Protein AF-A0A5B9WFX3-F1 (afdb_monomer)

Organism: NCBI:txid406548

Structure (mmCIF, N/CA/C/O backbone):
data_AF-A0A5B9WFX3-F1
#
_entry.id   AF-A0A5B9WFX3-F1
#
loop_
_atom_site.group_PDB
_atom_site.id
_atom_site.type_symbol
_atom_site.label_atom_id
_atom_site.label_alt_id
_atom_site.label_comp_id
_atom_site.label_asym_id
_atom_site.label_entity_id
_atom_site.label_seq_id
_atom_site.pdbx_PDB_ins_code
_atom_site.Cartn_x
_atom_site.Cartn_y
_atom_site.Cartn_z
_atom_site.occupancy
_atom_site.B_iso_or_equiv
_atom_site.auth_seq_id
_atom_site.auth_comp_id
_atom_site.auth_asym_id
_atom_site.auth_atom_id
_atom_site.pdbx_PDB_model_num
ATOM 1 N N . MET A 1 1 ? -5.054 2.796 9.884 1.00 47.97 1 MET A N 1
ATOM 2 C CA . MET A 1 1 ? -6.281 2.701 9.081 1.00 47.97 1 MET A CA 1
ATOM 3 C C . MET A 1 1 ? -6.271 3.553 7.816 1.00 47.97 1 MET A C 1
ATOM 5 O O . MET A 1 1 ? -7.264 3.501 7.097 1.00 47.97 1 MET A O 1
ATOM 9 N N . LYS A 1 2 ? -5.165 4.262 7.507 1.00 46.44 2 LYS A N 1
ATOM 10 C CA . LYS A 1 2 ? -5.062 5.158 6.349 1.00 46.44 2 LYS A CA 1
ATOM 11 C C . LYS A 1 2 ? -5.639 4.494 5.096 1.00 46.44 2 LYS A C 1
ATOM 13 O O . LYS A 1 2 ? -5.273 3.363 4.781 1.00 46.44 2 LYS A O 1
ATOM 18 N N . ASN A 1 3 ? -6.442 5.248 4.348 1.00 57.53 3 ASN A N 1
ATOM 19 C CA . ASN A 1 3 ? -6.814 4.948 2.961 1.00 57.53 3 ASN A CA 1
ATOM 20 C C . ASN A 1 3 ? -8.005 3.995 2.730 1.00 57.53 3 ASN A C 1
ATOM 22 O O . ASN A 1 3 ? -7.995 3.281 1.730 1.00 57.53 3 ASN A O 1
ATOM 26 N N . ASP A 1 4 ? -9.068 4.026 3.544 1.00 78.94 4 ASP A N 1
ATOM 27 C CA . ASP A 1 4 ? -10.397 3.615 3.043 1.00 78.94 4 ASP A CA 1
ATOM 28 C C . ASP A 1 4 ? -11.282 4.844 2.760 1.00 78.94 4 ASP A C 1
ATOM 30 O O . ASP A 1 4 ? -12.047 5.278 3.627 1.00 78.94 4 ASP A O 1
ATOM 34 N N . PRO A 1 5 ? -11.202 5.437 1.551 1.00 79.50 5 PRO A N 1
ATOM 35 C CA . PRO A 1 5 ? -11.992 6.611 1.198 1.00 79.50 5 PRO A CA 1
ATOM 36 C C . PRO A 1 5 ? -13.497 6.382 1.313 1.00 79.50 5 PRO A C 1
ATOM 38 O O . PRO A 1 5 ? -14.221 7.341 1.559 1.00 79.50 5 PRO A O 1
ATOM 41 N N . ALA A 1 6 ? -13.974 5.145 1.135 1.00 86.19 6 ALA A N 1
ATOM 42 C CA . ALA A 1 6 ? -15.397 4.842 1.229 1.00 86.19 6 ALA A CA 1
ATOM 43 C C . ALA A 1 6 ? -15.879 4.931 2.681 1.00 86.19 6 ALA A C 1
ATOM 45 O O . ALA A 1 6 ? -16.939 5.504 2.930 1.00 86.19 6 ALA A O 1
ATOM 46 N N . LEU A 1 7 ? -15.072 4.463 3.640 1.00 90.44 7 LEU A N 1
ATOM 47 C CA . LEU A 1 7 ? -15.352 4.647 5.064 1.00 90.44 7 LEU A CA 1
ATOM 48 C C . LEU A 1 7 ? -15.365 6.132 5.444 1.00 90.44 7 LEU A C 1
ATOM 50 O O . LEU A 1 7 ? -16.291 6.576 6.117 1.00 90.44 7 LEU A O 1
ATOM 54 N N . PHE A 1 8 ? -14.372 6.910 5.004 1.00 90.50 8 PHE A N 1
ATOM 55 C CA . PHE A 1 8 ? -14.304 8.343 5.317 1.00 90.50 8 PHE A CA 1
ATOM 56 C C . PHE A 1 8 ? -15.436 9.143 4.681 1.00 90.50 8 PHE A C 1
ATOM 58 O O . PHE A 1 8 ? -16.057 9.952 5.366 1.00 90.50 8 PHE A O 1
ATOM 65 N N . ALA A 1 9 ? -15.732 8.899 3.404 1.00 89.06 9 ALA A N 1
ATOM 66 C CA . ALA A 1 9 ? -16.853 9.530 2.720 1.00 89.06 9 ALA A CA 1
ATOM 67 C C . ALA A 1 9 ? -18.178 9.161 3.401 1.00 89.06 9 ALA A C 1
ATOM 69 O O . ALA A 1 9 ? -18.947 10.052 3.747 1.00 89.06 9 ALA A O 1
ATOM 70 N N . GLY A 1 10 ? -18.392 7.874 3.693 1.00 93.38 10 GLY A N 1
ATOM 71 C CA . GLY A 1 10 ? -19.584 7.403 4.395 1.00 93.38 10 GLY A CA 1
ATOM 72 C C . GLY A 1 10 ? -19.723 7.997 5.798 1.00 93.38 10 GLY A C 1
ATOM 73 O O . GLY A 1 10 ? -20.812 8.413 6.179 1.00 93.38 10 GLY A O 1
ATOM 74 N N . LEU A 1 11 ? -18.630 8.100 6.563 1.00 95.25 11 LEU A N 1
ATOM 75 C CA . LEU A 1 11 ? -18.633 8.752 7.876 1.00 95.25 11 LEU A CA 1
ATOM 76 C C . LEU A 1 11 ? -18.931 10.243 7.773 1.00 95.25 11 LEU A C 1
ATOM 78 O O . LEU A 1 11 ? -19.717 10.749 8.567 1.00 95.25 11 LEU A O 1
ATOM 82 N N . ASN A 1 12 ? -18.327 10.941 6.814 1.00 94.06 12 ASN A N 1
ATOM 83 C CA . ASN A 1 12 ? -18.574 12.360 6.592 1.00 94.06 12 ASN A CA 1
ATOM 84 C C . ASN A 1 12 ? -20.054 12.603 6.241 1.00 94.06 12 ASN A C 1
ATOM 86 O O . ASN A 1 12 ? -20.714 13.410 6.891 1.00 94.06 12 ASN A O 1
ATOM 90 N N . GLU A 1 13 ? -20.609 11.832 5.301 1.00 94.50 13 GLU A N 1
ATOM 91 C CA . GLU A 1 13 ? -22.030 11.881 4.932 1.00 94.50 13 GLU A CA 1
ATOM 92 C C . GLU A 1 13 ? -22.951 11.560 6.120 1.00 94.50 13 GLU A C 1
ATOM 94 O O . GLU A 1 13 ? -23.899 12.303 6.382 1.00 94.50 13 GLU A O 1
ATOM 99 N N . ALA A 1 14 ? -22.656 10.504 6.887 1.00 96.56 14 ALA A N 1
ATOM 100 C CA . ALA A 1 14 ? -23.438 10.126 8.064 1.00 96.56 14 ALA A CA 1
ATOM 101 C C . ALA A 1 14 ? -23.408 11.212 9.151 1.00 96.56 14 ALA A C 1
ATOM 103 O O . ALA A 1 14 ? -24.441 11.529 9.741 1.00 96.56 14 ALA A O 1
ATOM 104 N N . ILE A 1 15 ? -22.245 11.825 9.397 1.00 96.44 15 ILE A N 1
ATOM 105 C CA . ILE A 1 15 ? -22.101 12.914 10.369 1.00 96.44 15 ILE A CA 1
ATOM 106 C C . ILE A 1 15 ? -22.874 14.145 9.911 1.00 96.44 15 ILE A C 1
ATOM 108 O O . ILE A 1 15 ? -23.622 14.697 10.709 1.00 96.44 15 ILE A O 1
ATOM 112 N N . LEU A 1 16 ? -22.749 14.557 8.650 1.00 94.25 16 LEU A N 1
ATOM 113 C CA . LEU A 1 16 ? -23.462 15.727 8.131 1.00 94.25 16 LEU A CA 1
ATOM 114 C C . LEU A 1 16 ? -24.985 15.513 8.085 1.00 94.25 16 LEU A C 1
ATOM 116 O O . LEU A 1 16 ? -25.735 16.466 8.290 1.00 94.25 16 LEU A O 1
ATOM 120 N N . SER A 1 17 ? -25.441 14.277 7.861 1.00 95.94 17 SER A N 1
ATOM 121 C CA . SER A 1 17 ? -26.864 13.909 7.884 1.00 95.94 17 SER A CA 1
ATOM 122 C C . SER A 1 17 ? -27.457 13.960 9.299 1.00 95.94 17 SER A C 1
ATOM 124 O O . SER A 1 17 ? -28.535 14.515 9.512 1.00 95.94 17 SER A O 1
ATOM 126 N N . VAL A 1 18 ? -26.748 13.399 10.285 1.00 96.12 18 VAL A N 1
ATOM 127 C CA . VAL A 1 18 ? -27.268 13.200 11.649 1.00 96.12 18 VAL A CA 1
ATOM 128 C C . VAL A 1 18 ? -26.953 14.375 12.582 1.00 96.12 18 VAL A C 1
ATOM 130 O O . VAL A 1 18 ? -27.762 14.716 13.442 1.00 96.12 18 VAL A O 1
ATOM 133 N N . PHE A 1 19 ? -25.789 15.001 12.419 1.00 95.31 19 PHE A N 1
ATOM 134 C CA . PHE A 1 19 ? -25.265 16.083 13.255 1.00 95.31 19 PHE A CA 1
ATOM 135 C C . PHE A 1 19 ? -25.153 17.371 12.424 1.00 95.31 19 PHE A C 1
ATOM 137 O O . PHE A 1 19 ? -24.067 17.893 12.176 1.00 95.31 19 PHE A O 1
ATOM 144 N N . ALA A 1 20 ? -26.305 17.865 11.964 1.00 88.56 20 ALA A N 1
ATOM 145 C CA . ALA A 1 20 ? -26.412 18.926 10.957 1.00 88.56 20 ALA A CA 1
ATOM 146 C C . ALA A 1 20 ? -25.855 20.298 11.390 1.00 88.56 20 ALA A C 1
ATOM 148 O O . ALA A 1 20 ? -25.634 21.167 10.543 1.00 88.56 20 ALA A O 1
ATOM 149 N N . VAL A 1 21 ? -25.649 20.527 12.691 1.00 91.56 21 VAL A N 1
ATOM 150 C CA . VAL A 1 21 ? -25.075 21.772 13.220 1.00 91.56 21 VAL A CA 1
ATOM 151 C C . VAL A 1 21 ? -23.745 21.516 13.921 1.00 91.56 21 VAL A C 1
ATOM 153 O O . VAL A 1 21 ? -23.552 20.498 14.578 1.00 91.56 21 VAL A O 1
ATOM 156 N N . GLU A 1 22 ? -22.827 22.483 13.838 1.00 90.12 22 GLU A N 1
ATOM 157 C CA . GLU A 1 22 ? -21.472 22.374 14.407 1.00 90.12 22 GLU A CA 1
ATOM 158 C C . GLU A 1 22 ? -21.471 21.978 15.898 1.00 90.12 22 GLU A C 1
ATOM 160 O O . GLU A 1 22 ? -20.645 21.173 16.329 1.00 90.12 22 GLU A O 1
ATOM 165 N N . GLY A 1 23 ? -22.433 22.485 16.679 1.00 93.75 23 GLY A N 1
ATOM 166 C CA . GLY A 1 23 ? -22.562 22.163 18.103 1.00 93.75 23 GLY A CA 1
ATOM 167 C C . GLY A 1 23 ? -22.856 20.683 18.388 1.00 93.75 23 GLY A C 1
ATOM 168 O O . GLY A 1 23 ? -22.498 20.174 19.451 1.00 93.75 23 GLY A O 1
ATOM 169 N N . ASP A 1 24 ? -23.452 19.958 17.443 1.00 94.62 24 ASP A N 1
ATOM 170 C CA . ASP A 1 24 ? -23.660 18.516 17.578 1.00 94.62 24 ASP A CA 1
ATOM 171 C C . ASP A 1 24 ? -22.354 17.747 17.355 1.00 94.62 24 ASP A C 1
ATOM 173 O O . ASP A 1 24 ? -22.054 16.802 18.091 1.00 94.62 24 ASP A O 1
ATOM 177 N N . VAL A 1 25 ? -21.526 18.208 16.412 1.00 94.94 25 VAL A N 1
ATOM 178 C CA . VAL A 1 25 ? -20.180 17.664 16.185 1.00 94.94 25 VAL A CA 1
ATOM 179 C C . VAL A 1 25 ? -19.268 17.950 17.384 1.00 94.94 25 VAL A C 1
ATOM 181 O O . VAL A 1 25 ? -18.516 17.066 17.793 1.00 94.94 25 VAL A O 1
ATOM 184 N N . ASP A 1 26 ? -19.398 19.115 18.036 1.00 95.56 26 ASP A N 1
ATOM 185 C CA . ASP A 1 26 ? -18.718 19.408 19.311 1.00 95.56 26 ASP A CA 1
ATOM 186 C C . ASP A 1 26 ? -19.066 18.363 20.387 1.00 95.56 26 ASP A C 1
ATOM 188 O O . ASP A 1 26 ? -18.185 17.825 21.066 1.00 95.56 26 ASP A O 1
ATOM 192 N N . ASN A 1 27 ? -20.356 18.043 20.527 1.00 95.81 27 ASN A N 1
ATOM 193 C CA . ASN A 1 27 ? -20.849 17.058 21.492 1.00 95.81 27 ASN A CA 1
ATOM 194 C C . ASN A 1 27 ? -20.390 15.632 21.164 1.00 95.81 27 ASN A C 1
ATOM 196 O O . ASN A 1 27 ? -20.120 14.846 22.082 1.00 95.81 27 ASN A O 1
ATOM 200 N N . LEU A 1 28 ? -20.308 15.288 19.877 1.00 96.81 28 LEU A N 1
ATOM 201 C CA . LEU A 1 28 ? -19.775 14.014 19.410 1.00 96.81 28 LEU A CA 1
ATOM 202 C C . LEU A 1 28 ? -18.280 13.898 19.722 1.00 96.81 28 LEU A C 1
ATOM 204 O O . LEU A 1 28 ? -17.859 12.925 20.349 1.00 96.81 28 LEU A O 1
ATOM 208 N N . ALA A 1 29 ? -17.489 14.907 19.353 1.00 96.44 29 ALA A N 1
ATOM 209 C CA . ALA A 1 29 ? -16.058 14.947 19.630 1.00 96.44 29 ALA A CA 1
ATOM 210 C C . ALA A 1 29 ? -15.782 14.870 21.138 1.00 96.44 29 ALA A C 1
ATOM 212 O O . ALA A 1 29 ? -14.901 14.126 21.564 1.00 96.44 29 ALA A O 1
ATOM 213 N N . TYR A 1 30 ? -16.572 15.559 21.968 1.00 96.44 30 TYR A N 1
ATOM 214 C CA . TYR A 1 30 ? -16.497 15.436 23.425 1.00 96.44 30 TYR A CA 1
ATOM 215 C C . TYR A 1 30 ? -16.782 14.010 23.911 1.00 96.44 30 TYR A C 1
ATOM 217 O O . TYR A 1 30 ? -16.012 13.466 24.701 1.00 96.44 30 TYR A O 1
ATOM 225 N N . ALA A 1 31 ? -17.849 13.377 23.417 1.00 95.31 31 ALA A N 1
ATOM 226 C CA . ALA A 1 31 ? -18.208 12.012 23.801 1.00 95.31 31 ALA A CA 1
ATOM 227 C C . ALA A 1 31 ? -17.153 10.973 23.393 1.00 95.31 31 ALA A C 1
ATOM 229 O O . ALA A 1 31 ? -16.975 9.984 24.102 1.00 95.31 31 ALA A O 1
ATOM 230 N N . ALA A 1 32 ? -16.442 11.218 22.292 1.00 94.88 32 ALA A N 1
ATOM 231 C CA . ALA A 1 32 ? -15.322 10.402 21.836 1.00 94.88 32 ALA A CA 1
ATOM 232 C C . ALA A 1 32 ? -13.986 10.735 22.538 1.00 94.88 32 ALA A C 1
ATOM 234 O O . ALA A 1 32 ? -12.984 10.074 22.282 1.00 94.88 32 ALA A O 1
ATOM 235 N N . GLY A 1 33 ? -13.938 11.755 23.406 1.00 96.00 33 GLY A N 1
ATOM 236 C CA . GLY A 1 33 ? -12.699 12.209 24.052 1.00 96.00 33 GLY A CA 1
ATOM 237 C C . GLY A 1 33 ? -11.727 12.935 23.109 1.00 96.00 33 GLY A C 1
ATOM 238 O O . GLY A 1 33 ? -10.527 12.959 23.372 1.00 96.00 33 GLY A O 1
ATOM 239 N N . LEU A 1 34 ? -12.237 13.518 22.019 1.00 96.38 34 LEU A N 1
ATOM 240 C CA . LEU A 1 34 ? -11.493 14.151 20.918 1.00 96.38 34 LEU A CA 1
ATOM 241 C C . LEU A 1 34 ? -11.832 15.647 20.746 1.00 96.38 34 LEU A C 1
ATOM 243 O O . LEU A 1 34 ? -11.668 16.230 19.673 1.00 96.38 34 LEU A O 1
ATOM 247 N N . GLN A 1 35 ? -12.352 16.285 21.802 1.00 96.75 35 GLN A N 1
ATOM 248 C CA . GLN A 1 35 ? -12.804 17.681 21.757 1.00 96.75 35 GLN A CA 1
ATOM 249 C C . GLN A 1 35 ? -11.679 18.646 21.362 1.00 96.75 35 GLN A C 1
ATOM 251 O O . GLN A 1 35 ? -11.906 19.587 20.605 1.00 96.75 35 GLN A O 1
ATOM 256 N N . ARG A 1 36 ? -10.464 18.427 21.877 1.00 94.69 36 ARG A N 1
ATOM 257 C CA . ARG A 1 36 ? -9.325 19.318 21.625 1.00 94.69 36 ARG A CA 1
ATOM 258 C C . ARG A 1 36 ? -8.961 19.341 20.141 1.00 94.69 36 ARG A C 1
ATOM 260 O O . ARG A 1 36 ? -8.722 20.410 19.594 1.00 94.69 36 ARG A O 1
ATOM 267 N N . GLU A 1 37 ? -8.942 18.172 19.514 1.00 94.50 37 GLU A N 1
ATOM 268 C CA . GLU A 1 37 ? -8.597 17.987 18.105 1.00 94.50 37 GLU A CA 1
ATOM 269 C C . GLU A 1 37 ? -9.643 18.651 17.215 1.00 94.50 37 GLU A C 1
ATOM 271 O O . GLU A 1 37 ? -9.299 19.360 16.277 1.00 94.50 37 GLU A O 1
ATOM 276 N N . TRP A 1 38 ? -10.922 18.476 17.545 1.00 95.44 38 TRP A N 1
ATOM 277 C CA . TRP A 1 38 ? -12.004 19.119 16.811 1.00 95.44 38 TRP A CA 1
ATOM 278 C C . TRP A 1 38 ? -11.926 20.653 16.871 1.00 95.44 38 TRP A C 1
ATOM 280 O O . TRP A 1 38 ? -12.028 21.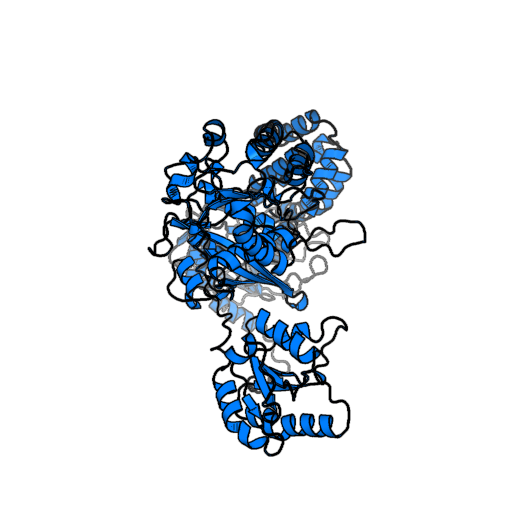321 15.841 1.00 95.44 38 TRP A O 1
ATOM 290 N N . VAL A 1 39 ? -11.663 21.222 18.056 1.00 92.31 39 VAL A N 1
ATOM 291 C CA . VAL A 1 39 ? -11.512 22.679 18.240 1.00 92.31 39 VAL A CA 1
ATOM 292 C C . VAL A 1 39 ? -10.356 23.248 17.403 1.00 92.31 39 VAL A C 1
ATOM 294 O O . VAL A 1 39 ? -10.471 24.343 16.851 1.00 92.31 39 VAL A O 1
ATOM 297 N N . GLU A 1 40 ? -9.257 22.511 17.262 1.00 89.25 40 GLU A N 1
ATOM 298 C CA . GLU A 1 40 ? -8.100 22.930 16.461 1.00 89.25 40 GLU A CA 1
ATOM 299 C C . GLU A 1 40 ? -8.439 23.041 14.962 1.00 89.25 40 GLU A C 1
ATOM 301 O O . GLU A 1 40 ? -8.081 24.023 14.308 1.00 89.25 40 GLU A O 1
ATOM 306 N N . PHE A 1 41 ? -9.202 22.092 14.410 1.00 87.81 41 PHE A N 1
ATOM 307 C CA . PHE A 1 41 ? -9.575 22.127 12.990 1.00 87.81 41 PHE A CA 1
ATOM 308 C C . PHE A 1 41 ? -10.701 23.107 12.681 1.00 87.81 41 PHE A C 1
ATOM 310 O O . PHE A 1 41 ? -10.650 23.801 11.665 1.00 87.81 41 PHE A O 1
ATOM 317 N N . LYS A 1 42 ? -11.706 23.207 13.555 1.00 88.88 42 LYS A N 1
ATOM 318 C CA . LYS A 1 42 ? -12.839 24.108 13.312 1.00 88.88 42 LYS A CA 1
ATOM 319 C C . LYS A 1 42 ? -12.440 25.583 13.381 1.00 88.88 42 LYS A C 1
ATOM 321 O O . LYS A 1 42 ? -12.982 26.403 12.654 1.00 88.88 42 LYS A O 1
ATOM 326 N N . THR A 1 43 ? -11.445 25.929 14.203 1.00 84.19 43 THR A N 1
ATOM 327 C CA . THR A 1 43 ? -10.935 27.310 14.293 1.00 84.19 43 THR A CA 1
ATOM 328 C C . THR A 1 43 ? -10.073 27.717 13.096 1.00 84.19 43 THR A C 1
ATOM 330 O O . THR A 1 43 ? -9.899 28.909 12.849 1.00 84.19 43 THR A O 1
ATOM 333 N N . THR A 1 44 ? -9.555 26.751 12.332 1.00 75.62 44 THR A N 1
ATOM 334 C CA . THR A 1 44 ? -8.634 26.978 11.205 1.00 75.62 44 THR A CA 1
ATOM 335 C C . THR A 1 44 ? -9.279 26.801 9.825 1.00 75.62 44 THR A C 1
ATOM 337 O O . THR A 1 44 ? -8.630 27.062 8.812 1.00 75.62 44 THR A O 1
ATOM 340 N N . SER A 1 45 ? -10.550 26.392 9.749 1.00 79.69 45 SER A N 1
ATOM 341 C CA . SER A 1 45 ? -11.273 26.150 8.496 1.00 79.69 45 SER A CA 1
ATOM 342 C C . SER A 1 45 ? -12.645 26.821 8.520 1.00 79.69 45 SER A C 1
ATOM 344 O O . SER A 1 45 ? -13.469 26.517 9.372 1.00 79.69 45 SER A O 1
ATOM 346 N N . ALA A 1 46 ? -12.929 27.687 7.542 1.00 80.25 46 ALA A N 1
ATOM 347 C CA . ALA A 1 46 ? -14.246 28.321 7.409 1.00 80.25 46 ALA A CA 1
ATOM 348 C C . ALA A 1 46 ? -15.342 27.359 6.902 1.00 80.25 46 ALA A C 1
ATOM 350 O O . ALA A 1 46 ? -16.524 27.693 6.943 1.00 80.25 46 ALA A O 1
ATOM 351 N N . GLN A 1 47 ? -14.960 26.181 6.396 1.00 87.19 47 GLN A N 1
ATOM 352 C CA . GLN A 1 47 ? -15.876 25.175 5.863 1.00 87.19 47 GLN A CA 1
ATOM 353 C C . GLN A 1 47 ? -15.927 23.961 6.795 1.00 87.19 47 GLN A C 1
ATOM 355 O O . GLN A 1 47 ? -14.896 23.329 7.051 1.00 87.19 47 GLN A O 1
ATOM 360 N N . LEU A 1 48 ? -17.135 23.630 7.269 1.00 84.88 48 LEU A N 1
ATOM 361 C CA . LEU A 1 48 ? -17.389 22.514 8.187 1.00 84.88 48 LEU A CA 1
ATOM 362 C C . LEU A 1 48 ? -16.935 21.172 7.602 1.00 84.88 48 LEU A C 1
ATOM 364 O O . LEU A 1 48 ? -16.289 20.397 8.293 1.00 84.88 48 LEU A O 1
ATOM 368 N N . GLU A 1 49 ? -17.213 20.924 6.323 1.00 86.06 49 GLU A N 1
ATOM 369 C CA . GLU A 1 49 ? -16.848 19.675 5.645 1.00 86.06 49 GLU A CA 1
ATOM 370 C C . GLU A 1 49 ? -15.327 19.471 5.577 1.00 86.06 49 GLU A C 1
ATOM 372 O O . GLU A 1 49 ? -14.816 18.392 5.873 1.00 86.06 49 GLU A O 1
ATOM 377 N N . LEU A 1 50 ? -14.570 20.527 5.261 1.00 80.62 50 LEU A N 1
ATOM 378 C CA . LEU A 1 50 ? -13.108 20.464 5.260 1.00 80.62 50 LEU A CA 1
ATOM 379 C C . LEU A 1 50 ? -12.549 20.266 6.678 1.00 80.62 50 LEU A C 1
ATOM 381 O O . LEU A 1 50 ? -11.599 19.500 6.859 1.00 80.62 50 LEU A O 1
ATOM 385 N N . ALA A 1 51 ? -13.143 20.920 7.683 1.00 87.38 51 ALA A N 1
ATOM 386 C CA . ALA A 1 51 ? -12.777 20.717 9.084 1.00 87.38 51 ALA A CA 1
ATOM 387 C C . ALA A 1 51 ? -13.049 19.271 9.522 1.00 87.38 51 ALA A C 1
ATOM 389 O O . ALA A 1 51 ? -12.208 18.661 10.177 1.00 87.38 51 ALA A O 1
ATOM 390 N N . LEU A 1 52 ? -14.192 18.713 9.118 1.00 91.62 52 LEU A N 1
ATOM 391 C CA . LEU A 1 52 ? -14.619 17.358 9.444 1.00 91.62 52 LEU A CA 1
ATOM 392 C C . LEU A 1 52 ? -13.723 16.306 8.789 1.00 91.62 52 LEU A C 1
ATOM 394 O O . LEU A 1 52 ? -13.266 15.395 9.473 1.00 91.62 52 LEU A O 1
ATOM 398 N N . ASN A 1 53 ? -13.369 16.475 7.515 1.00 87.25 53 ASN A N 1
ATOM 399 C CA . ASN A 1 53 ? -12.428 15.585 6.835 1.00 87.25 53 ASN A CA 1
ATOM 400 C C . ASN A 1 53 ? -11.058 15.555 7.532 1.00 87.25 53 ASN A C 1
ATOM 402 O O . ASN A 1 53 ? -10.533 14.480 7.827 1.00 87.25 53 ASN A O 1
ATOM 406 N N . ARG A 1 54 ? -10.501 16.725 7.874 1.00 87.31 54 ARG A N 1
ATOM 407 C CA . ARG A 1 54 ? -9.234 16.816 8.627 1.00 87.31 54 ARG A CA 1
ATOM 408 C C . ARG A 1 54 ? -9.350 16.223 10.029 1.00 87.31 54 ARG A C 1
ATOM 410 O O . ARG A 1 54 ? -8.435 15.553 10.506 1.00 87.31 54 ARG A O 1
ATOM 417 N N . PHE A 1 55 ? -10.486 16.439 10.684 1.00 93.56 55 PHE A N 1
ATOM 418 C CA . PHE A 1 55 ? -10.757 15.874 11.995 1.00 93.56 55 PHE A CA 1
ATOM 419 C C . PHE A 1 55 ? -10.817 14.347 11.953 1.00 93.56 55 PHE A C 1
ATOM 421 O O . PHE A 1 55 ? -10.142 13.710 12.756 1.00 93.56 55 PHE A O 1
ATOM 428 N N . LEU A 1 56 ? -11.536 13.752 10.998 1.00 93.25 56 LEU A N 1
ATOM 429 C CA . LEU A 1 56 ? -11.601 12.299 10.832 1.00 93.25 56 LEU A CA 1
ATOM 430 C C . LEU A 1 56 ? -10.213 11.708 10.547 1.00 93.25 56 LEU A C 1
ATOM 432 O O . LEU A 1 56 ? -9.846 10.704 11.158 1.00 93.25 56 LEU A O 1
ATOM 436 N N . GLN A 1 57 ? -9.402 12.355 9.706 1.00 87.81 57 GLN A N 1
ATOM 437 C CA . GLN A 1 57 ? -8.003 11.957 9.492 1.00 87.81 57 GLN A CA 1
ATOM 438 C C . GLN A 1 57 ? -7.199 11.980 10.801 1.00 87.81 57 GLN A C 1
ATOM 440 O O . GLN A 1 57 ? -6.381 11.096 11.061 1.00 87.81 57 GLN A O 1
ATOM 445 N N . ARG A 1 58 ? -7.452 12.957 11.682 1.00 89.94 58 ARG A N 1
ATOM 446 C CA . ARG A 1 58 ? -6.815 13.020 13.004 1.00 89.94 58 ARG A CA 1
ATOM 447 C C . ARG A 1 58 ? -7.328 11.948 13.965 1.00 89.94 58 ARG A C 1
ATOM 449 O O . ARG A 1 58 ? -6.521 11.404 14.719 1.00 89.94 58 ARG A O 1
ATOM 456 N N . VAL A 1 59 ? -8.628 11.646 13.949 1.00 91.00 59 VAL A N 1
ATOM 457 C CA . VAL A 1 59 ? -9.239 10.548 14.720 1.00 91.00 59 VAL A CA 1
ATOM 458 C C . VAL A 1 59 ? -8.565 9.226 14.357 1.00 91.00 59 VAL A C 1
ATOM 460 O O . VAL A 1 59 ? -8.157 8.466 15.237 1.00 91.00 59 VAL A O 1
ATOM 463 N N . GLU A 1 60 ? -8.374 8.991 13.063 1.00 87.44 60 GLU A N 1
ATOM 464 C CA . GLU A 1 60 ? -7.650 7.837 12.547 1.00 87.44 60 GLU A CA 1
ATOM 465 C C . GLU A 1 60 ? -6.179 7.827 12.965 1.00 87.44 60 GLU A C 1
ATOM 467 O O . GLU A 1 60 ? -5.703 6.819 13.485 1.00 87.44 60 GLU A O 1
ATOM 472 N N . ALA A 1 61 ? -5.460 8.941 12.798 1.00 84.31 61 ALA A N 1
ATOM 473 C CA . ALA A 1 61 ? -4.052 9.033 13.188 1.00 84.31 61 ALA A CA 1
ATOM 474 C C . ALA A 1 61 ? -3.840 8.751 14.687 1.00 84.31 61 ALA A C 1
ATOM 476 O O . ALA A 1 61 ? -2.770 8.307 15.103 1.00 84.31 61 ALA A O 1
ATOM 477 N N . LYS A 1 62 ? -4.868 8.992 15.510 1.00 86.75 62 LYS A N 1
ATOM 478 C CA . LYS A 1 62 ? -4.888 8.674 16.942 1.00 86.75 62 LYS A CA 1
ATOM 479 C C . LYS A 1 62 ? -5.376 7.266 17.281 1.00 86.75 62 LYS A C 1
ATOM 481 O O . LYS A 1 62 ? -5.392 6.935 18.467 1.00 86.75 62 LYS A O 1
ATOM 486 N N . ARG A 1 63 ? -5.750 6.452 16.289 1.00 86.19 63 ARG A N 1
ATOM 487 C CA . ARG A 1 63 ? -6.312 5.102 16.479 1.00 86.19 63 ARG A CA 1
ATOM 488 C C . ARG A 1 63 ? -7.534 5.131 17.394 1.00 86.19 63 ARG A C 1
ATOM 490 O O . ARG A 1 63 ? -7.599 4.451 18.416 1.00 86.19 63 ARG A O 1
ATOM 497 N N . ALA A 1 64 ? -8.432 6.061 17.085 1.00 90.44 64 ALA A N 1
ATOM 498 C CA . ALA A 1 64 ? -9.650 6.307 17.841 1.00 90.44 64 ALA A CA 1
ATOM 499 C C . ALA A 1 64 ? -10.904 6.150 16.971 1.00 90.44 64 ALA A C 1
ATOM 501 O O . ALA A 1 64 ? -11.981 6.565 17.398 1.00 90.44 64 ALA A O 1
ATOM 502 N N . LEU A 1 65 ? -10.795 5.581 15.761 1.00 91.25 65 LEU A N 1
ATOM 503 C CA . LEU A 1 65 ? -11.924 5.560 14.829 1.00 91.25 65 LEU A CA 1
ATOM 504 C C . LEU A 1 65 ? -13.038 4.628 15.306 1.00 91.25 65 LEU A C 1
ATOM 506 O O . LEU A 1 65 ? -14.202 5.010 15.246 1.00 91.25 65 LEU A O 1
ATOM 510 N N . VAL A 1 66 ? -12.701 3.460 15.857 1.00 91.81 66 VAL A N 1
ATOM 511 C CA . VAL A 1 66 ? -13.693 2.530 16.423 1.00 91.81 66 VAL A CA 1
ATOM 512 C C . VAL A 1 66 ? -14.460 3.190 17.574 1.00 91.81 66 VAL A C 1
ATOM 514 O O . VAL A 1 66 ? -15.689 3.253 17.547 1.00 91.81 66 VAL A O 1
ATOM 517 N N . GLY A 1 67 ? -13.739 3.781 18.533 1.00 92.06 67 GLY A N 1
ATOM 518 C CA . GLY A 1 67 ? -14.352 4.499 19.655 1.00 92.06 67 GLY A CA 1
ATOM 519 C C . GLY A 1 67 ? -15.172 5.719 19.215 1.00 92.06 67 GLY A C 1
ATOM 520 O O . GLY A 1 67 ? -16.195 6.034 19.824 1.00 92.06 67 GLY A O 1
ATOM 521 N N . PHE A 1 68 ? -14.765 6.382 18.132 1.00 94.88 68 PHE A N 1
ATOM 522 C CA . PHE A 1 68 ? -15.518 7.477 17.530 1.00 94.88 68 PHE A CA 1
ATOM 523 C C . PHE A 1 68 ? -16.823 6.996 16.876 1.00 94.88 68 PHE A C 1
ATOM 525 O O . PHE A 1 68 ? -17.868 7.602 17.108 1.00 94.88 68 PHE A O 1
ATOM 532 N N . ILE A 1 69 ? -16.797 5.886 16.127 1.00 95.25 69 ILE A N 1
ATOM 533 C CA . ILE A 1 69 ? -17.996 5.270 15.531 1.00 95.25 69 ILE A CA 1
ATOM 534 C C . ILE A 1 69 ? -18.978 4.832 16.624 1.00 95.25 69 ILE A C 1
ATOM 536 O O . ILE A 1 69 ? -20.172 5.114 16.520 1.00 95.25 69 ILE A O 1
ATOM 540 N N . ASP A 1 70 ? -18.497 4.219 17.707 1.00 94.94 70 ASP A N 1
ATOM 541 C CA . ASP A 1 70 ? -19.349 3.847 18.843 1.00 94.94 70 ASP A CA 1
ATOM 542 C C . ASP A 1 70 ? -19.973 5.072 19.523 1.00 94.94 70 ASP A C 1
ATOM 544 O O . ASP A 1 70 ? -21.157 5.067 19.876 1.00 94.94 70 ASP A O 1
ATOM 548 N N . ALA A 1 71 ? -19.192 6.142 19.707 1.00 96.62 71 ALA A N 1
ATOM 549 C CA . ALA A 1 71 ? -19.697 7.396 20.252 1.00 96.62 71 ALA A CA 1
ATOM 550 C C . ALA A 1 71 ? -20.775 8.001 19.338 1.00 96.62 71 ALA A C 1
ATOM 552 O O . ALA A 1 71 ? -21.806 8.453 19.844 1.00 96.62 71 ALA A O 1
ATOM 553 N N . ALA A 1 72 ? -20.582 7.948 18.016 1.00 96.88 72 ALA A N 1
ATOM 554 C CA . ALA A 1 72 ? -21.544 8.411 17.019 1.00 96.88 72 ALA A CA 1
ATOM 555 C C . ALA A 1 72 ? -22.835 7.585 17.033 1.00 96.88 72 ALA A C 1
ATOM 557 O O . ALA A 1 72 ? -23.925 8.155 17.120 1.00 96.88 72 ALA A O 1
ATOM 558 N N . LEU A 1 73 ? -22.739 6.253 17.057 1.00 97.00 73 LEU A N 1
ATOM 559 C CA . LEU A 1 73 ? -23.883 5.350 17.217 1.00 97.00 73 LEU A CA 1
ATOM 560 C C . LEU A 1 73 ? -24.672 5.652 18.491 1.00 97.00 73 LEU A C 1
ATOM 562 O O . LEU A 1 73 ? -25.891 5.820 18.460 1.00 97.00 73 LEU A O 1
ATOM 566 N N . LYS A 1 74 ? -23.976 5.773 19.624 1.00 96.81 74 LYS A N 1
ATOM 567 C CA . LYS A 1 74 ? -24.609 6.044 20.915 1.00 96.81 74 LYS A CA 1
ATOM 568 C C . LYS A 1 74 ? -25.286 7.414 20.945 1.00 96.81 74 LYS A C 1
ATOM 570 O O . LYS A 1 74 ? -26.386 7.532 21.478 1.00 96.81 74 LYS A O 1
ATOM 575 N N . LYS A 1 75 ? -24.638 8.452 20.407 1.00 97.00 75 LYS A N 1
ATOM 576 C CA . LYS A 1 75 ? -25.169 9.824 20.393 1.00 97.00 75 LYS A CA 1
ATOM 577 C C . LYS A 1 75 ? -26.321 10.011 19.416 1.00 97.00 75 LYS A C 1
ATOM 579 O O . LYS A 1 75 ? -27.239 10.757 19.733 1.00 97.00 75 LYS A O 1
ATOM 584 N N . SER A 1 76 ? -26.293 9.312 18.288 1.00 96.62 76 SER A N 1
ATOM 585 C CA . SER A 1 76 ? -27.359 9.341 17.284 1.00 96.62 76 SER A CA 1
ATOM 586 C C . SER A 1 76 ? -28.588 8.505 17.656 1.00 96.62 76 SER A C 1
ATOM 588 O O . SER A 1 76 ? -29.593 8.557 16.956 1.00 96.62 76 SER A O 1
ATOM 590 N N . GLY A 1 77 ? -28.527 7.721 18.741 1.00 96.50 77 GLY A N 1
ATOM 591 C CA . GLY A 1 77 ? -29.594 6.786 19.099 1.00 96.50 77 GLY A CA 1
ATOM 592 C C . GLY A 1 77 ? -29.683 5.582 18.155 1.00 96.50 77 GLY A C 1
ATOM 593 O O . GLY A 1 77 ? -30.764 5.020 18.002 1.00 96.50 77 GLY A O 1
ATOM 594 N N . GLY A 1 78 ? -28.566 5.192 17.528 1.00 96.19 78 GLY A N 1
ATOM 595 C CA . GLY A 1 78 ? -28.508 4.096 16.559 1.00 96.19 78 GLY A CA 1
ATOM 596 C C . GLY A 1 78 ? -29.030 4.486 15.176 1.00 96.19 78 GLY A C 1
ATOM 597 O O . GLY A 1 78 ? -29.755 3.705 14.562 1.00 96.19 78 GLY A O 1
ATOM 598 N N . ALA A 1 79 ? -28.699 5.692 14.696 1.00 97.00 79 ALA A N 1
ATOM 599 C CA . ALA A 1 79 ? -29.097 6.127 13.358 1.00 97.00 79 ALA A CA 1
ATOM 600 C C . ALA A 1 79 ? -28.642 5.115 12.281 1.00 97.00 79 ALA A C 1
ATOM 602 O O . ALA A 1 79 ? -27.533 4.572 12.380 1.00 97.00 79 ALA A O 1
ATOM 603 N N . PRO A 1 80 ? -29.483 4.842 11.265 1.00 97.31 80 PRO A N 1
ATOM 604 C CA . PRO A 1 80 ? -29.262 3.752 10.317 1.00 97.31 80 PRO A CA 1
ATOM 605 C C . PRO A 1 80 ? -27.972 3.906 9.504 1.00 97.31 80 PRO A C 1
ATOM 607 O O . PRO A 1 80 ? -27.350 2.901 9.172 1.00 97.31 80 PRO A O 1
ATOM 610 N N . GLU A 1 81 ? -27.527 5.132 9.229 1.00 95.50 81 GLU A N 1
ATOM 611 C CA . GLU A 1 81 ? -26.285 5.424 8.510 1.00 95.50 81 GLU A CA 1
ATOM 612 C C . GLU A 1 81 ? -25.059 4.965 9.309 1.00 95.50 81 GLU A C 1
ATOM 614 O O . GLU A 1 81 ? -24.215 4.228 8.798 1.00 95.50 81 GLU A O 1
ATOM 619 N N . PHE A 1 82 ? -24.987 5.320 10.596 1.00 96.62 82 PHE A N 1
ATOM 620 C CA . PHE A 1 82 ? -23.915 4.844 11.473 1.00 96.62 82 PHE A CA 1
ATOM 621 C C . PHE A 1 82 ? -24.021 3.347 11.746 1.00 96.62 82 PHE A C 1
ATOM 623 O O . PHE A 1 82 ? -22.991 2.682 11.861 1.00 96.62 82 PHE A O 1
ATOM 630 N N . GLN A 1 83 ? -25.239 2.800 11.821 1.00 97.06 83 GLN A N 1
ATOM 631 C CA . GLN A 1 83 ? -25.438 1.361 11.977 1.00 97.06 83 GLN A CA 1
ATOM 632 C C . GLN A 1 83 ? -24.903 0.604 10.764 1.00 97.06 83 GLN A C 1
ATOM 634 O O . GLN A 1 83 ? -24.178 -0.365 10.940 1.00 97.06 83 GLN A O 1
ATOM 639 N N . ALA A 1 84 ? -25.174 1.078 9.546 1.00 95.38 84 ALA A N 1
ATOM 640 C CA . ALA A 1 84 ? -24.641 0.483 8.326 1.00 95.38 84 ALA A CA 1
ATOM 641 C C . ALA A 1 84 ? -23.103 0.515 8.294 1.00 95.38 84 ALA A C 1
ATOM 643 O O . ALA A 1 84 ? -22.477 -0.492 7.968 1.00 95.38 84 ALA A O 1
ATOM 644 N N . ILE A 1 85 ? -22.488 1.636 8.691 1.00 94.50 85 ILE A N 1
ATOM 645 C CA . ILE A 1 85 ? -21.024 1.757 8.781 1.00 94.50 85 ILE A CA 1
ATOM 646 C C . ILE A 1 85 ? -20.461 0.787 9.824 1.00 94.50 85 ILE A C 1
ATOM 648 O O . ILE A 1 85 ? -19.510 0.059 9.544 1.00 94.50 85 ILE A O 1
ATOM 652 N N . ALA A 1 86 ? -21.046 0.737 11.020 1.00 95.25 86 ALA A N 1
ATOM 653 C CA . ALA A 1 86 ? -20.590 -0.164 12.069 1.00 95.25 86 ALA A CA 1
ATOM 654 C C . ALA A 1 86 ? -20.758 -1.636 11.674 1.00 95.25 86 ALA A C 1
ATOM 656 O O . ALA A 1 86 ? -19.847 -2.427 11.900 1.00 95.25 86 ALA A O 1
ATOM 657 N N . ASP A 1 87 ? -21.869 -1.994 11.035 1.00 94.31 87 ASP A N 1
ATOM 658 C CA . ASP A 1 87 ? -22.155 -3.349 10.560 1.00 94.31 87 ASP A CA 1
ATOM 659 C C . ASP A 1 87 ? -21.188 -3.786 9.461 1.00 94.31 87 ASP A C 1
ATOM 661 O O . ASP A 1 87 ? -20.807 -4.953 9.409 1.00 94.31 87 ASP A O 1
ATOM 665 N N . HIS A 1 88 ? -20.779 -2.855 8.598 1.00 91.38 88 HIS A N 1
ATOM 666 C CA . HIS A 1 88 ? -19.874 -3.139 7.492 1.00 91.38 88 HIS A CA 1
ATOM 667 C C . HIS A 1 88 ? -18.399 -3.165 7.912 1.00 91.38 88 HIS A C 1
ATOM 669 O O . HIS A 1 88 ? -17.644 -4.003 7.428 1.00 91.38 88 HIS A O 1
ATOM 675 N N . TYR A 1 89 ? -17.979 -2.267 8.807 1.00 88.88 89 TYR A N 1
ATOM 676 C CA . TYR A 1 89 ? -16.559 -2.046 9.100 1.00 88.88 89 TYR A CA 1
ATOM 677 C C . TYR A 1 89 ? -16.128 -2.480 10.502 1.00 88.88 89 TYR A C 1
ATOM 679 O O . TYR A 1 89 ? -15.047 -3.040 10.662 1.00 88.88 89 TYR A O 1
ATOM 687 N N . VAL A 1 90 ? -16.942 -2.219 11.528 1.00 92.44 90 VAL A N 1
ATOM 688 C CA . VAL A 1 90 ? -16.547 -2.441 12.930 1.00 92.44 90 VAL A CA 1
ATOM 689 C C . VAL A 1 90 ? -16.921 -3.844 13.388 1.00 92.44 90 VAL A C 1
ATOM 691 O O . VAL A 1 90 ? -16.075 -4.566 13.906 1.00 92.44 90 VAL A O 1
ATOM 694 N N . ARG A 1 91 ? -18.173 -4.259 13.174 1.00 93.56 91 ARG A N 1
ATOM 695 C CA . ARG A 1 91 ? -18.706 -5.554 13.611 1.00 93.56 91 ARG A CA 1
ATOM 696 C C . ARG A 1 91 ? -17.893 -6.741 13.068 1.00 93.56 91 ARG A C 1
ATOM 698 O O . ARG A 1 91 ? -17.526 -7.579 13.890 1.00 93.56 91 ARG A O 1
ATOM 705 N N . PRO A 1 92 ? -17.505 -6.794 11.775 1.00 92.62 92 PRO A N 1
ATOM 706 C CA . PRO A 1 92 ? -16.719 -7.913 11.248 1.00 92.62 92 PRO A CA 1
ATOM 707 C C . PRO A 1 92 ? -15.313 -8.014 11.852 1.00 92.62 92 PRO A C 1
ATOM 709 O O . PRO A 1 92 ? -14.748 -9.097 11.919 1.00 92.62 92 PRO A O 1
ATOM 712 N N . ALA A 1 93 ? -14.743 -6.898 12.317 1.00 89.69 93 ALA A N 1
ATOM 713 C CA . ALA A 1 93 ? -13.477 -6.898 13.045 1.00 89.69 93 ALA A CA 1
ATOM 714 C C . ALA A 1 93 ? -13.662 -7.223 14.535 1.00 89.69 93 ALA A C 1
ATOM 716 O O . ALA A 1 93 ? -12.842 -7.925 15.121 1.00 89.69 93 ALA A O 1
ATOM 717 N N . ARG A 1 94 ? -14.734 -6.719 15.156 1.00 93.19 94 ARG A N 1
ATOM 718 C CA . ARG A 1 94 ? -14.995 -6.814 16.597 1.00 93.19 94 ARG A CA 1
ATOM 719 C C . ARG A 1 94 ? -15.466 -8.203 17.022 1.00 93.19 94 ARG A C 1
ATOM 721 O O . ARG A 1 94 ? -14.889 -8.764 17.949 1.00 93.19 94 ARG A O 1
ATOM 728 N N . GLU A 1 95 ? -16.470 -8.770 16.357 1.00 93.19 95 GLU A N 1
ATOM 729 C CA . GLU A 1 95 ? -17.102 -10.026 16.791 1.00 93.19 95 GLU A CA 1
ATOM 730 C C . GLU A 1 95 ? -16.120 -11.208 16.885 1.00 93.19 95 GLU A C 1
ATOM 732 O O . GLU A 1 95 ? -16.139 -11.903 17.907 1.00 93.19 95 GLU A O 1
ATOM 737 N N . PRO A 1 96 ? -15.212 -11.440 15.910 1.00 90.81 96 PRO A N 1
ATOM 738 C CA . PRO A 1 96 ? -14.251 -12.534 16.027 1.00 90.81 96 PRO A CA 1
ATOM 739 C C . PRO A 1 96 ? -13.283 -12.351 17.203 1.00 90.81 96 PRO A C 1
ATOM 741 O O . PRO A 1 96 ? -12.873 -13.332 17.819 1.00 90.81 96 PRO A O 1
ATOM 744 N N . LEU A 1 97 ? -12.927 -11.110 17.546 1.00 91.31 97 LEU A N 1
ATOM 745 C CA . LEU A 1 97 ? -12.029 -10.809 18.665 1.00 91.31 97 LEU A CA 1
ATOM 746 C C . LEU A 1 97 ? -12.732 -10.956 20.009 1.00 91.31 97 LEU A C 1
ATOM 748 O O . LEU A 1 97 ? -12.163 -11.539 20.933 1.00 91.31 97 LEU A O 1
ATOM 752 N N . GLU A 1 98 ? -13.984 -10.514 20.103 1.00 91.69 98 GLU A N 1
ATOM 753 C CA . GLU A 1 98 ? -14.809 -10.697 21.297 1.00 91.69 98 GLU A CA 1
ATOM 754 C C . GLU A 1 98 ? -15.081 -12.180 21.569 1.00 91.69 98 GLU A C 1
ATOM 756 O O . GLU A 1 98 ? -15.025 -12.611 22.723 1.00 91.69 98 GLU A O 1
ATOM 761 N N . ALA A 1 99 ? -15.265 -12.991 20.520 1.00 88.56 99 ALA A N 1
ATOM 762 C CA . ALA A 1 99 ? -15.343 -14.449 20.635 1.00 88.56 99 ALA A CA 1
ATOM 763 C C . ALA A 1 99 ? -14.051 -15.073 21.201 1.00 88.56 99 ALA A C 1
ATOM 765 O O . ALA A 1 99 ? -14.093 -16.134 21.825 1.00 88.56 99 ALA A O 1
ATOM 766 N N . LEU A 1 100 ? -12.913 -14.394 21.034 1.00 89.12 100 LEU A N 1
ATOM 767 C CA . LEU A 1 100 ? -11.620 -14.735 21.632 1.00 89.12 100 LEU A CA 1
ATOM 768 C C . LEU A 1 100 ? -11.354 -13.980 22.945 1.00 89.12 100 LEU A C 1
ATOM 770 O O . LEU A 1 100 ? -10.227 -13.981 23.441 1.00 89.12 100 LEU A O 1
ATOM 774 N N . GLY A 1 101 ? -12.357 -13.317 23.523 1.00 89.62 101 GLY A N 1
ATOM 775 C CA . GLY A 1 101 ? -12.236 -12.573 24.776 1.00 89.62 101 GLY A CA 1
ATOM 776 C C . GLY A 1 101 ? -11.320 -11.346 24.707 1.00 89.62 101 GLY A C 1
ATOM 777 O O . GLY A 1 101 ? -10.846 -10.904 25.753 1.00 89.62 101 GLY A O 1
ATOM 778 N N . ALA A 1 102 ? -11.056 -10.814 23.512 1.00 90.25 102 ALA A N 1
ATOM 779 C CA . ALA A 1 102 ? -10.281 -9.599 23.296 1.00 90.25 102 ALA A CA 1
ATOM 780 C C . ALA A 1 102 ? -11.171 -8.454 22.804 1.00 90.25 102 ALA A C 1
ATOM 782 O O . ALA A 1 102 ? -12.138 -8.661 22.074 1.00 90.25 102 ALA A O 1
ATOM 783 N N . LYS A 1 103 ? -10.819 -7.230 23.192 1.00 90.88 103 LYS A N 1
ATOM 784 C CA . LYS A 1 103 ? -11.473 -6.015 22.708 1.00 90.88 103 LYS A CA 1
ATOM 785 C C . LYS A 1 103 ? -10.691 -5.450 21.532 1.00 90.88 103 LYS A C 1
ATOM 787 O O . LYS A 1 103 ? -9.464 -5.362 21.594 1.00 90.88 103 LYS A O 1
ATOM 792 N N . LEU A 1 104 ? -11.394 -5.055 20.474 1.00 89.44 104 LEU A N 1
ATOM 793 C CA . LEU A 1 104 ? -10.775 -4.483 19.276 1.00 89.44 104 LEU A CA 1
ATOM 794 C C . LEU A 1 104 ? -9.953 -3.229 19.618 1.00 89.44 104 LEU A C 1
ATOM 796 O O . LEU A 1 104 ? -8.856 -3.052 19.098 1.00 89.44 104 LEU A O 1
ATOM 800 N N . GLU A 1 105 ? -10.434 -2.414 20.555 1.00 85.50 105 GLU A N 1
ATOM 801 C CA . GLU A 1 105 ? -9.822 -1.148 20.966 1.00 85.50 105 GLU A CA 1
ATOM 802 C C . GLU A 1 105 ? -8.468 -1.350 21.671 1.00 85.50 105 GLU A C 1
ATOM 804 O O . GLU A 1 105 ? -7.557 -0.529 21.529 1.00 85.50 105 GLU A O 1
ATOM 809 N N . ASP A 1 106 ? -8.316 -2.456 22.409 1.00 84.12 106 ASP A N 1
ATOM 810 C CA . ASP A 1 106 ? -7.063 -2.809 23.087 1.00 84.12 106 ASP A CA 1
ATOM 811 C C . ASP A 1 106 ? -5.995 -3.250 22.070 1.00 84.12 106 ASP A C 1
ATOM 813 O O . ASP A 1 106 ? -4.801 -2.998 22.252 1.00 84.12 106 ASP A O 1
ATOM 817 N N . LEU A 1 107 ? -6.427 -3.873 20.969 1.00 84.69 107 LEU A N 1
ATOM 818 C CA . LEU A 1 107 ? -5.553 -4.379 19.912 1.00 84.69 107 LEU A CA 1
ATOM 819 C C . LEU A 1 107 ? -5.219 -3.324 18.854 1.00 84.69 107 LEU A C 1
ATOM 821 O O . LEU A 1 107 ? -4.096 -3.321 18.351 1.00 84.69 107 LEU A O 1
ATOM 825 N N . GLU A 1 108 ? -6.135 -2.400 18.550 1.00 81.69 108 GLU A N 1
ATOM 826 C CA . GLU A 1 108 ? -5.943 -1.324 17.563 1.00 81.69 108 GLU A CA 1
ATOM 827 C C . GLU A 1 108 ? -4.667 -0.531 17.840 1.00 81.69 108 GLU A C 1
ATOM 829 O O . GLU A 1 108 ? -3.851 -0.295 16.946 1.00 81.69 108 GLU A O 1
ATOM 834 N N . LYS A 1 109 ? -4.429 -0.206 19.112 1.00 78.75 109 LYS A N 1
ATOM 835 C CA . LYS A 1 109 ? -3.254 0.561 19.529 1.00 78.75 109 LYS A CA 1
ATOM 836 C C . LYS A 1 109 ? -1.941 -0.187 19.359 1.00 78.75 109 LYS A C 1
ATOM 838 O O . LYS A 1 109 ? -0.922 0.479 19.205 1.00 78.75 109 LYS A O 1
ATOM 843 N N . VAL A 1 110 ? -1.940 -1.516 19.390 1.00 78.75 110 VAL A N 1
ATOM 844 C CA . VAL A 1 110 ? -0.700 -2.303 19.459 1.00 78.75 110 VAL A CA 1
ATOM 845 C C . VAL A 1 110 ? -0.393 -3.042 18.158 1.00 78.75 110 VAL A C 1
ATOM 847 O O . VAL A 1 110 ? 0.771 -3.132 17.778 1.00 78.75 110 VAL A O 1
ATOM 850 N N . LEU A 1 111 ? -1.412 -3.554 17.468 1.00 78.56 111 LEU A N 1
ATOM 851 C CA . LEU A 1 111 ? -1.239 -4.449 16.321 1.00 78.56 111 LEU A CA 1
ATOM 852 C C . LEU A 1 111 ? -1.437 -3.770 14.974 1.00 78.56 111 LEU A C 1
ATOM 854 O O . LEU A 1 111 ? -0.757 -4.113 14.015 1.00 78.56 111 LEU A O 1
ATOM 858 N N . PHE A 1 112 ? -2.390 -2.846 14.872 1.00 76.25 112 PHE A N 1
ATOM 859 C CA . PHE A 1 112 ? -2.921 -2.484 13.557 1.00 76.25 112 PHE A CA 1
ATOM 860 C C . PHE A 1 112 ? -2.343 -1.214 12.967 1.00 76.25 112 PHE A C 1
ATOM 862 O O . PHE A 1 112 ? -2.783 -0.838 11.892 1.00 76.25 112 PHE A O 1
ATOM 869 N N . GLY A 1 113 ? -1.324 -0.608 13.588 1.00 74.38 113 GLY A N 1
ATOM 870 C CA . GLY A 1 113 ? -0.474 0.387 12.928 1.00 74.38 113 GLY A CA 1
ATOM 871 C C . GLY A 1 113 ? -1.257 1.371 12.047 1.00 74.38 113 GLY A C 1
ATOM 872 O O . GLY A 1 113 ? -2.142 2.085 12.527 1.00 74.38 113 GLY A O 1
ATOM 873 N N . ASP A 1 114 ? -0.957 1.310 10.746 1.00 68.81 114 ASP A N 1
ATOM 874 C CA . ASP A 1 114 ? -1.656 2.019 9.670 1.00 68.81 114 ASP A CA 1
ATOM 875 C C . ASP A 1 114 ? -2.649 1.131 8.875 1.00 68.81 114 ASP A C 1
ATOM 877 O O . ASP A 1 114 ? -3.320 1.635 7.979 1.00 68.81 114 ASP A O 1
ATOM 881 N N . VAL A 1 115 ? -2.869 -0.127 9.261 1.00 74.25 115 VAL A N 1
ATOM 882 C CA . VAL A 1 115 ? -3.779 -1.103 8.621 1.00 74.25 115 VAL A CA 1
ATOM 883 C C . VAL A 1 115 ? -5.253 -0.670 8.718 1.00 74.25 115 VAL A C 1
ATOM 885 O O . VAL A 1 115 ? -5.687 -0.163 9.752 1.00 74.25 115 VAL A O 1
ATOM 888 N N . GLY A 1 116 ? -6.030 -0.830 7.639 1.00 75.25 116 GLY A N 1
ATOM 889 C CA . GLY A 1 116 ? -7.471 -0.515 7.570 1.00 75.25 116 GLY A CA 1
ATOM 890 C C . GLY A 1 116 ? -8.384 -1.563 8.229 1.00 75.25 116 GLY A C 1
ATOM 891 O O . GLY A 1 116 ? -8.027 -2.737 8.300 1.00 75.25 116 GLY A O 1
ATOM 892 N N . LEU A 1 117 ? -9.593 -1.169 8.661 1.00 80.38 117 LEU A N 1
ATOM 893 C CA . LEU A 1 117 ? -10.565 -2.069 9.318 1.00 80.38 117 LEU A CA 1
ATOM 894 C C . LEU A 1 117 ? -10.931 -3.328 8.511 1.00 80.38 117 LEU A C 1
ATOM 896 O O . LEU A 1 117 ? -10.988 -4.393 9.121 1.00 80.38 117 LEU A O 1
ATOM 900 N N . PRO A 1 118 ? -11.114 -3.287 7.174 1.00 78.62 118 PRO A N 1
ATOM 901 C CA . PRO A 1 118 ? -11.361 -4.508 6.400 1.00 78.62 118 PRO A CA 1
ATOM 902 C C . PRO A 1 118 ? -10.214 -5.522 6.501 1.00 78.62 118 PRO A C 1
ATOM 904 O O . PRO A 1 118 ? -10.441 -6.727 6.618 1.00 78.62 118 PRO A O 1
ATOM 907 N N . ALA A 1 119 ? -8.970 -5.038 6.516 1.00 81.81 119 ALA A N 1
ATOM 908 C CA . ALA A 1 119 ? -7.804 -5.886 6.722 1.00 81.81 119 ALA A CA 1
ATOM 909 C C . ALA A 1 119 ? -7.737 -6.411 8.167 1.00 81.81 119 ALA A C 1
ATOM 911 O O . ALA A 1 119 ? -7.354 -7.564 8.365 1.00 81.81 119 ALA A O 1
ATOM 912 N N . VAL A 1 120 ? -8.179 -5.626 9.160 1.00 86.50 120 VAL A N 1
ATOM 913 C CA . VAL A 1 120 ? -8.351 -6.091 10.548 1.00 86.50 120 VAL A CA 1
ATOM 914 C C . VAL A 1 120 ? -9.434 -7.167 10.652 1.00 86.50 120 VAL A C 1
ATOM 916 O O . VAL A 1 120 ? -9.221 -8.156 11.343 1.00 86.50 120 VAL A O 1
ATOM 919 N N . ALA A 1 121 ? -10.554 -7.043 9.937 1.00 86.44 121 ALA A N 1
ATOM 920 C CA . ALA A 1 121 ? -11.600 -8.066 9.896 1.00 86.44 121 ALA A CA 1
ATOM 921 C C . ALA A 1 121 ? -11.081 -9.375 9.287 1.00 86.44 121 ALA A C 1
ATOM 923 O O . ALA A 1 121 ? -11.151 -10.426 9.920 1.00 86.44 121 ALA A O 1
ATOM 924 N N . ALA A 1 122 ? -10.436 -9.309 8.119 1.00 89.19 122 ALA A N 1
ATOM 925 C CA . ALA A 1 122 ? -9.806 -10.477 7.501 1.00 89.19 122 ALA A CA 1
ATOM 926 C C . ALA A 1 122 ? -8.701 -11.089 8.385 1.00 89.19 122 ALA A C 1
ATOM 928 O O . ALA A 1 122 ? -8.461 -12.299 8.375 1.00 89.19 122 ALA A O 1
ATOM 929 N N . TRP A 1 123 ? -7.995 -10.261 9.152 1.00 93.31 123 TRP A N 1
ATOM 930 C CA . TRP A 1 123 ? -7.034 -10.708 10.151 1.00 93.31 123 TRP A CA 1
ATOM 931 C C . TRP A 1 123 ? -7.717 -11.422 11.327 1.00 93.31 123 TRP A C 1
ATOM 933 O O . TRP A 1 123 ? -7.312 -12.531 11.675 1.00 93.31 123 TRP A O 1
ATOM 943 N N . ALA A 1 124 ? -8.781 -10.848 11.883 1.00 92.31 124 ALA A N 1
ATOM 944 C CA . ALA A 1 124 ? -9.523 -11.394 13.013 1.00 92.31 124 ALA A CA 1
ATOM 945 C C . ALA A 1 124 ? -10.208 -12.723 12.653 1.00 92.31 124 ALA A C 1
ATOM 947 O O . ALA A 1 124 ? -10.126 -13.683 13.418 1.00 92.31 124 ALA A O 1
ATOM 948 N N . ASP A 1 125 ? -10.777 -12.825 11.450 1.00 91.75 125 ASP A N 1
ATOM 949 C CA . ASP A 1 125 ? -11.348 -14.063 10.912 1.00 91.75 125 ASP A CA 1
ATOM 950 C C . ASP A 1 125 ? -10.303 -15.173 10.768 1.00 91.75 125 ASP A C 1
ATOM 952 O O . ASP A 1 125 ? -10.556 -16.329 11.123 1.00 91.75 125 ASP A O 1
ATOM 956 N N . ARG A 1 126 ? -9.104 -14.837 10.270 1.00 94.31 126 ARG A N 1
ATOM 957 C CA . ARG A 1 126 ? -7.993 -15.796 10.190 1.00 94.31 126 ARG A CA 1
ATOM 958 C C . ARG A 1 126 ? -7.570 -16.257 11.576 1.00 94.31 126 ARG A C 1
ATOM 960 O O . ARG A 1 126 ? -7.425 -17.458 11.782 1.00 94.31 126 ARG A O 1
ATOM 967 N N . LEU A 1 127 ? -7.426 -15.341 12.531 1.00 94.44 127 LEU A N 1
ATOM 968 C CA . LEU A 1 127 ? -7.083 -15.690 13.907 1.00 94.44 127 LEU A CA 1
ATOM 969 C C . LEU A 1 127 ? -8.154 -16.591 14.546 1.00 94.44 127 LEU A C 1
ATOM 971 O O . LEU A 1 127 ? -7.818 -17.594 15.178 1.00 94.44 127 LEU A O 1
ATOM 975 N N . LEU A 1 128 ? -9.438 -16.288 14.341 1.00 92.06 128 LEU A N 1
ATOM 976 C CA . LEU A 1 128 ? -10.544 -17.121 14.810 1.00 92.06 128 LEU A CA 1
ATOM 977 C C . LEU A 1 128 ? -10.507 -18.513 14.165 1.00 92.06 128 LEU A C 1
ATOM 979 O O . LEU A 1 128 ? -10.704 -19.511 14.858 1.00 92.06 128 LEU A O 1
ATOM 983 N N . ALA A 1 129 ? -10.207 -18.614 12.869 1.00 92.69 129 ALA A N 1
ATOM 984 C CA . ALA A 1 129 ? -10.018 -19.902 12.205 1.00 92.69 129 ALA A CA 1
ATOM 985 C C . ALA A 1 129 ? -8.843 -20.688 12.813 1.00 92.69 129 ALA A C 1
ATOM 987 O O . ALA A 1 129 ? -8.996 -21.866 13.126 1.00 92.69 129 ALA A O 1
ATOM 988 N N . MET A 1 130 ? -7.709 -20.028 13.066 1.00 95.25 130 MET A N 1
ATOM 989 C CA . MET A 1 130 ? -6.528 -20.632 13.697 1.00 95.25 130 MET A CA 1
ATOM 990 C C . MET A 1 130 ? -6.792 -21.080 15.140 1.00 95.25 130 MET A C 1
ATOM 992 O O . MET A 1 130 ? -6.213 -22.070 15.585 1.00 95.25 130 MET A O 1
ATOM 996 N N . SER A 1 131 ? -7.706 -20.417 15.857 1.00 94.06 131 SER A N 1
ATOM 997 C CA . SER A 1 131 ? -8.100 -20.801 17.221 1.00 94.06 131 SER A CA 1
ATOM 998 C C . SER A 1 131 ? -8.701 -22.199 17.322 1.00 94.06 131 SER A C 1
ATOM 1000 O O . SER A 1 131 ? -8.590 -22.833 18.367 1.00 94.06 131 SER A O 1
ATOM 1002 N N . ARG A 1 132 ? -9.262 -22.716 16.224 1.00 93.69 132 ARG A N 1
ATOM 1003 C CA . ARG A 1 132 ? -9.847 -24.063 16.158 1.00 93.69 132 ARG A CA 1
ATOM 1004 C C . ARG A 1 132 ? -8.790 -25.156 16.249 1.00 93.69 132 ARG A C 1
ATOM 1006 O O . ARG A 1 132 ? -9.083 -26.254 16.702 1.00 93.69 132 ARG A O 1
ATOM 1013 N N . ALA A 1 133 ? -7.556 -24.861 15.842 1.00 96.25 133 ALA A N 1
ATOM 1014 C CA . ALA A 1 133 ? -6.429 -25.780 15.948 1.00 96.25 133 ALA A CA 1
ATOM 1015 C C . ALA A 1 133 ? -5.792 -25.785 17.349 1.00 96.25 133 ALA A C 1
ATOM 1017 O O . ALA A 1 133 ? -4.898 -26.594 17.594 1.00 96.25 133 ALA A O 1
ATOM 1018 N N . VAL A 1 134 ? -6.226 -24.907 18.259 1.00 95.88 134 VAL A N 1
ATOM 1019 C CA . VAL A 1 134 ? -5.734 -24.818 19.640 1.00 95.88 134 VAL A CA 1
ATOM 1020 C C . VAL A 1 134 ? -6.600 -25.681 20.555 1.00 95.88 134 VAL A C 1
ATOM 1022 O O . VAL A 1 134 ? -7.826 -25.668 20.465 1.00 95.88 134 VAL A O 1
ATOM 1025 N N . CYS A 1 135 ? -5.964 -26.430 21.453 1.00 95.69 135 CYS A N 1
ATOM 1026 C CA . CYS A 1 135 ? -6.626 -27.358 22.359 1.00 95.69 135 CYS A CA 1
ATOM 1027 C C . CYS A 1 135 ? -6.206 -27.189 23.817 1.00 95.69 135 CYS A C 1
ATOM 1029 O O . CYS A 1 135 ? -5.075 -26.813 24.125 1.00 95.69 135 CYS A O 1
ATOM 1031 N N . LEU A 1 136 ? -7.102 -27.574 24.720 1.00 94.62 136 LEU A N 1
ATOM 1032 C CA . LEU A 1 136 ? -6.813 -27.781 26.131 1.00 94.62 136 LEU A CA 1
ATOM 1033 C C . LEU A 1 136 ? -6.374 -29.225 26.372 1.00 94.62 136 LEU A C 1
ATOM 1035 O O . LEU A 1 136 ? -7.048 -30.161 25.941 1.00 94.62 136 LEU A O 1
ATOM 1039 N N . ILE A 1 137 ? -5.286 -29.411 27.114 1.00 94.81 137 ILE A N 1
ATOM 1040 C CA . ILE A 1 137 ? -4.802 -30.732 27.518 1.00 94.81 137 ILE A CA 1
ATOM 1041 C C . ILE A 1 137 ? -5.183 -30.959 28.979 1.00 94.81 137 ILE A C 1
ATOM 1043 O O . ILE A 1 137 ? -4.781 -30.198 29.865 1.00 94.81 137 ILE A O 1
ATOM 1047 N N . ARG A 1 138 ? -5.939 -32.024 29.253 1.00 93.25 138 ARG A N 1
ATOM 1048 C CA . ARG A 1 138 ? -6.280 -32.461 30.612 1.00 93.25 138 ARG A CA 1
ATOM 1049 C C . ARG A 1 138 ? -5.655 -33.825 30.906 1.00 93.25 138 ARG A C 1
ATOM 1051 O O . ARG A 1 138 ? -5.763 -34.719 30.069 1.00 93.25 138 ARG A O 1
ATOM 1058 N N . PRO A 1 139 ? -5.059 -34.029 32.096 1.00 90.44 139 PRO A N 1
ATOM 1059 C CA . PRO A 1 139 ? -4.545 -35.342 32.493 1.00 90.44 139 PRO A CA 1
ATOM 1060 C C . PRO A 1 139 ? -5.643 -36.406 32.610 1.00 90.44 139 PRO A C 1
ATOM 1062 O O . PRO A 1 139 ? -5.380 -37.591 32.445 1.00 90.44 139 PRO A O 1
ATOM 1065 N N . ASP A 1 140 ? -6.867 -35.976 32.922 1.00 87.62 140 ASP A N 1
ATOM 1066 C CA . ASP A 1 140 ? -8.040 -36.829 33.084 1.00 87.62 140 ASP A CA 1
ATOM 1067 C C . ASP A 1 140 ? -9.292 -36.033 32.669 1.00 87.62 140 ASP A C 1
ATOM 1069 O O . ASP A 1 140 ? -9.361 -34.840 32.984 1.00 87.62 140 ASP A O 1
ATOM 1073 N N . PRO A 1 141 ? -10.311 -36.630 32.021 1.00 75.56 141 PRO A N 1
ATOM 1074 C CA . PRO A 1 141 ? -11.448 -35.889 31.462 1.00 75.56 141 PRO A CA 1
ATOM 1075 C C . PRO A 1 141 ? -12.328 -35.234 32.528 1.00 75.56 141 PRO A C 1
ATOM 1077 O O . PRO A 1 141 ? -13.051 -34.288 32.235 1.00 75.56 141 PRO A O 1
ATOM 1080 N N . GLY A 1 142 ? -12.283 -35.753 33.760 1.00 76.50 142 GLY A N 1
ATOM 1081 C CA . GLY A 1 142 ? -12.988 -35.198 34.916 1.00 76.50 142 GLY A CA 1
ATOM 1082 C C . GLY A 1 142 ? -12.179 -34.172 35.713 1.00 76.50 142 GLY A C 1
ATOM 1083 O O . GLY A 1 142 ? -12.716 -33.581 36.647 1.00 76.50 142 GLY A O 1
ATOM 1084 N N . SER A 1 143 ? -10.902 -33.958 35.380 1.00 80.44 143 SER A N 1
ATOM 1085 C CA . SER A 1 143 ? -10.068 -32.981 36.078 1.00 80.44 143 SER A CA 1
ATOM 1086 C C . SER A 1 143 ? -10.490 -31.562 35.705 1.00 80.44 143 SER A C 1
ATOM 1088 O O . SER A 1 143 ? -10.502 -31.189 34.532 1.00 80.44 143 SER A O 1
ATOM 1090 N N . THR A 1 144 ? -10.775 -30.736 36.710 1.00 80.19 144 THR A N 1
ATOM 1091 C CA . THR A 1 144 ? -10.929 -29.285 36.525 1.00 80.19 144 THR A CA 1
ATOM 1092 C C . THR A 1 144 ? -9.588 -28.606 36.244 1.00 80.19 144 THR A C 1
ATOM 1094 O O . THR A 1 144 ? -9.550 -27.540 35.633 1.00 80.19 144 THR A O 1
ATOM 1097 N N . GLN A 1 145 ? -8.480 -29.239 36.637 1.00 84.12 145 GLN A N 1
ATOM 1098 C CA . GLN A 1 145 ? -7.135 -28.738 36.409 1.00 84.12 145 GLN A CA 1
ATOM 1099 C C . GLN A 1 145 ? -6.650 -29.138 35.012 1.00 84.12 145 GLN A C 1
ATOM 1101 O O . GLN A 1 145 ? -6.489 -30.324 34.706 1.00 84.12 145 GLN A O 1
ATOM 1106 N N . ALA A 1 146 ? -6.413 -28.132 34.172 1.00 84.44 146 ALA A N 1
ATOM 1107 C CA . ALA A 1 146 ? -5.729 -28.301 32.897 1.00 84.44 146 ALA A CA 1
ATOM 1108 C C . ALA A 1 146 ? -4.229 -28.534 33.120 1.00 84.44 146 ALA A C 1
ATOM 1110 O O . ALA A 1 146 ? -3.626 -27.892 33.980 1.00 84.44 146 ALA A O 1
ATOM 1111 N N . ALA A 1 147 ? -3.631 -29.424 32.327 1.00 89.75 147 ALA A N 1
ATOM 1112 C CA . ALA A 1 147 ? -2.179 -29.589 32.279 1.00 89.75 147 ALA A CA 1
ATOM 1113 C C . ALA A 1 147 ? -1.516 -28.443 31.503 1.00 89.75 147 ALA A C 1
ATOM 1115 O O . ALA A 1 147 ? -0.421 -28.014 31.848 1.00 89.75 147 ALA A O 1
ATOM 1116 N N . GLY A 1 148 ? -2.194 -27.940 30.468 1.00 93.56 148 GLY A N 1
ATOM 1117 C CA . GLY A 1 148 ? -1.725 -26.840 29.633 1.00 93.56 148 GLY A CA 1
ATOM 1118 C C . GLY A 1 148 ? -2.558 -26.682 28.364 1.00 93.56 148 GLY A C 1
ATOM 1119 O O . GLY A 1 148 ? -3.626 -27.283 28.220 1.00 93.56 148 GLY A O 1
ATOM 1120 N N . THR A 1 149 ? -2.042 -25.879 27.443 1.00 95.31 149 THR A N 1
ATOM 1121 C CA . THR A 1 149 ? -2.571 -25.658 26.095 1.00 95.31 149 THR A CA 1
ATOM 1122 C C . THR A 1 149 ? -1.664 -26.362 25.083 1.00 95.31 149 THR A C 1
ATOM 1124 O O . THR A 1 149 ? -0.455 -26.420 25.267 1.00 95.31 149 THR A O 1
ATOM 1127 N N . GLY A 1 150 ? -2.227 -26.871 23.994 1.00 96.62 150 GLY A N 1
ATOM 1128 C CA . GLY A 1 150 ? -1.471 -27.337 22.831 1.00 96.62 150 GLY A CA 1
ATOM 1129 C C . GLY A 1 150 ? -2.117 -26.864 21.534 1.00 96.62 150 GLY A C 1
ATOM 1130 O O . GLY A 1 150 ? -3.162 -26.213 21.557 1.00 96.62 150 GLY A O 1
ATOM 1131 N N . PHE A 1 151 ? -1.517 -27.187 20.393 1.00 98.12 151 PHE A N 1
ATOM 1132 C CA . PHE A 1 151 ? -2.111 -26.898 19.088 1.00 98.12 151 PHE A CA 1
ATOM 1133 C C . PHE A 1 151 ? -1.695 -27.897 18.010 1.00 98.12 151 PHE A C 1
ATOM 1135 O O . PHE A 1 151 ? -0.611 -28.481 18.068 1.00 98.12 151 PHE A O 1
ATOM 1142 N N . LEU A 1 152 ? -2.555 -28.097 17.012 1.00 98.19 152 LEU A N 1
ATOM 1143 C CA . LEU A 1 152 ? -2.285 -28.993 15.892 1.00 98.19 152 LEU A CA 1
ATOM 1144 C C . LEU A 1 152 ? -1.176 -28.430 14.996 1.00 98.19 152 LEU A C 1
ATOM 1146 O O . LEU A 1 152 ? -1.251 -27.287 14.552 1.00 98.19 152 LEU A O 1
ATOM 1150 N N . VAL A 1 153 ? -0.188 -29.266 14.678 1.00 98.06 153 VAL A N 1
ATOM 1151 C CA . VAL A 1 153 ? 0.886 -28.995 13.696 1.00 98.06 153 VAL A CA 1
ATOM 1152 C C . VAL A 1 153 ? 0.893 -29.994 12.533 1.00 98.06 153 VAL A C 1
ATOM 1154 O O . VAL A 1 153 ? 1.691 -29.886 11.605 1.00 98.06 153 VAL A O 1
ATOM 1157 N N . GLY A 1 154 ? -0.009 -30.973 12.577 1.00 97.06 154 GLY A N 1
ATOM 1158 C CA . GLY A 1 154 ? -0.278 -31.938 11.519 1.00 97.06 154 GLY A CA 1
ATOM 1159 C C . GLY A 1 154 ? -1.655 -32.579 11.721 1.00 97.06 154 GLY A C 1
ATOM 1160 O O . GLY A 1 154 ? -2.358 -32.212 12.664 1.00 97.06 154 GLY A O 1
ATOM 1161 N N . PRO A 1 155 ? -2.041 -33.562 10.885 1.00 96.62 155 PRO A N 1
ATOM 1162 C CA . PRO A 1 155 ? -3.395 -34.117 10.901 1.00 96.62 155 PRO A CA 1
ATOM 1163 C C . PRO A 1 155 ? -3.860 -34.656 12.263 1.00 96.62 155 PRO A C 1
ATOM 1165 O O . PRO A 1 155 ? -5.024 -34.515 12.623 1.00 96.62 155 PRO A O 1
ATOM 1168 N N . ASP A 1 156 ? -2.944 -35.265 13.015 1.00 97.06 156 ASP A N 1
ATOM 1169 C CA . ASP A 1 156 ? -3.150 -35.896 14.323 1.00 97.06 156 ASP A CA 1
ATOM 1170 C C . ASP A 1 156 ? -1.986 -35.614 15.292 1.00 97.06 156 ASP A C 1
ATOM 1172 O O . ASP A 1 156 ? -1.703 -36.409 16.190 1.00 97.06 156 ASP A O 1
ATOM 1176 N N . LEU A 1 157 ? -1.264 -34.510 15.082 1.00 97.88 157 LEU A N 1
ATOM 1177 C CA . LEU A 1 157 ? -0.075 -34.152 15.857 1.00 97.88 157 LEU A CA 1
ATOM 1178 C C . LEU A 1 157 ? -0.301 -32.839 16.597 1.00 97.88 157 LEU A C 1
ATOM 1180 O O . LEU A 1 157 ? -0.573 -31.824 15.958 1.00 97.88 157 LEU A O 1
ATOM 1184 N N . VAL A 1 158 ? -0.134 -32.856 17.919 1.00 98.00 158 VAL A N 1
ATOM 1185 C CA . VAL A 1 158 ? -0.280 -31.692 18.802 1.00 98.00 158 VAL A CA 1
ATOM 1186 C C . VAL A 1 158 ? 1.075 -31.298 19.375 1.00 98.00 158 VAL A C 1
ATOM 1188 O O . VAL A 1 158 ? 1.752 -32.123 19.985 1.00 98.00 158 VAL A O 1
ATOM 1191 N N . LEU A 1 159 ? 1.463 -30.037 19.203 1.00 98.00 159 LEU A N 1
ATOM 1192 C CA . LEU A 1 159 ? 2.622 -29.443 19.860 1.00 98.00 159 LEU A CA 1
ATOM 1193 C C . LEU A 1 159 ? 2.194 -28.776 21.172 1.00 98.00 159 LEU A C 1
ATOM 1195 O O . LEU A 1 159 ? 1.175 -28.091 21.214 1.00 98.00 159 LEU A O 1
ATOM 1199 N N . THR A 1 160 ? 2.973 -28.980 22.232 1.00 97.31 160 THR A N 1
ATOM 1200 C CA . THR A 1 160 ? 2.736 -28.402 23.563 1.00 97.31 160 THR A CA 1
ATOM 1201 C C . THR A 1 160 ? 4.057 -28.189 24.313 1.00 97.31 160 THR A C 1
ATOM 1203 O O . THR A 1 160 ? 5.115 -28.645 23.865 1.00 97.31 160 THR A O 1
ATOM 1206 N N . SER A 1 161 ? 4.016 -27.522 25.470 1.00 95.81 161 SER A N 1
ATOM 1207 C CA . SER A 1 161 ? 5.155 -27.471 26.389 1.00 95.81 161 SER A CA 1
ATOM 1208 C C . SER A 1 161 ? 5.402 -28.831 27.047 1.00 95.81 161 SER A C 1
ATOM 1210 O O . SER A 1 161 ? 4.501 -29.668 27.174 1.00 95.81 161 SER A O 1
ATOM 1212 N N . TRP A 1 162 ? 6.639 -29.051 27.493 1.00 94.94 162 TRP A N 1
ATOM 1213 C CA . TRP A 1 162 ? 7.001 -30.254 28.233 1.00 94.94 162 TRP A CA 1
ATOM 1214 C C . TRP A 1 162 ? 6.237 -30.355 29.554 1.00 94.94 162 TRP A C 1
ATOM 1216 O O . TRP A 1 162 ? 5.743 -31.435 29.864 1.00 94.94 162 TRP A O 1
ATOM 1226 N N . GLY A 1 163 ? 6.078 -29.265 30.312 1.00 92.19 163 GLY A N 1
ATOM 1227 C CA . GLY A 1 163 ? 5.345 -29.277 31.580 1.00 92.19 163 GLY A CA 1
ATOM 1228 C C . GLY A 1 163 ? 3.897 -29.749 31.447 1.00 92.19 163 GLY A C 1
ATOM 1229 O O . GLY A 1 163 ? 3.419 -30.480 32.313 1.00 92.19 163 GLY A O 1
ATOM 1230 N N . ALA A 1 164 ? 3.231 -29.436 30.333 1.00 93.69 164 ALA A N 1
ATOM 1231 C CA . ALA A 1 164 ? 1.887 -29.933 30.048 1.00 93.69 164 ALA A CA 1
ATOM 1232 C C . ALA A 1 164 ? 1.857 -31.441 29.726 1.00 93.69 164 ALA A C 1
ATOM 1234 O O . ALA A 1 164 ? 0.875 -32.118 30.027 1.00 93.69 164 ALA A O 1
ATOM 1235 N N . ALA A 1 165 ? 2.925 -31.981 29.130 1.00 94.69 165 ALA A N 1
ATOM 1236 C CA . ALA A 1 165 ? 3.019 -33.390 28.740 1.00 94.69 165 ALA A CA 1
ATOM 1237 C C . ALA A 1 165 ? 3.615 -34.304 29.829 1.00 94.69 165 ALA A C 1
ATOM 1239 O O . ALA A 1 165 ? 3.270 -35.484 29.926 1.00 94.69 165 ALA A O 1
ATOM 1240 N N . ALA A 1 166 ? 4.492 -33.765 30.675 1.00 93.56 166 ALA A N 1
ATOM 1241 C CA . ALA A 1 166 ? 5.258 -34.492 31.683 1.00 93.56 166 ALA A CA 1
ATOM 1242 C C . ALA A 1 166 ? 4.422 -35.378 32.632 1.00 93.56 166 ALA A C 1
ATOM 1244 O O . ALA A 1 166 ? 4.900 -36.462 32.981 1.00 93.56 166 ALA A O 1
ATOM 1245 N N . PRO A 1 167 ? 3.190 -35.006 33.051 1.00 91.81 167 PRO A N 1
ATOM 1246 C CA . PRO A 1 167 ? 2.390 -35.852 33.935 1.00 91.81 167 PRO A CA 1
ATOM 1247 C C . PRO A 1 167 ? 2.130 -37.261 33.380 1.00 91.81 167 PRO A C 1
ATOM 1249 O O . PRO A 1 167 ? 2.139 -38.224 34.155 1.00 91.81 167 PRO A O 1
ATOM 1252 N N . PHE A 1 168 ? 1.962 -37.388 32.060 1.00 92.81 168 PHE A N 1
ATOM 1253 C CA . PHE A 1 168 ? 1.584 -38.629 31.375 1.00 92.81 168 PHE A CA 1
ATOM 1254 C C . PHE A 1 168 ? 2.624 -39.141 30.361 1.00 92.81 168 PHE A C 1
ATOM 1256 O O . PHE A 1 168 ? 2.455 -40.236 29.829 1.00 92.81 168 PHE A O 1
ATOM 1263 N N . TRP A 1 169 ? 3.708 -38.403 30.099 1.00 92.62 169 TRP A N 1
ATOM 1264 C CA . TRP A 1 169 ? 4.752 -38.839 29.165 1.00 92.62 169 TRP A CA 1
ATOM 1265 C C . TRP A 1 169 ? 5.416 -40.150 29.614 1.00 92.62 169 TRP A C 1
ATOM 1267 O O . TRP A 1 169 ? 5.894 -40.261 30.745 1.00 92.62 169 TRP A O 1
ATOM 1277 N N . GLY A 1 170 ? 5.447 -41.150 28.727 1.00 90.62 170 GLY A N 1
ATOM 1278 C CA . GLY A 1 170 ? 6.002 -42.481 29.008 1.00 90.62 170 GLY A CA 1
ATOM 1279 C C . GLY A 1 170 ? 5.156 -43.351 29.949 1.00 90.62 170 GLY A C 1
ATOM 1280 O O . GLY A 1 170 ? 5.644 -44.372 30.429 1.00 90.62 170 GLY A O 1
ATOM 1281 N N . LYS A 1 171 ? 3.911 -42.949 30.239 1.00 92.62 171 LYS A N 1
ATOM 1282 C CA . LYS A 1 171 ? 2.972 -43.664 31.116 1.00 92.62 171 LYS A CA 1
ATOM 1283 C C . LYS A 1 171 ? 1.684 -43.949 30.350 1.00 92.62 171 LYS A C 1
ATOM 1285 O O . LYS A 1 171 ? 0.760 -43.137 30.355 1.00 92.62 171 LYS A O 1
ATOM 1290 N N . ASP A 1 172 ? 1.648 -45.079 29.651 1.00 92.62 172 ASP A N 1
ATOM 1291 C CA . ASP A 1 172 ? 0.567 -45.423 28.717 1.00 92.62 172 ASP A CA 1
ATOM 1292 C C . ASP A 1 172 ? -0.825 -45.410 29.372 1.00 92.62 172 ASP A C 1
ATOM 1294 O O . ASP A 1 172 ? -1.796 -44.981 28.752 1.00 92.62 172 ASP A O 1
ATOM 1298 N N . ASP A 1 173 ? -0.920 -45.813 30.642 1.00 91.50 173 ASP A N 1
ATOM 1299 C CA . ASP A 1 173 ? -2.151 -45.807 31.436 1.00 91.50 173 ASP A CA 1
ATOM 1300 C C . ASP A 1 173 ? -2.681 -44.388 31.699 1.00 91.50 173 ASP A C 1
ATOM 1302 O O . ASP A 1 173 ? -3.881 -44.133 31.573 1.00 91.50 173 ASP A O 1
ATOM 1306 N N . LEU A 1 174 ? -1.794 -43.444 32.023 1.00 91.81 174 LEU A N 1
ATOM 1307 C CA . LEU A 1 174 ? -2.159 -42.041 32.222 1.00 91.81 174 LEU A CA 1
ATOM 1308 C C . LEU A 1 174 ? -2.411 -41.328 30.892 1.00 91.81 174 LEU A C 1
ATOM 1310 O O . LEU A 1 174 ? -3.343 -40.534 30.789 1.00 91.81 174 LEU A O 1
ATOM 1314 N N . ALA A 1 175 ? -1.634 -41.632 29.855 1.00 93.44 175 ALA A N 1
ATOM 1315 C CA . ALA A 1 175 ? -1.821 -41.053 28.530 1.00 93.44 175 ALA A CA 1
ATOM 1316 C C . ALA A 1 175 ? -3.157 -41.469 27.901 1.00 93.44 175 ALA A C 1
ATOM 1318 O O . ALA A 1 175 ? -3.839 -40.634 27.311 1.00 93.44 175 ALA A O 1
ATOM 1319 N N . ALA A 1 176 ? -3.582 -42.721 28.099 1.00 90.75 176 ALA A N 1
ATOM 1320 C CA . ALA A 1 176 ? -4.894 -43.197 27.664 1.00 90.75 176 ALA A CA 1
ATOM 1321 C C . ALA A 1 176 ? -6.060 -42.459 28.353 1.00 90.75 176 ALA A C 1
ATOM 1323 O O . ALA A 1 176 ? -7.155 -42.361 27.794 1.00 90.75 176 ALA A O 1
ATOM 1324 N N . ARG A 1 177 ? -5.836 -41.926 29.563 1.00 92.31 177 ARG A N 1
ATOM 1325 C CA . ARG A 1 177 ? -6.820 -41.121 30.302 1.00 92.31 177 ARG A CA 1
ATOM 1326 C C . ARG A 1 177 ? -6.796 -39.650 29.926 1.00 92.31 177 ARG A C 1
ATOM 1328 O O . ARG A 1 177 ? -7.839 -39.007 30.041 1.00 92.31 177 ARG A O 1
ATOM 1335 N N . ALA A 1 178 ? -5.673 -39.134 29.441 1.00 94.56 178 ALA A N 1
ATOM 1336 C CA . ALA A 1 178 ? -5.584 -37.749 29.016 1.00 94.56 178 ALA A CA 1
ATOM 1337 C C . ALA A 1 178 ? -6.645 -37.429 27.947 1.00 94.56 178 ALA A C 1
ATOM 1339 O O . ALA A 1 178 ? -6.993 -38.264 27.100 1.00 94.56 178 ALA A O 1
ATOM 1340 N N . SER A 1 179 ? -7.198 -36.221 28.014 1.00 94.44 179 SER A N 1
ATOM 1341 C CA . SER A 1 179 ? -8.105 -35.687 27.000 1.00 94.44 179 SER A CA 1
ATOM 1342 C C . SER A 1 179 ? -7.525 -34.430 26.371 1.00 94.44 179 SER A C 1
ATOM 1344 O O . SER A 1 179 ? -6.934 -33.585 27.046 1.00 94.44 179 SER A O 1
ATOM 1346 N N . VAL A 1 180 ? -7.708 -34.322 25.058 1.00 95.50 180 VAL A N 1
ATOM 1347 C CA . VAL A 1 180 ? -7.351 -33.153 24.259 1.00 95.50 180 VAL A CA 1
ATOM 1348 C C . VAL A 1 180 ? -8.635 -32.566 23.689 1.00 95.50 180 VAL A C 1
ATOM 1350 O O . VAL A 1 180 ? -9.325 -33.202 22.887 1.00 95.50 180 VAL A O 1
ATOM 1353 N N . GLU A 1 181 ? -8.985 -31.373 24.150 1.00 94.25 181 GLU A N 1
ATOM 1354 C CA . GLU A 1 181 ? -10.267 -30.722 23.878 1.00 94.25 181 GLU A CA 1
ATOM 1355 C C . GLU A 1 181 ? -10.085 -29.509 22.972 1.00 94.25 181 GLU A C 1
ATOM 1357 O O . GLU A 1 181 ? -9.273 -28.640 23.270 1.00 94.25 181 GLU A O 1
ATOM 1362 N N . PHE A 1 182 ? -10.856 -29.453 21.888 1.00 93.06 182 PHE A N 1
ATOM 1363 C CA . PHE A 1 182 ? -10.861 -28.364 20.907 1.00 93.06 182 PHE A CA 1
ATOM 1364 C C . PHE A 1 182 ? -12.172 -27.566 20.984 1.00 93.06 182 PHE A C 1
ATOM 1366 O O . PHE A 1 182 ? -13.145 -28.027 21.579 1.00 93.06 182 PHE A O 1
ATOM 1373 N N . ASP A 1 183 ? -12.198 -26.401 20.329 1.00 85.25 183 ASP A N 1
ATOM 1374 C CA . ASP A 1 183 ? -13.384 -25.585 19.994 1.00 85.25 183 ASP A CA 1
ATOM 1375 C C . ASP A 1 183 ? -14.217 -25.013 21.161 1.00 85.25 183 ASP A C 1
ATOM 1377 O O . ASP A 1 183 ? -15.112 -24.195 20.930 1.00 85.25 183 ASP A O 1
ATOM 1381 N N . GLY A 1 184 ? -13.913 -25.368 22.411 1.00 74.81 184 GLY A N 1
ATOM 1382 C CA . GLY A 1 184 ? -14.632 -24.859 23.576 1.00 74.81 184 GLY A CA 1
ATOM 1383 C C . GLY A 1 184 ? -16.146 -25.138 23.552 1.00 74.81 184 GLY A C 1
ATOM 1384 O O . GLY A 1 184 ? -16.641 -25.967 22.793 1.00 74.81 184 GLY A O 1
ATOM 1385 N N . GLU A 1 185 ? -16.916 -24.438 24.391 1.00 60.62 185 GLU A N 1
ATOM 1386 C CA . GLU A 1 185 ? -18.396 -24.514 24.372 1.00 60.62 185 GLU A CA 1
ATOM 1387 C C . GLU A 1 185 ? -19.037 -23.646 23.276 1.00 60.62 185 GLU A C 1
ATOM 1389 O O . GLU A 1 185 ? -20.225 -23.781 22.994 1.00 60.62 185 GLU A O 1
ATOM 1394 N N . ALA A 1 186 ? -18.262 -22.766 22.635 1.00 55.31 186 ALA A N 1
ATOM 1395 C CA . ALA A 1 186 ? -18.772 -21.739 21.725 1.00 55.31 186 ALA A CA 1
ATOM 1396 C C . ALA A 1 186 ? -19.149 -22.261 20.325 1.00 55.31 186 ALA A C 1
ATOM 1398 O O . ALA A 1 186 ? -19.747 -21.530 19.532 1.00 55.31 186 ALA A O 1
ATOM 1399 N N . ALA A 1 187 ? -18.834 -23.515 19.995 1.00 58.38 187 ALA A N 1
ATOM 1400 C CA . ALA A 1 187 ? -19.278 -24.108 18.743 1.00 58.38 187 ALA A CA 1
ATOM 1401 C C . ALA A 1 187 ? -20.797 -24.346 18.792 1.00 58.38 187 ALA A C 1
ATOM 1403 O O . ALA A 1 187 ? -21.268 -25.349 19.327 1.00 58.38 187 ALA A O 1
ATOM 1404 N N . ALA A 1 188 ? -21.572 -23.456 18.164 1.00 56.81 188 ALA A N 1
ATOM 1405 C CA . ALA A 1 188 ? -23.030 -23.563 18.015 1.00 56.81 188 ALA A CA 1
ATOM 1406 C C . ALA A 1 188 ? -23.516 -24.894 17.379 1.00 56.81 188 ALA A C 1
ATOM 1408 O O . ALA A 1 188 ? -24.711 -25.171 17.368 1.00 56.81 188 ALA A O 1
ATOM 1409 N N . GLY A 1 189 ? -22.599 -25.726 16.865 1.00 64.19 189 GLY A N 1
ATOM 1410 C CA . GLY A 1 189 ? -22.846 -27.076 16.343 1.00 64.19 189 GLY A CA 1
ATOM 1411 C C . GLY A 1 189 ? -22.593 -28.231 17.325 1.00 64.19 189 GLY A C 1
ATOM 1412 O O . GLY A 1 189 ? -22.654 -29.383 16.903 1.00 64.19 189 GLY A O 1
ATOM 1413 N N . GLY A 1 190 ? -22.318 -27.950 18.604 1.00 67.12 190 GLY A N 1
ATOM 1414 C CA . GLY A 1 190 ? -21.935 -28.946 19.608 1.00 67.12 190 GLY A CA 1
ATOM 1415 C C . GLY A 1 190 ? -20.427 -29.215 19.602 1.00 67.12 190 GLY A C 1
ATOM 1416 O O . GLY A 1 190 ? -19.811 -29.350 18.547 1.00 67.12 190 GLY A O 1
ATOM 1417 N N . ALA A 1 191 ? -19.820 -29.271 20.790 1.00 69.19 191 ALA A N 1
ATOM 1418 C CA . ALA A 1 191 ? -18.391 -29.535 20.931 1.00 69.19 191 ALA A CA 1
ATOM 1419 C C . ALA A 1 191 ? -18.037 -30.922 20.368 1.00 69.19 191 ALA A C 1
ATOM 1421 O O . ALA A 1 191 ? -18.700 -31.918 20.678 1.00 69.19 191 ALA A O 1
ATOM 1422 N N . ALA A 1 192 ? -16.979 -30.992 19.556 1.00 78.75 192 ALA A N 1
ATOM 1423 C CA . ALA A 1 192 ? -16.442 -32.270 19.108 1.00 78.75 192 ALA A CA 1
ATOM 1424 C C . ALA A 1 192 ? -16.022 -33.109 20.331 1.00 78.75 192 ALA A C 1
ATOM 1426 O O . ALA A 1 192 ? -15.523 -32.553 21.316 1.00 78.75 192 ALA A O 1
ATOM 1427 N N . PRO A 1 193 ? -16.195 -34.442 20.300 1.00 85.56 193 PRO A N 1
ATOM 1428 C CA . PRO A 1 193 ? -15.766 -35.277 21.409 1.00 85.56 193 PRO A CA 1
ATOM 1429 C C . PRO A 1 193 ? -14.255 -35.105 21.652 1.00 85.56 193 PRO A C 1
ATOM 1431 O O . PRO A 1 193 ? -13.487 -35.005 20.683 1.00 85.56 193 PRO A O 1
ATOM 1434 N N . PRO A 1 194 ? -13.810 -35.082 22.924 1.00 91.69 194 PRO A N 1
ATOM 1435 C CA . PRO A 1 194 ? -12.396 -34.964 23.257 1.00 91.69 194 PRO A CA 1
ATOM 1436 C C . PRO A 1 194 ? -11.585 -36.058 22.563 1.00 91.69 194 PRO A C 1
ATOM 1438 O O . PRO A 1 194 ? -11.986 -37.224 22.548 1.00 91.69 194 PRO A O 1
ATOM 1441 N N . CYS A 1 195 ? -10.433 -35.689 22.009 1.00 94.56 195 CYS A N 1
ATOM 1442 C CA . CYS A 1 195 ? -9.481 -36.654 21.468 1.00 94.56 195 CYS A CA 1
ATOM 1443 C C . CYS A 1 195 ? -8.704 -37.314 22.610 1.00 94.56 195 CYS A C 1
ATOM 1445 O O . CYS A 1 195 ? -8.515 -36.714 23.676 1.00 94.56 195 CYS A O 1
ATOM 1447 N N . ARG A 1 196 ? -8.229 -38.539 22.386 1.00 95.44 196 ARG A N 1
ATOM 1448 C CA . ARG A 1 196 ? -7.306 -39.223 23.299 1.00 95.44 196 ARG A CA 1
ATOM 1449 C C . ARG A 1 196 ? -5.892 -39.162 22.758 1.00 95.44 196 ARG A C 1
ATOM 1451 O O . ARG A 1 196 ? -5.672 -38.946 21.566 1.00 95.44 196 ARG A O 1
ATOM 1458 N N . LEU A 1 197 ? -4.924 -39.363 23.643 1.00 95.44 197 LEU A N 1
ATOM 1459 C CA . LEU A 1 197 ? -3.546 -39.546 23.218 1.00 95.44 197 LEU A CA 1
ATOM 1460 C C . LEU A 1 197 ? -3.349 -40.981 22.738 1.00 95.44 197 LEU A C 1
ATOM 1462 O O . LEU A 1 197 ? -3.780 -41.934 23.388 1.00 95.44 197 LEU A O 1
ATOM 1466 N N . LYS A 1 198 ? -2.657 -41.131 21.612 1.00 93.25 198 LYS A N 1
ATOM 1467 C CA . LYS A 1 198 ? -2.098 -42.405 21.173 1.00 93.25 198 LYS A CA 1
ATOM 1468 C C . LYS A 1 198 ? -0.667 -42.480 21.721 1.00 93.25 198 LYS A C 1
ATOM 1470 O O . LYS A 1 198 ? 0.152 -41.660 21.306 1.00 93.25 198 LYS A O 1
ATOM 1475 N N . PRO A 1 199 ? -0.346 -43.403 22.645 1.00 84.69 199 PRO A N 1
ATOM 1476 C CA . PRO A 1 199 ? 0.978 -43.472 23.257 1.00 84.69 199 PRO A CA 1
ATOM 1477 C C . PRO A 1 199 ? 2.029 -43.920 22.232 1.00 84.69 199 PRO A C 1
ATOM 1479 O O . PRO A 1 199 ? 2.296 -45.101 22.035 1.00 84.69 199 PRO A O 1
ATOM 1482 N N . GLU A 1 200 ? 2.603 -42.944 21.534 1.00 85.12 200 GLU A N 1
ATOM 1483 C CA . GLU A 1 200 ? 3.686 -43.100 20.567 1.00 85.12 200 GLU A CA 1
ATOM 1484 C C . GLU A 1 200 ? 4.823 -42.153 20.967 1.00 85.12 200 GLU A C 1
ATOM 1486 O O . GLU A 1 200 ? 5.009 -41.071 20.418 1.00 85.12 200 GLU A O 1
ATOM 1491 N N . TRP A 1 201 ? 5.577 -42.552 21.991 1.00 81.12 201 TRP A N 1
ATOM 1492 C CA . TRP A 1 201 ? 6.585 -41.702 22.640 1.00 81.12 201 TRP A CA 1
ATOM 1493 C C . TRP A 1 201 ? 7.874 -41.507 21.833 1.00 81.12 201 TRP A C 1
ATOM 1495 O O . TRP A 1 201 ? 8.747 -40.753 22.248 1.00 81.12 201 TRP A O 1
ATOM 1505 N N . ALA A 1 202 ? 8.001 -42.162 20.674 1.00 83.50 202 ALA A N 1
ATOM 1506 C CA . ALA A 1 202 ? 9.117 -41.970 19.743 1.00 83.50 202 ALA A CA 1
ATOM 1507 C C . ALA A 1 202 ? 9.039 -40.636 18.967 1.00 83.50 202 ALA A C 1
ATOM 1509 O O . ALA A 1 202 ? 9.864 -40.372 18.087 1.00 83.50 202 ALA A O 1
ATOM 1510 N N . LEU A 1 203 ? 8.039 -39.804 19.264 1.00 90.06 203 LEU A N 1
ATOM 1511 C CA . LEU A 1 203 ? 7.919 -38.459 18.724 1.00 90.06 203 LEU A CA 1
ATOM 1512 C C . LEU A 1 203 ? 8.939 -37.491 19.354 1.00 90.06 203 LEU A C 1
ATOM 1514 O O . LEU A 1 203 ? 9.387 -37.699 20.483 1.00 90.06 203 LEU A O 1
ATOM 1518 N N . PRO A 1 204 ? 9.307 -36.408 18.643 1.00 92.56 204 PRO A N 1
ATOM 1519 C CA . PRO A 1 204 ? 10.188 -35.379 19.180 1.00 92.56 204 PRO A CA 1
ATOM 1520 C C . PRO A 1 204 ? 9.684 -34.807 20.511 1.00 92.56 204 PRO A C 1
ATOM 1522 O O . PRO A 1 204 ? 8.544 -34.358 20.626 1.00 92.56 204 PRO A O 1
ATOM 1525 N N . SER A 1 205 ? 10.570 -34.770 21.498 1.00 90.75 205 SER A N 1
ATOM 1526 C CA . SER A 1 205 ? 10.350 -34.112 22.785 1.00 90.75 205 SER A CA 1
ATOM 1527 C C . SER A 1 205 ? 11.681 -33.610 23.331 1.00 90.75 205 SER A C 1
ATOM 1529 O O . SER A 1 205 ? 12.735 -34.126 22.957 1.00 90.75 205 SER A O 1
ATOM 1531 N N . SER A 1 206 ? 11.635 -32.611 24.202 1.00 89.44 206 SER A N 1
ATOM 1532 C CA . SER A 1 206 ? 12.810 -32.052 24.862 1.00 89.44 206 SER A CA 1
ATOM 1533 C C . SER A 1 206 ? 12.429 -31.699 26.305 1.00 89.44 206 SER A C 1
ATOM 1535 O O . SER A 1 206 ? 11.632 -30.776 26.494 1.00 89.44 206 SER A O 1
ATOM 1537 N N . PRO A 1 207 ? 12.929 -32.442 27.316 1.00 84.06 207 PRO A N 1
ATOM 1538 C CA . PRO A 1 207 ? 12.586 -32.233 28.721 1.00 84.06 207 PRO A CA 1
ATOM 1539 C C . PRO A 1 207 ? 12.937 -30.844 29.275 1.00 84.06 207 PRO A C 1
ATOM 1541 O O . PRO A 1 207 ? 13.644 -30.041 28.657 1.00 84.06 207 PRO A O 1
ATOM 1544 N N . ALA A 1 208 ? 12.466 -30.580 30.497 1.00 70.06 208 ALA A N 1
ATOM 1545 C CA . ALA A 1 208 ? 12.797 -29.376 31.254 1.00 70.06 208 ALA A CA 1
ATOM 1546 C C . ALA A 1 208 ? 14.326 -29.246 31.432 1.00 70.06 208 ALA A C 1
ATOM 1548 O O . ALA A 1 208 ? 14.955 -30.085 32.072 1.00 70.06 208 ALA A O 1
ATOM 1549 N N . GLY A 1 209 ? 14.916 -28.202 30.841 1.00 66.19 209 GLY A N 1
ATOM 1550 C CA . GLY A 1 209 ? 16.365 -27.938 30.842 1.00 66.19 209 GLY A CA 1
ATOM 1551 C C . GLY A 1 209 ? 16.954 -27.708 29.449 1.00 66.19 209 GLY A C 1
ATOM 1552 O O . GLY A 1 209 ? 17.986 -27.057 29.317 1.00 66.19 209 GLY A O 1
ATOM 1553 N N . GLU A 1 210 ? 16.264 -28.171 28.409 1.00 80.50 210 GLU A N 1
ATOM 1554 C CA . GLU A 1 210 ? 16.629 -27.928 27.016 1.00 80.50 210 GLU A CA 1
ATOM 1555 C C . GLU A 1 210 ? 15.613 -26.979 26.361 1.00 80.50 210 GLU A C 1
ATOM 1557 O O . GLU A 1 210 ? 15.580 -25.795 26.691 1.00 80.50 210 GLU A O 1
ATOM 1562 N N . SER A 1 211 ? 14.776 -27.486 25.450 1.00 79.50 211 SER A N 1
ATOM 1563 C CA . SER A 1 211 ? 13.792 -26.711 24.690 1.00 79.50 211 SER A CA 1
ATOM 1564 C C . SER A 1 211 ? 12.376 -26.819 25.260 1.00 79.50 211 SER A C 1
ATOM 1566 O O . SER A 1 211 ? 11.510 -26.105 24.779 1.00 79.50 211 SER A O 1
ATOM 1568 N N . ALA A 1 212 ? 12.146 -27.664 26.276 1.00 90.75 212 ALA A N 1
ATOM 1569 C CA . ALA A 1 212 ? 10.905 -27.757 27.057 1.00 90.75 212 ALA A CA 1
ATOM 1570 C C . ALA A 1 212 ? 9.613 -27.891 26.219 1.00 90.75 212 ALA A C 1
ATOM 1572 O O . ALA A 1 212 ? 8.608 -27.240 26.503 1.00 90.75 212 ALA A O 1
ATOM 1573 N N . PHE A 1 213 ? 9.616 -28.762 25.206 1.00 95.75 213 PHE A N 1
ATOM 1574 C CA . PHE A 1 213 ? 8.444 -29.045 24.366 1.00 95.75 213 PHE A CA 1
ATOM 1575 C C . PHE A 1 213 ? 8.174 -30.547 24.248 1.00 95.75 213 PHE A C 1
ATOM 1577 O O . PHE A 1 213 ? 9.057 -31.379 24.474 1.00 95.75 213 PHE A O 1
ATOM 1584 N N . ALA A 1 214 ? 6.960 -30.894 23.833 1.00 96.00 214 ALA A N 1
ATOM 1585 C CA . ALA A 1 214 ? 6.566 -32.256 23.507 1.00 96.00 214 ALA A CA 1
ATOM 1586 C C . ALA A 1 214 ? 5.643 -32.277 22.283 1.00 96.00 214 ALA A C 1
ATOM 1588 O O . ALA A 1 214 ? 4.738 -31.448 22.166 1.00 96.00 214 ALA A O 1
ATOM 1589 N N . LEU A 1 215 ? 5.862 -33.238 21.382 1.00 97.12 215 LEU A N 1
ATOM 1590 C CA . LEU A 1 215 ? 4.941 -33.548 20.294 1.00 97.12 215 LEU A CA 1
ATOM 1591 C C . LEU A 1 215 ? 4.112 -34.782 20.664 1.00 97.12 215 LEU A C 1
ATOM 1593 O O . LEU A 1 215 ? 4.656 -35.849 20.940 1.00 97.12 215 LEU A O 1
ATOM 1597 N N . LEU A 1 216 ? 2.793 -34.629 20.660 1.00 96.69 216 LEU A N 1
ATOM 1598 C CA . LEU A 1 216 ? 1.826 -35.651 21.037 1.00 96.69 216 LEU A CA 1
ATOM 1599 C C . LEU A 1 216 ? 1.093 -36.177 19.802 1.00 96.69 216 LEU A C 1
ATOM 1601 O O . LEU A 1 216 ? 0.753 -35.414 18.897 1.00 96.69 216 LEU A O 1
ATOM 1605 N N . ARG A 1 217 ? 0.813 -37.482 19.787 1.00 96.62 217 ARG A N 1
ATOM 1606 C CA . ARG A 1 217 ? -0.029 -38.132 18.778 1.00 96.62 217 ARG A CA 1
ATOM 1607 C C . ARG A 1 217 ? -1.450 -38.258 19.311 1.00 96.62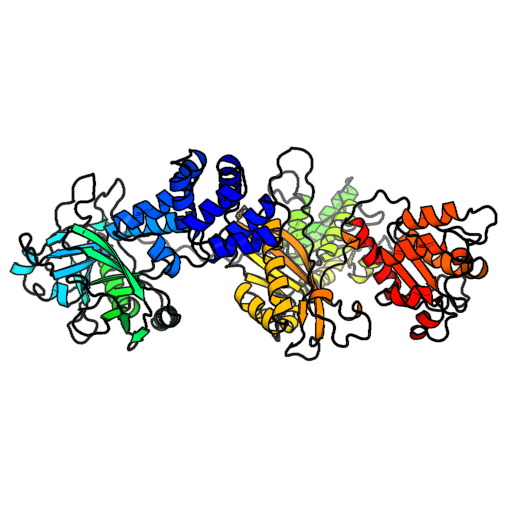 217 ARG A C 1
ATOM 1609 O O . ARG A 1 217 ? -1.648 -38.742 20.425 1.00 96.62 217 ARG A O 1
ATOM 1616 N N . LEU A 1 218 ? -2.431 -37.875 18.509 1.00 96.69 218 LEU A N 1
ATOM 1617 C CA . LEU A 1 218 ? -3.839 -38.123 18.795 1.00 96.69 218 LEU A CA 1
ATOM 1618 C C . LEU A 1 218 ? -4.266 -39.501 18.277 1.00 96.69 218 LEU A C 1
ATOM 1620 O O . LEU A 1 218 ? -3.675 -40.058 17.351 1.00 96.69 218 LEU A O 1
ATOM 1624 N N . ASP A 1 219 ? -5.315 -40.053 18.875 1.00 95.19 219 ASP A N 1
ATOM 1625 C CA . ASP A 1 219 ? -5.964 -41.294 18.440 1.00 95.19 219 ASP A CA 1
ATOM 1626 C C . ASP A 1 219 ? -6.715 -41.161 17.104 1.00 95.19 219 ASP A C 1
ATOM 1628 O O . ASP A 1 219 ? -7.022 -42.169 16.463 1.00 95.19 219 ASP A O 1
ATOM 1632 N N . ARG A 1 220 ? -6.967 -39.926 16.654 1.00 95.25 220 ARG A N 1
ATOM 1633 C CA . ARG A 1 220 ? -7.635 -39.597 15.390 1.00 95.25 220 ARG A CA 1
ATOM 1634 C C . ARG A 1 220 ? -7.073 -38.336 14.732 1.00 95.25 220 ARG A C 1
ATOM 1636 O O . ARG A 1 220 ? -6.417 -37.516 15.371 1.00 95.25 220 ARG A O 1
ATOM 1643 N N . ARG A 1 221 ? -7.388 -38.157 13.445 1.00 95.94 221 ARG A N 1
ATOM 1644 C CA . ARG A 1 221 ? -6.972 -37.004 12.626 1.00 95.94 221 ARG A CA 1
ATOM 1645 C C . ARG A 1 221 ? -7.837 -35.775 12.899 1.00 95.94 221 ARG A C 1
ATOM 1647 O O . ARG A 1 221 ? -8.662 -35.384 12.084 1.00 95.94 221 ARG A O 1
ATOM 1654 N N . ALA A 1 222 ? -7.646 -35.178 14.071 1.00 96.38 222 ALA A N 1
ATOM 1655 C CA . ALA A 1 222 ? -8.424 -34.040 14.551 1.00 96.38 222 ALA A CA 1
ATOM 1656 C C . ALA A 1 222 ? -8.393 -32.812 13.619 1.00 96.38 222 ALA A C 1
ATOM 1658 O O . ALA A 1 222 ? -9.330 -32.020 13.653 1.00 96.38 222 ALA A O 1
ATOM 1659 N N . ALA A 1 223 ? -7.374 -32.638 12.771 1.00 96.31 223 ALA A N 1
ATOM 1660 C CA . ALA A 1 223 ? -7.355 -31.545 11.791 1.00 96.31 223 ALA A CA 1
ATOM 1661 C C . ALA A 1 223 ? -8.448 -31.677 10.709 1.00 96.31 223 ALA A C 1
ATOM 1663 O O . ALA A 1 223 ? -8.811 -30.696 10.063 1.00 96.31 223 ALA A O 1
ATOM 1664 N N . GLU A 1 224 ? -8.979 -32.884 10.501 1.00 95.81 224 GLU A N 1
ATOM 1665 C CA . GLU A 1 224 ? -10.005 -33.179 9.493 1.00 95.81 224 GLU A CA 1
ATOM 1666 C C . GLU A 1 224 ? -11.428 -33.074 10.058 1.00 95.81 224 GLU A C 1
ATOM 1668 O O . GLU A 1 224 ? -12.397 -33.190 9.307 1.00 95.81 224 GLU A O 1
ATOM 1673 N N . ASP A 1 225 ? -11.570 -32.825 11.366 1.00 94.12 225 ASP A N 1
ATOM 1674 C CA . ASP A 1 225 ? -12.875 -32.649 11.997 1.00 94.12 225 ASP A CA 1
ATOM 1675 C C . ASP A 1 225 ? -13.612 -31.446 11.369 1.00 94.12 225 ASP A C 1
ATOM 1677 O O . ASP A 1 225 ? -13.021 -30.368 11.214 1.00 94.12 225 ASP A O 1
ATOM 1681 N N . PRO A 1 226 ? -14.904 -31.587 11.023 1.00 92.25 226 PRO A N 1
ATOM 1682 C CA . PRO A 1 226 ? -15.703 -30.478 10.528 1.00 92.25 226 PRO A CA 1
ATOM 1683 C C . PRO A 1 226 ? -16.088 -29.534 11.677 1.00 92.25 226 PRO A C 1
ATOM 1685 O O . PRO A 1 226 ? -16.782 -29.924 12.613 1.00 92.25 226 PRO A O 1
ATOM 1688 N N . VAL A 1 227 ? -15.696 -28.266 11.575 1.00 88.62 227 VAL A N 1
ATOM 1689 C CA . VAL A 1 227 ? -16.012 -27.184 12.515 1.00 88.62 227 VAL A CA 1
ATOM 1690 C C . VAL A 1 227 ? -16.623 -26.015 11.741 1.00 88.62 227 VAL A C 1
ATOM 1692 O O . VAL A 1 227 ? -15.961 -25.348 10.940 1.00 88.62 227 VAL A O 1
ATOM 1695 N N . GLY A 1 228 ? -17.919 -25.766 11.948 1.00 84.31 228 GLY A N 1
ATOM 1696 C CA . GLY A 1 228 ? -18.641 -24.691 11.253 1.00 84.31 228 GLY A CA 1
ATOM 1697 C C . GLY A 1 228 ? -18.612 -24.828 9.724 1.00 84.31 228 GLY A C 1
ATOM 1698 O O . GLY A 1 228 ? -18.394 -23.843 9.024 1.00 84.31 228 GLY A O 1
ATOM 1699 N N . GLY A 1 229 ? -18.748 -26.055 9.207 1.00 87.12 229 GLY A N 1
ATOM 1700 C CA . GLY A 1 229 ? -18.774 -26.342 7.765 1.00 87.12 229 GLY A CA 1
ATOM 1701 C C . GLY A 1 229 ? -17.411 -26.337 7.058 1.00 87.12 229 GLY A C 1
ATOM 1702 O O . GLY A 1 229 ? -17.365 -26.519 5.845 1.00 87.12 229 GLY A O 1
ATOM 1703 N N . LYS A 1 230 ? -16.305 -26.151 7.787 1.00 89.88 230 LYS A N 1
ATOM 1704 C CA . LYS A 1 230 ? -14.926 -26.244 7.273 1.00 89.88 230 LYS A CA 1
ATOM 1705 C C . LYS A 1 230 ? -14.131 -27.258 8.092 1.00 89.88 230 LYS A C 1
ATOM 1707 O O . LYS A 1 230 ? -14.495 -27.529 9.228 1.00 89.88 230 LYS A O 1
ATOM 1712 N N . THR A 1 231 ? -13.050 -27.807 7.551 1.00 92.88 231 THR A N 1
ATOM 1713 C CA . THR A 1 231 ? -12.111 -28.622 8.341 1.00 92.88 231 THR A CA 1
ATOM 1714 C C . THR A 1 231 ? -11.384 -27.754 9.368 1.00 92.88 231 THR A C 1
ATOM 1716 O O . THR A 1 231 ? -11.113 -26.583 9.094 1.00 92.88 231 THR A O 1
ATOM 1719 N N . ARG A 1 232 ? -11.058 -28.320 10.534 1.00 93.94 232 ARG A N 1
ATOM 1720 C CA . ARG A 1 232 ? -10.293 -27.641 11.596 1.00 93.94 232 ARG A CA 1
ATOM 1721 C C . ARG A 1 232 ? -8.923 -27.140 11.119 1.00 93.94 232 ARG A C 1
ATOM 1723 O O . ARG A 1 232 ? -8.516 -26.056 11.521 1.00 93.94 232 ARG A O 1
ATOM 1730 N N . ASP A 1 233 ? -8.273 -27.904 10.241 1.00 95.81 233 ASP A N 1
ATOM 1731 C CA . ASP A 1 233 ? -6.903 -27.686 9.759 1.00 95.81 233 ASP A CA 1
ATOM 1732 C C . ASP A 1 233 ? -5.859 -27.712 10.900 1.00 95.81 233 ASP A C 1
ATOM 1734 O O . ASP A 1 233 ? -6.162 -28.061 12.046 1.00 95.81 233 ASP A O 1
ATOM 1738 N N . TYR A 1 234 ? -4.597 -27.431 10.585 1.00 97.31 234 TYR A N 1
ATOM 1739 C CA . TYR A 1 234 ? -3.497 -27.359 11.543 1.00 97.31 234 TYR A CA 1
ATOM 1740 C C . TYR A 1 234 ? -2.574 -26.171 11.253 1.00 97.31 234 TYR A C 1
ATOM 1742 O O . TYR A 1 234 ? -2.522 -25.632 10.148 1.00 97.31 234 TYR A O 1
ATOM 1750 N N . LEU A 1 235 ? -1.821 -25.747 12.266 1.00 97.62 235 LEU A N 1
ATOM 1751 C CA . LEU A 1 235 ? -0.967 -24.571 12.182 1.00 97.62 235 LEU A CA 1
ATOM 1752 C C . LEU A 1 235 ? 0.417 -24.922 11.633 1.00 97.62 235 LEU A C 1
ATOM 1754 O O . LEU A 1 235 ? 1.027 -25.926 12.005 1.00 97.62 235 LEU A O 1
ATOM 1758 N N . LYS A 1 236 ? 0.945 -24.052 10.771 1.00 97.31 236 LYS A N 1
ATOM 1759 C CA . LYS A 1 236 ? 2.311 -24.163 10.253 1.00 97.31 236 LYS A CA 1
ATOM 1760 C C . LYS A 1 236 ? 3.260 -23.338 11.111 1.00 97.31 236 LYS A C 1
ATOM 1762 O O . LYS A 1 236 ? 3.029 -22.153 11.332 1.00 97.31 236 LYS A O 1
ATOM 1767 N N . LEU A 1 237 ? 4.334 -23.978 11.564 1.00 97.25 237 LEU A N 1
ATOM 1768 C CA . LEU A 1 237 ? 5.436 -23.300 12.240 1.00 97.25 237 LEU A CA 1
ATOM 1769 C C . LEU A 1 237 ? 6.206 -22.421 11.252 1.00 97.25 237 LEU A C 1
ATOM 1771 O O . LEU A 1 237 ? 6.402 -22.825 10.104 1.00 97.25 237 LEU A O 1
ATOM 1775 N N . SER A 1 238 ? 6.682 -21.267 11.721 1.00 95.88 238 SER A N 1
ATOM 1776 C CA . SER A 1 238 ? 7.573 -20.393 10.958 1.00 95.88 238 SER A CA 1
ATOM 1777 C C . SER A 1 238 ? 8.778 -21.160 10.402 1.00 95.88 238 SER A C 1
ATOM 1779 O O . SER A 1 238 ? 9.397 -21.984 11.088 1.00 95.88 238 SER A O 1
ATOM 1781 N N . GLU A 1 239 ? 9.123 -20.878 9.147 1.00 95.00 239 GLU A N 1
ATOM 1782 C CA . GLU A 1 239 ? 10.328 -21.399 8.489 1.00 95.00 239 GLU A CA 1
ATOM 1783 C C . GLU A 1 239 ? 11.499 -20.411 8.530 1.00 95.00 239 GLU A C 1
ATOM 1785 O O . GLU A 1 239 ? 12.592 -20.731 8.062 1.00 95.00 239 GLU A O 1
ATOM 1790 N N . ARG A 1 240 ? 11.285 -19.231 9.123 1.00 93.88 240 ARG A N 1
ATOM 1791 C CA . ARG A 1 240 ? 12.311 -18.208 9.302 1.00 93.88 240 ARG A CA 1
ATOM 1792 C C . ARG A 1 240 ? 13.478 -18.727 10.136 1.00 93.88 240 ARG A C 1
ATOM 1794 O O . ARG A 1 240 ? 13.324 -19.601 10.998 1.00 93.88 240 ARG A O 1
ATOM 1801 N N . SER A 1 241 ? 14.659 -18.162 9.896 1.00 92.62 241 SER A N 1
ATOM 1802 C CA . SER A 1 241 ? 15.831 -18.496 10.694 1.00 92.62 241 SER A CA 1
ATOM 1803 C C . SER A 1 241 ? 15.685 -17.981 12.132 1.00 92.62 241 SER A C 1
ATOM 1805 O O . SER A 1 241 ? 14.842 -17.141 12.448 1.00 92.62 241 SER A O 1
ATOM 1807 N N . VAL A 1 242 ? 16.534 -18.485 13.031 1.00 90.25 242 VAL A N 1
ATOM 1808 C CA . VAL A 1 242 ? 16.649 -17.948 14.397 1.00 90.25 242 VAL A CA 1
ATOM 1809 C C . VAL A 1 242 ? 16.936 -16.444 14.379 1.00 90.25 242 VAL A C 1
ATOM 1811 O O . VAL A 1 242 ? 16.347 -15.725 15.178 1.00 90.25 242 VAL A O 1
ATOM 1814 N N . GLY A 1 243 ? 17.814 -15.987 13.477 1.00 88.69 243 GLY A N 1
ATOM 1815 C CA . GLY A 1 243 ? 18.174 -14.574 13.344 1.00 88.69 243 GLY A CA 1
ATOM 1816 C C . GLY A 1 243 ? 16.973 -13.727 12.942 1.00 88.69 243 GLY A C 1
ATOM 1817 O O . GLY A 1 243 ? 16.633 -12.790 13.650 1.00 88.69 243 GLY A O 1
ATOM 1818 N N . ASP A 1 244 ? 16.249 -14.139 11.899 1.00 90.94 244 ASP A N 1
ATOM 1819 C CA . ASP A 1 244 ? 15.080 -13.399 11.405 1.00 90.94 244 ASP A CA 1
ATOM 1820 C C . ASP A 1 244 ? 13.972 -13.279 12.464 1.00 90.94 244 ASP A C 1
ATOM 1822 O O . ASP A 1 244 ? 13.332 -12.235 12.590 1.00 90.94 244 ASP A O 1
ATOM 1826 N N . LEU A 1 245 ? 13.727 -14.350 13.233 1.00 90.19 245 LEU A N 1
ATOM 1827 C CA . LEU A 1 245 ? 12.759 -14.319 14.332 1.00 90.19 245 LEU A CA 1
ATOM 1828 C C . LEU A 1 245 ? 13.258 -13.470 15.504 1.00 90.19 245 LEU A C 1
ATOM 1830 O O . LEU A 1 245 ? 12.471 -12.745 16.104 1.00 90.19 245 LEU A O 1
ATOM 1834 N N . ALA A 1 246 ? 14.548 -13.537 15.834 1.00 86.56 246 ALA A N 1
ATOM 1835 C CA . ALA A 1 246 ? 15.130 -12.698 16.875 1.00 86.56 246 ALA A CA 1
ATOM 1836 C C . ALA A 1 246 ? 15.056 -11.210 16.507 1.00 86.56 246 ALA A C 1
ATOM 1838 O O . ALA A 1 246 ? 14.707 -10.403 17.366 1.00 86.56 246 ALA A O 1
ATOM 1839 N N . ASP A 1 247 ? 15.309 -10.863 15.246 1.00 86.50 247 ASP A N 1
ATOM 1840 C CA . ASP A 1 247 ? 15.226 -9.498 14.726 1.00 86.50 247 ASP A CA 1
ATOM 1841 C C . ASP A 1 247 ? 13.787 -8.976 14.730 1.00 86.50 247 ASP A C 1
ATOM 1843 O O . ASP A 1 247 ? 13.548 -7.827 15.105 1.00 86.50 247 ASP A O 1
ATOM 1847 N N . LEU A 1 248 ? 12.815 -9.825 14.376 1.00 87.25 248 LEU A N 1
ATOM 1848 C CA . LEU A 1 248 ? 11.387 -9.509 14.484 1.00 87.25 248 LEU A CA 1
ATOM 1849 C C . LEU A 1 248 ? 11.017 -9.131 15.926 1.00 87.25 248 LEU A C 1
ATOM 1851 O O . LEU A 1 248 ? 10.401 -8.096 16.166 1.00 87.25 248 LEU A O 1
ATOM 1855 N N . LEU A 1 249 ? 11.457 -9.928 16.902 1.00 87.31 249 LEU A N 1
ATOM 1856 C CA . LEU A 1 249 ? 11.207 -9.657 18.320 1.00 87.31 249 LEU A CA 1
ATOM 1857 C C . LEU A 1 249 ? 11.977 -8.427 18.822 1.00 87.31 249 LEU A C 1
ATOM 1859 O O . LEU A 1 249 ? 11.438 -7.627 19.580 1.00 87.31 249 LEU A O 1
ATOM 1863 N N . ALA A 1 250 ? 13.221 -8.233 18.376 1.00 81.88 250 ALA A N 1
ATOM 1864 C CA . ALA A 1 250 ? 14.061 -7.104 18.773 1.00 81.88 250 ALA A CA 1
ATOM 1865 C C . ALA A 1 250 ? 13.479 -5.741 18.360 1.00 81.88 250 ALA A C 1
ATOM 1867 O O . ALA A 1 250 ? 13.732 -4.744 19.036 1.00 81.88 250 ALA A O 1
ATOM 1868 N N . LYS A 1 251 ? 12.652 -5.697 17.307 1.00 83.75 251 LYS A N 1
ATOM 1869 C CA . LYS A 1 251 ? 11.887 -4.504 16.903 1.00 83.75 251 LYS A CA 1
ATOM 1870 C C . LYS A 1 251 ? 10.750 -4.146 17.868 1.00 83.75 251 LYS A C 1
ATOM 1872 O O . LYS A 1 251 ? 10.098 -3.123 17.682 1.00 83.75 251 LYS A O 1
ATOM 1877 N N . GLY A 1 252 ? 10.518 -4.960 18.900 1.00 79.94 252 GLY A N 1
ATOM 1878 C CA . GLY A 1 252 ? 9.453 -4.753 19.876 1.00 79.94 252 GLY A CA 1
ATOM 1879 C C . GLY A 1 252 ? 8.069 -5.095 19.333 1.00 79.94 252 GLY A C 1
ATOM 1880 O O . GLY A 1 252 ? 7.073 -4.622 19.881 1.00 79.94 252 GLY A O 1
ATOM 1881 N N . GLU A 1 253 ? 7.990 -5.898 18.266 1.00 84.81 253 GLU A N 1
ATOM 1882 C CA . GLU A 1 253 ? 6.711 -6.372 17.745 1.00 84.81 253 GLU A CA 1
ATOM 1883 C C . GLU A 1 253 ? 5.963 -7.155 18.824 1.00 84.81 253 GLU A C 1
ATOM 1885 O O . GLU A 1 253 ? 6.519 -8.019 19.505 1.00 84.81 253 GLU A O 1
ATOM 1890 N N . ALA A 1 254 ? 4.683 -6.838 18.997 1.00 87.62 254 ALA A N 1
ATOM 1891 C CA . ALA A 1 254 ? 3.862 -7.532 19.972 1.00 87.62 254 ALA A CA 1
ATOM 1892 C C . ALA A 1 254 ? 3.633 -8.991 19.561 1.00 87.62 254 ALA A C 1
ATOM 1894 O O . ALA A 1 254 ? 3.426 -9.293 18.384 1.00 87.62 254 ALA A O 1
ATOM 1895 N N . VAL A 1 255 ? 3.625 -9.881 20.553 1.00 90.56 255 VAL A N 1
ATOM 1896 C CA . VAL A 1 255 ? 3.399 -11.315 20.348 1.00 90.56 255 VAL A CA 1
ATOM 1897 C C . VAL A 1 255 ? 2.043 -11.698 20.902 1.00 90.56 255 VAL A C 1
ATOM 1899 O O . VAL A 1 255 ? 1.646 -11.277 21.991 1.00 90.56 255 VAL A O 1
ATOM 1902 N N . LEU A 1 256 ? 1.328 -12.500 20.125 1.00 93.19 256 LEU A N 1
ATOM 1903 C CA . LEU A 1 256 ? -0.031 -12.918 20.416 1.00 93.19 256 LEU A CA 1
ATOM 1904 C C . LEU A 1 256 ? -0.043 -14.354 20.907 1.00 93.19 256 LEU A C 1
ATOM 1906 O O . LEU A 1 256 ? 0.579 -15.225 20.307 1.00 93.19 256 LEU A O 1
ATOM 1910 N N . PHE A 1 257 ? -0.797 -14.604 21.965 1.00 92.00 257 PHE A N 1
ATOM 1911 C CA . PHE A 1 257 ? -0.953 -15.918 22.569 1.00 92.00 257 PHE A CA 1
ATOM 1912 C C . PHE A 1 257 ? -2.404 -16.317 22.447 1.00 92.00 257 PHE A C 1
ATOM 1914 O O . PHE A 1 257 ? -3.291 -15.607 22.924 1.00 92.00 257 PHE A O 1
ATOM 1921 N N . LEU A 1 258 ? -2.642 -17.465 21.830 1.00 92.62 258 LEU A N 1
ATOM 1922 C CA . LEU A 1 258 ? -3.977 -18.027 21.731 1.00 92.62 258 LEU A CA 1
ATOM 1923 C C . LEU A 1 258 ? -4.087 -19.163 22.732 1.00 92.62 258 LEU A C 1
ATOM 1925 O O . LEU A 1 258 ? -3.515 -20.234 22.559 1.00 92.62 258 LEU A O 1
ATOM 1929 N N . LEU A 1 259 ? -4.765 -18.879 23.831 1.00 90.25 259 LEU A N 1
ATOM 1930 C CA . LEU A 1 259 ? -4.855 -19.745 24.995 1.00 90.25 259 LEU A CA 1
ATOM 1931 C C . LEU A 1 259 ? -6.185 -20.472 24.977 1.00 90.25 259 LEU A C 1
ATOM 1933 O O . LEU A 1 259 ? -7.195 -19.865 24.632 1.00 90.25 259 LEU A O 1
ATOM 1937 N N . HIS A 1 260 ? -6.231 -21.712 25.450 1.00 84.00 260 HIS A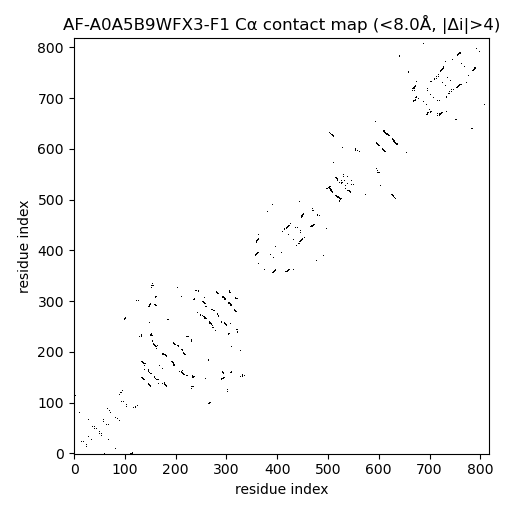 N 1
ATOM 1938 C CA . HIS A 1 260 ? -7.510 -22.333 25.769 1.00 84.00 260 HIS A CA 1
ATOM 1939 C C . HIS A 1 260 ? -7.795 -22.141 27.263 1.00 84.00 260 HIS A C 1
ATOM 1941 O O . HIS A 1 260 ? -7.147 -22.739 28.119 1.00 84.00 260 HIS A O 1
ATOM 1947 N N . GLY A 1 261 ? -8.751 -21.278 27.610 1.00 76.19 261 GLY A N 1
ATOM 1948 C CA . GLY A 1 261 ? -9.094 -21.019 29.008 1.00 76.19 261 GLY A CA 1
ATOM 1949 C C . GLY A 1 261 ? -9.729 -22.237 29.691 1.00 76.19 261 GLY A C 1
ATOM 1950 O O . GLY A 1 261 ? -10.395 -23.049 29.043 1.00 76.19 261 GLY A O 1
ATOM 1951 N N . GLN A 1 262 ? -9.596 -22.335 31.023 1.00 70.12 262 GLN A N 1
ATOM 1952 C CA . GLN A 1 262 ? -10.284 -23.369 31.818 1.00 70.12 262 GLN A CA 1
ATOM 1953 C C . GLN A 1 262 ? -11.813 -23.298 31.678 1.00 70.12 262 GLN A C 1
ATOM 1955 O O . GLN A 1 262 ? -12.477 -24.331 31.659 1.00 70.12 262 GLN A O 1
ATOM 1960 N N . ALA A 1 263 ? -12.355 -22.089 31.484 1.00 62.31 263 ALA A N 1
ATOM 1961 C CA . ALA A 1 263 ? -13.771 -21.827 31.214 1.00 62.31 263 ALA A CA 1
ATOM 1962 C C . ALA A 1 263 ? -14.217 -22.205 29.783 1.00 62.31 263 ALA A C 1
ATOM 1964 O O . ALA A 1 263 ? -15.213 -21.686 29.295 1.00 62.31 263 ALA A O 1
ATOM 1965 N N . ARG A 1 264 ? -13.470 -23.085 29.100 1.00 66.44 264 ARG A N 1
ATOM 1966 C CA . ARG A 1 264 ? -13.796 -23.637 27.776 1.00 66.44 264 ARG A CA 1
ATOM 1967 C C . ARG A 1 264 ? -14.007 -22.593 26.672 1.00 66.44 264 ARG A C 1
ATOM 1969 O O . ARG A 1 264 ? -14.770 -22.834 25.744 1.00 66.44 264 ARG A O 1
ATOM 1976 N N . SER A 1 265 ? -13.316 -21.459 26.741 1.00 76.88 265 SER A N 1
ATOM 1977 C CA . SER A 1 265 ? -13.258 -20.490 25.646 1.00 76.88 265 SER A CA 1
ATOM 1978 C C . SER A 1 265 ? -11.806 -20.174 25.309 1.00 76.88 265 SER A C 1
ATOM 1980 O O . SER A 1 265 ? -10.968 -20.024 26.209 1.00 76.88 265 SER A O 1
ATOM 1982 N N . SER A 1 266 ? -11.506 -20.065 24.017 1.00 82.25 266 SER A N 1
ATOM 1983 C CA . SER A 1 266 ? -10.224 -19.531 23.572 1.00 82.25 266 SER A CA 1
ATOM 1984 C C . SER A 1 266 ? -10.091 -18.082 24.040 1.00 82.25 266 SER A C 1
ATOM 1986 O O . SER A 1 266 ? -11.065 -17.329 24.060 1.00 82.25 266 SER A O 1
ATOM 1988 N N . ARG A 1 267 ? -8.894 -17.703 24.480 1.00 87.69 267 ARG A N 1
ATOM 1989 C CA . ARG A 1 267 ? -8.560 -16.354 24.927 1.00 87.69 267 ARG A CA 1
ATOM 1990 C C . ARG A 1 267 ? -7.342 -15.865 24.171 1.00 87.69 267 ARG A C 1
ATOM 1992 O O . ARG A 1 267 ? -6.283 -16.485 24.249 1.00 87.69 267 ARG A O 1
ATOM 1999 N N . LEU A 1 268 ? -7.489 -14.752 23.469 1.00 90.06 268 LEU A N 1
ATOM 2000 C CA . LEU A 1 268 ? -6.366 -14.032 22.898 1.00 90.06 268 LEU A CA 1
ATOM 2001 C C . LEU A 1 268 ? -5.709 -13.187 23.993 1.00 90.06 268 LEU A C 1
ATOM 2003 O O . LEU A 1 268 ? -6.377 -12.468 24.736 1.00 90.06 268 LEU A O 1
ATOM 2007 N N . ARG A 1 269 ? -4.384 -13.256 24.073 1.00 89.50 269 ARG A N 1
ATOM 2008 C CA . ARG A 1 269 ? -3.572 -12.359 24.889 1.00 89.50 269 ARG A CA 1
ATOM 2009 C C . ARG A 1 269 ? -2.451 -11.744 24.086 1.00 89.50 269 ARG A C 1
ATOM 2011 O O . ARG A 1 269 ? -1.980 -12.310 23.107 1.00 89.50 269 ARG A O 1
ATOM 2018 N N . LEU A 1 270 ? -2.020 -10.591 24.563 1.00 88.94 270 LEU A N 1
ATOM 2019 C CA . LEU A 1 270 ? -0.964 -9.795 23.978 1.00 88.94 270 LEU A CA 1
ATOM 2020 C C . LEU A 1 270 ? 0.169 -9.700 24.995 1.00 88.94 270 LEU A C 1
ATOM 2022 O O . LEU A 1 270 ? -0.070 -9.244 26.112 1.00 88.94 270 LEU A O 1
ATOM 2026 N N . ALA A 1 271 ? 1.375 -10.119 24.622 1.00 84.81 271 ALA A N 1
ATOM 2027 C CA . ALA A 1 271 ? 2.562 -9.775 25.391 1.00 84.81 271 ALA A CA 1
ATOM 2028 C C . ALA A 1 271 ? 3.289 -8.608 24.740 1.00 84.81 271 ALA A C 1
ATOM 2030 O O . ALA A 1 271 ? 3.408 -8.519 23.512 1.00 84.81 271 ALA A O 1
ATOM 2031 N N . GLN A 1 272 ? 3.788 -7.724 25.593 1.00 78.06 272 GLN A N 1
ATOM 2032 C CA . GLN A 1 272 ? 4.539 -6.554 25.177 1.00 78.06 272 GLN A CA 1
ATOM 2033 C C . GLN A 1 272 ? 6.039 -6.815 25.287 1.00 78.06 272 GLN A C 1
ATOM 2035 O O . GLN A 1 272 ? 6.500 -7.570 26.144 1.00 78.06 272 GLN A O 1
ATOM 2040 N N . SER A 1 273 ? 6.798 -6.141 24.422 1.00 75.62 273 SER A N 1
ATOM 2041 C CA . SER A 1 273 ? 8.263 -6.081 24.469 1.00 75.62 273 SER A CA 1
ATOM 2042 C C . SER A 1 273 ? 8.969 -7.443 24.541 1.00 75.62 273 SER A C 1
ATOM 2044 O O . SER A 1 273 ? 9.855 -7.618 25.387 1.00 75.62 273 SER A O 1
ATOM 2046 N N . PRO A 1 274 ? 8.614 -8.422 23.690 1.00 83.69 274 PRO A N 1
ATOM 2047 C CA . PRO A 1 274 ? 9.315 -9.689 23.696 1.00 83.69 274 PRO A CA 1
ATOM 2048 C C . PRO A 1 274 ? 10.778 -9.476 23.287 1.00 83.69 274 PRO A C 1
ATOM 2050 O O . PRO A 1 274 ? 11.083 -8.684 22.399 1.00 83.69 274 PRO A O 1
ATOM 2053 N N . ARG A 1 275 ? 11.706 -10.175 23.936 1.00 89.62 275 ARG A N 1
ATOM 2054 C CA . ARG A 1 275 ? 13.141 -10.070 23.650 1.00 89.62 275 ARG A CA 1
ATOM 2055 C C . ARG A 1 275 ? 13.731 -11.442 23.385 1.00 89.62 275 ARG A C 1
ATOM 2057 O O . ARG A 1 275 ? 13.455 -12.356 24.163 1.00 89.62 275 ARG A O 1
ATOM 2064 N N . PRO A 1 276 ? 14.559 -11.605 22.344 1.00 90.75 276 PRO A N 1
ATOM 2065 C CA . PRO A 1 276 ? 15.249 -12.867 22.118 1.00 90.75 276 PRO A CA 1
ATOM 2066 C C . PRO A 1 276 ? 16.134 -13.232 23.322 1.00 90.75 276 PRO A C 1
ATOM 2068 O O . PRO A 1 276 ? 16.777 -12.371 23.922 1.00 90.75 276 PRO A O 1
ATOM 2071 N N . ASP A 1 277 ? 16.167 -14.519 23.673 1.00 90.88 277 ASP A N 1
ATOM 2072 C CA . ASP A 1 277 ? 16.957 -15.079 24.774 1.00 90.88 277 ASP A CA 1
ATOM 2073 C C . ASP A 1 277 ? 17.662 -16.370 24.321 1.00 90.88 277 ASP A C 1
ATOM 2075 O O . ASP A 1 277 ? 17.036 -17.381 23.989 1.00 90.88 277 ASP A O 1
ATOM 2079 N N . GLY A 1 278 ? 18.996 -16.332 24.261 1.00 85.62 278 GLY A N 1
ATOM 2080 C CA . GLY A 1 278 ? 19.826 -17.504 23.958 1.00 85.62 278 GLY A CA 1
ATOM 2081 C C . GLY A 1 278 ? 19.576 -18.160 22.590 1.00 85.62 278 GLY A C 1
ATOM 2082 O O . GLY A 1 278 ? 19.835 -19.352 22.437 1.00 85.62 278 GLY A O 1
ATOM 2083 N N . GLY A 1 279 ? 19.024 -17.429 21.612 1.00 86.50 279 GLY A N 1
ATOM 2084 C CA . GLY A 1 279 ? 18.789 -17.890 20.231 1.00 86.50 279 GLY A CA 1
ATOM 2085 C C . GLY A 1 279 ? 17.740 -18.999 20.065 1.00 86.50 279 GLY A C 1
ATOM 2086 O O . GLY A 1 279 ? 17.451 -19.421 18.953 1.00 86.50 279 GLY A O 1
ATOM 2087 N N . ARG A 1 280 ? 17.157 -19.505 21.149 1.00 88.88 280 ARG A N 1
ATOM 2088 C CA . ARG A 1 280 ? 16.112 -20.545 21.106 1.00 88.88 280 ARG A CA 1
ATOM 2089 C C . ARG A 1 280 ? 14.840 -20.120 21.812 1.00 88.88 280 ARG A C 1
ATOM 2091 O O . ARG A 1 280 ? 13.802 -20.752 21.637 1.00 88.88 280 ARG A O 1
ATOM 2098 N N . PHE A 1 281 ? 14.928 -19.069 22.612 1.00 92.75 281 PHE A N 1
ATOM 2099 C CA . PHE A 1 281 ? 13.851 -18.600 23.454 1.00 92.75 281 PHE A CA 1
ATOM 2100 C C . PHE A 1 281 ? 13.621 -17.121 23.218 1.00 92.75 281 PHE A C 1
ATOM 2102 O O . PHE A 1 281 ? 14.417 -16.427 22.582 1.00 92.75 281 PHE A O 1
ATOM 2109 N N . PHE A 1 282 ? 12.521 -16.642 23.766 1.00 93.12 282 PHE A N 1
ATOM 2110 C CA . PHE A 1 282 ? 12.274 -15.228 23.935 1.00 93.12 282 PHE A CA 1
ATOM 2111 C C . PHE A 1 282 ? 11.588 -15.003 25.272 1.00 93.12 282 PHE A C 1
ATOM 2113 O O . PHE A 1 282 ? 10.842 -15.860 25.742 1.00 93.12 282 PHE A O 1
ATOM 2120 N N . ARG A 1 283 ? 11.869 -13.871 25.906 1.00 92.50 283 ARG A N 1
ATOM 2121 C CA . ARG A 1 283 ? 11.233 -13.452 27.155 1.00 92.50 283 ARG A CA 1
ATOM 2122 C C . ARG A 1 283 ? 10.199 -12.396 26.875 1.00 92.50 283 ARG A C 1
ATOM 2124 O O . ARG A 1 283 ? 10.404 -11.595 25.971 1.00 92.50 283 ARG A O 1
ATOM 2131 N N . TYR A 1 284 ? 9.135 -12.366 27.652 1.00 90.00 284 TYR A N 1
ATOM 2132 C CA . TYR A 1 284 ? 8.104 -11.351 27.524 1.00 90.00 284 TYR A CA 1
ATOM 2133 C C . TYR A 1 284 ? 7.416 -11.110 28.865 1.00 90.00 284 TYR A C 1
ATOM 2135 O O . TYR A 1 284 ? 7.529 -11.905 29.798 1.00 90.00 284 TYR A O 1
ATOM 2143 N N . GLU A 1 285 ? 6.697 -9.999 28.948 1.00 86.56 285 GLU A N 1
ATOM 2144 C CA . GLU A 1 285 ? 5.837 -9.693 30.083 1.00 86.56 285 GLU A CA 1
ATOM 2145 C C . GLU A 1 285 ? 4.386 -9.928 29.665 1.00 86.56 285 GLU A C 1
ATOM 2147 O O . GLU A 1 285 ? 3.874 -9.297 28.736 1.00 86.56 285 GLU A O 1
ATOM 2152 N N . ALA A 1 286 ? 3.738 -10.880 30.328 1.00 80.81 286 ALA A N 1
ATOM 2153 C CA . ALA A 1 286 ? 2.305 -11.089 30.249 1.00 80.81 286 ALA A CA 1
ATOM 2154 C C . ALA A 1 286 ? 1.780 -11.426 31.644 1.00 80.81 286 ALA A C 1
ATOM 2156 O O . ALA A 1 286 ? 2.501 -11.970 32.479 1.00 80.81 286 ALA A O 1
ATOM 2157 N N . ASP A 1 287 ? 0.501 -11.150 31.886 1.00 74.69 287 ASP A N 1
ATOM 2158 C CA . ASP A 1 287 ? -0.179 -11.638 33.082 1.00 74.69 287 ASP A CA 1
ATOM 2159 C C . ASP A 1 287 ? -0.364 -13.156 32.958 1.00 74.69 287 ASP A C 1
ATOM 2161 O O . ASP A 1 287 ? -1.410 -13.619 32.493 1.00 74.69 287 ASP A O 1
ATOM 2165 N N . ALA A 1 288 ? 0.659 -13.948 33.292 1.00 62.03 288 ALA A N 1
ATOM 2166 C CA . ALA A 1 288 ? 0.621 -15.406 33.221 1.00 62.03 288 ALA A CA 1
ATOM 2167 C C . ALA A 1 288 ? -0.632 -15.938 33.935 1.00 62.03 288 ALA A C 1
ATOM 2169 O O . ALA A 1 288 ? -0.818 -15.741 35.134 1.00 62.03 288 ALA A O 1
ATOM 2170 N N . ALA A 1 289 ? -1.527 -16.589 33.186 1.00 66.94 289 ALA A N 1
ATOM 2171 C CA . ALA A 1 289 ? -2.619 -17.350 33.782 1.00 66.94 289 ALA A CA 1
ATOM 2172 C C . ALA A 1 289 ? -2.288 -18.834 33.746 1.00 66.94 289 ALA A C 1
ATOM 2174 O O . ALA A 1 289 ? -1.659 -19.325 32.798 1.00 66.94 289 ALA A O 1
ATOM 2175 N N . ASP A 1 290 ? -2.781 -19.535 34.761 1.00 70.88 290 ASP A N 1
ATOM 2176 C CA . ASP A 1 290 ? -2.717 -20.985 34.860 1.00 70.88 290 ASP A CA 1
ATOM 2177 C C . ASP A 1 290 ? -3.248 -21.643 33.576 1.00 70.88 290 ASP A C 1
ATOM 2179 O O . ASP A 1 290 ? -4.318 -21.297 33.067 1.00 70.88 290 ASP A O 1
ATOM 2183 N N . GLY A 1 291 ? -2.487 -22.605 33.044 1.00 80.94 291 GLY A N 1
ATOM 2184 C CA . GLY A 1 291 ? -2.840 -23.359 31.833 1.00 80.94 291 GLY A CA 1
ATOM 2185 C C . GLY A 1 291 ? -2.355 -22.758 30.507 1.00 80.94 291 GLY A C 1
ATOM 2186 O O . GLY A 1 291 ? -2.658 -23.307 29.449 1.00 80.94 291 GLY A O 1
ATOM 2187 N N . SER A 1 292 ? -1.586 -21.665 30.539 1.00 89.19 292 SER A N 1
ATOM 2188 C CA . SER A 1 292 ? -1.042 -21.024 29.331 1.00 89.19 292 SER A CA 1
ATOM 2189 C C . SER A 1 292 ? 0.157 -21.732 28.693 1.00 89.19 292 SER A C 1
ATOM 2191 O O . SER A 1 292 ? 0.483 -21.448 27.538 1.00 89.19 292 SER A O 1
ATOM 2193 N N . ALA A 1 293 ? 0.808 -22.640 29.421 1.00 92.44 293 ALA A N 1
ATOM 2194 C CA . ALA A 1 293 ? 1.968 -23.376 28.936 1.00 92.44 293 ALA A CA 1
ATOM 2195 C C . ALA A 1 293 ? 1.606 -24.202 27.691 1.00 92.44 293 ALA A C 1
ATOM 2197 O O . ALA A 1 293 ? 0.589 -24.893 27.684 1.00 92.44 293 ALA A O 1
ATOM 2198 N N . GLY A 1 294 ? 2.420 -24.096 26.640 1.00 95.12 294 GLY A N 1
ATOM 2199 C CA . GLY A 1 294 ? 2.250 -24.791 25.362 1.00 95.12 294 GLY A CA 1
ATOM 2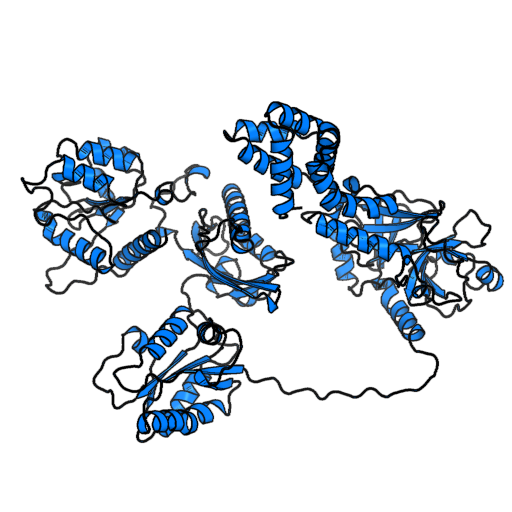200 C C . GLY A 1 294 ? 1.382 -24.081 24.319 1.00 95.12 294 GLY A C 1
ATOM 2201 O O . GLY A 1 294 ? 1.286 -24.556 23.188 1.00 95.12 294 GLY A O 1
ATOM 2202 N N . ALA A 1 295 ? 0.795 -22.928 24.646 1.00 95.69 295 ALA A N 1
ATOM 2203 C CA . ALA A 1 295 ? 0.012 -22.142 23.695 1.00 95.69 295 ALA A CA 1
ATOM 2204 C C . ALA A 1 295 ? 0.853 -21.632 22.509 1.00 95.69 295 ALA A C 1
ATOM 2206 O O . ALA A 1 295 ? 2.005 -21.249 22.717 1.00 95.69 295 ALA A O 1
ATOM 2207 N N . PRO A 1 296 ? 0.308 -21.583 21.280 1.00 97.31 296 PRO A N 1
ATOM 2208 C CA . PRO A 1 296 ? 1.023 -21.021 20.140 1.00 97.31 296 PRO A CA 1
ATOM 2209 C C . PRO A 1 296 ? 1.242 -19.515 20.310 1.00 97.31 296 PRO A C 1
ATOM 2211 O O . PRO A 1 296 ? 0.346 -18.785 20.750 1.00 97.31 296 PRO A O 1
ATOM 2214 N N . CYS A 1 297 ? 2.428 -19.064 19.907 1.00 96.06 297 CYS A N 1
ATOM 2215 C CA . CYS A 1 297 ? 2.805 -17.658 19.859 1.00 96.06 297 CYS A CA 1
ATOM 2216 C C . CYS A 1 297 ? 2.809 -17.186 18.406 1.00 96.06 297 CYS A C 1
ATOM 2218 O O . CYS A 1 297 ? 3.521 -17.762 17.576 1.00 96.06 297 CYS A O 1
ATOM 2220 N N . PHE A 1 298 ? 2.058 -16.129 18.107 1.00 96.06 298 PHE A N 1
ATOM 2221 C CA . PHE A 1 298 ? 1.957 -15.554 16.770 1.00 96.06 298 PHE A CA 1
ATOM 2222 C C . PHE A 1 298 ? 2.641 -14.193 16.672 1.00 96.06 298 PHE A C 1
ATOM 2224 O O . PHE A 1 298 ? 2.606 -13.400 17.616 1.00 96.06 298 PHE A O 1
ATOM 2231 N N . SER A 1 299 ? 3.208 -13.912 15.499 1.00 93.12 299 SER A N 1
ATOM 2232 C CA . SER A 1 299 ? 3.512 -12.544 15.072 1.00 93.12 299 SER A CA 1
ATOM 2233 C C . SER A 1 299 ? 2.224 -11.768 14.761 1.00 93.12 299 SER A C 1
ATOM 2235 O O . SER A 1 299 ? 1.131 -12.336 14.663 1.00 93.12 299 SER A O 1
ATOM 2237 N N . GLN A 1 300 ? 2.356 -10.467 14.494 1.00 90.19 300 GLN A N 1
ATOM 2238 C CA . GLN A 1 300 ? 1.243 -9.636 14.020 1.00 90.19 300 GLN A CA 1
ATOM 2239 C C . GLN A 1 300 ? 0.685 -10.101 12.666 1.00 90.19 300 GLN A C 1
ATOM 2241 O O . GLN A 1 300 ? -0.489 -9.895 12.376 1.00 90.19 300 GLN A O 1
ATOM 2246 N N . THR A 1 301 ? 1.487 -10.791 11.851 1.00 90.19 301 THR A N 1
ATOM 2247 C CA . THR A 1 301 ? 1.059 -11.376 10.570 1.00 90.19 301 THR A CA 1
ATOM 2248 C C . THR A 1 301 ? 0.408 -12.754 10.711 1.00 90.19 301 THR A C 1
ATOM 2250 O O . THR A 1 301 ? 0.105 -13.386 9.699 1.00 90.19 301 THR A O 1
ATOM 2253 N N . LEU A 1 302 ? 0.161 -13.211 11.946 1.00 95.00 302 LEU A N 1
ATOM 2254 C CA . LEU A 1 302 ? -0.379 -14.534 12.278 1.00 95.00 302 LEU A CA 1
ATOM 2255 C C . LEU A 1 302 ? 0.540 -15.698 11.877 1.00 95.00 302 LEU A C 1
ATOM 2257 O O . LEU A 1 302 ? 0.087 -16.811 11.624 1.00 95.00 302 LEU A O 1
ATOM 2261 N N . GLU A 1 303 ? 1.851 -15.469 11.841 1.00 96.06 303 GLU A N 1
ATOM 2262 C CA . GLU A 1 303 ? 2.837 -16.537 11.683 1.00 96.06 303 GLU A CA 1
ATOM 2263 C C . GLU A 1 303 ? 3.123 -17.182 13.047 1.00 96.06 303 GLU A C 1
ATOM 2265 O O . GLU A 1 303 ? 3.361 -16.462 14.015 1.00 96.06 303 GLU A O 1
ATOM 2270 N N . VAL A 1 304 ? 3.129 -18.520 13.150 1.00 97.19 304 VAL A N 1
ATOM 2271 C CA . VAL A 1 304 ? 3.491 -19.206 14.406 1.00 97.19 304 VAL A CA 1
ATOM 2272 C C . VAL A 1 304 ? 4.999 -19.113 14.617 1.00 97.19 304 VAL A C 1
ATOM 2274 O O . VAL A 1 304 ? 5.773 -19.934 14.117 1.00 97.19 304 VAL A O 1
ATOM 2277 N N . ILE A 1 305 ? 5.421 -18.107 15.371 1.00 96.56 305 ILE A N 1
ATOM 2278 C CA . ILE A 1 305 ? 6.828 -17.832 15.672 1.00 96.56 305 ILE A CA 1
ATOM 2279 C C . ILE A 1 305 ? 7.362 -18.673 16.835 1.00 96.56 305 ILE A C 1
ATOM 2281 O O . ILE A 1 305 ? 8.572 -18.699 17.065 1.00 96.56 305 ILE A O 1
ATOM 2285 N N . GLY A 1 306 ? 6.492 -19.369 17.571 1.00 95.88 306 GLY A N 1
ATOM 2286 C CA . GLY A 1 306 ? 6.892 -20.187 18.709 1.00 95.88 306 GLY A CA 1
ATOM 2287 C C . GLY A 1 306 ? 5.735 -20.779 19.504 1.00 95.88 306 GLY A C 1
ATOM 2288 O O . GLY A 1 306 ? 4.590 -20.792 19.053 1.00 95.88 306 GLY A O 1
ATOM 2289 N N . LEU A 1 307 ? 6.055 -21.257 20.703 1.00 96.25 307 LEU A N 1
ATOM 2290 C CA . LEU A 1 307 ? 5.091 -21.674 21.718 1.00 96.25 307 LEU A CA 1
ATOM 2291 C C . LEU A 1 307 ? 5.464 -21.110 23.091 1.00 96.25 307 LEU A C 1
ATOM 2293 O O . LEU A 1 307 ? 6.639 -20.872 23.376 1.00 96.25 307 LEU A O 1
ATOM 2297 N N . ASN A 1 308 ? 4.473 -20.926 23.954 1.00 94.56 308 ASN A N 1
ATOM 2298 C CA . ASN A 1 308 ? 4.679 -20.531 25.336 1.00 94.56 308 ASN A CA 1
ATOM 2299 C C . ASN A 1 308 ? 5.318 -21.684 26.130 1.00 94.56 308 ASN A C 1
ATOM 2301 O O . ASN A 1 308 ? 4.863 -22.827 26.042 1.00 94.56 308 ASN A O 1
ATOM 2305 N N . GLY A 1 309 ? 6.372 -21.393 26.891 1.00 91.88 309 GLY A N 1
ATOM 2306 C CA . GLY A 1 309 ? 7.032 -22.351 27.770 1.00 91.88 309 GLY A CA 1
ATOM 2307 C C . GLY A 1 309 ? 6.287 -22.568 29.090 1.00 91.88 309 GLY A C 1
ATOM 2308 O O . GLY A 1 309 ? 5.142 -22.158 29.272 1.00 91.88 309 GLY A O 1
ATOM 2309 N N . ASP A 1 310 ? 6.952 -23.240 30.028 1.00 85.75 310 ASP A N 1
ATOM 2310 C CA . ASP A 1 310 ? 6.411 -23.484 31.366 1.00 85.75 310 ASP A CA 1
ATOM 2311 C C . ASP A 1 310 ? 6.625 -22.242 32.262 1.00 85.75 310 ASP A C 1
ATOM 2313 O O . ASP A 1 310 ? 7.757 -21.790 32.448 1.00 85.75 310 ASP A O 1
ATOM 2317 N N . GLY A 1 311 ? 5.538 -21.684 32.814 1.00 67.25 311 GLY A N 1
ATOM 2318 C CA . GLY A 1 311 ? 5.484 -20.386 33.519 1.00 67.25 311 GLY A CA 1
ATOM 2319 C C . GLY A 1 311 ? 6.105 -20.335 34.925 1.00 67.25 311 GLY A C 1
ATOM 2320 O O . GLY A 1 311 ? 5.510 -19.792 35.848 1.00 67.25 311 GLY A O 1
ATOM 2321 N N . GLY A 1 312 ? 7.283 -20.929 35.128 1.00 64.69 312 GLY A N 1
ATOM 2322 C CA . GLY A 1 312 ? 7.932 -21.017 36.446 1.00 64.69 312 GLY A CA 1
ATOM 2323 C C . GLY A 1 312 ? 8.873 -19.861 36.808 1.00 64.69 312 GLY A C 1
ATOM 2324 O O . GLY A 1 312 ? 9.291 -19.760 37.961 1.00 64.69 312 GLY A O 1
ATOM 2325 N N . ALA A 1 313 ? 9.241 -19.006 35.852 1.00 64.25 313 ALA A N 1
ATOM 2326 C CA . ALA A 1 313 ? 10.180 -17.906 36.058 1.00 64.25 313 ALA A CA 1
ATOM 2327 C C . ALA A 1 313 ? 9.619 -16.615 35.458 1.00 64.25 313 ALA A C 1
ATOM 2329 O O . ALA A 1 313 ? 9.161 -16.625 34.324 1.00 64.25 313 ALA A O 1
ATOM 2330 N N . SER A 1 314 ? 9.680 -15.519 36.219 1.00 74.19 314 SER A N 1
ATOM 2331 C CA . SER A 1 314 ? 9.390 -14.172 35.723 1.00 74.19 314 SER A CA 1
ATOM 2332 C C . SER A 1 314 ? 10.701 -13.505 35.277 1.00 74.19 314 SER A C 1
ATOM 2334 O O . SER A 1 314 ? 11.678 -13.552 36.036 1.00 74.19 314 SER A O 1
ATOM 2336 N N . PRO A 1 315 ? 10.768 -12.890 34.080 1.00 82.56 315 PRO A N 1
ATOM 2337 C CA . PRO A 1 315 ? 9.709 -12.776 33.066 1.00 82.56 315 PRO A CA 1
ATOM 2338 C C . PRO A 1 315 ? 9.418 -14.108 32.354 1.00 82.56 315 PRO A C 1
ATOM 2340 O O . PRO A 1 315 ? 10.307 -14.960 32.259 1.00 82.56 315 PRO A O 1
ATOM 2343 N N . ASP A 1 316 ? 8.194 -14.245 31.832 1.00 88.06 316 ASP A N 1
ATOM 2344 C CA . ASP A 1 316 ? 7.748 -15.430 31.093 1.00 88.06 316 ASP A CA 1
ATOM 2345 C C . ASP A 1 316 ? 8.651 -15.711 29.888 1.00 88.06 316 ASP A C 1
ATOM 2347 O O . ASP A 1 316 ? 9.309 -14.818 29.341 1.00 88.06 316 ASP A O 1
ATOM 2351 N N . ARG A 1 317 ? 8.674 -16.974 29.453 1.00 91.00 317 ARG A N 1
ATOM 2352 C CA . ARG A 1 317 ? 9.577 -17.449 28.405 1.00 91.00 317 ARG A CA 1
ATOM 2353 C C . ARG A 1 317 ? 8.846 -18.286 27.363 1.00 91.00 317 ARG A C 1
ATOM 2355 O O . ARG A 1 317 ? 8.271 -19.321 27.680 1.00 91.00 317 ARG A O 1
ATOM 2362 N N . GLY A 1 318 ? 8.959 -17.882 26.103 1.00 92.88 318 GLY A N 1
ATOM 2363 C CA . GLY A 1 318 ? 8.550 -18.650 24.932 1.00 92.88 318 GLY A CA 1
ATOM 2364 C C . GLY A 1 318 ? 9.718 -19.383 24.268 1.00 92.88 318 GLY A C 1
ATOM 2365 O O . GLY A 1 318 ? 10.890 -19.056 24.473 1.00 92.88 318 GLY A O 1
ATOM 2366 N N . ILE A 1 319 ? 9.391 -20.387 23.461 1.00 94.38 319 ILE A N 1
ATOM 2367 C CA . ILE A 1 319 ? 10.311 -21.213 22.674 1.00 94.38 319 ILE A CA 1
ATOM 2368 C C . ILE A 1 319 ? 10.107 -20.863 21.201 1.00 94.38 319 ILE A C 1
ATOM 2370 O O . ILE A 1 319 ? 8.980 -20.913 20.709 1.00 94.38 319 ILE A O 1
ATOM 2374 N N . LEU A 1 320 ? 11.179 -20.515 20.490 1.00 95.31 320 LEU A N 1
ATOM 2375 C CA . LEU A 1 320 ? 11.107 -20.147 19.076 1.00 95.31 320 LEU A CA 1
ATOM 2376 C C . LEU A 1 320 ? 10.777 -21.360 18.199 1.00 95.31 320 LEU A C 1
ATOM 2378 O O . LEU A 1 320 ? 11.341 -22.444 18.362 1.00 95.31 320 LEU A O 1
ATOM 2382 N N . ALA A 1 321 ? 9.925 -21.153 17.196 1.00 95.88 321 ALA A N 1
ATOM 2383 C CA . ALA A 1 321 ? 9.558 -22.165 16.211 1.00 95.88 321 ALA A CA 1
ATOM 2384 C C . ALA A 1 321 ? 10.785 -22.698 15.459 1.00 95.88 321 ALA A C 1
ATOM 2386 O O . ALA A 1 321 ? 10.869 -23.893 15.192 1.00 95.88 321 ALA A O 1
ATOM 2387 N N . SER A 1 322 ? 11.778 -21.849 15.188 1.00 94.12 322 SER A N 1
ATOM 2388 C CA . SER A 1 322 ? 13.040 -22.243 14.551 1.00 94.12 322 SER A CA 1
ATOM 2389 C C . SER A 1 322 ? 13.859 -23.243 15.381 1.00 94.12 322 SER A C 1
ATOM 2391 O O . SER A 1 322 ? 14.590 -24.048 14.805 1.00 94.12 322 SER A O 1
ATOM 2393 N N . ALA A 1 323 ? 13.700 -23.260 16.710 1.00 91.81 323 ALA A N 1
ATOM 2394 C CA . ALA A 1 323 ? 14.394 -24.196 17.596 1.00 91.81 323 ALA A CA 1
ATOM 2395 C C . ALA A 1 323 ? 13.793 -25.614 17.571 1.00 91.81 323 ALA A C 1
ATOM 2397 O O . ALA A 1 323 ? 14.498 -26.580 17.856 1.00 91.81 323 ALA A O 1
ATOM 2398 N N . VAL A 1 324 ? 12.509 -25.750 17.219 1.00 93.50 324 VAL A N 1
ATOM 2399 C CA . VAL A 1 324 ? 11.769 -27.030 17.251 1.00 93.50 324 VAL A CA 1
ATOM 2400 C C . VAL A 1 324 ? 11.297 -27.499 15.867 1.00 93.50 324 VAL A C 1
ATOM 2402 O O . VAL A 1 324 ? 11.018 -28.680 15.654 1.00 93.50 324 VAL A O 1
ATOM 2405 N N . GLY A 1 325 ? 11.244 -26.582 14.902 1.00 90.75 325 GLY A N 1
ATOM 2406 C CA . GLY A 1 325 ? 10.645 -26.750 13.582 1.00 90.75 325 GLY A CA 1
ATOM 2407 C C . GLY A 1 325 ? 11.208 -27.900 12.747 1.00 90.75 325 GLY A C 1
ATOM 2408 O O . GLY A 1 325 ? 10.398 -28.643 12.194 1.00 90.75 325 GLY A O 1
ATOM 2409 N N . PRO A 1 326 ? 12.539 -28.108 12.644 1.00 91.75 326 PRO A N 1
ATOM 2410 C CA . PRO A 1 326 ? 13.096 -29.202 11.845 1.00 91.75 326 PRO A CA 1
ATOM 2411 C C . PRO A 1 326 ? 12.549 -30.578 12.251 1.00 91.75 326 PRO A C 1
ATOM 2413 O O . PRO A 1 326 ? 11.958 -31.272 11.426 1.00 91.75 326 PRO A O 1
ATOM 2416 N N . SER A 1 327 ? 12.633 -30.920 13.540 1.00 92.19 327 SER A N 1
ATOM 2417 C CA . SER A 1 327 ? 12.172 -32.210 14.067 1.00 92.19 327 SER A CA 1
ATOM 2418 C C . SER A 1 327 ? 10.661 -32.403 13.910 1.00 92.19 327 SER A C 1
ATOM 2420 O O . SER A 1 327 ? 10.194 -33.509 13.632 1.00 92.19 327 SER A O 1
ATOM 2422 N N . ILE A 1 328 ? 9.884 -31.326 14.068 1.00 94.62 328 ILE A N 1
ATOM 2423 C CA . ILE A 1 328 ? 8.423 -31.362 13.927 1.00 94.62 328 ILE A CA 1
ATOM 2424 C C . ILE A 1 328 ? 8.025 -31.545 12.464 1.00 94.62 328 ILE A C 1
ATOM 2426 O O . ILE A 1 328 ? 7.189 -32.396 12.170 1.00 94.62 328 ILE A O 1
ATOM 2430 N N . ARG A 1 329 ? 8.644 -30.816 11.528 1.00 93.69 329 ARG A N 1
ATOM 2431 C CA . ARG A 1 329 ? 8.369 -30.968 10.090 1.00 93.69 329 ARG A CA 1
ATOM 2432 C C . ARG A 1 329 ? 8.646 -32.389 9.613 1.00 93.69 329 ARG A C 1
ATOM 2434 O O . ARG A 1 329 ? 7.842 -32.936 8.863 1.00 93.69 329 ARG A O 1
ATOM 2441 N N . ASP A 1 330 ? 9.717 -33.014 10.091 1.00 92.69 330 ASP A N 1
ATOM 2442 C CA . ASP A 1 330 ? 10.016 -34.411 9.766 1.00 92.69 330 ASP A CA 1
ATOM 2443 C C . ASP A 1 330 ? 8.975 -35.385 10.342 1.00 92.69 330 ASP A C 1
ATOM 2445 O O . ASP A 1 330 ? 8.630 -36.383 9.706 1.00 92.69 330 ASP A O 1
ATOM 2449 N N . ALA A 1 331 ? 8.426 -35.109 11.529 1.00 92.94 331 ALA A N 1
ATOM 2450 C CA . ALA A 1 331 ? 7.313 -35.882 12.083 1.00 92.94 331 ALA A CA 1
ATOM 2451 C C . ALA A 1 331 ? 6.014 -35.695 11.273 1.00 92.94 331 ALA A C 1
ATOM 2453 O O . ALA A 1 331 ? 5.336 -36.678 10.977 1.00 92.94 331 ALA A O 1
ATOM 2454 N N . VAL A 1 332 ? 5.702 -34.465 10.851 1.00 93.31 332 VAL A N 1
ATOM 2455 C CA . VAL A 1 332 ? 4.521 -34.148 10.026 1.00 93.31 332 VAL A CA 1
ATOM 2456 C C . VAL A 1 332 ? 4.618 -34.787 8.641 1.00 93.31 332 VAL A C 1
ATOM 2458 O O . VAL A 1 332 ? 3.658 -35.397 8.180 1.00 93.31 332 VAL A O 1
ATOM 2461 N N . ARG A 1 333 ? 5.781 -34.734 7.980 1.00 92.38 333 ARG A N 1
ATOM 2462 C CA . ARG A 1 333 ? 5.978 -35.418 6.689 1.00 92.38 333 ARG A CA 1
ATOM 2463 C C . ARG A 1 333 ? 5.739 -36.920 6.817 1.00 92.38 333 ARG A C 1
ATOM 2465 O O . ARG A 1 333 ? 5.054 -37.494 5.980 1.00 92.38 333 ARG A O 1
ATOM 2472 N N . ARG A 1 334 ? 6.249 -37.550 7.884 1.00 89.69 334 ARG A N 1
ATOM 2473 C CA . ARG A 1 334 ? 6.033 -38.982 8.150 1.00 89.69 334 ARG A CA 1
ATOM 2474 C C . ARG A 1 334 ? 4.570 -39.325 8.429 1.00 89.69 334 ARG A C 1
ATOM 2476 O O . ARG A 1 334 ? 4.142 -40.404 8.040 1.00 89.69 334 ARG A O 1
ATOM 2483 N N . SER A 1 335 ? 3.806 -38.428 9.056 1.00 86.75 335 SER A N 1
ATOM 2484 C CA . SER A 1 335 ? 2.378 -38.652 9.313 1.00 86.75 335 SER A CA 1
ATOM 2485 C C . SER A 1 335 ? 1.487 -38.441 8.089 1.00 86.75 335 SER A C 1
ATOM 2487 O O . SER A 1 335 ? 0.382 -38.980 8.046 1.00 86.75 335 SER A O 1
ATOM 2489 N N . GLN A 1 336 ? 1.951 -37.667 7.104 1.00 84.00 336 GLN A N 1
ATOM 2490 C CA . GLN A 1 336 ? 1.232 -37.410 5.856 1.00 84.00 336 GLN A CA 1
ATOM 2491 C C . GLN A 1 336 ? 1.387 -38.516 4.815 1.00 84.00 336 GLN A C 1
ATOM 2493 O O . GLN A 1 336 ? 0.533 -38.612 3.937 1.00 84.00 336 GLN A O 1
ATOM 2498 N N . VAL A 1 337 ? 2.443 -39.334 4.884 1.00 76.50 337 VAL A N 1
ATOM 2499 C CA . VAL A 1 337 ? 2.595 -40.473 3.971 1.00 76.50 337 VAL A CA 1
ATOM 2500 C C . VAL A 1 337 ? 1.431 -41.433 4.230 1.00 76.50 337 VAL A C 1
ATOM 2502 O O . VAL A 1 337 ? 1.350 -41.995 5.327 1.00 76.50 337 VAL A O 1
ATOM 2505 N N . PRO A 1 338 ? 0.520 -41.634 3.258 1.00 58.34 338 PRO A N 1
ATOM 2506 C CA . PRO A 1 338 ? -0.518 -42.641 3.387 1.00 58.34 338 PRO A CA 1
ATOM 2507 C C . PRO A 1 338 ? 0.175 -43.978 3.642 1.00 58.34 338 PRO A C 1
ATOM 2509 O O . PRO A 1 338 ? 1.111 -44.334 2.921 1.00 58.34 338 PRO A O 1
ATOM 2512 N N . GLY A 1 339 ? -0.251 -44.706 4.680 1.00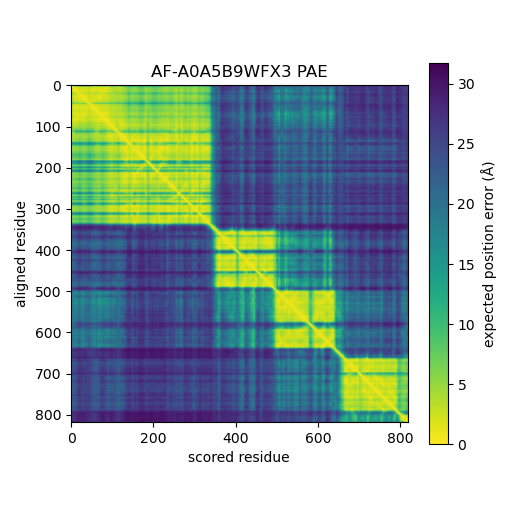 51.22 339 GLY A N 1
ATOM 2513 C CA . GLY A 1 339 ? 0.215 -46.077 4.905 1.00 51.22 339 GLY A CA 1
ATOM 2514 C C . GLY A 1 339 ? 0.145 -46.877 3.595 1.00 51.22 339 GLY A C 1
ATOM 2515 O O . GLY A 1 339 ? -0.708 -46.574 2.762 1.00 51.22 339 GLY A O 1
ATOM 2516 N N . PRO A 1 340 ? 1.053 -47.843 3.377 1.00 43.56 340 PRO A N 1
ATOM 2517 C CA . PRO A 1 340 ? 1.437 -48.341 2.057 1.00 43.56 340 PRO A CA 1
ATOM 2518 C C . PRO A 1 340 ? 0.232 -48.797 1.224 1.00 43.56 340 PRO A C 1
ATOM 2520 O O . PRO A 1 340 ? -0.207 -49.941 1.293 1.00 43.56 340 PRO A O 1
ATOM 2523 N N . ALA A 1 341 ? -0.267 -47.880 0.400 1.00 39.44 341 ALA A N 1
ATOM 2524 C CA . ALA A 1 341 ? -1.238 -48.106 -0.651 1.00 39.44 341 ALA A CA 1
ATOM 2525 C C . ALA A 1 341 ? -0.714 -47.390 -1.905 1.00 39.44 341 ALA A C 1
ATOM 2527 O O . ALA A 1 341 ? -0.707 -46.167 -1.979 1.00 39.44 341 ALA A O 1
ATOM 2528 N N . ALA A 1 342 ? -0.230 -48.204 -2.849 1.00 40.66 342 ALA A N 1
ATOM 2529 C CA . ALA A 1 342 ? 0.102 -47.891 -4.242 1.00 40.66 342 ALA A CA 1
ATOM 2530 C C . ALA A 1 342 ? 1.010 -46.667 -4.495 1.00 40.66 342 ALA A C 1
ATOM 2532 O O . ALA A 1 342 ? 0.560 -45.555 -4.758 1.00 40.66 342 ALA A O 1
ATOM 2533 N N . ALA A 1 343 ? 2.320 -46.923 -4.528 1.00 35.38 343 ALA A N 1
ATOM 2534 C CA . ALA A 1 343 ? 3.310 -46.004 -5.074 1.00 35.38 343 ALA A CA 1
ATOM 2535 C C . ALA A 1 343 ? 3.045 -45.733 -6.569 1.00 35.38 343 ALA A C 1
ATOM 2537 O O . ALA A 1 343 ? 3.181 -46.631 -7.400 1.00 35.38 343 ALA A O 1
ATOM 2538 N N . ILE A 1 344 ? 2.717 -44.487 -6.912 1.00 38.38 344 ILE A N 1
ATOM 2539 C CA . ILE A 1 344 ? 2.842 -43.956 -8.273 1.00 38.38 344 ILE A CA 1
ATOM 2540 C C . ILE A 1 344 ? 4.097 -43.081 -8.284 1.00 38.38 344 ILE A C 1
ATOM 2542 O O . ILE A 1 344 ? 4.211 -42.132 -7.509 1.00 38.38 344 ILE A O 1
ATOM 2546 N N . ALA A 1 345 ? 5.064 -43.451 -9.122 1.00 30.11 345 ALA A N 1
ATOM 2547 C CA . ALA A 1 345 ? 6.336 -42.754 -9.261 1.00 30.11 345 ALA A CA 1
ATOM 2548 C C . ALA A 1 345 ? 6.136 -41.337 -9.845 1.00 30.11 345 ALA A C 1
ATOM 2550 O O . ALA A 1 345 ? 5.356 -41.183 -10.789 1.00 30.11 345 ALA A O 1
ATOM 2551 N N . PRO A 1 346 ? 6.831 -40.304 -9.335 1.00 34.94 346 PRO A N 1
ATOM 2552 C CA . PRO A 1 346 ? 6.713 -38.955 -9.869 1.00 34.94 346 PRO A CA 1
ATOM 2553 C C . PRO A 1 346 ? 7.443 -38.831 -11.213 1.00 34.94 346 PRO A C 1
ATOM 2555 O O . PRO A 1 346 ? 8.627 -39.151 -11.333 1.00 34.94 346 PRO A O 1
ATOM 2558 N N . LEU A 1 347 ? 6.718 -38.337 -12.218 1.00 32.28 347 LEU A N 1
ATOM 2559 C CA . LEU A 1 347 ? 7.254 -37.882 -13.499 1.00 32.28 347 LEU A CA 1
ATOM 2560 C C . LEU A 1 347 ? 8.164 -36.667 -13.278 1.00 32.28 347 LEU A C 1
ATOM 2562 O O . LEU A 1 347 ? 7.734 -35.648 -12.741 1.00 32.28 347 LEU A O 1
ATOM 2566 N N . GLN A 1 348 ? 9.416 -36.776 -13.718 1.00 31.70 348 GLN A N 1
ATOM 2567 C CA . GLN A 1 348 ? 10.335 -35.648 -13.834 1.00 31.70 348 GLN A CA 1
ATOM 2568 C C . GLN A 1 348 ? 9.971 -34.824 -15.075 1.00 31.70 348 GLN A C 1
ATOM 2570 O O . GLN A 1 348 ? 9.982 -35.343 -16.192 1.00 31.70 348 GLN A O 1
ATOM 2575 N N . THR A 1 349 ? 9.657 -33.544 -14.891 1.00 31.89 349 THR A N 1
ATOM 2576 C CA . THR A 1 349 ? 9.471 -32.591 -15.993 1.00 31.89 349 THR A CA 1
ATOM 2577 C C . THR A 1 349 ? 10.839 -32.111 -16.492 1.00 31.89 349 THR A C 1
ATOM 2579 O O . THR A 1 349 ? 11.671 -31.721 -15.670 1.00 31.89 349 THR A O 1
ATOM 2582 N N . PRO A 1 350 ? 11.104 -32.118 -17.809 1.00 35.78 350 PRO A N 1
ATOM 2583 C CA . PRO A 1 350 ? 12.353 -31.607 -18.361 1.00 35.78 350 PRO A CA 1
ATOM 2584 C C . PRO A 1 350 ? 12.439 -30.084 -18.216 1.00 35.78 350 PRO A C 1
ATOM 2586 O O . PRO A 1 350 ? 11.469 -29.361 -18.446 1.00 35.78 350 PRO A O 1
ATOM 2589 N N . THR A 1 351 ? 13.623 -29.598 -17.855 1.00 37.09 351 THR A N 1
ATOM 2590 C CA . THR A 1 351 ? 13.965 -28.177 -17.775 1.00 37.09 351 THR A CA 1
ATOM 2591 C C . THR A 1 351 ? 13.848 -27.541 -19.164 1.00 37.09 351 THR A C 1
ATOM 2593 O O . THR A 1 351 ? 14.617 -27.876 -20.064 1.00 37.09 351 THR A O 1
ATOM 2596 N N . ALA A 1 352 ? 12.870 -26.654 -19.364 1.00 38.81 352 ALA A N 1
ATOM 2597 C CA . ALA A 1 352 ? 12.701 -25.920 -20.616 1.00 38.81 352 ALA A CA 1
ATOM 2598 C C . ALA A 1 352 ? 13.853 -24.920 -20.826 1.00 38.81 352 ALA A C 1
ATOM 2600 O O . ALA A 1 352 ? 14.318 -24.291 -19.873 1.00 38.81 352 ALA A O 1
ATOM 2601 N N . ALA A 1 353 ? 14.306 -24.771 -22.073 1.00 46.25 353 ALA A N 1
ATOM 2602 C CA . ALA A 1 353 ? 15.265 -23.737 -22.453 1.00 46.25 353 ALA A CA 1
ATOM 2603 C C . ALA A 1 353 ? 14.684 -22.331 -22.176 1.00 46.25 353 ALA A C 1
ATOM 2605 O O . ALA A 1 353 ? 13.466 -22.151 -22.277 1.00 46.25 353 ALA A O 1
ATOM 2606 N N . PRO A 1 354 ? 15.517 -21.333 -21.827 1.00 55.19 354 PRO A N 1
ATOM 2607 C CA . PRO A 1 354 ? 15.046 -19.970 -21.593 1.00 55.19 354 PRO A CA 1
ATOM 2608 C C . PRO A 1 354 ? 14.386 -19.406 -22.860 1.00 55.19 354 PRO A C 1
ATOM 2610 O O . PRO A 1 354 ? 14.931 -19.518 -23.957 1.00 55.19 354 PRO A O 1
ATOM 2613 N N . ALA A 1 355 ? 13.200 -18.814 -22.711 1.00 75.94 355 ALA A N 1
ATOM 2614 C CA . ALA A 1 355 ? 12.466 -18.209 -23.819 1.00 75.94 355 ALA A CA 1
ATOM 2615 C C . ALA A 1 355 ? 13.219 -16.982 -24.375 1.00 75.94 355 ALA A C 1
ATOM 2617 O O . ALA A 1 355 ? 13.667 -16.132 -23.601 1.00 75.94 355 ALA A O 1
ATOM 2618 N N . ARG A 1 356 ? 13.341 -16.883 -25.708 1.00 86.06 356 ARG A N 1
ATOM 2619 C CA . ARG A 1 356 ? 13.889 -15.699 -26.398 1.00 86.06 356 ARG A CA 1
ATOM 2620 C C . ARG A 1 356 ? 12.967 -14.489 -26.184 1.00 86.06 356 ARG A C 1
ATOM 2622 O O . ARG A 1 356 ? 11.755 -14.642 -26.032 1.00 86.06 356 ARG A O 1
ATOM 2629 N N . LYS A 1 357 ? 13.527 -13.277 -26.143 1.00 85.81 357 LYS A N 1
ATOM 2630 C CA . LYS A 1 357 ? 12.758 -12.029 -25.972 1.00 85.81 357 LYS A CA 1
ATOM 2631 C C . LYS A 1 357 ? 12.228 -11.537 -27.317 1.00 85.81 357 LYS A C 1
ATOM 2633 O O . LYS A 1 357 ? 12.945 -11.573 -28.303 1.00 85.81 357 LYS A O 1
ATOM 2638 N N . ARG A 1 358 ? 11.014 -10.997 -27.379 1.00 91.25 358 ARG A N 1
ATOM 2639 C CA . ARG A 1 358 ? 10.470 -10.471 -28.643 1.00 91.25 358 ARG A CA 1
ATOM 2640 C C . ARG A 1 358 ? 11.205 -9.198 -29.100 1.00 91.25 358 ARG A C 1
ATOM 2642 O O . ARG A 1 358 ? 11.488 -8.332 -28.276 1.00 91.25 358 ARG A O 1
ATOM 2649 N N . ALA A 1 359 ? 11.484 -9.068 -30.395 1.00 94.25 359 ALA A N 1
ATOM 2650 C CA . ALA A 1 359 ? 11.917 -7.828 -31.042 1.00 94.25 359 ALA A CA 1
ATOM 2651 C C . ALA A 1 359 ? 10.885 -7.424 -32.102 1.00 94.25 359 ALA A C 1
ATOM 2653 O O . ALA A 1 359 ? 10.560 -8.210 -32.988 1.00 94.25 359 ALA A O 1
ATOM 2654 N N . LEU A 1 360 ? 10.342 -6.214 -32.012 1.00 94.88 360 LEU A N 1
ATOM 2655 C CA . LEU A 1 360 ? 9.285 -5.767 -32.916 1.00 94.88 360 LEU A CA 1
ATOM 2656 C C . LEU A 1 360 ? 9.888 -5.194 -34.200 1.00 94.88 360 LEU A C 1
ATOM 2658 O O . LEU A 1 360 ? 10.745 -4.311 -34.149 1.00 94.88 360 LEU A O 1
ATOM 2662 N N . PHE A 1 361 ? 9.407 -5.655 -35.350 1.00 96.56 361 PHE A N 1
ATOM 2663 C CA . PHE A 1 361 ? 9.779 -5.124 -36.655 1.00 96.56 361 PHE A CA 1
ATOM 2664 C C . PHE A 1 361 ? 8.623 -4.337 -37.274 1.00 96.56 361 PHE A C 1
ATOM 2666 O O . PHE A 1 361 ? 7.556 -4.891 -37.555 1.00 96.56 361 PHE A O 1
ATOM 2673 N N . ILE A 1 362 ? 8.854 -3.046 -37.495 1.00 94.25 362 ILE A N 1
ATOM 2674 C CA . ILE A 1 362 ? 7.912 -2.105 -38.102 1.00 94.25 362 ILE A CA 1
ATOM 2675 C C . ILE A 1 362 ? 8.326 -1.889 -39.549 1.00 94.25 362 ILE A C 1
ATOM 2677 O O . ILE A 1 362 ? 9.501 -1.673 -39.831 1.00 94.25 362 ILE A O 1
ATOM 2681 N N . GLN A 1 363 ? 7.361 -1.909 -40.461 1.00 93.25 363 GLN A N 1
ATOM 2682 C CA . GLN A 1 363 ? 7.610 -1.706 -41.884 1.00 93.25 363 GLN A CA 1
ATOM 2683 C C . GLN A 1 363 ? 6.455 -0.945 -42.545 1.00 93.25 363 GLN A C 1
ATOM 2685 O O . GLN A 1 363 ? 5.331 -0.987 -42.030 1.00 93.25 363 GLN A O 1
ATOM 2690 N N . PRO A 1 364 ? 6.690 -0.281 -43.691 1.00 88.38 364 PRO A N 1
ATOM 2691 C CA . PRO A 1 364 ? 5.656 0.452 -44.407 1.00 88.38 364 PRO A CA 1
ATOM 2692 C C . PRO A 1 364 ? 4.514 -0.473 -44.827 1.00 88.38 364 PRO A C 1
ATOM 2694 O O . PRO A 1 364 ? 4.718 -1.654 -45.135 1.00 88.38 364 PRO A O 1
ATOM 2697 N N . ALA A 1 365 ? 3.295 0.062 -44.905 1.00 82.25 365 ALA A N 1
ATOM 2698 C CA . ALA A 1 365 ? 2.172 -0.716 -45.410 1.00 82.25 365 ALA A CA 1
ATOM 2699 C C . ALA A 1 365 ? 2.369 -0.969 -46.913 1.00 82.25 365 ALA A C 1
ATOM 2701 O O . ALA A 1 365 ? 2.111 -0.094 -47.742 1.00 82.25 365 ALA A O 1
ATOM 2702 N N . ALA A 1 366 ? 2.814 -2.173 -47.274 1.00 78.50 366 ALA A N 1
ATOM 2703 C CA . ALA A 1 366 ? 3.082 -2.546 -48.656 1.00 78.50 366 ALA A CA 1
ATOM 2704 C C . ALA A 1 366 ? 1.819 -2.438 -49.532 1.00 78.50 366 ALA A C 1
ATOM 2706 O O . ALA A 1 366 ? 0.956 -3.320 -49.542 1.00 78.50 366 ALA A O 1
ATOM 2707 N N . ARG A 1 367 ? 1.710 -1.348 -50.300 1.00 74.94 367 ARG A N 1
ATOM 2708 C CA . ARG A 1 367 ? 0.660 -1.150 -51.305 1.00 74.94 367 ARG A CA 1
ATOM 2709 C C . ARG A 1 367 ? 1.208 -1.502 -52.684 1.00 74.94 367 ARG A C 1
ATOM 2711 O O . ARG A 1 367 ? 1.946 -0.730 -53.283 1.00 74.94 367 ARG A O 1
ATOM 2718 N N . GLY A 1 368 ? 0.819 -2.672 -53.186 1.00 77.38 368 GLY A N 1
ATOM 2719 C CA . GLY A 1 368 ? 1.226 -3.175 -54.501 1.00 77.38 368 GLY A CA 1
ATOM 2720 C C . GLY A 1 368 ? 2.277 -4.285 -54.435 1.00 77.38 368 GLY A C 1
ATOM 2721 O O . GLY A 1 368 ? 2.906 -4.517 -53.405 1.00 77.38 368 GLY A O 1
ATOM 2722 N N . LEU A 1 369 ? 2.440 -4.995 -55.554 1.00 77.75 369 LEU A N 1
ATOM 2723 C CA . LEU A 1 369 ? 3.274 -6.200 -55.640 1.00 77.75 369 LEU A CA 1
ATOM 2724 C C . LEU A 1 369 ? 4.757 -5.918 -55.368 1.00 77.75 369 LEU A C 1
ATOM 2726 O O . LEU A 1 369 ? 5.382 -6.679 -54.642 1.00 77.75 369 LEU A O 1
ATOM 2730 N N . MET A 1 370 ? 5.297 -4.808 -55.883 1.00 81.44 370 MET A N 1
ATOM 2731 C CA . MET A 1 370 ? 6.717 -4.463 -55.719 1.00 81.44 370 MET A CA 1
ATOM 2732 C C . MET A 1 370 ? 7.058 -4.039 -54.286 1.00 81.44 370 MET A C 1
ATOM 2734 O O . MET A 1 370 ? 8.033 -4.518 -53.719 1.00 81.44 370 MET A O 1
ATOM 2738 N N . ALA A 1 371 ? 6.214 -3.213 -53.657 1.00 82.31 371 ALA A N 1
ATOM 2739 C CA . ALA A 1 371 ? 6.393 -2.825 -52.255 1.00 82.31 371 ALA A CA 1
ATOM 2740 C C . ALA A 1 371 ? 6.294 -4.036 -51.312 1.00 82.31 371 ALA A C 1
ATOM 2742 O O . ALA A 1 371 ? 7.023 -4.120 -50.327 1.00 82.31 371 ALA A O 1
ATOM 2743 N N . ARG A 1 372 ? 5.416 -4.996 -51.636 1.00 85.38 372 ARG A N 1
ATOM 2744 C CA . ARG A 1 372 ? 5.271 -6.239 -50.871 1.00 85.38 372 ARG A CA 1
ATOM 2745 C C . ARG A 1 372 ? 6.460 -7.171 -51.066 1.00 85.38 372 ARG A C 1
ATOM 2747 O O . ARG A 1 372 ? 6.967 -7.684 -50.080 1.00 85.38 372 ARG A O 1
ATOM 2754 N N . ALA A 1 373 ? 6.937 -7.319 -52.301 1.00 89.12 373 ALA A N 1
ATOM 2755 C CA . ALA A 1 373 ? 8.143 -8.083 -52.600 1.00 89.12 373 ALA A CA 1
ATOM 2756 C C . ALA A 1 373 ? 9.365 -7.523 -51.856 1.00 89.12 373 ALA A C 1
ATOM 2758 O O . ALA A 1 373 ? 10.094 -8.297 -51.250 1.00 89.12 373 ALA A O 1
ATOM 2759 N N . ARG A 1 374 ? 9.535 -6.191 -51.809 1.00 90.81 374 ARG A N 1
ATOM 2760 C CA . ARG A 1 374 ? 10.599 -5.546 -51.019 1.00 90.81 374 ARG A CA 1
ATOM 2761 C C . ARG A 1 374 ? 10.461 -5.841 -49.525 1.00 90.81 374 ARG A C 1
ATOM 2763 O O . ARG A 1 374 ? 11.430 -6.245 -48.897 1.00 90.81 374 ARG A O 1
ATOM 2770 N N . ALA A 1 375 ? 9.274 -5.639 -48.954 1.00 91.25 375 ALA A N 1
ATOM 2771 C CA . ALA A 1 375 ? 9.026 -5.890 -47.533 1.00 91.25 375 ALA A CA 1
ATOM 2772 C C . ALA A 1 375 ? 9.304 -7.358 -47.150 1.00 91.25 375 ALA A C 1
ATOM 2774 O O . ALA A 1 375 ? 9.948 -7.644 -46.139 1.00 91.25 375 ALA A O 1
ATOM 2775 N N . ASP A 1 376 ? 8.869 -8.297 -47.993 1.00 93.19 376 ASP A N 1
ATOM 2776 C CA . ASP A 1 376 ? 9.117 -9.722 -47.788 1.00 93.19 376 ASP A CA 1
ATOM 2777 C C . ASP A 1 376 ? 10.600 -10.089 -47.975 1.00 93.19 376 ASP A C 1
ATOM 2779 O O . ASP A 1 376 ? 11.113 -10.885 -47.188 1.00 93.19 376 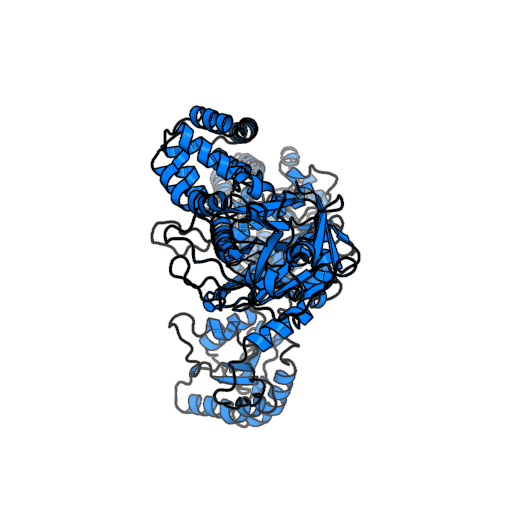ASP A O 1
ATOM 2783 N N . ALA A 1 377 ? 11.305 -9.463 -48.924 1.00 94.62 377 ALA A N 1
ATOM 2784 C CA . ALA A 1 377 ? 12.747 -9.628 -49.108 1.00 94.62 377 ALA A CA 1
ATOM 2785 C C . ALA A 1 377 ? 13.546 -9.092 -47.909 1.00 94.62 377 ALA A C 1
ATOM 2787 O O . ALA A 1 377 ? 14.369 -9.816 -47.365 1.00 94.62 377 ALA A O 1
ATOM 2788 N N . ILE A 1 378 ? 13.247 -7.890 -47.400 1.00 95.88 378 ILE A N 1
ATOM 2789 C CA . ILE A 1 378 ? 13.893 -7.349 -46.187 1.00 95.88 378 ILE A CA 1
ATOM 2790 C C . ILE A 1 378 ? 13.691 -8.279 -44.995 1.00 95.88 378 ILE A C 1
ATOM 2792 O O . ILE A 1 378 ? 14.623 -8.543 -44.237 1.00 95.88 378 ILE A O 1
ATOM 2796 N N . TRP A 1 379 ? 12.487 -8.814 -44.824 1.00 96.12 379 TRP A N 1
ATOM 2797 C CA . TRP A 1 379 ? 12.230 -9.755 -43.744 1.00 96.12 379 TRP A CA 1
ATOM 2798 C C . TRP A 1 379 ? 13.037 -11.054 -43.873 1.00 96.12 379 TRP A C 1
ATOM 2800 O O . TRP A 1 379 ? 13.585 -11.533 -42.877 1.00 96.12 379 TRP A O 1
ATOM 2810 N N . ALA A 1 380 ? 13.086 -11.633 -45.075 1.00 96.38 380 ALA A N 1
ATOM 2811 C CA . ALA A 1 380 ? 13.716 -12.925 -45.330 1.00 96.38 380 ALA A CA 1
ATOM 2812 C C . ALA A 1 380 ? 15.249 -12.843 -45.401 1.00 96.38 380 ALA A C 1
ATOM 2814 O O . ALA A 1 380 ? 15.928 -13.723 -44.881 1.00 96.38 380 ALA A O 1
ATOM 2815 N N . GLU A 1 381 ? 15.787 -11.794 -46.020 1.00 97.31 381 GLU A N 1
ATOM 2816 C CA . GLU A 1 381 ? 17.212 -11.658 -46.339 1.00 97.31 381 GLU A CA 1
ATOM 2817 C C . GLU A 1 381 ? 17.981 -10.821 -45.309 1.00 97.31 381 GLU A C 1
ATOM 2819 O O . GLU A 1 381 ? 19.184 -11.020 -45.146 1.00 97.31 381 GLU A O 1
ATOM 2824 N N . LEU A 1 382 ? 17.308 -9.918 -44.582 1.00 97.50 382 LEU A N 1
ATOM 2825 C CA . LEU A 1 382 ? 17.954 -9.026 -43.614 1.00 97.50 382 LEU A CA 1
ATOM 2826 C C . LEU A 1 382 ? 17.492 -9.258 -42.172 1.00 97.50 382 LEU A C 1
ATOM 2828 O O . LEU A 1 382 ? 18.323 -9.550 -41.316 1.00 97.50 382 LEU A O 1
ATOM 2832 N N . ILE A 1 383 ? 16.192 -9.145 -41.879 1.00 97.44 383 ILE A N 1
ATOM 2833 C CA . ILE A 1 383 ? 15.692 -9.199 -40.495 1.00 97.44 383 ILE A CA 1
ATOM 2834 C C . ILE A 1 383 ? 15.870 -10.595 -39.902 1.00 97.44 383 ILE A C 1
ATOM 2836 O O . ILE A 1 383 ? 16.583 -10.737 -38.915 1.00 97.44 383 ILE A O 1
ATOM 2840 N N . THR A 1 384 ? 15.282 -11.634 -40.499 1.00 96.75 384 THR A N 1
ATOM 2841 C CA . THR A 1 384 ? 15.347 -12.999 -39.940 1.00 96.75 384 THR A CA 1
ATOM 2842 C C . THR A 1 384 ? 16.798 -13.460 -39.717 1.00 96.75 384 THR A C 1
ATOM 2844 O O . THR A 1 384 ? 17.115 -13.844 -38.587 1.00 96.75 384 THR A O 1
ATOM 2847 N N . PRO A 1 385 ? 17.722 -13.319 -40.694 1.00 97.88 385 PRO A N 1
ATOM 2848 C CA . PRO A 1 385 ? 19.119 -13.719 -40.511 1.00 97.88 385 PRO A CA 1
ATOM 2849 C C . PRO A 1 385 ? 19.884 -12.863 -39.492 1.00 97.88 385 PRO A C 1
ATOM 2851 O O . PRO A 1 385 ? 20.854 -13.330 -38.892 1.00 97.88 385 PRO A O 1
ATOM 2854 N N . ALA A 1 386 ? 19.497 -11.602 -39.266 1.00 97.25 386 ALA A N 1
ATOM 2855 C CA . ALA A 1 386 ? 20.162 -10.749 -38.280 1.00 97.25 386 ALA A CA 1
ATOM 2856 C C . ALA A 1 386 ? 19.905 -11.191 -36.830 1.00 97.25 386 ALA A C 1
ATOM 2858 O O . ALA A 1 386 ? 20.703 -10.861 -35.952 1.00 97.25 386 ALA A O 1
ATOM 2859 N N . PHE A 1 387 ? 18.835 -11.954 -36.588 1.00 96.56 387 PHE A N 1
ATOM 2860 C CA . PHE A 1 387 ? 18.401 -12.375 -35.256 1.00 96.56 387 PHE A CA 1
ATOM 2861 C C . PHE A 1 387 ? 18.747 -13.833 -34.887 1.00 96.56 387 PHE A C 1
ATOM 2863 O O . PHE A 1 387 ? 18.603 -14.193 -33.718 1.00 96.56 387 PHE A O 1
ATOM 2870 N N . GLU A 1 388 ? 19.227 -14.665 -35.823 1.00 94.81 388 GLU A N 1
ATOM 2871 C CA . GLU A 1 388 ? 19.474 -16.112 -35.618 1.00 94.81 388 GLU A CA 1
ATOM 2872 C C . GLU A 1 388 ? 20.346 -16.432 -34.388 1.00 94.81 388 GLU A C 1
ATOM 2874 O O . GLU A 1 388 ? 19.983 -17.303 -33.587 1.00 94.81 388 GLU A O 1
ATOM 2879 N N . ASP A 1 389 ? 21.431 -15.671 -34.212 1.00 90.31 389 ASP A N 1
ATOM 2880 C CA . ASP A 1 389 ? 22.444 -15.833 -33.157 1.00 90.31 389 ASP A CA 1
ATOM 2881 C C . ASP A 1 389 ? 22.245 -14.867 -31.973 1.00 90.31 389 ASP A C 1
ATOM 2883 O O . ASP A 1 389 ? 23.194 -14.504 -31.273 1.00 90.31 389 ASP A O 1
ATOM 2887 N N . THR A 1 390 ? 21.014 -14.396 -31.766 1.00 91.69 390 THR A N 1
ATOM 2888 C CA . THR A 1 390 ? 20.685 -13.422 -30.718 1.00 91.69 390 THR A CA 1
ATOM 2889 C C . THR A 1 390 ? 19.693 -13.991 -29.706 1.00 91.69 390 THR A C 1
ATOM 2891 O O . THR A 1 390 ? 18.995 -14.972 -29.964 1.00 91.69 390 THR A O 1
ATOM 2894 N N . ASP A 1 391 ? 19.581 -13.326 -28.556 1.00 90.38 391 ASP A N 1
ATOM 2895 C CA . ASP A 1 391 ? 18.572 -13.634 -27.533 1.00 90.38 391 ASP A CA 1
ATOM 2896 C C . ASP A 1 391 ? 17.169 -13.113 -27.897 1.00 90.38 391 ASP A C 1
ATOM 2898 O O . ASP A 1 391 ? 16.241 -13.189 -27.082 1.00 90.38 391 ASP A O 1
ATOM 2902 N N . TYR A 1 392 ? 17.013 -12.552 -29.099 1.00 93.00 392 TYR A N 1
ATOM 2903 C CA . TYR A 1 392 ? 15.778 -11.957 -29.577 1.00 93.00 392 TYR A CA 1
ATOM 2904 C C . TYR A 1 392 ? 15.081 -12.837 -30.625 1.00 93.00 392 TYR A C 1
ATOM 2906 O O . TYR A 1 392 ? 15.711 -13.552 -31.401 1.00 93.00 392 TYR A O 1
ATOM 2914 N N . GLU A 1 393 ? 13.756 -12.752 -30.663 1.00 94.88 393 GLU A N 1
ATOM 2915 C CA . GLU A 1 393 ? 12.890 -13.352 -31.674 1.00 94.88 393 GLU A CA 1
ATOM 2916 C C . GLU A 1 393 ? 12.133 -12.230 -32.403 1.00 94.88 393 GLU A C 1
ATOM 2918 O O . GLU A 1 393 ? 11.324 -11.536 -31.773 1.00 94.88 393 GLU A O 1
ATOM 2923 N N . PRO A 1 394 ? 12.407 -11.986 -33.699 1.00 95.69 394 PRO A N 1
ATOM 2924 C CA . PRO A 1 394 ? 11.768 -10.904 -34.429 1.00 95.69 394 PRO A CA 1
ATOM 2925 C C . PRO A 1 394 ? 10.301 -11.237 -34.719 1.00 95.69 394 PRO A C 1
ATOM 2927 O O . PRO A 1 394 ? 9.975 -12.335 -35.163 1.00 95.69 394 PRO A O 1
ATOM 2930 N N . ALA A 1 395 ? 9.415 -10.261 -34.540 1.00 94.00 395 ALA A N 1
ATOM 2931 C CA . ALA A 1 395 ? 7.996 -10.353 -34.870 1.00 94.00 395 ALA A CA 1
ATOM 2932 C C . ALA A 1 395 ? 7.578 -9.152 -35.727 1.00 94.00 395 ALA A C 1
ATOM 2934 O O . ALA A 1 395 ? 7.847 -8.005 -35.362 1.00 94.00 395 ALA A O 1
ATOM 2935 N N . ARG A 1 396 ? 6.904 -9.390 -36.859 1.00 92.50 396 ARG A N 1
ATOM 2936 C CA . ARG A 1 396 ? 6.342 -8.300 -37.673 1.00 92.50 396 ARG A CA 1
ATOM 2937 C C . ARG A 1 396 ? 5.209 -7.630 -36.903 1.00 92.50 396 ARG A C 1
ATOM 2939 O O . ARG A 1 396 ? 4.346 -8.322 -36.367 1.00 92.50 396 ARG A O 1
ATOM 2946 N N . SER A 1 397 ? 5.139 -6.302 -36.937 1.00 86.69 397 SER A N 1
ATOM 2947 C CA . SER A 1 397 ? 4.044 -5.542 -36.317 1.00 86.69 397 SER A CA 1
ATOM 2948 C C . SER A 1 397 ? 2.654 -5.984 -36.801 1.00 86.69 397 SER A C 1
ATOM 2950 O O . SER A 1 397 ? 1.710 -5.999 -36.020 1.00 86.69 397 SER A O 1
ATOM 2952 N N . ASN A 1 398 ? 2.542 -6.432 -38.056 1.00 80.06 398 ASN A N 1
ATOM 2953 C CA . ASN A 1 398 ? 1.292 -6.930 -38.643 1.00 80.06 398 ASN A CA 1
ATOM 2954 C C . ASN A 1 398 ? 0.873 -8.334 -38.161 1.00 80.06 398 ASN A C 1
ATOM 2956 O O . ASN A 1 398 ? -0.282 -8.715 -38.357 1.00 80.06 398 ASN A O 1
ATOM 2960 N N . ASP A 1 399 ? 1.789 -9.103 -37.566 1.00 80.94 399 ASP A N 1
ATOM 2961 C CA . ASP A 1 399 ? 1.543 -10.488 -37.143 1.00 80.94 399 ASP A CA 1
ATOM 2962 C C . ASP A 1 399 ? 1.212 -10.595 -35.643 1.00 80.94 399 ASP A C 1
ATOM 2964 O O . ASP A 1 399 ? 0.761 -11.646 -35.180 1.00 80.94 399 ASP A O 1
ATOM 2968 N N . VAL A 1 400 ? 1.386 -9.511 -34.876 1.00 72.31 400 VAL A N 1
ATOM 2969 C CA . VAL A 1 400 ? 1.077 -9.464 -33.440 1.00 72.31 400 VAL A CA 1
ATOM 2970 C C . VAL A 1 400 ? -0.441 -9.370 -33.247 1.00 72.31 400 VAL A C 1
ATOM 2972 O O . VAL A 1 400 ? -1.047 -8.319 -33.431 1.00 72.31 400 VAL A O 1
ATOM 2975 N N . LYS A 1 401 ? -1.062 -10.495 -32.878 1.00 59.25 401 LYS A N 1
ATOM 2976 C CA . LYS A 1 401 ? -2.498 -10.621 -32.578 1.00 59.25 401 LYS A CA 1
ATOM 2977 C C . LYS A 1 401 ? -2.735 -10.791 -31.074 1.00 59.25 401 LYS A C 1
ATOM 2979 O O . LYS A 1 401 ? -3.301 -11.798 -30.658 1.00 59.25 401 LYS A O 1
ATOM 2984 N N . ASP A 1 402 ? -2.281 -9.846 -30.259 1.00 51.84 402 ASP A N 1
ATOM 2985 C CA . ASP A 1 402 ? -2.599 -9.844 -28.825 1.00 51.84 402 ASP A CA 1
ATOM 2986 C C . ASP A 1 402 ? -3.811 -8.928 -28.571 1.00 51.84 402 ASP A C 1
ATOM 2988 O O . ASP A 1 402 ? -3.874 -7.817 -29.092 1.00 51.84 402 ASP A O 1
ATOM 2992 N N . GLY A 1 403 ? -4.809 -9.455 -27.853 1.00 49.53 403 GLY A N 1
ATOM 2993 C CA . GLY A 1 403 ? -6.189 -8.955 -27.802 1.00 49.53 403 GLY A CA 1
ATOM 2994 C C . GLY A 1 403 ? -6.447 -7.572 -27.177 1.00 49.53 403 GLY A C 1
ATOM 2995 O O . GLY A 1 403 ? -5.611 -7.009 -26.477 1.00 49.53 403 GLY A O 1
ATOM 2996 N N . ASP A 1 404 ? -7.691 -7.129 -27.409 1.00 38.88 404 ASP A N 1
ATOM 2997 C CA . ASP A 1 404 ? -8.360 -5.837 -27.150 1.00 38.88 404 ASP A CA 1
ATOM 2998 C C . ASP A 1 404 ? -8.084 -4.698 -28.168 1.00 38.88 404 ASP A C 1
ATOM 3000 O O . ASP A 1 404 ? -7.031 -4.061 -28.215 1.00 38.88 404 ASP A O 1
ATOM 3004 N N . ASP A 1 405 ? -9.108 -4.434 -28.993 1.00 47.00 405 ASP A N 1
ATOM 3005 C CA . ASP A 1 405 ? -9.093 -3.773 -30.313 1.00 47.00 405 ASP A CA 1
ATOM 3006 C C . ASP A 1 405 ? -8.874 -2.237 -30.332 1.00 47.00 405 ASP A C 1
ATOM 3008 O O . ASP A 1 405 ? -9.227 -1.574 -31.309 1.00 47.00 405 ASP A O 1
ATOM 3012 N N . LEU A 1 406 ? -8.276 -1.625 -29.301 1.00 39.78 406 LEU A N 1
ATOM 3013 C CA . LEU A 1 406 ? -8.014 -0.167 -29.296 1.00 39.78 406 LEU A CA 1
ATOM 3014 C C . LEU A 1 406 ? -6.595 0.267 -28.867 1.00 39.78 406 LEU A C 1
ATOM 3016 O O . LEU A 1 406 ? -6.226 1.408 -29.137 1.00 39.78 406 LEU A O 1
ATOM 3020 N N . GLU A 1 407 ? -5.758 -0.621 -28.310 1.00 48.50 407 GLU A N 1
ATOM 3021 C CA . GLU A 1 407 ? -4.346 -0.341 -27.945 1.00 48.50 407 GLU A CA 1
ATOM 3022 C C . GLU A 1 407 ? -3.229 -1.146 -28.686 1.00 48.50 407 GLU A C 1
ATOM 3024 O O . GLU A 1 407 ? -2.079 -1.140 -28.225 1.00 48.50 407 GLU A O 1
ATOM 3029 N N . PRO A 1 408 ? -3.457 -1.818 -29.838 1.00 54.78 408 PRO A N 1
ATOM 3030 C CA . PRO A 1 408 ? -2.597 -2.926 -30.278 1.00 54.78 408 PRO A CA 1
ATOM 3031 C C . PRO A 1 408 ? -1.165 -2.559 -30.708 1.00 54.78 408 PRO A C 1
ATOM 3033 O O . PRO A 1 408 ? -0.312 -3.436 -30.714 1.00 54.78 408 PRO A O 1
ATOM 3036 N N . LEU A 1 409 ? -0.857 -1.298 -31.039 1.00 59.09 409 LEU A N 1
ATOM 3037 C CA . LEU A 1 409 ? 0.482 -0.880 -31.511 1.00 59.09 409 LEU A CA 1
ATOM 3038 C C . LEU A 1 409 ? 1.295 -0.104 -30.466 1.00 59.09 409 LEU A C 1
ATOM 3040 O O . LEU A 1 409 ? 2.499 -0.310 -30.324 1.00 59.09 409 LEU A O 1
ATOM 3044 N N . VAL A 1 410 ? 0.629 0.737 -29.674 1.00 61.50 410 VAL A N 1
ATOM 3045 C CA . VAL A 1 410 ? 1.249 1.527 -28.597 1.00 61.50 410 VAL A CA 1
ATOM 3046 C C . VAL A 1 410 ? 1.801 0.615 -27.497 1.00 61.50 410 VAL A C 1
ATOM 3048 O O . VAL A 1 410 ? 2.857 0.893 -26.923 1.00 61.50 410 VAL A O 1
ATOM 3051 N N . SER A 1 411 ? 1.121 -0.505 -27.229 1.00 65.19 411 SER A N 1
ATOM 3052 C CA . SER A 1 411 ? 1.549 -1.465 -26.215 1.00 65.19 411 SER A CA 1
ATOM 3053 C C . SER A 1 411 ? 2.850 -2.191 -26.611 1.00 65.19 411 SER A C 1
ATOM 3055 O O . SER A 1 411 ? 3.821 -2.016 -25.869 1.00 65.19 411 SER A O 1
ATOM 3057 N N . PRO A 1 412 ? 2.966 -2.881 -27.773 1.00 77.38 412 PRO A N 1
ATOM 3058 C CA . PRO A 1 412 ? 4.225 -3.479 -28.250 1.00 77.38 412 PRO A CA 1
ATOM 3059 C C . PRO A 1 412 ? 5.391 -2.490 -28.320 1.00 77.38 412 PRO A C 1
ATOM 3061 O O . PRO A 1 412 ? 6.459 -2.753 -27.772 1.00 77.38 412 PRO A O 1
ATOM 3064 N N . LEU A 1 413 ? 5.165 -1.293 -28.875 1.00 80.31 413 LEU A N 1
ATOM 3065 C CA . LEU A 1 413 ? 6.179 -0.234 -28.945 1.00 80.31 413 LEU A CA 1
ATOM 3066 C C . LEU A 1 413 ? 6.694 0.215 -27.575 1.00 80.31 413 LEU A C 1
ATOM 3068 O O . LEU A 1 413 ? 7.814 0.716 -27.473 1.00 80.31 413 LEU A O 1
ATOM 3072 N N . SER A 1 414 ? 5.888 0.067 -26.524 1.00 71.75 414 SER A N 1
ATOM 3073 C CA . SER A 1 414 ? 6.273 0.395 -25.155 1.00 71.75 414 SER A CA 1
ATOM 3074 C C . SER A 1 414 ? 6.908 -0.791 -24.429 1.00 71.75 414 SER A C 1
ATOM 3076 O O . SER A 1 414 ? 7.790 -0.577 -23.603 1.00 71.75 414 SER A O 1
ATOM 3078 N N . VAL A 1 415 ? 6.505 -2.034 -24.705 1.00 75.69 415 VAL A N 1
ATOM 3079 C CA . VAL A 1 415 ? 6.947 -3.210 -23.929 1.00 75.69 415 VAL A CA 1
ATOM 3080 C C . VAL A 1 415 ? 8.092 -3.984 -24.567 1.00 75.69 415 VAL A C 1
ATOM 3082 O O . VAL A 1 415 ? 8.894 -4.553 -23.829 1.00 75.69 415 VAL A O 1
ATOM 3085 N N . ASP A 1 416 ? 8.205 -3.994 -25.895 1.00 85.94 416 ASP A N 1
ATOM 3086 C CA . ASP A 1 416 ? 9.209 -4.813 -26.564 1.00 85.94 416 ASP A CA 1
ATOM 3087 C C . ASP A 1 416 ? 10.613 -4.205 -26.361 1.00 85.94 416 ASP A C 1
ATOM 3089 O O . ASP A 1 416 ? 10.809 -2.994 -26.542 1.00 85.94 416 ASP A O 1
ATOM 3093 N N . PRO A 1 417 ? 11.608 -5.011 -25.954 1.00 85.75 417 PRO A N 1
ATOM 3094 C CA . PRO A 1 417 ? 12.946 -4.535 -25.596 1.00 85.75 417 PRO A CA 1
ATOM 3095 C C . PRO A 1 417 ? 13.707 -3.922 -26.775 1.00 85.75 417 PRO A C 1
ATOM 3097 O O . PRO A 1 417 ? 14.476 -2.989 -26.576 1.00 85.75 417 PRO A O 1
ATOM 3100 N N . LEU A 1 418 ? 13.445 -4.371 -28.003 1.00 91.81 418 LEU A N 1
ATOM 3101 C CA . LEU A 1 418 ? 14.072 -3.852 -29.215 1.00 91.81 418 LEU A CA 1
ATOM 3102 C C . LEU A 1 418 ? 13.025 -3.628 -30.306 1.00 91.81 418 LEU A C 1
ATOM 3104 O O . LEU A 1 418 ? 12.167 -4.481 -30.530 1.00 91.81 418 LEU A O 1
ATOM 3108 N N . VAL A 1 419 ? 13.125 -2.486 -30.986 1.00 94.69 419 VAL A N 1
ATOM 3109 C CA . VAL A 1 419 ? 12.339 -2.168 -32.180 1.00 94.69 419 VAL A CA 1
ATOM 3110 C C . VAL A 1 419 ? 13.293 -1.930 -33.345 1.00 94.69 419 VAL A C 1
ATOM 3112 O O . VAL A 1 419 ? 14.255 -1.174 -33.215 1.00 94.69 419 VAL A O 1
ATOM 3115 N N . VAL A 1 420 ? 13.010 -2.546 -34.488 1.00 96.81 420 VAL A N 1
ATOM 3116 C CA . VAL A 1 420 ? 13.658 -2.242 -35.768 1.00 96.81 420 VAL A CA 1
ATOM 3117 C C . VAL A 1 420 ? 12.595 -1.651 -36.691 1.00 96.81 420 VAL A C 1
ATOM 3119 O O . VAL A 1 420 ? 11.551 -2.269 -36.885 1.00 96.81 420 VAL A O 1
ATOM 3122 N N . ALA A 1 421 ? 12.825 -0.456 -37.233 1.00 96.12 421 ALA A N 1
ATOM 3123 C CA . ALA A 1 421 ? 11.868 0.234 -38.096 1.00 96.12 421 ALA A CA 1
ATOM 3124 C C . ALA A 1 421 ? 12.436 0.446 -39.505 1.00 96.12 421 ALA A C 1
ATOM 3126 O O . ALA A 1 421 ? 13.436 1.143 -39.677 1.00 96.12 421 ALA A O 1
ATOM 3127 N N . ASP A 1 422 ? 11.774 -0.140 -40.504 1.00 95.69 422 ASP A N 1
ATOM 3128 C CA . ASP A 1 422 ? 11.998 0.109 -41.929 1.00 95.69 422 ASP A CA 1
ATOM 3129 C C . ASP A 1 422 ? 11.232 1.352 -42.374 1.00 95.69 422 ASP A C 1
ATOM 3131 O O . ASP A 1 422 ? 10.004 1.361 -42.441 1.00 95.69 422 ASP A O 1
ATOM 3135 N N . LEU A 1 423 ? 11.969 2.416 -42.679 1.00 91.94 423 LEU A N 1
ATOM 3136 C CA . LEU A 1 423 ? 11.426 3.678 -43.174 1.00 91.94 423 LEU A CA 1
ATOM 3137 C C . LEU A 1 423 ? 11.071 3.613 -44.669 1.00 91.94 423 LEU A C 1
ATOM 3139 O O . LEU A 1 423 ? 10.360 4.493 -45.160 1.00 91.94 423 LEU A O 1
ATOM 3143 N N . GLY A 1 424 ? 11.550 2.596 -45.396 1.00 90.25 424 GLY A N 1
ATOM 3144 C CA . GLY A 1 424 ? 11.425 2.514 -46.848 1.00 90.25 424 GLY A CA 1
ATOM 3145 C C . GLY A 1 424 ? 12.227 3.589 -47.589 1.00 90.25 424 GLY A C 1
ATOM 3146 O O . GLY A 1 424 ? 13.205 4.143 -47.077 1.00 90.25 424 GLY A O 1
ATOM 3147 N N . GLY A 1 425 ? 11.789 3.891 -48.811 1.00 85.69 425 GLY A N 1
ATOM 3148 C CA . GLY A 1 425 ? 12.206 5.070 -49.568 1.00 85.69 425 GLY A CA 1
ATOM 3149 C C . GLY A 1 425 ? 11.230 6.246 -49.387 1.00 85.69 425 GLY A C 1
ATOM 3150 O O . GLY A 1 425 ? 10.065 6.031 -49.048 1.00 85.69 425 GLY A O 1
ATOM 3151 N N . PRO A 1 426 ? 11.668 7.497 -49.617 1.00 79.38 426 PRO A N 1
ATOM 3152 C CA . PRO A 1 426 ? 10.788 8.659 -49.569 1.00 79.38 426 PRO A CA 1
ATOM 3153 C C . PRO A 1 426 ? 9.724 8.630 -50.694 1.00 79.38 426 PRO A C 1
ATOM 3155 O O . PRO A 1 426 ? 10.004 8.143 -51.792 1.00 79.38 426 PRO A O 1
ATOM 3158 N N . PRO A 1 427 ? 8.526 9.208 -50.470 1.00 81.62 427 PRO A N 1
ATOM 3159 C CA . PRO A 1 427 ? 8.075 9.807 -49.213 1.00 81.62 427 PRO A CA 1
ATOM 3160 C C . PRO A 1 427 ? 7.827 8.740 -48.134 1.00 81.62 427 PRO A C 1
ATOM 3162 O O . PRO A 1 427 ? 7.200 7.718 -48.404 1.00 81.62 427 PRO A O 1
ATOM 3165 N N . TRP A 1 428 ? 8.316 8.990 -46.915 1.00 81.81 428 TRP A N 1
ATOM 3166 C CA . TRP A 1 428 ? 8.249 8.015 -45.822 1.00 81.81 428 TRP A CA 1
ATOM 3167 C C . TRP A 1 428 ? 6.809 7.753 -45.382 1.00 81.81 428 TRP A C 1
ATOM 3169 O O . TRP A 1 428 ? 5.978 8.666 -45.356 1.00 81.81 428 TRP A O 1
ATOM 3179 N N . ASP A 1 429 ? 6.523 6.508 -44.996 1.00 82.88 429 ASP A N 1
ATOM 3180 C CA . ASP A 1 429 ? 5.199 6.131 -44.507 1.00 82.88 429 ASP A CA 1
ATOM 3181 C C . ASP A 1 429 ? 4.903 6.873 -43.187 1.00 82.88 429 ASP A C 1
ATOM 3183 O O . ASP A 1 429 ? 5.609 6.677 -42.191 1.00 82.88 429 ASP A O 1
ATOM 3187 N N . PRO A 1 430 ? 3.859 7.723 -43.135 1.00 78.12 430 PRO A N 1
ATOM 3188 C CA . PRO A 1 430 ? 3.566 8.535 -41.957 1.00 78.12 430 PRO A CA 1
ATOM 3189 C C . PRO A 1 430 ? 3.232 7.695 -40.719 1.00 78.12 430 PRO A C 1
ATOM 3191 O O . PRO A 1 430 ? 3.396 8.175 -39.598 1.00 78.12 430 PRO A O 1
ATOM 3194 N N . ARG A 1 431 ? 2.784 6.444 -40.890 1.00 76.50 431 ARG A N 1
ATOM 3195 C CA . ARG A 1 431 ? 2.498 5.533 -39.774 1.00 76.50 431 ARG A CA 1
ATOM 3196 C C . ARG A 1 431 ? 3.789 5.075 -39.118 1.00 76.50 431 ARG A C 1
ATOM 3198 O O . ARG A 1 431 ? 3.926 5.210 -37.909 1.00 76.50 431 ARG A O 1
ATOM 3205 N N . VAL A 1 432 ? 4.758 4.641 -39.925 1.00 85.31 432 VAL A N 1
ATOM 3206 C CA . VAL A 1 432 ? 6.088 4.253 -39.436 1.00 85.31 432 VAL A CA 1
ATOM 3207 C C . VAL A 1 432 ? 6.749 5.432 -38.723 1.00 85.31 432 VAL A C 1
ATOM 3209 O O . VAL A 1 432 ? 7.276 5.269 -37.628 1.00 85.31 432 VAL A O 1
ATOM 3212 N N . MET A 1 433 ? 6.650 6.642 -39.281 1.00 83.31 433 MET A N 1
ATOM 3213 C CA . MET A 1 433 ? 7.205 7.851 -38.657 1.00 83.31 433 MET A CA 1
ATOM 3214 C C . MET A 1 433 ? 6.558 8.177 -37.305 1.00 83.31 433 MET A C 1
ATOM 3216 O O . MET A 1 433 ? 7.252 8.575 -36.369 1.00 83.31 433 MET A O 1
ATOM 3220 N N . MET A 1 434 ? 5.243 7.988 -37.176 1.00 78.31 434 MET A N 1
ATOM 3221 C CA . MET A 1 434 ? 4.529 8.162 -35.909 1.00 78.31 434 MET A CA 1
ATOM 3222 C C . MET A 1 434 ? 4.980 7.133 -34.861 1.00 78.31 434 MET A C 1
ATOM 3224 O O . MET A 1 434 ? 5.224 7.495 -33.711 1.00 78.31 434 MET A O 1
ATOM 3228 N N . GLU A 1 435 ? 5.135 5.868 -35.251 1.00 84.06 435 GLU A N 1
ATOM 3229 C CA . GLU A 1 435 ? 5.587 4.786 -34.366 1.00 84.06 435 GLU A CA 1
ATOM 3230 C C . GLU A 1 435 ? 7.049 4.969 -33.931 1.00 84.06 435 GLU A C 1
ATOM 3232 O O . GLU A 1 435 ? 7.379 4.789 -32.757 1.00 84.06 435 GLU A O 1
ATOM 3237 N N . VAL A 1 436 ? 7.908 5.421 -34.848 1.00 84.12 436 VAL A N 1
ATOM 3238 C CA . VAL A 1 436 ? 9.285 5.849 -34.566 1.00 84.12 436 VAL A CA 1
ATOM 3239 C C . VAL A 1 436 ? 9.294 7.007 -33.572 1.00 84.12 436 VAL A C 1
ATOM 3241 O O . VAL A 1 436 ? 9.988 6.928 -32.561 1.00 84.12 436 VAL A O 1
ATOM 3244 N N . GLY A 1 437 ? 8.480 8.044 -33.790 1.00 76.12 437 GLY A N 1
ATOM 3245 C CA . GLY A 1 437 ? 8.352 9.169 -32.861 1.00 76.12 437 GLY A CA 1
ATOM 3246 C C . GLY A 1 437 ? 7.902 8.729 -31.466 1.00 76.12 437 GLY A C 1
ATOM 3247 O O . GLY A 1 437 ? 8.475 9.156 -30.463 1.00 76.12 437 GLY A O 1
ATOM 3248 N N . PHE A 1 438 ? 6.938 7.809 -31.389 1.00 77.50 438 PHE A N 1
ATOM 3249 C CA . PHE A 1 438 ? 6.498 7.219 -30.127 1.00 77.50 438 PHE A CA 1
ATOM 3250 C C . PHE A 1 438 ? 7.622 6.427 -29.441 1.00 77.50 438 PHE A C 1
ATOM 3252 O O . PHE A 1 438 ? 7.831 6.552 -28.233 1.00 77.50 438 PHE A O 1
ATOM 3259 N N . ARG A 1 439 ? 8.389 5.628 -30.190 1.00 83.62 439 ARG A N 1
ATOM 3260 C CA . ARG A 1 439 ? 9.511 4.858 -29.637 1.00 83.62 439 ARG A CA 1
ATOM 3261 C C . ARG A 1 439 ? 10.636 5.765 -29.133 1.00 83.62 439 ARG A C 1
ATOM 3263 O O . ARG A 1 439 ? 11.148 5.522 -28.040 1.00 83.62 439 ARG A O 1
ATOM 3270 N N . ILE A 1 440 ? 10.953 6.829 -29.873 1.00 78.56 440 ILE A N 1
ATOM 3271 C CA . ILE A 1 440 ? 11.914 7.868 -29.471 1.00 78.56 440 ILE A CA 1
ATOM 3272 C C . ILE A 1 440 ? 11.450 8.560 -28.186 1.00 78.56 440 ILE A C 1
ATOM 3274 O O . ILE A 1 440 ? 12.245 8.716 -27.263 1.00 78.56 440 ILE A O 1
ATOM 3278 N N . ALA A 1 441 ? 10.166 8.916 -28.077 1.00 69.50 441 ALA A N 1
ATOM 3279 C CA . ALA A 1 441 ? 9.616 9.557 -26.879 1.00 69.50 441 ALA A CA 1
ATOM 3280 C C . ALA A 1 441 ? 9.750 8.684 -25.617 1.00 69.50 441 ALA A C 1
ATOM 3282 O O . ALA A 1 441 ? 9.947 9.201 -24.519 1.00 69.50 441 ALA A O 1
ATOM 3283 N N . ASN A 1 442 ? 9.708 7.358 -25.773 1.00 66.25 442 ASN A N 1
ATOM 3284 C CA . ASN A 1 442 ? 9.943 6.410 -24.682 1.00 66.25 442 ASN A CA 1
ATOM 3285 C C . ASN A 1 442 ? 11.436 6.133 -24.414 1.00 66.25 442 ASN A C 1
ATOM 3287 O O . ASN A 1 442 ? 11.750 5.411 -23.467 1.00 66.25 442 ASN A O 1
ATOM 3291 N N . ALA A 1 443 ? 12.331 6.680 -25.246 1.00 70.62 443 ALA A N 1
ATOM 3292 C CA . ALA A 1 443 ? 13.780 6.463 -25.289 1.00 70.62 443 ALA A CA 1
ATOM 3293 C C . ALA A 1 443 ? 14.190 4.999 -25.068 1.00 70.62 443 ALA A C 1
ATOM 3295 O O . ALA A 1 443 ? 15.082 4.689 -24.281 1.00 70.62 443 ALA A O 1
ATOM 3296 N N . LYS A 1 444 ? 13.494 4.087 -25.751 1.00 79.31 444 LYS A N 1
ATOM 3297 C CA . LYS A 1 444 ? 13.813 2.658 -25.753 1.00 79.31 444 LYS A CA 1
ATOM 3298 C C . LYS A 1 444 ? 14.595 2.282 -27.015 1.00 79.31 444 LYS A C 1
ATOM 3300 O O . LYS A 1 444 ? 14.460 2.984 -28.019 1.00 79.31 444 LYS A O 1
ATOM 3305 N N . PRO A 1 445 ? 15.352 1.166 -27.011 1.00 89.50 445 PRO A N 1
ATOM 3306 C CA . PRO A 1 445 ? 16.156 0.744 -28.155 1.00 89.50 445 PRO A CA 1
ATOM 3307 C C . PRO A 1 445 ? 15.379 0.754 -29.473 1.00 89.50 445 PRO A C 1
ATOM 3309 O O . PRO A 1 445 ? 14.292 0.166 -29.567 1.00 89.50 445 PRO A O 1
ATOM 3312 N N . LEU A 1 446 ? 15.943 1.438 -30.465 1.00 92.56 446 LEU A N 1
ATOM 3313 C CA . LEU A 1 446 ? 15.380 1.631 -31.793 1.00 92.56 446 LEU A CA 1
ATOM 3314 C C . LEU A 1 446 ? 16.511 1.582 -32.820 1.00 92.56 446 LEU A C 1
ATOM 3316 O O . LEU A 1 446 ? 17.467 2.344 -32.719 1.00 92.56 446 LEU A O 1
ATOM 3320 N N . ILE A 1 447 ? 16.375 0.714 -33.818 1.00 95.12 447 ILE A N 1
ATOM 3321 C CA . ILE A 1 447 ? 17.252 0.671 -34.989 1.00 95.12 447 ILE A CA 1
ATOM 3322 C C . ILE A 1 447 ? 16.437 1.122 -36.196 1.00 95.12 447 ILE A C 1
ATOM 3324 O O . ILE A 1 447 ? 15.356 0.592 -36.450 1.00 95.12 447 ILE A O 1
ATOM 3328 N N . LEU A 1 448 ? 16.957 2.092 -36.943 1.00 94.94 448 LEU A N 1
ATOM 3329 C CA . LEU A 1 448 ? 16.325 2.609 -38.153 1.00 94.94 448 LEU A CA 1
ATOM 3330 C C . LEU A 1 448 ? 17.015 2.033 -39.387 1.00 94.94 448 LEU A C 1
ATOM 3332 O O . LEU A 1 448 ? 18.244 2.072 -39.478 1.00 94.94 448 LEU A O 1
ATOM 3336 N N . ILE A 1 449 ? 16.230 1.541 -40.343 1.00 95.75 449 ILE A N 1
ATOM 3337 C CA . ILE A 1 449 ? 16.710 1.107 -41.658 1.00 95.75 449 ILE A CA 1
ATOM 3338 C C . ILE A 1 449 ? 15.951 1.854 -42.767 1.00 95.75 449 ILE A C 1
ATOM 3340 O O . ILE A 1 449 ? 14.768 2.144 -42.610 1.00 95.75 449 ILE A O 1
ATOM 3344 N N . ALA A 1 450 ? 16.618 2.214 -43.864 1.00 93.31 450 ALA A N 1
ATOM 3345 C CA . ALA A 1 450 ? 16.018 2.974 -44.970 1.00 93.31 450 ALA A CA 1
ATOM 3346 C C . ALA A 1 450 ? 16.710 2.684 -46.313 1.00 93.31 450 ALA A C 1
ATOM 3348 O O . ALA A 1 450 ? 17.879 2.302 -46.330 1.00 93.31 450 ALA A O 1
ATOM 3349 N N . ASP A 1 451 ? 16.030 2.912 -47.441 1.00 91.94 451 ASP A N 1
ATOM 3350 C CA . ASP A 1 451 ? 16.606 2.671 -48.775 1.00 91.94 451 ASP A CA 1
ATOM 3351 C C . ASP A 1 451 ? 17.709 3.683 -49.132 1.00 91.94 451 ASP A C 1
ATOM 3353 O O . ASP A 1 451 ? 17.529 4.901 -49.042 1.00 91.94 451 ASP A O 1
ATOM 3357 N N . ALA A 1 452 ? 18.842 3.189 -49.631 1.00 85.31 452 ALA A N 1
ATOM 3358 C CA . ALA A 1 452 ? 19.980 3.996 -50.068 1.00 85.31 452 ALA A CA 1
ATOM 3359 C C . ALA A 1 452 ? 19.644 4.881 -51.283 1.00 85.31 452 ALA A C 1
ATOM 3361 O O . ALA A 1 452 ? 20.148 6.000 -51.389 1.00 85.31 452 ALA A O 1
ATOM 3362 N N . ASN A 1 453 ? 18.740 4.419 -52.154 1.00 71.44 453 ASN A N 1
ATOM 3363 C CA . ASN A 1 453 ? 18.350 5.100 -53.395 1.00 71.44 453 ASN A CA 1
ATOM 3364 C C . ASN A 1 453 ? 17.498 6.371 -53.172 1.00 71.44 453 ASN A C 1
ATOM 3366 O O . ASN A 1 453 ? 17.234 7.109 -54.119 1.00 71.44 453 ASN A O 1
ATOM 3370 N N . GLY A 1 454 ? 17.133 6.694 -51.924 1.00 60.66 454 GLY A N 1
ATOM 3371 C CA . GLY A 1 454 ? 16.492 7.957 -51.527 1.00 60.66 454 GLY A CA 1
ATOM 3372 C C . GLY A 1 454 ? 17.450 9.148 -51.344 1.00 60.66 454 GLY A C 1
ATOM 3373 O O . GLY A 1 454 ? 17.075 10.128 -50.703 1.00 60.66 454 GLY A O 1
ATOM 3374 N N . ALA A 1 455 ? 18.677 9.072 -51.873 1.00 51.66 455 ALA A N 1
ATOM 3375 C CA . ALA A 1 455 ? 19.858 9.888 -51.545 1.00 51.66 455 ALA A CA 1
ATOM 3376 C C . ALA A 1 455 ? 19.777 11.430 -51.718 1.00 51.66 455 ALA A C 1
ATOM 3378 O O . ALA A 1 455 ? 20.807 12.097 -51.646 1.00 51.66 455 ALA A O 1
ATOM 3379 N N . GLY A 1 456 ? 18.599 12.026 -51.914 1.00 58.19 456 GLY A N 1
ATOM 3380 C CA . GLY A 1 456 ? 18.410 13.479 -52.033 1.00 58.19 456 GLY A CA 1
ATOM 3381 C C . GLY A 1 456 ? 17.517 14.124 -50.969 1.00 58.19 456 GLY A C 1
ATOM 3382 O O . GLY A 1 456 ? 17.424 15.347 -50.935 1.00 58.19 456 GLY A O 1
ATOM 3383 N N . THR A 1 457 ? 16.840 13.348 -50.116 1.00 66.56 457 THR A N 1
ATOM 3384 C CA . THR A 1 457 ? 15.943 13.885 -49.075 1.00 66.56 457 THR A CA 1
ATOM 3385 C C . THR A 1 457 ? 16.609 13.739 -47.709 1.00 66.56 457 THR A C 1
ATOM 3387 O O . THR A 1 457 ? 16.800 12.621 -47.238 1.00 66.56 457 THR A O 1
ATOM 3390 N N . ALA A 1 458 ? 17.011 14.859 -47.098 1.00 69.44 458 ALA A N 1
ATOM 3391 C CA . ALA A 1 458 ? 17.585 14.863 -45.750 1.00 69.44 458 ALA A CA 1
ATOM 3392 C C . ALA A 1 458 ? 16.560 14.327 -44.745 1.00 69.44 458 ALA A C 1
ATOM 3394 O O . ALA A 1 458 ? 15.378 14.670 -44.846 1.00 69.44 458 ALA A O 1
ATOM 3395 N N . TYR A 1 459 ? 16.993 13.500 -43.793 1.00 73.69 459 TYR A N 1
ATOM 3396 C CA . TYR A 1 459 ? 16.095 13.053 -42.733 1.00 73.69 459 TYR A CA 1
ATOM 3397 C C . TYR A 1 459 ? 15.761 14.246 -41.823 1.00 73.69 459 TYR A C 1
ATOM 3399 O O . TYR A 1 459 ? 16.519 15.217 -41.757 1.00 73.69 459 TYR A O 1
ATOM 3407 N N . PRO A 1 460 ? 14.649 14.204 -41.071 1.00 72.56 460 PRO A N 1
ATOM 3408 C CA . PRO A 1 460 ? 14.518 15.061 -39.900 1.00 72.56 460 PRO A CA 1
ATOM 3409 C C . PRO A 1 460 ? 15.779 14.907 -39.038 1.00 72.56 460 PRO A C 1
ATOM 3411 O O . PRO A 1 460 ? 16.146 13.775 -38.734 1.00 72.56 460 PRO A O 1
ATOM 3414 N N . GLY A 1 461 ? 16.433 16.007 -38.643 1.00 69.38 461 GLY A N 1
ATOM 3415 C CA . GLY A 1 461 ? 17.761 15.955 -38.001 1.00 69.38 461 GLY A CA 1
ATOM 3416 C C . GLY A 1 461 ? 17.846 15.005 -36.796 1.00 69.38 461 GLY A C 1
ATOM 3417 O O . GLY A 1 461 ? 18.828 14.294 -36.635 1.00 69.38 461 GLY A O 1
ATOM 3418 N N . MET A 1 462 ? 16.753 14.876 -36.033 1.00 67.44 462 MET A N 1
ATOM 3419 C CA . MET A 1 462 ? 16.636 13.922 -34.920 1.00 67.44 462 MET A CA 1
ATOM 3420 C C . MET A 1 462 ? 16.858 12.451 -35.325 1.00 67.44 462 MET A C 1
ATOM 3422 O O . MET A 1 462 ? 17.311 11.660 -34.507 1.00 67.44 462 MET A O 1
ATOM 3426 N N . LEU A 1 463 ? 16.521 12.058 -36.557 1.00 76.50 463 LEU A N 1
ATOM 3427 C CA . LEU A 1 463 ? 16.736 10.694 -37.051 1.00 76.50 463 LEU A CA 1
ATOM 3428 C C . LEU A 1 463 ? 18.164 10.475 -37.558 1.00 76.50 463 LEU A C 1
ATOM 3430 O O . LEU A 1 463 ? 18.641 9.342 -37.525 1.00 76.50 463 LEU A O 1
ATOM 3434 N N . GLU A 1 464 ? 18.855 11.529 -38.000 1.00 75.94 464 GLU A N 1
ATOM 3435 C CA . GLU A 1 464 ? 20.258 11.430 -38.424 1.00 75.94 464 GLU A CA 1
ATOM 3436 C C . GLU A 1 464 ? 21.159 11.081 -37.236 1.00 75.94 464 GLU A C 1
ATOM 3438 O O . GLU A 1 464 ? 21.996 10.183 -37.345 1.00 75.94 464 GLU A O 1
ATOM 3443 N N . ASP A 1 465 ? 20.893 11.693 -36.079 1.00 73.81 465 ASP A N 1
ATOM 3444 C CA . ASP A 1 465 ? 21.615 11.452 -34.824 1.00 73.81 465 ASP A CA 1
ATOM 3445 C C . ASP A 1 465 ? 21.463 10.012 -34.296 1.00 73.81 465 ASP A C 1
ATOM 3447 O O . ASP A 1 465 ? 22.312 9.526 -33.548 1.00 73.81 465 ASP A O 1
ATOM 3451 N N . LEU A 1 466 ? 20.401 9.301 -34.697 1.00 75.31 466 LEU A N 1
ATOM 3452 C CA . LEU A 1 466 ? 20.138 7.915 -34.289 1.00 75.31 466 LEU A CA 1
ATOM 3453 C C . LEU A 1 466 ? 20.892 6.875 -35.135 1.00 75.31 466 LEU A C 1
ATOM 3455 O O . LEU A 1 466 ? 20.909 5.698 -34.775 1.00 75.31 466 LEU A O 1
ATOM 3459 N N . GLY A 1 467 ? 21.530 7.284 -36.237 1.00 81.94 467 GLY A N 1
ATOM 3460 C CA . GLY A 1 467 ? 22.323 6.403 -37.097 1.00 81.94 467 GLY A CA 1
ATOM 3461 C C . GLY A 1 467 ? 21.480 5.428 -37.929 1.00 81.94 467 GLY A C 1
ATOM 3462 O O . GLY A 1 467 ? 21.408 4.238 -37.627 1.00 81.94 467 GLY A O 1
ATOM 3463 N N . VAL A 1 468 ? 20.882 5.923 -39.019 1.00 90.50 468 VAL A N 1
ATOM 3464 C CA . VAL A 1 468 ? 20.076 5.121 -39.962 1.00 90.50 468 VAL A CA 1
ATOM 3465 C C . VAL A 1 468 ? 20.956 4.184 -40.802 1.00 90.50 468 VAL A C 1
ATOM 3467 O O . VAL A 1 468 ? 21.861 4.638 -41.509 1.00 90.50 468 VAL A O 1
ATOM 3470 N N . ILE A 1 469 ? 20.659 2.880 -40.792 1.00 94.12 469 ILE A N 1
ATOM 3471 C CA . ILE A 1 469 ? 21.301 1.895 -41.676 1.00 94.12 469 ILE A CA 1
ATOM 3472 C C . ILE A 1 469 ? 20.698 2.028 -43.076 1.00 94.12 469 ILE A C 1
ATOM 3474 O O . ILE A 1 469 ? 19.498 1.839 -43.271 1.00 94.12 469 ILE A O 1
ATOM 3478 N N . ARG A 1 470 ? 21.537 2.331 -44.069 1.00 92.88 470 ARG A N 1
ATOM 3479 C CA . ARG A 1 470 ? 21.108 2.413 -45.469 1.00 92.88 470 ARG A CA 1
ATOM 3480 C C . ARG A 1 470 ? 21.159 1.030 -46.121 1.00 92.88 470 ARG A C 1
ATOM 3482 O O . ARG A 1 470 ? 22.158 0.323 -45.986 1.00 92.88 470 ARG A O 1
ATOM 3489 N N . ILE A 1 471 ? 20.084 0.653 -46.801 1.00 94.25 471 ILE A N 1
ATOM 3490 C CA . ILE A 1 471 ? 19.921 -0.631 -47.488 1.00 94.25 471 ILE A CA 1
ATOM 3491 C C . ILE A 1 471 ? 19.930 -0.377 -48.987 1.00 94.25 471 ILE A C 1
ATOM 3493 O O . ILE A 1 471 ? 19.157 0.445 -49.476 1.00 94.25 471 ILE A O 1
ATOM 3497 N N . ASP A 1 472 ? 20.795 -1.075 -49.714 1.00 92.38 472 ASP A N 1
ATOM 3498 C CA . ASP A 1 472 ? 20.685 -1.135 -51.166 1.00 92.38 472 ASP A CA 1
ATOM 3499 C C . ASP A 1 472 ? 19.534 -2.092 -51.521 1.00 92.38 472 ASP A C 1
ATOM 3501 O O . ASP A 1 472 ? 19.614 -3.274 -51.185 1.00 92.38 472 ASP A O 1
ATOM 3505 N N . PRO A 1 473 ? 18.434 -1.622 -52.137 1.00 88.56 473 PRO A N 1
ATOM 3506 C CA . PRO A 1 473 ? 17.327 -2.503 -52.492 1.00 88.56 473 PRO A CA 1
ATOM 3507 C C . PRO A 1 473 ? 17.712 -3.565 -53.535 1.00 88.56 473 PRO A C 1
ATOM 3509 O O . PRO A 1 473 ? 16.992 -4.557 -53.645 1.00 88.56 473 PRO A O 1
ATOM 3512 N N . ASP A 1 474 ? 18.820 -3.385 -54.265 1.00 91.00 474 ASP A N 1
ATOM 3513 C CA . ASP A 1 474 ? 19.342 -4.371 -55.218 1.00 91.00 474 ASP A CA 1
ATOM 3514 C C . ASP A 1 474 ? 20.283 -5.404 -54.553 1.00 91.00 474 ASP A C 1
ATOM 3516 O O . ASP A 1 474 ? 20.538 -6.461 -55.132 1.00 91.00 474 ASP A O 1
ATOM 3520 N N . ASP A 1 475 ? 20.768 -5.132 -53.333 1.00 94.88 475 ASP A N 1
ATOM 3521 C CA . ASP A 1 475 ? 21.622 -6.026 -52.533 1.00 94.88 475 ASP A CA 1
ATOM 3522 C C . ASP A 1 475 ? 21.338 -5.869 -51.024 1.00 94.88 475 ASP A C 1
ATOM 3524 O O . ASP A 1 475 ? 22.147 -5.371 -50.235 1.00 94.88 475 ASP A O 1
ATOM 3528 N N . ILE A 1 476 ? 20.143 -6.301 -50.609 1.00 95.88 476 ILE A N 1
ATOM 3529 C CA . ILE A 1 476 ? 19.664 -6.189 -49.221 1.00 95.88 476 ILE A CA 1
ATOM 3530 C C . ILE A 1 476 ? 20.604 -6.918 -48.241 1.00 95.88 476 ILE A C 1
ATOM 3532 O O . ILE A 1 476 ? 20.830 -6.457 -47.115 1.00 95.88 476 ILE A O 1
ATOM 3536 N N . ALA A 1 477 ? 21.180 -8.045 -48.670 1.00 94.31 477 ALA A N 1
ATOM 3537 C CA . ALA A 1 477 ? 22.050 -8.886 -47.854 1.00 94.31 477 ALA A CA 1
ATOM 3538 C C . ALA A 1 477 ? 23.363 -8.188 -47.452 1.00 94.31 477 ALA A C 1
ATOM 3540 O O . ALA A 1 477 ? 23.904 -8.478 -46.379 1.00 94.31 477 ALA A O 1
ATOM 3541 N N . ALA A 1 478 ? 23.857 -7.226 -48.241 1.00 95.44 478 ALA A N 1
ATOM 3542 C CA . ALA A 1 478 ? 25.065 -6.465 -47.914 1.00 95.44 478 ALA A CA 1
ATOM 3543 C C . ALA A 1 478 ? 24.953 -5.673 -46.595 1.00 95.44 478 ALA A C 1
ATOM 3545 O O . ALA A 1 478 ? 25.962 -5.425 -45.924 1.00 95.44 478 ALA A O 1
ATOM 3546 N N . SER A 1 479 ? 23.736 -5.316 -46.168 1.00 96.06 479 SER A N 1
ATOM 3547 C CA . SER A 1 479 ? 23.492 -4.586 -44.914 1.00 96.06 479 SER A CA 1
ATOM 3548 C C . SER A 1 479 ? 23.433 -5.489 -43.672 1.00 96.06 479 SER A C 1
ATOM 3550 O O . SER A 1 479 ? 23.446 -4.980 -42.546 1.00 96.06 479 SER A O 1
ATOM 3552 N N . LEU A 1 480 ? 23.435 -6.818 -43.835 1.00 96.44 480 LEU A N 1
ATOM 3553 C CA . LEU A 1 480 ? 23.319 -7.783 -42.734 1.00 96.44 480 LEU A CA 1
ATOM 3554 C C . LEU A 1 480 ? 24.396 -7.625 -41.640 1.00 96.44 480 LEU A C 1
ATOM 3556 O O . LEU A 1 480 ? 24.028 -7.605 -40.460 1.00 96.44 480 LEU A O 1
ATOM 3560 N N . PRO A 1 481 ? 25.699 -7.448 -41.950 1.00 96.38 481 PRO A N 1
ATOM 3561 C CA . PRO A 1 481 ? 26.722 -7.257 -40.919 1.00 96.38 481 PRO A CA 1
ATOM 3562 C C . PRO A 1 481 ? 26.502 -5.994 -40.074 1.00 96.38 481 PRO A C 1
ATOM 3564 O O . PRO A 1 481 ? 26.728 -6.015 -38.863 1.00 96.38 481 PRO A O 1
ATOM 3567 N N . HIS A 1 482 ? 26.016 -4.910 -40.689 1.00 95.00 482 HIS A N 1
ATOM 3568 C CA . HIS A 1 482 ? 25.742 -3.647 -40.001 1.00 95.00 482 HIS A CA 1
ATOM 3569 C C . HIS A 1 482 ? 24.562 -3.787 -39.038 1.00 95.00 482 HIS A C 1
ATOM 3571 O O . HIS A 1 482 ? 24.657 -3.364 -37.884 1.00 95.00 482 HIS A O 1
ATOM 3577 N N . LEU A 1 483 ? 23.477 -4.440 -39.476 1.00 95.94 483 LEU A N 1
ATOM 3578 C CA . LEU A 1 483 ? 22.323 -4.694 -38.616 1.00 95.94 483 LEU A CA 1
ATOM 3579 C C . LEU A 1 483 ? 22.685 -5.621 -37.446 1.00 95.94 483 LEU A C 1
ATOM 3581 O O . LEU A 1 483 ? 22.339 -5.311 -36.309 1.00 95.94 483 LEU A O 1
ATOM 3585 N N . ARG A 1 484 ? 23.450 -6.699 -37.684 1.00 95.62 484 ARG A N 1
ATOM 3586 C CA . ARG A 1 484 ? 23.952 -7.582 -36.611 1.00 95.62 484 ARG A CA 1
ATOM 3587 C C . ARG A 1 484 ? 24.808 -6.822 -35.597 1.00 95.62 484 ARG A C 1
ATOM 3589 O O . ARG A 1 484 ? 24.621 -6.999 -34.395 1.00 95.62 484 ARG A O 1
ATOM 3596 N N . SER A 1 485 ? 25.701 -5.948 -36.067 1.00 93.81 485 SER A N 1
ATOM 3597 C CA . SER A 1 485 ? 26.505 -5.089 -35.190 1.00 93.81 485 SER A CA 1
ATOM 3598 C C . SER A 1 485 ? 25.620 -4.195 -34.322 1.00 93.81 485 SER A C 1
ATOM 3600 O O . SER A 1 485 ? 25.832 -4.125 -33.115 1.00 93.81 485 SER A O 1
ATOM 3602 N N . LYS A 1 486 ? 24.592 -3.566 -34.907 1.00 92.44 486 LYS A N 1
ATOM 3603 C CA . LYS A 1 486 ? 23.653 -2.707 -34.174 1.00 92.44 486 LYS A CA 1
ATOM 3604 C C . LYS A 1 486 ? 22.797 -3.479 -33.172 1.00 92.44 486 LYS A C 1
ATOM 3606 O O . LYS A 1 486 ? 22.649 -3.026 -32.046 1.00 92.44 486 LYS A O 1
ATOM 3611 N N . ILE A 1 487 ? 22.287 -4.662 -33.517 1.00 93.38 487 ILE A N 1
ATOM 3612 C CA . ILE A 1 487 ? 21.544 -5.513 -32.568 1.00 93.38 487 ILE A CA 1
ATOM 3613 C C . ILE A 1 487 ? 22.442 -5.927 -31.392 1.00 93.38 487 ILE A C 1
ATOM 3615 O O . ILE A 1 487 ? 21.995 -5.927 -30.245 1.00 93.38 487 ILE A O 1
ATOM 3619 N N . ALA A 1 488 ? 23.719 -6.223 -31.651 1.00 90.06 488 ALA A N 1
ATOM 3620 C CA . ALA A 1 488 ? 24.682 -6.585 -30.615 1.00 90.06 488 ALA A CA 1
ATOM 3621 C C . ALA A 1 488 ? 25.011 -5.436 -29.640 1.00 90.06 488 ALA A C 1
ATOM 3623 O O . ALA A 1 488 ? 25.429 -5.723 -28.517 1.00 90.06 488 ALA A O 1
ATOM 3624 N N . GLU A 1 489 ? 24.797 -4.168 -30.017 1.00 86.31 489 GLU A N 1
ATOM 3625 C CA . GLU A 1 489 ? 24.879 -3.020 -29.095 1.00 86.31 489 GLU A CA 1
ATOM 3626 C C . GLU A 1 489 ? 23.759 -3.064 -28.032 1.00 86.31 489 GLU A C 1
ATOM 3628 O O . GLU A 1 489 ? 23.948 -2.595 -26.910 1.00 86.31 489 GLU A O 1
ATOM 3633 N N . TYR A 1 490 ? 22.617 -3.692 -28.337 1.00 81.50 490 TYR A N 1
ATOM 3634 C CA . TYR A 1 490 ? 21.421 -3.731 -27.486 1.00 81.50 490 TYR A CA 1
ATOM 3635 C C . TYR A 1 490 ? 21.229 -5.068 -26.758 1.00 81.50 490 TYR A C 1
ATOM 3637 O O . TYR A 1 490 ? 20.107 -5.576 -26.673 1.00 81.50 490 TYR A O 1
ATOM 3645 N N . ARG A 1 491 ? 22.300 -5.671 -26.219 1.00 67.81 491 ARG A N 1
ATOM 3646 C CA . ARG A 1 491 ? 22.180 -6.950 -25.494 1.00 67.81 491 ARG A CA 1
ATOM 3647 C C . ARG A 1 491 ? 21.132 -6.863 -24.369 1.00 67.81 491 ARG A C 1
ATOM 3649 O O . ARG A 1 491 ? 21.123 -5.900 -23.595 1.00 67.81 491 ARG A O 1
ATOM 3656 N N . PRO A 1 492 ? 20.240 -7.859 -24.250 1.00 53.44 492 PRO A N 1
ATOM 3657 C CA . PRO A 1 492 ? 19.230 -7.850 -23.210 1.00 53.44 492 PRO A CA 1
ATOM 3658 C C . PRO A 1 492 ? 19.892 -7.911 -21.831 1.00 53.44 492 PRO A C 1
ATOM 3660 O O . PRO A 1 492 ? 20.561 -8.882 -21.497 1.00 53.44 492 PRO A O 1
ATOM 3663 N N . GLY A 1 493 ? 19.688 -6.863 -21.032 1.00 52.72 493 GLY A N 1
ATOM 3664 C CA . GLY A 1 493 ? 20.340 -6.680 -19.730 1.00 52.72 493 GLY A CA 1
ATOM 3665 C C . GLY A 1 493 ? 21.423 -5.597 -19.702 1.00 52.72 493 GLY A C 1
ATOM 3666 O O . GLY A 1 493 ? 21.868 -5.244 -18.618 1.00 52.72 493 GLY A O 1
ATOM 3667 N N . THR A 1 494 ? 21.816 -5.027 -20.849 1.00 49.44 494 THR A N 1
ATOM 3668 C CA . THR A 1 494 ? 22.731 -3.868 -20.905 1.00 49.44 494 THR A CA 1
ATOM 3669 C C . THR A 1 494 ? 22.084 -2.588 -21.434 1.00 49.44 494 THR A C 1
ATOM 3671 O O . THR A 1 494 ? 22.721 -1.541 -21.401 1.00 49.44 494 THR A O 1
ATOM 3674 N N . ALA A 1 495 ? 20.837 -2.632 -21.914 1.00 47.12 495 ALA A N 1
ATOM 3675 C CA . ALA A 1 495 ? 20.172 -1.481 -22.524 1.00 47.12 495 ALA A CA 1
ATOM 3676 C C . ALA A 1 495 ? 18.688 -1.380 -22.128 1.00 47.12 495 ALA A C 1
ATOM 3678 O O . ALA A 1 495 ? 17.808 -1.664 -22.932 1.00 47.12 495 ALA A O 1
ATOM 3679 N N . ASP A 1 496 ? 18.419 -0.938 -20.897 1.00 47.84 496 ASP A N 1
ATOM 3680 C CA . ASP A 1 496 ? 17.120 -0.351 -20.503 1.00 47.84 496 ASP A CA 1
ATOM 3681 C C . ASP A 1 496 ? 17.243 1.164 -20.269 1.00 47.84 496 ASP A C 1
ATOM 3683 O O . ASP A 1 496 ? 16.461 1.791 -19.555 1.00 47.84 496 ASP A O 1
ATOM 3687 N N . PHE A 1 497 ? 18.256 1.791 -20.865 1.00 50.78 497 PHE A N 1
ATOM 3688 C CA . PHE A 1 497 ? 18.550 3.180 -20.571 1.00 50.78 497 PHE A CA 1
ATOM 3689 C C . PHE A 1 497 ? 17.660 4.100 -21.394 1.00 50.78 497 PHE A C 1
ATOM 3691 O O . PHE A 1 497 ? 18.024 4.541 -22.482 1.00 50.78 497 PHE A O 1
ATOM 3698 N N . TRP A 1 498 ? 16.543 4.500 -20.788 1.00 54.94 498 TRP A N 1
ATOM 3699 C CA . TRP A 1 498 ? 16.144 5.894 -20.912 1.00 54.94 498 TRP A CA 1
ATOM 3700 C C . TRP A 1 498 ? 17.360 6.724 -20.466 1.00 54.94 498 TRP A C 1
ATOM 3702 O O . TRP A 1 498 ? 17.694 6.782 -19.281 1.00 54.94 498 TRP A O 1
ATOM 3712 N N . SER A 1 499 ? 18.134 7.255 -21.415 1.00 57.19 499 SER A N 1
ATOM 3713 C CA . SER A 1 499 ? 19.321 8.049 -21.106 1.00 57.19 499 SER A CA 1
ATOM 3714 C C . SER A 1 499 ? 18.885 9.488 -20.877 1.00 57.19 499 SER A C 1
ATOM 3716 O O . SER A 1 499 ? 18.838 10.302 -21.799 1.00 57.19 499 SER A O 1
ATOM 3718 N N . SER A 1 500 ? 18.526 9.804 -19.641 1.00 65.44 500 SER A N 1
ATOM 3719 C CA . SER A 1 500 ? 18.314 11.185 -19.236 1.00 65.44 500 SER A CA 1
ATOM 3720 C C . SER A 1 500 ? 19.531 11.735 -18.530 1.00 65.44 500 SER A C 1
ATOM 3722 O O . SER A 1 500 ? 20.189 11.048 -17.748 1.00 65.44 500 SER A O 1
ATOM 3724 N N . GLN A 1 501 ? 19.799 13.008 -18.804 1.00 71.25 501 GLN A N 1
ATOM 3725 C CA . GLN A 1 501 ? 20.766 13.797 -18.051 1.00 71.25 501 GLN A CA 1
ATOM 3726 C C . GLN A 1 501 ? 20.256 14.116 -16.636 1.00 71.25 501 GLN A C 1
ATOM 3728 O O . GLN A 1 501 ? 21.052 14.456 -15.765 1.00 71.25 501 GLN A O 1
ATOM 3733 N N . TYR A 1 502 ? 18.947 13.987 -16.397 1.00 81.31 502 TYR A N 1
ATOM 3734 C CA . TYR A 1 502 ? 18.332 14.153 -15.086 1.00 81.31 502 TYR A CA 1
ATOM 3735 C C . TYR A 1 502 ? 18.295 12.825 -14.319 1.00 81.31 502 TYR A C 1
ATOM 3737 O O . TYR A 1 502 ? 18.137 11.763 -14.934 1.00 81.31 502 TYR A O 1
ATOM 3745 N N . PRO A 1 503 ? 18.397 12.861 -12.980 1.00 92.44 503 PRO A N 1
ATOM 3746 C CA . PRO A 1 503 ? 18.063 11.712 -12.151 1.00 92.44 503 PRO A CA 1
ATOM 3747 C C . PRO A 1 503 ? 16.653 11.202 -12.480 1.00 92.44 503 PRO A C 1
ATOM 3749 O O . PRO A 1 503 ? 15.720 11.999 -12.593 1.00 92.44 503 PRO A O 1
ATOM 3752 N N . TYR A 1 504 ? 16.479 9.892 -12.634 1.00 92.12 504 TYR A N 1
ATOM 3753 C CA . TYR A 1 504 ? 15.151 9.285 -12.714 1.00 92.12 504 TYR A CA 1
ATOM 3754 C C . TYR A 1 504 ? 15.108 7.897 -12.093 1.00 92.12 504 TYR A C 1
ATOM 3756 O O . TYR A 1 504 ? 16.113 7.185 -12.042 1.00 92.12 504 TYR A O 1
ATOM 3764 N N . VAL A 1 505 ? 13.907 7.527 -11.669 1.00 93.88 505 VAL A N 1
ATOM 3765 C CA . VAL A 1 505 ? 13.586 6.223 -11.105 1.00 93.88 505 VAL A CA 1
ATOM 3766 C C . VAL A 1 505 ? 12.310 5.696 -11.737 1.00 93.88 505 VAL A C 1
ATOM 3768 O O . VAL A 1 505 ? 11.354 6.444 -11.950 1.00 93.88 505 VAL A O 1
ATOM 3771 N N . ASP A 1 506 ? 12.295 4.395 -11.982 1.00 92.38 506 ASP A N 1
ATOM 3772 C CA . ASP A 1 506 ? 11.086 3.636 -12.244 1.00 92.38 506 ASP A CA 1
ATOM 3773 C C . ASP A 1 506 ? 10.803 2.773 -11.026 1.00 92.38 506 ASP A C 1
ATOM 3775 O O . ASP A 1 506 ? 11.697 2.092 -10.513 1.00 92.38 506 ASP A O 1
ATOM 3779 N N . PHE A 1 507 ? 9.554 2.745 -10.590 1.00 93.00 507 PHE A N 1
ATOM 3780 C CA . PHE A 1 507 ? 9.130 1.888 -9.497 1.00 93.00 507 PHE A CA 1
ATOM 3781 C C . PHE A 1 507 ? 7.823 1.183 -9.832 1.00 93.00 507 PHE A C 1
ATOM 3783 O O . PHE A 1 507 ? 6.947 1.696 -10.533 1.00 93.00 507 PHE A O 1
ATOM 3790 N N . GLN A 1 508 ? 7.734 -0.048 -9.349 1.00 94.31 508 GLN A N 1
ATOM 3791 C CA . GLN A 1 508 ? 6.557 -0.888 -9.429 1.00 94.31 508 GLN A CA 1
ATOM 3792 C C . GLN A 1 508 ? 5.907 -0.923 -8.056 1.00 94.31 508 GLN A C 1
ATOM 3794 O O . GLN A 1 508 ? 6.565 -1.234 -7.069 1.00 94.31 508 GLN A O 1
ATOM 3799 N N . MET A 1 509 ? 4.609 -0.667 -8.009 1.00 94.31 509 MET A N 1
ATOM 3800 C CA . MET A 1 509 ? 3.840 -0.615 -6.777 1.00 94.31 509 MET A CA 1
ATOM 3801 C C . MET A 1 509 ? 2.648 -1.569 -6.852 1.00 94.31 509 MET A C 1
ATOM 3803 O O . MET A 1 509 ? 1.799 -1.396 -7.732 1.00 94.31 509 MET A O 1
ATOM 3807 N N . PRO A 1 510 ? 2.566 -2.582 -5.977 1.00 91.56 510 PRO A N 1
ATOM 3808 C CA . PRO A 1 510 ? 1.374 -3.415 -5.864 1.00 91.56 510 PRO A CA 1
ATOM 3809 C C . PRO A 1 510 ? 0.147 -2.577 -5.479 1.00 91.56 510 PRO A C 1
ATOM 3811 O O . PRO A 1 510 ? 0.236 -1.653 -4.673 1.00 91.56 510 PRO A O 1
ATOM 3814 N N . LEU A 1 511 ? -0.994 -2.858 -6.109 1.00 83.38 511 LEU A N 1
ATOM 3815 C CA . LEU A 1 511 ? -2.258 -2.149 -5.868 1.00 83.38 511 LEU A CA 1
ATOM 3816 C C . LEU A 1 511 ? -2.901 -2.541 -4.533 1.00 83.38 511 LEU A C 1
ATOM 3818 O O . LEU A 1 511 ? -3.656 -1.756 -3.966 1.00 83.38 511 LEU A O 1
ATOM 3822 N N . ASP A 1 512 ? -2.647 -3.764 -4.077 1.00 80.94 512 ASP A N 1
ATOM 3823 C CA . ASP A 1 512 ? -3.135 -4.332 -2.823 1.00 80.94 512 ASP A CA 1
ATOM 3824 C C . ASP A 1 512 ? -2.300 -3.887 -1.619 1.00 80.94 512 ASP A C 1
ATOM 3826 O O . ASP A 1 512 ? -2.857 -3.629 -0.553 1.00 80.94 512 ASP A O 1
ATOM 3830 N N . ASP A 1 513 ? -0.987 -3.748 -1.804 1.00 85.25 513 ASP A N 1
ATOM 3831 C CA . ASP A 1 513 ? -0.076 -3.233 -0.787 1.00 85.25 513 ASP A CA 1
ATOM 3832 C C . ASP A 1 513 ? 0.956 -2.255 -1.383 1.00 85.25 513 ASP A C 1
ATOM 3834 O O . ASP A 1 513 ? 2.078 -2.648 -1.729 1.00 85.25 513 ASP A O 1
ATOM 3838 N N . PRO A 1 514 ? 0.616 -0.952 -1.463 1.00 85.00 514 PRO A N 1
ATOM 3839 C CA . PRO A 1 514 ? 1.531 0.080 -1.943 1.00 85.00 514 PRO A CA 1
ATOM 3840 C C . PRO A 1 514 ? 2.849 0.167 -1.162 1.00 85.00 514 PRO A C 1
ATOM 3842 O O . PRO A 1 514 ? 3.849 0.630 -1.706 1.00 85.00 514 PRO A O 1
ATOM 3845 N N . SER A 1 515 ? 2.889 -0.308 0.091 1.00 83.75 515 SER A N 1
ATOM 3846 C CA . SER A 1 515 ? 4.119 -0.314 0.894 1.00 83.75 515 SER A CA 1
ATOM 3847 C C . SER A 1 515 ? 5.175 -1.286 0.354 1.00 83.75 515 SER A C 1
ATOM 3849 O O . SER A 1 515 ? 6.362 -1.139 0.643 1.00 83.75 515 SER A O 1
ATOM 3851 N N . GLN A 1 516 ? 4.779 -2.254 -0.477 1.00 89.88 516 GLN A N 1
ATOM 3852 C CA . GLN A 1 516 ? 5.685 -3.176 -1.169 1.00 89.88 516 GLN A CA 1
ATOM 3853 C C . GLN A 1 516 ? 6.198 -2.608 -2.500 1.00 89.88 516 GLN A C 1
ATOM 3855 O O . GLN A 1 516 ? 6.686 -3.361 -3.344 1.00 89.88 516 GLN A O 1
ATOM 3860 N N . ALA A 1 517 ? 6.078 -1.295 -2.721 1.00 93.38 517 ALA A N 1
ATOM 3861 C CA . ALA A 1 517 ? 6.674 -0.649 -3.878 1.00 93.38 517 ALA A CA 1
ATOM 3862 C C . ALA A 1 517 ? 8.185 -0.909 -3.936 1.00 93.38 517 ALA A C 1
ATOM 3864 O O . ALA A 1 517 ? 8.890 -0.760 -2.936 1.00 93.38 517 ALA A O 1
ATOM 3865 N N . VAL A 1 518 ? 8.683 -1.270 -5.117 1.00 95.38 518 VAL A N 1
ATOM 3866 C CA . VAL A 1 518 ? 10.104 -1.526 -5.372 1.00 95.38 518 VAL A CA 1
ATOM 3867 C C . VAL A 1 518 ? 10.599 -0.736 -6.573 1.00 95.38 518 VAL A C 1
ATOM 3869 O O . VAL A 1 518 ? 9.902 -0.616 -7.583 1.00 95.38 518 VAL A O 1
ATOM 3872 N N . TYR A 1 519 ? 11.825 -0.231 -6.488 1.00 95.38 519 TYR A N 1
ATOM 3873 C CA . TYR A 1 519 ? 12.516 0.344 -7.637 1.00 95.38 519 TYR A CA 1
ATOM 3874 C C . TYR A 1 519 ? 12.828 -0.753 -8.650 1.00 95.38 519 TYR A C 1
ATOM 3876 O O . TYR A 1 519 ? 13.436 -1.765 -8.312 1.00 95.38 519 TYR A O 1
ATOM 3884 N N . ILE A 1 520 ? 12.426 -0.561 -9.899 1.00 92.12 520 ILE A N 1
ATOM 3885 C CA . ILE A 1 520 ? 12.680 -1.516 -10.986 1.00 92.12 520 ILE A CA 1
ATOM 3886 C C . ILE A 1 520 ? 13.776 -1.025 -11.930 1.00 92.12 520 ILE A C 1
ATOM 3888 O O . ILE A 1 520 ? 14.523 -1.845 -12.455 1.00 92.12 520 ILE A O 1
ATOM 3892 N N . HIS A 1 521 ? 13.927 0.294 -12.086 1.00 89.44 521 HIS A N 1
ATOM 3893 C CA . HIS A 1 521 ? 15.030 0.910 -12.822 1.00 89.44 521 HIS A CA 1
ATOM 3894 C C . HIS A 1 521 ? 15.432 2.239 -12.182 1.00 89.44 521 HIS A C 1
ATOM 3896 O O . HIS A 1 521 ? 14.624 2.917 -11.553 1.00 89.44 521 HIS A O 1
ATOM 3902 N N . ALA A 1 522 ? 16.688 2.625 -12.368 1.00 92.31 522 ALA A N 1
ATOM 3903 C CA . ALA A 1 522 ? 17.211 3.937 -12.017 1.00 92.31 522 ALA A CA 1
ATOM 3904 C C . ALA A 1 522 ? 18.442 4.229 -12.881 1.00 92.31 522 ALA A C 1
ATOM 3906 O O . ALA A 1 522 ? 19.079 3.301 -13.382 1.00 92.31 522 ALA A O 1
ATOM 3907 N N . ASN A 1 523 ? 18.813 5.499 -13.039 1.00 90.25 523 ASN A N 1
ATOM 3908 C CA . ASN A 1 523 ? 20.152 5.849 -13.518 1.00 90.25 523 ASN A CA 1
ATOM 3909 C C . ASN A 1 523 ? 21.104 6.167 -12.359 1.00 90.25 523 ASN A C 1
ATOM 3911 O O . ASN A 1 523 ? 20.685 6.433 -11.232 1.00 90.25 523 ASN A O 1
ATOM 3915 N N . ASP A 1 524 ? 22.407 6.201 -12.648 1.00 91.25 524 ASP A N 1
ATOM 3916 C CA . ASP A 1 524 ? 23.416 6.545 -11.639 1.00 91.25 524 ASP A CA 1
ATOM 3917 C C . ASP A 1 524 ? 23.197 7.948 -11.058 1.00 91.25 524 ASP A C 1
ATOM 3919 O O . ASP A 1 524 ? 23.519 8.198 -9.901 1.00 91.25 524 ASP A O 1
ATOM 3923 N N . ALA A 1 525 ? 22.623 8.877 -11.831 1.00 90.31 525 ALA A N 1
ATOM 3924 C CA . ALA A 1 525 ? 22.273 10.198 -11.319 1.00 90.31 525 ALA A CA 1
ATOM 3925 C C . ALA A 1 525 ? 21.204 10.125 -10.212 1.00 90.31 525 ALA A C 1
ATOM 3927 O O . ALA A 1 525 ? 21.344 10.827 -9.212 1.00 90.31 525 ALA A O 1
ATOM 3928 N N . ALA A 1 526 ? 20.191 9.260 -10.345 1.00 94.56 526 ALA A N 1
ATOM 3929 C CA . ALA A 1 526 ? 19.218 8.980 -9.287 1.00 94.56 526 ALA A CA 1
ATOM 3930 C C . ALA A 1 526 ? 19.849 8.275 -8.097 1.00 94.56 526 ALA A C 1
ATOM 3932 O O . ALA A 1 526 ? 19.685 8.749 -6.982 1.00 94.56 526 ALA A O 1
ATOM 3933 N N . ALA A 1 527 ? 20.646 7.228 -8.300 1.00 95.12 527 ALA A N 1
ATOM 3934 C CA . ALA A 1 527 ? 21.340 6.588 -7.183 1.00 95.12 527 ALA A CA 1
ATOM 3935 C C . ALA A 1 527 ? 22.154 7.599 -6.358 1.00 95.12 527 ALA A C 1
ATOM 3937 O O . ALA A 1 527 ? 22.034 7.641 -5.135 1.00 95.12 527 ALA A O 1
ATOM 3938 N N . ARG A 1 528 ? 22.899 8.492 -7.023 1.00 95.94 528 ARG A N 1
ATOM 3939 C CA . ARG A 1 528 ? 23.649 9.559 -6.347 1.00 95.94 528 ARG A CA 1
ATOM 3940 C C . ARG A 1 528 ? 22.771 10.581 -5.631 1.00 95.94 528 ARG A C 1
ATOM 3942 O O . ARG A 1 528 ? 23.175 11.013 -4.556 1.00 95.94 528 ARG A O 1
ATOM 3949 N N . LEU A 1 529 ? 21.600 10.918 -6.177 1.00 95.69 529 LEU A N 1
ATOM 3950 C CA . LEU A 1 529 ? 20.590 11.763 -5.521 1.00 95.69 529 LEU A CA 1
ATOM 3951 C C . LEU A 1 529 ? 20.070 11.137 -4.213 1.00 95.69 529 LEU A C 1
ATOM 3953 O O . LEU A 1 529 ? 19.755 11.849 -3.268 1.00 95.69 529 LEU A O 1
ATOM 3957 N N . TYR A 1 530 ? 20.010 9.805 -4.150 1.00 96.56 530 TYR A N 1
ATOM 3958 C CA . TYR A 1 530 ? 19.641 9.028 -2.960 1.00 96.56 530 TYR A CA 1
ATOM 3959 C C . TYR A 1 530 ? 20.842 8.740 -2.031 1.00 96.56 530 TYR A C 1
ATOM 3961 O O . TYR A 1 530 ? 20.736 7.955 -1.088 1.00 96.56 530 TYR A O 1
ATOM 3969 N N . GLY A 1 531 ? 22.003 9.356 -2.282 1.00 95.50 531 GLY A N 1
ATOM 3970 C CA . GLY A 1 531 ? 23.223 9.150 -1.497 1.00 95.50 531 GLY A CA 1
ATOM 3971 C C . GLY A 1 531 ? 23.968 7.836 -1.778 1.00 95.50 531 GLY A C 1
ATOM 3972 O O . GLY A 1 531 ? 24.843 7.465 -1.000 1.00 95.50 531 GLY A O 1
ATOM 3973 N N . LEU A 1 532 ? 23.655 7.139 -2.871 1.00 95.94 532 LEU A N 1
ATOM 3974 C CA . LEU A 1 532 ? 24.288 5.883 -3.302 1.00 95.94 532 LEU A CA 1
ATOM 3975 C C . LEU A 1 532 ? 25.286 6.124 -4.438 1.00 95.94 532 LEU A C 1
ATOM 3977 O O . LEU A 1 532 ? 25.352 7.219 -4.998 1.00 95.94 532 LEU A O 1
ATOM 3981 N N . ASP A 1 533 ? 26.076 5.119 -4.809 1.00 94.69 533 ASP A N 1
ATOM 3982 C CA . ASP A 1 533 ? 27.082 5.272 -5.865 1.00 94.69 533 ASP A CA 1
ATOM 3983 C C . ASP A 1 533 ? 26.595 4.805 -7.235 1.00 94.69 533 ASP A C 1
ATOM 3985 O O . ASP A 1 533 ? 26.933 5.446 -8.235 1.00 94.69 533 ASP A O 1
ATOM 3989 N N . ARG A 1 534 ? 25.789 3.738 -7.296 1.00 92.69 534 ARG A N 1
ATOM 3990 C CA . ARG A 1 534 ? 25.379 3.101 -8.555 1.00 92.69 534 ARG A CA 1
ATOM 3991 C C . ARG A 1 534 ? 23.883 2.818 -8.597 1.00 92.69 534 ARG A C 1
ATOM 3993 O O . ARG A 1 534 ? 23.278 2.523 -7.571 1.00 92.69 534 ARG A O 1
ATOM 4000 N N . ALA A 1 535 ? 23.292 2.848 -9.794 1.00 90.00 535 ALA A N 1
ATOM 4001 C CA . ALA A 1 535 ? 21.886 2.488 -10.018 1.00 90.00 535 ALA A CA 1
ATOM 4002 C C . ALA A 1 535 ? 21.502 1.130 -9.402 1.00 90.00 535 ALA A C 1
ATOM 4004 O O . ALA A 1 535 ? 20.441 1.006 -8.790 1.00 90.00 535 ALA A O 1
ATOM 4005 N N . ASP A 1 536 ? 22.395 0.142 -9.503 1.00 89.81 536 ASP A N 1
ATOM 4006 C CA . ASP A 1 536 ? 22.202 -1.215 -8.973 1.00 89.81 536 ASP A CA 1
ATOM 4007 C C . ASP A 1 536 ? 22.000 -1.251 -7.446 1.00 89.81 536 ASP A C 1
ATOM 4009 O O . ASP A 1 536 ? 21.405 -2.191 -6.924 1.00 89.81 536 ASP A O 1
ATOM 4013 N N . ASP A 1 537 ? 22.455 -0.222 -6.721 1.00 94.00 537 ASP A N 1
ATOM 4014 C CA . ASP A 1 537 ? 22.265 -0.113 -5.271 1.00 94.00 537 ASP A CA 1
ATOM 4015 C C . ASP A 1 537 ? 20.826 0.284 -4.896 1.00 94.00 537 ASP A C 1
ATOM 4017 O O . ASP A 1 537 ? 20.419 0.097 -3.744 1.00 94.00 537 ASP A O 1
ATOM 4021 N N . LEU A 1 538 ? 20.077 0.845 -5.857 1.00 92.69 538 LEU A N 1
ATOM 4022 C CA . LEU A 1 538 ? 18.691 1.294 -5.719 1.00 92.69 538 LEU A CA 1
ATOM 4023 C C . LEU A 1 538 ? 17.701 0.284 -6.323 1.00 92.69 538 LEU A C 1
ATOM 4025 O O . LEU A 1 538 ? 16.630 0.067 -5.765 1.00 92.69 538 LEU A O 1
ATOM 4029 N N . VAL A 1 539 ? 18.046 -0.362 -7.441 1.00 92.81 539 VAL A N 1
ATOM 4030 C CA . VAL A 1 539 ? 17.165 -1.326 -8.125 1.00 92.81 539 VAL A CA 1
ATOM 4031 C C . VAL A 1 539 ? 16.898 -2.565 -7.257 1.00 92.81 539 VAL A C 1
ATOM 4033 O O . VAL A 1 539 ? 17.787 -3.132 -6.626 1.00 92.81 539 VAL A O 1
ATOM 4036 N N . GLY A 1 540 ? 15.637 -2.992 -7.215 1.00 91.19 540 GLY A N 1
ATOM 4037 C CA . GLY A 1 540 ? 15.134 -4.095 -6.394 1.00 91.19 540 GLY A CA 1
ATOM 4038 C C . GLY A 1 540 ? 14.905 -3.734 -4.925 1.00 91.19 540 GLY A C 1
ATOM 4039 O O . GLY A 1 540 ? 14.457 -4.584 -4.156 1.00 91.19 540 GLY A O 1
ATOM 4040 N N . LYS A 1 541 ? 15.210 -2.498 -4.514 1.00 96.69 541 LYS A N 1
ATOM 4041 C CA . LYS A 1 541 ? 14.993 -2.022 -3.145 1.00 96.69 541 LYS A CA 1
ATOM 4042 C C . LYS A 1 541 ? 13.583 -1.494 -2.960 1.00 96.69 541 LYS A C 1
ATOM 4044 O O . LYS A 1 541 ? 12.956 -1.042 -3.919 1.00 96.69 541 LYS A O 1
ATOM 4049 N N . ARG A 1 542 ? 13.099 -1.541 -1.718 1.00 95.94 542 ARG A N 1
ATOM 4050 C CA . ARG A 1 542 ? 11.799 -0.968 -1.375 1.00 95.94 542 ARG A CA 1
ATOM 4051 C C . ARG A 1 542 ? 11.859 0.555 -1.437 1.00 95.94 542 ARG A C 1
ATOM 4053 O O . ARG A 1 542 ? 12.860 1.156 -1.045 1.00 95.94 542 ARG A O 1
ATOM 4060 N N . VAL A 1 543 ? 10.790 1.153 -1.952 1.00 94.38 543 VAL A N 1
ATOM 4061 C CA . VAL A 1 543 ? 10.693 2.605 -2.130 1.00 94.38 543 VAL A CA 1
ATOM 4062 C C . VAL A 1 543 ? 10.699 3.314 -0.781 1.00 94.38 543 VAL A C 1
ATOM 4064 O O . VAL A 1 543 ? 11.472 4.250 -0.622 1.00 94.38 543 VAL A O 1
ATOM 4067 N N . ASP A 1 544 ? 9.938 2.825 0.203 1.00 89.44 544 ASP A N 1
ATOM 4068 C CA . ASP A 1 544 ? 9.839 3.425 1.542 1.00 89.44 544 ASP A CA 1
ATOM 4069 C C . ASP A 1 544 ? 11.195 3.520 2.266 1.00 89.44 544 ASP A C 1
ATOM 4071 O O . ASP A 1 544 ? 11.551 4.578 2.777 1.00 89.44 544 ASP A O 1
ATOM 4075 N N . GLU A 1 545 ? 12.002 2.457 2.231 1.00 88.31 545 GLU A N 1
ATOM 4076 C CA . GLU A 1 545 ? 13.326 2.425 2.871 1.00 88.31 545 GLU A CA 1
ATOM 4077 C C . GLU A 1 545 ? 14.292 3.482 2.306 1.00 88.31 545 GLU A C 1
ATOM 4079 O O . GLU A 1 545 ? 15.113 4.050 3.033 1.00 88.31 545 GLU A O 1
ATOM 4084 N N . TYR A 1 546 ? 14.239 3.724 0.997 1.00 92.56 546 TYR A N 1
ATOM 4085 C CA . TYR A 1 546 ? 15.199 4.593 0.316 1.00 92.56 546 TYR A CA 1
ATOM 4086 C C . TYR A 1 546 ? 14.691 6.023 0.159 1.00 92.56 546 TYR A C 1
ATOM 4088 O O . TYR A 1 546 ? 15.499 6.951 0.190 1.00 92.56 546 TYR A O 1
ATOM 4096 N N . ASP A 1 547 ? 13.380 6.226 0.089 1.00 91.38 547 ASP A N 1
ATOM 4097 C CA . ASP A 1 547 ? 12.784 7.552 0.217 1.00 91.38 547 ASP A CA 1
ATOM 4098 C C . ASP A 1 547 ? 13.107 8.165 1.580 1.00 91.38 547 ASP A C 1
ATOM 4100 O O . ASP A 1 547 ? 13.544 9.313 1.630 1.00 91.38 547 ASP A O 1
ATOM 4104 N N . ASP A 1 548 ? 13.075 7.383 2.665 1.00 88.88 548 ASP A N 1
ATOM 4105 C CA . ASP A 1 548 ? 13.520 7.845 3.985 1.00 88.88 548 ASP A CA 1
ATOM 4106 C C . ASP A 1 548 ? 14.969 8.362 3.975 1.00 88.88 548 ASP A C 1
ATOM 4108 O O . ASP A 1 548 ? 15.288 9.333 4.667 1.00 88.88 548 ASP A O 1
ATOM 4112 N N . ARG A 1 549 ? 15.859 7.767 3.165 1.00 92.25 549 ARG A N 1
ATOM 4113 C CA . ARG A 1 549 ? 17.237 8.265 2.995 1.00 92.25 549 ARG A CA 1
ATOM 4114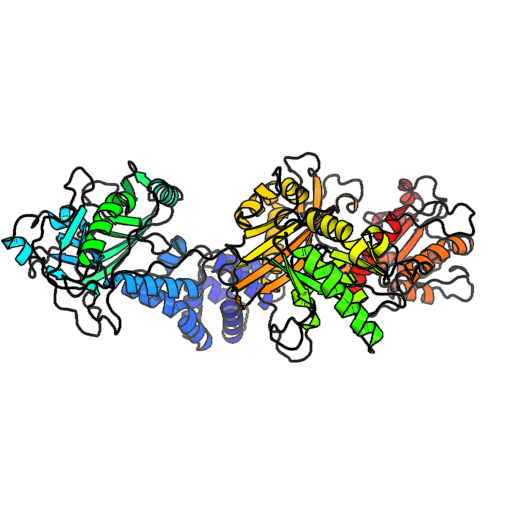 C C . ARG A 1 549 ? 17.273 9.585 2.241 1.00 92.25 549 ARG A C 1
ATOM 4116 O O . ARG A 1 549 ? 17.966 10.502 2.674 1.00 92.25 549 ARG A O 1
ATOM 4123 N N . LEU A 1 550 ? 16.522 9.700 1.145 1.00 92.94 550 LEU A N 1
ATOM 4124 C CA . LEU A 1 550 ? 16.401 10.956 0.403 1.00 92.94 550 LEU A CA 1
ATOM 4125 C C . LEU A 1 550 ? 15.874 12.073 1.318 1.00 92.94 550 LEU A C 1
ATOM 4127 O O . LEU A 1 550 ? 16.398 13.188 1.321 1.00 92.94 550 LEU A O 1
ATOM 4131 N N . TYR A 1 551 ? 14.893 11.752 2.160 1.00 93.88 551 TYR A N 1
ATOM 4132 C CA . TYR A 1 551 ? 14.266 12.690 3.082 1.00 93.88 551 TYR A CA 1
ATOM 4133 C C . TYR A 1 551 ? 15.191 13.137 4.223 1.00 93.88 551 TYR A C 1
ATOM 4135 O O . TYR A 1 551 ? 15.020 14.235 4.755 1.00 93.88 551 TYR A O 1
ATOM 4143 N N . GLN A 1 552 ? 16.202 12.348 4.598 1.00 94.31 552 GLN A N 1
ATOM 4144 C CA . GLN A 1 552 ? 17.221 12.768 5.575 1.00 94.31 552 GLN A CA 1
ATOM 4145 C C . GLN A 1 552 ? 18.070 13.944 5.076 1.00 94.31 552 GLN A C 1
ATOM 4147 O O . GLN A 1 552 ? 18.636 14.683 5.884 1.00 94.31 552 GLN A O 1
ATOM 4152 N N . PHE A 1 553 ? 18.137 14.159 3.760 1.00 95.81 553 PHE A N 1
ATOM 4153 C CA . PHE A 1 553 ? 18.845 15.297 3.177 1.00 95.81 553 PHE A CA 1
ATOM 4154 C C . PHE A 1 553 ? 18.013 16.590 3.167 1.00 95.81 553 PHE A C 1
ATOM 4156 O O . PHE A 1 553 ? 18.558 17.651 2.850 1.00 95.81 553 PHE A O 1
ATOM 4163 N N . MET A 1 554 ? 16.732 16.522 3.547 1.00 94.12 554 MET A N 1
ATOM 4164 C CA . MET A 1 554 ? 15.800 17.651 3.584 1.00 94.12 554 MET A CA 1
ATOM 4165 C C . MET A 1 554 ? 15.674 18.252 4.996 1.00 94.12 554 MET A C 1
ATOM 4167 O O . MET A 1 554 ? 15.737 17.526 5.991 1.00 94.12 554 MET A O 1
ATOM 4171 N N . PRO A 1 555 ? 15.443 19.570 5.129 1.00 89.94 555 PRO A N 1
ATOM 4172 C CA . PRO A 1 555 ? 15.046 20.172 6.400 1.00 89.94 555 PRO A CA 1
ATOM 4173 C C . PRO A 1 555 ? 13.684 19.658 6.892 1.00 89.94 555 PRO A C 1
ATOM 4175 O O . PRO A 1 555 ? 12.736 19.567 6.113 1.00 89.94 555 PRO A O 1
ATOM 4178 N N . GLU A 1 556 ? 13.561 19.416 8.203 1.00 87.06 556 GLU A N 1
ATOM 4179 C CA . GLU A 1 556 ? 12.359 18.843 8.838 1.00 87.06 556 GLU A CA 1
ATOM 4180 C C . GLU A 1 556 ? 11.028 19.485 8.405 1.00 87.06 556 GLU A C 1
ATOM 4182 O O . GLU A 1 556 ? 10.117 18.746 8.027 1.00 87.06 556 GLU A O 1
ATOM 4187 N N . PRO A 1 557 ? 10.883 20.830 8.401 1.00 81.81 557 PRO A N 1
ATOM 4188 C CA . PRO A 1 557 ? 9.594 21.447 8.094 1.00 81.81 557 PRO A CA 1
ATOM 4189 C C . PRO A 1 557 ? 9.174 21.241 6.637 1.00 81.81 557 PRO A C 1
ATOM 4191 O O . PRO A 1 557 ? 7.997 21.057 6.360 1.00 81.81 557 PRO A O 1
ATOM 4194 N N . GLN A 1 558 ? 10.130 21.248 5.703 1.00 85.94 558 GLN A N 1
ATOM 4195 C CA . GLN A 1 558 ? 9.840 20.965 4.299 1.00 85.94 558 GLN A CA 1
ATOM 4196 C C . GLN A 1 558 ? 9.540 19.484 4.096 1.00 85.94 558 GLN A C 1
ATOM 4198 O O . GLN A 1 558 ? 8.640 19.151 3.331 1.00 85.94 558 GLN A O 1
ATOM 4203 N N . ARG A 1 559 ? 10.322 18.602 4.731 1.00 88.06 559 ARG A N 1
ATOM 4204 C CA . ARG A 1 559 ? 10.160 17.155 4.591 1.00 88.06 559 ARG A CA 1
ATOM 4205 C C . ARG A 1 559 ? 8.723 16.737 4.877 1.00 88.06 559 ARG A C 1
ATOM 4207 O O . ARG A 1 559 ? 8.156 16.008 4.076 1.00 88.06 559 ARG A O 1
ATOM 4214 N N . ALA A 1 560 ? 8.152 17.210 5.984 1.00 77.69 560 ALA A N 1
ATOM 4215 C CA . ALA A 1 560 ? 6.778 16.888 6.362 1.00 77.69 560 ALA A CA 1
ATOM 4216 C C . ALA A 1 560 ? 5.774 17.284 5.264 1.00 77.69 560 ALA A C 1
ATOM 4218 O O . ALA A 1 560 ? 5.024 16.440 4.786 1.00 77.69 560 ALA A O 1
ATOM 4219 N N . GLU A 1 561 ? 5.838 18.533 4.798 1.00 77.62 561 GLU A N 1
ATOM 4220 C CA . GLU A 1 561 ? 4.957 19.052 3.744 1.00 77.62 561 GLU A CA 1
ATOM 4221 C C . GLU A 1 561 ? 5.126 18.284 2.419 1.00 77.62 561 GLU A C 1
ATOM 4223 O O . GLU A 1 561 ? 4.148 17.944 1.753 1.00 77.62 561 GLU A O 1
ATOM 4228 N N . PHE A 1 562 ? 6.370 17.977 2.035 1.00 85.00 562 PHE A N 1
ATOM 4229 C CA . PHE A 1 562 ? 6.670 17.212 0.825 1.00 85.00 562 PHE A CA 1
ATOM 4230 C C . PHE A 1 562 ? 6.077 15.800 0.888 1.00 85.00 562 PHE A C 1
ATOM 4232 O O . PHE A 1 562 ? 5.419 15.371 -0.059 1.00 85.00 562 PHE A O 1
ATOM 4239 N N . VAL A 1 563 ? 6.289 15.090 2.000 1.00 84.19 563 VAL A N 1
ATOM 4240 C CA . VAL A 1 563 ? 5.777 13.727 2.206 1.00 84.19 563 VAL A CA 1
ATOM 4241 C C . VAL A 1 563 ? 4.251 13.714 2.171 1.00 84.19 563 VAL A C 1
ATOM 4243 O O . VAL A 1 563 ? 3.668 12.879 1.476 1.00 84.19 563 VAL A O 1
ATOM 4246 N N . ASP A 1 564 ? 3.603 14.665 2.845 1.00 77.69 564 ASP A N 1
ATOM 4247 C CA . ASP A 1 564 ? 2.144 14.791 2.839 1.00 77.69 564 ASP A CA 1
ATOM 4248 C C . ASP A 1 564 ? 1.604 15.002 1.415 1.00 77.69 564 ASP A C 1
ATOM 4250 O O . ASP A 1 564 ? 0.621 14.372 1.012 1.00 77.69 564 ASP A O 1
ATOM 4254 N N . GLU A 1 565 ? 2.271 15.828 0.604 1.00 81.94 565 GLU A N 1
ATOM 4255 C CA . GLU A 1 565 ? 1.900 16.001 -0.798 1.00 81.94 565 GLU A CA 1
ATOM 4256 C C . GLU A 1 565 ? 2.104 14.733 -1.639 1.00 81.94 565 GLU A C 1
ATOM 4258 O O . GLU A 1 565 ? 1.217 14.390 -2.425 1.00 81.94 565 GLU A O 1
ATOM 4263 N N . GLN A 1 566 ? 3.228 14.024 -1.492 1.00 83.38 566 GLN A N 1
ATOM 4264 C CA . GLN A 1 566 ? 3.469 12.794 -2.256 1.00 83.38 566 GLN A CA 1
ATOM 4265 C C . GLN A 1 566 ? 2.408 11.728 -1.955 1.00 83.38 566 GLN A C 1
ATOM 4267 O O . GLN A 1 566 ? 1.909 11.083 -2.880 1.00 83.38 566 GLN A O 1
ATOM 4272 N N . VAL A 1 567 ? 1.994 11.593 -0.691 1.00 78.69 567 VAL A N 1
ATOM 4273 C CA . VAL A 1 567 ? 0.904 10.688 -0.288 1.00 78.69 567 VAL A CA 1
ATOM 4274 C C . VAL A 1 567 ? -0.412 11.072 -0.974 1.00 78.69 567 VAL A C 1
ATOM 4276 O O . VAL A 1 567 ? -1.102 10.203 -1.512 1.00 78.69 567 VAL A O 1
ATOM 4279 N N . LEU A 1 568 ? -0.749 12.365 -1.017 1.00 74.62 568 LEU A N 1
ATOM 4280 C CA . LEU A 1 568 ? -1.955 12.855 -1.694 1.00 74.62 568 LEU A CA 1
ATOM 4281 C C . LEU A 1 568 ? -1.917 12.614 -3.211 1.00 74.62 568 LEU A C 1
ATOM 4283 O O . LEU A 1 568 ? -2.923 12.200 -3.796 1.00 74.62 568 LEU A O 1
ATOM 4287 N N . LEU A 1 569 ? -0.773 12.853 -3.858 1.00 74.94 569 LEU A N 1
ATOM 4288 C CA . LEU A 1 569 ? -0.597 12.643 -5.298 1.00 74.94 569 LEU A CA 1
ATOM 4289 C C . LEU A 1 569 ? -0.708 11.167 -5.666 1.00 74.94 569 LEU A C 1
ATOM 4291 O O . LEU A 1 569 ? -1.473 10.822 -6.567 1.00 74.94 569 LEU A O 1
ATOM 4295 N N . LEU A 1 570 ? -0.005 10.294 -4.943 1.00 79.88 570 LEU A N 1
ATOM 4296 C CA . LEU A 1 570 ? -0.099 8.848 -5.134 1.00 79.88 570 LEU A CA 1
ATOM 4297 C C . LEU A 1 570 ? -1.533 8.365 -4.934 1.00 79.88 570 LEU A C 1
ATOM 4299 O O . LEU A 1 570 ? -2.037 7.607 -5.762 1.00 79.88 570 LEU A O 1
ATOM 4303 N N . GLY A 1 571 ? -2.229 8.864 -3.909 1.00 76.44 571 GLY A N 1
ATOM 4304 C CA . GLY A 1 571 ? -3.636 8.539 -3.708 1.00 76.44 571 GLY A CA 1
ATOM 4305 C C . GLY A 1 571 ? -4.519 8.964 -4.883 1.00 76.44 571 GLY A C 1
ATOM 4306 O O . GLY A 1 571 ? -5.371 8.205 -5.341 1.00 76.44 571 GLY A O 1
ATOM 4307 N N . THR A 1 572 ? -4.255 10.142 -5.439 1.00 77.38 572 THR A N 1
ATOM 4308 C CA . THR A 1 572 ? -4.972 10.671 -6.605 1.00 77.38 572 THR A CA 1
ATOM 4309 C C . THR A 1 572 ? -4.737 9.829 -7.870 1.00 77.38 572 THR A C 1
ATOM 4311 O O . THR A 1 572 ? -5.664 9.621 -8.652 1.00 77.38 572 THR A O 1
ATOM 4314 N N . ILE A 1 573 ? -3.518 9.314 -8.069 1.00 73.38 573 ILE A N 1
ATOM 4315 C CA . ILE A 1 573 ? -3.142 8.477 -9.223 1.00 73.38 573 ILE A CA 1
ATOM 4316 C C . ILE A 1 573 ? -3.700 7.056 -9.103 1.00 73.38 573 ILE A C 1
ATOM 4318 O O . ILE A 1 573 ? -4.152 6.483 -10.094 1.00 73.38 573 ILE A O 1
ATOM 4322 N N . LEU A 1 574 ? -3.650 6.468 -7.906 1.00 76.44 574 LEU A N 1
ATOM 4323 C CA . LEU A 1 574 ? -4.111 5.097 -7.671 1.00 76.44 574 LEU A CA 1
ATOM 4324 C C . LEU A 1 574 ? -5.628 4.985 -7.659 1.00 76.44 574 LEU A C 1
ATOM 4326 O O . LEU A 1 574 ? -6.187 3.973 -8.089 1.00 76.44 574 LEU A O 1
ATOM 4330 N N . TRP A 1 575 ? -6.287 6.036 -7.187 1.00 72.12 575 TRP A N 1
ATOM 4331 C CA . TRP A 1 575 ? -7.730 6.091 -7.048 1.00 72.12 575 TRP A CA 1
ATOM 4332 C C . TRP A 1 575 ? -8.251 7.358 -7.718 1.00 72.12 575 TRP A C 1
ATOM 4334 O O . TRP A 1 575 ? -8.768 8.239 -7.026 1.00 72.12 575 TRP A O 1
ATOM 4344 N N . PRO A 1 576 ? -8.145 7.463 -9.061 1.00 60.81 576 PRO A N 1
ATOM 4345 C CA . PRO A 1 576 ? -8.756 8.566 -9.780 1.00 60.81 576 PRO A CA 1
ATOM 4346 C C . PRO A 1 576 ? -10.233 8.552 -9.405 1.00 60.81 576 PRO A C 1
ATOM 4348 O O . PRO A 1 576 ? -10.927 7.562 -9.668 1.00 60.81 576 PRO A O 1
ATOM 4351 N N . GLN A 1 577 ? -10.680 9.589 -8.686 1.00 54.75 577 GLN A N 1
ATOM 4352 C CA . GLN A 1 577 ? -12.048 9.656 -8.190 1.00 54.75 577 GLN A CA 1
ATOM 4353 C C . GLN A 1 577 ? -12.967 9.326 -9.361 1.00 54.75 577 GLN A C 1
ATOM 4355 O O . GLN A 1 577 ? -12.897 9.964 -10.414 1.00 54.75 577 GLN A O 1
ATOM 4360 N N . LYS A 1 578 ? -13.831 8.318 -9.193 1.00 43.31 578 LYS A N 1
ATOM 4361 C CA . LYS A 1 578 ? -15.011 8.164 -10.042 1.00 43.31 578 LYS A CA 1
ATOM 4362 C C . LYS A 1 578 ? -15.905 9.368 -9.753 1.00 43.31 578 LYS A C 1
ATOM 4364 O O . LYS A 1 578 ? -16.898 9.246 -9.043 1.00 43.31 578 LYS A O 1
ATOM 4369 N N . LEU A 1 579 ? -15.524 10.536 -10.264 1.00 42.72 579 LEU A N 1
ATOM 4370 C CA . LEU A 1 579 ? -16.394 11.686 -10.361 1.00 42.72 579 LEU A CA 1
ATOM 4371 C C . LEU A 1 579 ? -17.558 11.234 -11.227 1.00 42.72 579 LEU A C 1
ATOM 4373 O O . LEU A 1 579 ? -17.468 11.027 -12.439 1.00 42.72 579 LEU A O 1
ATOM 4377 N N . GLN A 1 580 ? -18.640 10.956 -10.513 1.00 41.72 580 GLN A N 1
ATOM 4378 C CA . GLN A 1 580 ? -19.966 10.783 -11.037 1.00 41.72 580 GLN A CA 1
ATOM 4379 C C . GLN A 1 580 ? -20.258 11.959 -11.963 1.00 41.72 580 GLN A C 1
ATOM 4381 O O . GLN A 1 580 ? -20.341 13.102 -11.530 1.00 41.72 580 GLN A O 1
ATOM 4386 N N . THR A 1 581 ? -20.362 11.668 -13.250 1.00 42.00 581 THR A N 1
ATOM 4387 C CA . THR A 1 581 ? -21.390 12.115 -14.202 1.00 42.00 581 THR A CA 1
ATOM 4388 C C . THR A 1 581 ? -20.762 11.983 -15.580 1.00 42.00 581 THR A C 1
ATOM 4390 O O . THR A 1 581 ? -19.777 12.632 -15.916 1.00 42.00 581 THR A O 1
ATOM 4393 N N . GLY A 1 582 ? -21.265 11.030 -16.364 1.00 47.22 582 GLY A N 1
ATOM 4394 C CA . GLY A 1 582 ? -20.669 10.680 -17.645 1.00 47.22 582 GLY A CA 1
ATOM 4395 C C . GLY A 1 582 ? -20.545 11.898 -18.555 1.00 47.22 582 GLY A C 1
ATOM 4396 O O . GLY A 1 582 ? -21.564 12.407 -19.008 1.00 47.22 582 GLY A O 1
ATOM 4397 N N . LYS A 1 583 ? -19.305 12.345 -18.792 1.00 42.19 583 LYS A N 1
ATOM 4398 C CA . LYS A 1 583 ? -18.763 12.985 -20.009 1.00 42.19 583 LYS A CA 1
ATOM 4399 C C . LYS A 1 583 ? -17.496 13.781 -19.667 1.00 42.19 583 LYS A C 1
ATOM 4401 O O . LYS A 1 583 ? -17.486 15.002 -19.691 1.00 42.19 583 LYS A O 1
ATOM 4406 N N . SER A 1 584 ? -16.409 13.080 -19.383 1.00 39.31 584 SER A N 1
ATOM 4407 C CA . SER A 1 584 ? -15.091 13.340 -19.979 1.00 39.31 584 SER A CA 1
ATOM 4408 C C . SER A 1 584 ? -14.077 12.397 -19.337 1.00 39.31 584 SER A C 1
ATOM 4410 O O . SER A 1 584 ? -14.044 12.243 -18.121 1.00 39.31 584 SER A O 1
ATOM 4412 N N . ASN A 1 585 ? -13.233 11.768 -20.155 1.00 42.62 585 ASN A N 1
ATOM 4413 C CA . ASN A 1 585 ? -11.969 11.185 -19.700 1.00 42.62 585 ASN A CA 1
ATOM 4414 C C . ASN A 1 585 ? -10.991 12.333 -19.384 1.00 42.62 585 ASN A C 1
ATOM 4416 O O . ASN A 1 585 ? -9.934 12.435 -20.003 1.00 42.62 585 ASN A O 1
ATOM 4420 N N . GLY A 1 586 ? -11.385 13.263 -18.509 1.00 45.31 586 GLY A N 1
ATOM 4421 C CA . GLY A 1 586 ? -10.507 14.329 -18.053 1.00 45.31 586 GLY A CA 1
ATOM 4422 C C . GLY A 1 586 ? -9.344 13.686 -17.316 1.00 45.31 586 GLY A C 1
ATOM 4423 O O . GLY A 1 586 ? -9.555 13.029 -16.298 1.00 45.31 586 GLY A O 1
ATOM 4424 N N . ALA A 1 587 ? -8.138 13.807 -17.869 1.00 48.53 587 ALA A N 1
ATOM 4425 C CA . ALA A 1 587 ? -6.929 13.369 -17.194 1.00 48.53 587 ALA A CA 1
ATOM 4426 C C . ALA A 1 587 ? -6.885 14.020 -15.805 1.00 48.53 587 ALA A C 1
ATOM 4428 O O . ALA A 1 587 ? -7.117 15.221 -15.663 1.00 48.53 587 ALA A O 1
ATOM 4429 N N . VAL A 1 588 ? -6.643 13.219 -14.772 1.00 50.16 588 VAL A N 1
ATOM 4430 C CA . VAL A 1 588 ? -6.502 13.742 -13.417 1.00 50.16 588 VAL A CA 1
ATOM 4431 C C . VAL A 1 588 ? -5.186 14.516 -13.362 1.00 50.16 588 VAL A C 1
ATOM 4433 O O . VAL A 1 588 ? -4.111 13.921 -13.397 1.00 50.16 588 VAL A O 1
ATOM 4436 N N . ASN A 1 589 ? -5.271 15.847 -13.315 1.00 50.75 589 ASN A N 1
ATOM 4437 C CA . ASN A 1 589 ? -4.112 16.731 -13.211 1.00 50.75 589 ASN A CA 1
ATOM 4438 C C . ASN A 1 589 ? -3.556 16.693 -11.779 1.00 50.75 589 ASN A C 1
ATOM 4440 O O . ASN A 1 589 ? -3.873 17.536 -10.943 1.00 50.75 589 ASN A O 1
ATOM 4444 N N . ALA A 1 590 ? -2.736 15.686 -11.488 1.00 55.06 590 ALA A N 1
ATOM 4445 C CA . ALA A 1 590 ? -1.950 15.606 -10.264 1.00 55.06 590 ALA A CA 1
ATOM 4446 C C . ALA A 1 590 ? -0.677 16.461 -10.433 1.00 55.06 590 ALA A C 1
ATOM 4448 O O . ALA A 1 590 ? 0.226 16.091 -11.181 1.00 55.06 590 ALA A O 1
ATOM 4449 N N . SER A 1 591 ? -0.611 17.626 -9.780 1.00 57.38 591 SER A N 1
ATOM 4450 C CA . SER A 1 591 ? 0.543 18.538 -9.853 1.00 57.38 591 SER A CA 1
ATOM 4451 C C . SER A 1 591 ? 1.350 18.540 -8.555 1.00 57.38 591 SER A C 1
ATOM 4453 O O . SER A 1 591 ? 0.779 18.780 -7.492 1.00 57.38 591 SER A O 1
ATOM 4455 N N . VAL A 1 592 ? 2.669 18.360 -8.648 1.00 62.31 592 VAL A N 1
ATOM 4456 C CA . VAL A 1 592 ? 3.613 18.520 -7.526 1.00 62.31 592 VAL A CA 1
ATOM 4457 C C . VAL A 1 592 ? 3.799 20.009 -7.220 1.00 62.31 592 VAL A C 1
ATOM 4459 O O . VAL A 1 592 ? 4.089 20.786 -8.131 1.00 62.31 592 VAL A O 1
ATOM 4462 N N . ARG A 1 593 ? 3.633 20.425 -5.959 1.00 64.38 593 ARG A N 1
ATOM 4463 C CA . ARG A 1 593 ? 3.744 21.825 -5.505 1.00 64.38 593 ARG A CA 1
ATOM 4464 C C . ARG A 1 593 ? 4.987 22.085 -4.669 1.00 64.38 593 ARG A C 1
ATOM 4466 O O . ARG A 1 593 ? 5.439 23.229 -4.639 1.00 64.38 593 ARG A O 1
ATOM 4473 N N . ILE A 1 594 ? 5.523 21.065 -4.010 1.00 76.56 594 ILE A N 1
ATOM 4474 C CA . ILE A 1 594 ? 6.646 21.167 -3.085 1.00 76.56 594 ILE A CA 1
ATOM 4475 C C . ILE A 1 594 ? 7.845 20.463 -3.730 1.00 76.56 594 ILE A C 1
ATOM 4477 O O . ILE A 1 594 ? 7.816 19.250 -3.934 1.00 76.56 594 ILE A O 1
ATOM 4481 N N . PRO A 1 595 ? 8.914 21.194 -4.089 1.00 84.00 595 PRO A N 1
ATOM 4482 C CA . PRO A 1 595 ? 10.129 20.569 -4.588 1.00 84.00 595 PRO A CA 1
ATOM 4483 C C . PRO A 1 595 ? 10.933 19.940 -3.439 1.00 84.00 595 PRO A C 1
ATOM 4485 O O . PRO A 1 595 ? 10.770 20.296 -2.273 1.00 84.00 595 PRO A O 1
ATOM 4488 N N . LEU A 1 596 ? 11.859 19.049 -3.781 1.00 86.88 596 LEU A N 1
ATOM 4489 C CA . LEU A 1 596 ? 12.881 18.492 -2.895 1.00 86.88 596 LEU A CA 1
ATOM 4490 C C . LEU A 1 596 ? 14.006 19.516 -2.716 1.00 86.88 596 LEU A C 1
ATOM 4492 O O . LEU A 1 596 ? 14.608 19.922 -3.704 1.00 86.88 596 LEU A O 1
ATOM 4496 N N . TRP A 1 597 ? 14.341 19.918 -1.488 1.00 92.06 597 TRP A N 1
ATOM 4497 C CA . TRP A 1 597 ? 15.506 20.773 -1.216 1.00 92.06 597 TRP A CA 1
ATOM 4498 C C . TRP A 1 597 ? 16.509 20.004 -0.366 1.00 92.06 597 TRP A C 1
ATOM 4500 O O . TRP A 1 597 ? 16.263 19.676 0.793 1.00 92.06 597 TRP A O 1
ATOM 4510 N N . LEU A 1 598 ? 17.656 19.703 -0.965 1.00 93.50 598 LEU A N 1
ATOM 4511 C CA . LEU A 1 598 ? 18.659 18.806 -0.405 1.00 93.50 598 LEU A CA 1
ATOM 4512 C C . LEU A 1 598 ? 19.723 19.600 0.357 1.00 93.50 598 LEU A C 1
ATOM 4514 O O . LEU A 1 598 ? 20.890 19.663 -0.032 1.00 93.50 598 LEU A O 1
ATOM 4518 N N . ALA A 1 599 ? 19.315 20.254 1.444 1.00 90.38 599 ALA A N 1
ATOM 4519 C CA . ALA A 1 599 ? 20.188 21.112 2.247 1.00 90.38 599 ALA A CA 1
ATOM 4520 C C . ALA A 1 599 ? 21.395 20.361 2.845 1.00 90.38 599 ALA A C 1
ATOM 4522 O O . ALA A 1 599 ? 22.487 20.922 2.941 1.00 90.38 599 ALA A O 1
ATOM 4523 N N . ASN A 1 600 ? 21.206 19.088 3.206 1.00 92.19 600 ASN A N 1
ATOM 4524 C CA . ASN A 1 600 ? 22.172 18.293 3.972 1.00 92.19 600 ASN A CA 1
ATOM 4525 C C . ASN A 1 600 ? 22.701 17.077 3.195 1.00 92.19 600 ASN A C 1
ATOM 4527 O O . ASN A 1 600 ? 23.041 16.059 3.797 1.00 92.19 600 ASN A O 1
ATOM 4531 N N . HIS A 1 601 ? 22.736 17.144 1.862 1.00 96.50 601 HIS A N 1
ATOM 4532 C CA . HIS A 1 601 ? 23.171 16.011 1.050 1.00 96.50 601 HIS A CA 1
ATOM 4533 C C . HIS A 1 601 ? 24.652 15.660 1.280 1.00 96.50 601 HIS A C 1
ATOM 4535 O O . HIS A 1 601 ? 25.507 16.543 1.301 1.00 96.50 601 HIS A O 1
ATOM 4541 N N . ALA A 1 602 ? 24.969 14.364 1.403 1.00 93.00 602 ALA A N 1
ATOM 4542 C CA . ALA A 1 602 ? 26.334 13.893 1.678 1.00 93.00 602 ALA A CA 1
ATOM 4543 C C . ALA A 1 602 ? 27.319 14.160 0.523 1.00 93.00 602 ALA A C 1
ATOM 4545 O O . ALA A 1 602 ? 28.515 14.348 0.739 1.00 93.00 602 ALA A O 1
ATOM 4546 N N . LYS A 1 603 ? 26.810 14.161 -0.712 1.00 94.69 603 LYS A N 1
ATOM 4547 C CA . LYS A 1 603 ? 27.583 14.449 -1.927 1.00 94.69 603 LYS A CA 1
ATOM 4548 C C . LYS A 1 603 ? 27.526 15.948 -2.273 1.00 94.69 603 LYS A C 1
ATOM 4550 O O . LYS A 1 603 ? 26.407 16.449 -2.451 1.00 94.69 603 LYS A O 1
ATOM 4555 N N . PRO A 1 604 ? 28.673 16.650 -2.398 1.00 94.44 604 PRO A N 1
ATOM 4556 C CA . PRO A 1 604 ? 28.721 18.101 -2.607 1.00 94.44 604 PRO A CA 1
ATOM 4557 C C . PRO A 1 604 ? 27.947 18.599 -3.830 1.00 94.44 604 PRO A C 1
ATOM 4559 O O . PRO A 1 604 ? 27.376 19.683 -3.799 1.00 94.44 604 PRO A O 1
ATOM 4562 N N . GLU A 1 605 ? 27.877 17.811 -4.903 1.00 92.81 605 GLU A N 1
ATOM 4563 C CA . GLU A 1 605 ? 27.199 18.187 -6.145 1.00 92.81 605 GLU A CA 1
ATOM 4564 C C . GLU A 1 605 ? 25.663 18.250 -6.037 1.00 92.81 605 GLU A C 1
ATOM 4566 O O . GLU A 1 605 ? 25.014 18.753 -6.955 1.00 92.81 605 GLU A O 1
ATOM 4571 N N . PHE A 1 606 ? 25.081 17.773 -4.932 1.00 94.56 606 PHE A N 1
ATOM 4572 C CA . PHE A 1 606 ? 23.647 17.873 -4.626 1.00 94.56 606 PHE A CA 1
ATOM 4573 C C . PHE A 1 606 ? 23.350 18.782 -3.427 1.00 94.56 606 PHE A C 1
ATOM 4575 O O . PHE A 1 606 ? 22.189 19.105 -3.182 1.00 94.56 606 PHE A O 1
ATOM 4582 N N . GLN A 1 607 ? 24.371 19.204 -2.679 1.00 93.62 607 GLN A N 1
ATOM 4583 C CA . GLN A 1 607 ? 24.177 19.992 -1.470 1.00 93.62 607 GLN A CA 1
ATOM 4584 C C . GLN A 1 607 ? 23.606 21.377 -1.803 1.00 93.62 607 GLN A C 1
ATOM 4586 O O . GLN A 1 607 ? 24.161 22.125 -2.605 1.00 93.62 607 GLN A O 1
ATOM 4591 N N . GLY A 1 608 ? 22.477 21.715 -1.180 1.00 87.44 608 GLY A N 1
ATOM 4592 C CA . GLY A 1 608 ? 21.762 22.971 -1.403 1.00 87.44 608 GLY A CA 1
ATOM 4593 C C . GLY A 1 608 ? 20.944 23.015 -2.696 1.00 87.44 608 GLY A C 1
ATOM 4594 O O . GLY A 1 608 ? 20.326 24.043 -2.968 1.00 87.44 608 GLY A O 1
ATOM 4595 N N . LYS A 1 609 ? 20.902 21.925 -3.472 1.00 89.12 609 LYS A N 1
ATOM 4596 C CA . LYS A 1 609 ? 20.114 21.863 -4.704 1.00 89.12 609 LYS A CA 1
ATOM 4597 C C . LYS A 1 609 ? 18.625 21.670 -4.445 1.00 89.12 609 LYS A C 1
ATOM 4599 O O . LYS A 1 609 ? 18.225 21.060 -3.452 1.00 89.12 609 LYS A O 1
ATOM 4604 N N . ILE A 1 610 ? 17.818 22.170 -5.375 1.00 84.88 610 ILE A N 1
ATOM 4605 C CA . ILE A 1 610 ? 16.365 22.045 -5.392 1.00 84.88 610 ILE A CA 1
ATOM 4606 C C . ILE A 1 610 ? 15.969 21.215 -6.615 1.00 84.88 610 ILE A C 1
ATOM 4608 O O . ILE A 1 610 ? 16.294 21.580 -7.742 1.00 84.88 610 ILE A O 1
ATOM 4612 N N . TYR A 1 611 ? 15.261 20.112 -6.396 1.00 87.06 611 TYR A N 1
ATOM 4613 C CA . TYR A 1 611 ? 14.767 19.222 -7.440 1.00 87.06 611 TYR A CA 1
ATOM 4614 C C . TYR A 1 611 ? 13.242 19.205 -7.462 1.00 87.06 611 TYR A C 1
ATOM 4616 O O . TYR A 1 611 ? 12.604 19.056 -6.426 1.00 87.06 611 TYR A O 1
ATOM 4624 N N . LEU A 1 612 ? 12.645 19.296 -8.645 1.00 83.69 612 LEU A N 1
ATOM 4625 C CA . LEU A 1 612 ? 11.217 19.070 -8.842 1.00 83.69 612 LEU A CA 1
ATOM 4626 C C . LEU A 1 612 ? 11.004 17.632 -9.341 1.00 83.69 612 LEU A C 1
ATOM 4628 O O . LEU A 1 612 ? 11.409 17.334 -10.469 1.00 83.69 612 LEU A O 1
ATOM 4632 N N . PRO A 1 613 ? 10.412 16.728 -8.538 1.00 85.31 613 PRO A N 1
ATOM 4633 C CA . PRO A 1 613 ? 10.055 15.404 -9.021 1.00 85.31 613 PRO A CA 1
ATOM 4634 C C . PRO A 1 613 ? 8.848 15.517 -9.955 1.00 85.31 613 PRO A C 1
ATOM 4636 O O . PRO A 1 613 ? 7.832 16.111 -9.611 1.00 85.31 613 PRO A O 1
ATOM 4639 N N . LEU A 1 614 ? 8.962 14.950 -11.149 1.00 76.06 614 LEU A N 1
ATOM 4640 C CA . LEU A 1 614 ? 7.913 14.909 -12.158 1.00 76.06 614 LEU A CA 1
ATOM 4641 C C . LEU A 1 614 ? 7.558 13.457 -12.444 1.00 76.06 614 LEU A C 1
ATOM 4643 O O . LEU A 1 614 ? 8.397 12.701 -12.934 1.00 76.06 614 LEU A O 1
ATOM 4647 N N . LEU A 1 615 ? 6.308 13.078 -12.188 1.00 79.44 615 LEU A N 1
ATOM 4648 C CA . LEU A 1 615 ? 5.787 11.789 -12.623 1.00 79.44 615 LEU A CA 1
ATOM 4649 C C . LEU A 1 615 ? 5.476 11.857 -14.122 1.00 79.44 615 LEU A C 1
ATOM 4651 O O . LEU A 1 615 ? 4.410 12.310 -14.533 1.00 79.44 615 LEU A O 1
ATOM 4655 N N . VAL A 1 616 ? 6.424 11.426 -14.948 1.00 74.62 616 VAL A N 1
ATOM 4656 C CA . VAL A 1 616 ? 6.323 11.526 -16.415 1.00 74.62 616 VAL A CA 1
ATOM 4657 C C . VAL A 1 616 ? 5.593 10.341 -17.042 1.00 74.62 616 VAL A C 1
ATOM 4659 O O . VAL A 1 616 ? 5.158 10.421 -18.189 1.00 74.62 616 VAL A O 1
ATOM 4662 N N . GLN A 1 617 ? 5.451 9.235 -16.309 1.00 77.75 617 GLN A N 1
ATOM 4663 C CA . GLN A 1 617 ? 4.726 8.057 -16.771 1.00 77.75 617 GLN A CA 1
ATOM 4664 C C . GLN A 1 617 ? 4.083 7.329 -15.594 1.00 77.75 617 GLN A C 1
ATOM 4666 O O . GLN A 1 617 ? 4.722 7.114 -14.567 1.00 77.75 617 GLN A O 1
ATOM 4671 N N . HIS A 1 618 ? 2.842 6.880 -15.775 1.00 82.69 618 HIS A N 1
ATOM 4672 C CA . HIS A 1 618 ? 2.234 5.858 -14.933 1.00 82.69 618 HIS A CA 1
ATOM 4673 C C . HIS A 1 618 ? 1.426 4.883 -15.800 1.00 82.69 618 HIS A C 1
ATOM 4675 O O . HIS A 1 618 ? 0.807 5.281 -16.787 1.00 82.69 618 HIS A O 1
ATOM 4681 N N . LYS A 1 619 ? 1.450 3.591 -15.467 1.00 82.88 619 LYS A N 1
ATOM 4682 C CA . LYS A 1 619 ? 0.697 2.540 -16.165 1.00 82.88 619 LYS A CA 1
ATOM 4683 C C . LYS A 1 619 ? 0.163 1.525 -15.165 1.00 82.88 619 LYS A C 1
ATOM 4685 O O . LYS A 1 619 ? 0.933 0.825 -14.512 1.00 82.88 619 LYS A O 1
ATOM 4690 N N . ILE A 1 620 ? -1.160 1.397 -15.095 1.00 82.69 620 ILE A N 1
ATOM 4691 C CA . ILE A 1 620 ? -1.826 0.391 -14.263 1.00 82.69 620 ILE A CA 1
ATOM 4692 C C . ILE A 1 620 ? -1.867 -0.937 -15.029 1.00 82.69 620 ILE A C 1
ATOM 4694 O O . ILE A 1 620 ? -2.535 -1.056 -16.055 1.00 82.69 620 ILE A O 1
ATOM 4698 N N . GLN A 1 621 ? -1.178 -1.959 -14.527 1.00 83.00 621 GLN A N 1
ATOM 4699 C CA . GLN A 1 621 ? -1.195 -3.319 -15.066 1.00 83.00 621 GLN A CA 1
ATOM 4700 C C . GLN A 1 621 ? -2.143 -4.196 -14.241 1.00 83.00 621 GLN A C 1
ATOM 4702 O O . GLN A 1 621 ? -1.715 -4.969 -13.384 1.00 83.00 621 GLN A O 1
ATOM 4707 N N . LYS A 1 622 ? -3.452 -4.096 -14.517 1.00 79.25 622 LYS A N 1
ATOM 4708 C CA . LYS A 1 622 ? -4.501 -4.813 -13.761 1.00 79.25 622 LYS A CA 1
ATOM 4709 C C . LYS A 1 622 ? -4.275 -6.324 -13.682 1.00 79.25 622 LYS A C 1
ATOM 4711 O O . LYS A 1 622 ? -4.482 -6.906 -12.627 1.00 79.25 622 LYS A O 1
ATOM 4716 N N . SER A 1 623 ? -3.809 -6.945 -14.767 1.00 74.12 623 SER A N 1
ATOM 4717 C CA . SER A 1 623 ? -3.530 -8.389 -14.822 1.00 74.12 623 SER A CA 1
ATOM 4718 C C . SER A 1 623 ? -2.446 -8.846 -13.845 1.00 74.12 623 SER A C 1
ATOM 4720 O O . SER A 1 623 ? -2.423 -10.010 -13.463 1.00 74.12 623 SER A O 1
ATOM 4722 N N . ARG A 1 624 ? -1.555 -7.937 -13.439 1.00 75.69 624 ARG A N 1
ATOM 4723 C CA . ARG A 1 624 ? -0.477 -8.191 -12.478 1.00 75.69 624 ARG A CA 1
ATOM 4724 C C . ARG A 1 624 ? -0.739 -7.566 -11.109 1.00 75.69 624 ARG A C 1
ATOM 4726 O O . ARG A 1 624 ? 0.085 -7.736 -10.223 1.00 75.69 624 ARG A O 1
ATOM 4733 N N . GLY A 1 625 ? -1.846 -6.839 -10.946 1.00 86.06 625 GLY A N 1
ATOM 4734 C CA . GLY A 1 625 ? -2.167 -6.140 -9.704 1.00 86.06 625 GLY A CA 1
ATOM 4735 C C . GLY A 1 625 ? -1.159 -5.051 -9.327 1.00 86.06 625 GLY A C 1
ATOM 4736 O O . GLY A 1 625 ? -0.967 -4.810 -8.145 1.00 86.06 625 GLY A O 1
ATOM 4737 N N . VAL A 1 626 ? -0.486 -4.415 -10.295 1.00 89.12 626 VAL A N 1
ATOM 4738 C CA . VAL A 1 626 ? 0.585 -3.433 -10.022 1.00 89.12 626 VAL A CA 1
ATOM 4739 C C . VAL A 1 626 ? 0.425 -2.161 -10.850 1.00 89.12 626 VAL A C 1
ATOM 4741 O O . VAL A 1 626 ? -0.176 -2.171 -11.927 1.00 89.12 626 VAL A O 1
ATOM 4744 N N . VAL A 1 627 ? 1.014 -1.068 -10.376 1.00 88.00 627 VAL A N 1
ATOM 4745 C CA . VAL A 1 627 ? 1.202 0.188 -11.107 1.00 88.00 627 VAL A CA 1
ATOM 4746 C C . VAL A 1 627 ? 2.688 0.395 -11.345 1.00 88.00 627 VAL A C 1
ATOM 4748 O O . VAL A 1 627 ? 3.489 0.290 -10.423 1.00 88.00 627 VAL A O 1
ATOM 4751 N N . LEU A 1 628 ? 3.054 0.680 -12.589 1.00 88.12 628 LEU A N 1
ATOM 4752 C CA . LEU A 1 628 ? 4.400 1.102 -12.959 1.00 88.12 628 LEU A CA 1
ATOM 4753 C C . LEU A 1 628 ? 4.428 2.621 -13.033 1.00 88.12 628 LEU A C 1
ATOM 4755 O O . LEU A 1 628 ? 3.552 3.205 -13.670 1.00 88.12 628 LEU A O 1
ATOM 4759 N N . MET A 1 629 ? 5.416 3.250 -12.414 1.00 88.94 629 MET A N 1
ATOM 4760 C CA . MET A 1 629 ? 5.578 4.701 -12.375 1.00 88.94 629 MET A CA 1
ATOM 4761 C C . MET A 1 629 ? 7.010 5.088 -12.722 1.00 88.94 629 MET A C 1
ATOM 4763 O O . MET A 1 629 ? 7.938 4.359 -12.382 1.00 88.94 629 MET A O 1
ATOM 4767 N N . ARG A 1 630 ? 7.174 6.235 -13.386 1.00 89.50 630 ARG A N 1
ATOM 4768 C CA . ARG A 1 630 ? 8.468 6.856 -13.688 1.00 89.50 630 ARG A CA 1
ATOM 4769 C C . ARG A 1 630 ? 8.493 8.280 -13.169 1.00 89.50 630 ARG A C 1
ATOM 4771 O O . ARG A 1 630 ? 7.729 9.121 -13.652 1.00 89.50 630 ARG A O 1
ATOM 4778 N N . SER A 1 631 ? 9.424 8.552 -12.267 1.00 88.75 631 SER A N 1
ATOM 4779 C CA . SER A 1 631 ? 9.678 9.883 -11.725 1.00 88.75 631 SER A CA 1
ATOM 4780 C C . SER A 1 631 ? 11.020 10.415 -12.219 1.00 88.75 631 SER A C 1
ATOM 4782 O O . SER A 1 631 ? 12.034 9.724 -12.147 1.00 88.75 631 SER A O 1
ATOM 4784 N N . VAL A 1 632 ? 11.032 11.653 -12.709 1.00 84.75 632 VAL A N 1
ATOM 4785 C CA . VAL A 1 632 ? 12.228 12.380 -13.160 1.00 84.75 632 VAL A CA 1
ATOM 4786 C C . VAL A 1 632 ? 12.447 13.574 -12.245 1.00 84.75 632 VAL A C 1
ATOM 4788 O O . VAL A 1 632 ? 11.522 14.342 -12.011 1.00 84.75 632 VAL A O 1
ATOM 4791 N N . PHE A 1 633 ? 13.664 13.767 -11.753 1.00 88.25 633 PHE A N 1
ATOM 4792 C CA . PHE A 1 633 ? 13.997 14.854 -10.837 1.00 88.25 633 PHE A CA 1
ATOM 4793 C C . PHE A 1 633 ? 14.682 15.984 -11.604 1.00 88.25 633 PHE A C 1
ATOM 4795 O O . PHE A 1 633 ? 15.857 15.895 -11.962 1.00 88.25 633 PHE A O 1
ATOM 4802 N N . VAL A 1 634 ? 13.955 17.064 -11.869 1.00 79.94 634 VAL A N 1
ATOM 4803 C CA . VAL A 1 634 ? 14.490 18.217 -12.600 1.00 79.94 634 VAL A CA 1
ATOM 4804 C C . VAL A 1 634 ? 15.206 19.143 -11.624 1.00 79.94 634 VAL A C 1
ATOM 4806 O O . VAL A 1 634 ? 14.591 19.608 -10.672 1.00 79.94 634 VAL A O 1
ATOM 4809 N N . ASP A 1 635 ? 16.494 19.413 -11.845 1.00 83.62 635 ASP A N 1
ATOM 4810 C CA . ASP A 1 635 ? 17.248 20.401 -11.063 1.00 83.62 635 ASP A CA 1
ATOM 4811 C C . ASP A 1 635 ? 16.733 21.812 -11.390 1.00 83.62 635 ASP A C 1
ATOM 4813 O O . ASP A 1 635 ? 16.912 22.307 -12.506 1.00 83.62 635 ASP A O 1
ATOM 4817 N N . ILE A 1 636 ? 16.080 22.437 -10.414 1.00 75.00 636 ILE A N 1
ATOM 4818 C CA . ILE A 1 636 ? 15.516 23.788 -10.489 1.00 75.00 636 ILE A CA 1
ATOM 4819 C C . ILE A 1 636 ? 16.277 24.763 -9.580 1.00 75.00 636 ILE A C 1
ATOM 4821 O O . ILE A 1 636 ? 15.797 25.857 -9.294 1.00 75.00 636 ILE A O 1
ATOM 4825 N N . SER A 1 637 ? 17.477 24.396 -9.118 1.00 74.19 637 SER A N 1
ATOM 4826 C CA . SER A 1 637 ? 18.275 25.218 -8.194 1.00 74.19 637 SER A CA 1
ATOM 4827 C C . SER A 1 637 ? 18.593 26.597 -8.766 1.00 74.19 637 SER A C 1
ATOM 4829 O O . SER A 1 637 ? 18.628 27.577 -8.033 1.00 74.19 637 SER A O 1
ATOM 4831 N N . SER A 1 638 ? 18.790 26.687 -10.085 1.00 56.09 638 SER A N 1
ATOM 4832 C CA . SER A 1 638 ? 19.019 27.955 -10.784 1.00 56.09 638 SER A CA 1
ATOM 4833 C C . SER A 1 638 ? 17.731 28.716 -11.115 1.00 56.09 638 SER A C 1
ATOM 4835 O O . SER A 1 638 ? 17.805 29.813 -11.658 1.00 56.09 638 SER A O 1
ATOM 4837 N N . TRP A 1 639 ? 16.557 28.130 -10.856 1.00 60.59 639 TRP A N 1
ATOM 4838 C CA . TRP A 1 639 ? 15.261 28.808 -10.984 1.00 60.59 639 TRP A CA 1
ATOM 4839 C C . TRP A 1 639 ? 14.941 29.606 -9.715 1.00 60.59 639 TRP A C 1
ATOM 4841 O O . TRP A 1 639 ? 14.151 30.546 -9.760 1.00 60.59 639 TRP A O 1
ATOM 4851 N N . ALA A 1 640 ? 15.582 29.262 -8.592 1.00 46.50 640 ALA A N 1
ATOM 4852 C CA . ALA A 1 640 ? 15.591 30.075 -7.388 1.00 46.50 640 ALA A CA 1
ATOM 4853 C C . ALA A 1 640 ? 16.560 31.256 -7.576 1.00 46.50 640 ALA A C 1
ATOM 4855 O O . ALA A 1 640 ? 17.748 31.069 -7.835 1.00 46.50 640 ALA A O 1
ATOM 4856 N N . ALA A 1 641 ? 16.037 32.479 -7.477 1.00 34.72 641 ALA A N 1
ATOM 4857 C CA . ALA A 1 641 ? 16.783 33.720 -7.677 1.00 34.72 641 ALA A CA 1
ATOM 4858 C C . ALA A 1 641 ? 18.080 33.791 -6.830 1.00 34.72 641 ALA A C 1
ATOM 4860 O O . ALA A 1 641 ? 18.105 33.299 -5.696 1.00 34.72 641 ALA A O 1
ATOM 4861 N N . PRO A 1 642 ? 19.153 34.444 -7.323 1.00 36.22 642 PRO A N 1
ATOM 4862 C CA . PRO A 1 642 ? 20.372 34.611 -6.543 1.00 36.22 642 PRO A CA 1
ATOM 4863 C C . PRO A 1 642 ? 20.105 35.507 -5.326 1.00 36.22 642 PRO A C 1
ATOM 4865 O O . PRO A 1 642 ? 19.599 36.620 -5.465 1.00 36.22 642 PRO A O 1
ATOM 4868 N N . GLY A 1 643 ? 20.470 35.028 -4.130 1.00 42.78 643 GLY A N 1
ATOM 4869 C CA . GLY A 1 643 ? 20.416 35.815 -2.889 1.00 42.78 643 GLY A CA 1
ATOM 4870 C C . GLY A 1 643 ? 19.542 35.261 -1.759 1.00 42.78 643 GLY A C 1
ATOM 4871 O O . GLY A 1 643 ? 19.014 36.048 -0.977 1.00 42.78 643 GLY A O 1
ATOM 4872 N N . LEU A 1 644 ? 19.393 33.937 -1.627 1.00 37.97 644 LEU A N 1
ATOM 4873 C CA . LEU A 1 644 ? 18.728 33.303 -0.477 1.00 37.97 644 LEU A CA 1
ATOM 4874 C C . LEU A 1 644 ? 19.551 33.459 0.819 1.00 37.97 644 LEU A C 1
ATOM 4876 O O . LEU A 1 644 ? 20.147 32.511 1.326 1.00 37.97 644 LEU A O 1
ATOM 4880 N N . SER A 1 645 ? 19.575 34.666 1.382 1.00 37.75 645 SER A N 1
ATOM 4881 C CA . SER A 1 645 ? 19.752 34.847 2.820 1.00 37.75 645 SER A CA 1
ATOM 4882 C C . SER A 1 645 ? 18.406 34.622 3.523 1.00 37.75 645 SER A C 1
ATOM 4884 O O . SER A 1 645 ? 17.341 34.932 2.990 1.00 37.75 645 SER A O 1
ATOM 4886 N N . SER A 1 646 ? 18.482 33.989 4.696 1.00 35.75 646 SER A N 1
ATOM 4887 C CA . SER A 1 646 ? 17.397 33.454 5.531 1.00 35.75 646 SER A CA 1
ATOM 4888 C C . SER A 1 646 ? 16.010 34.099 5.347 1.00 35.75 646 SER A C 1
ATOM 4890 O O . SER A 1 646 ? 15.694 35.112 5.975 1.00 35.75 646 SER A O 1
ATOM 4892 N N . ARG A 1 647 ? 15.146 33.460 4.552 1.00 35.56 647 ARG A N 1
ATOM 4893 C CA . ARG A 1 647 ? 13.689 33.647 4.625 1.00 35.56 647 ARG A CA 1
ATOM 4894 C C . ARG A 1 647 ? 13.075 32.559 5.506 1.00 35.56 647 ARG A C 1
ATOM 4896 O O . ARG A 1 647 ? 13.625 31.468 5.631 1.00 35.56 647 ARG A O 1
ATOM 4903 N N . SER A 1 648 ? 11.928 32.868 6.106 1.00 40.16 648 SER A N 1
ATOM 4904 C CA . SER A 1 648 ? 11.085 31.898 6.812 1.00 40.16 648 SER A CA 1
ATOM 4905 C C . SER A 1 648 ? 10.729 30.730 5.887 1.00 40.16 648 SER A C 1
ATOM 4907 O O . SER A 1 648 ? 10.227 30.942 4.782 1.00 40.16 648 SER A O 1
ATOM 4909 N N . THR A 1 649 ? 10.964 29.502 6.352 1.00 39.06 649 THR A N 1
ATOM 4910 C CA . THR A 1 649 ? 10.806 28.237 5.613 1.00 39.06 649 THR A CA 1
ATOM 4911 C C . THR A 1 649 ? 9.411 28.053 5.005 1.00 39.06 649 THR A C 1
ATOM 4913 O O . THR A 1 649 ? 9.274 27.376 3.992 1.00 39.06 649 THR A O 1
ATOM 4916 N N . SER A 1 650 ? 8.384 28.694 5.574 1.00 37.59 650 SER A N 1
ATOM 4917 C CA . SER A 1 650 ? 6.989 28.611 5.120 1.00 37.59 650 SER A CA 1
ATOM 4918 C C . SER A 1 650 ? 6.674 29.399 3.843 1.00 37.59 650 SER A C 1
ATOM 4920 O O . SER A 1 650 ? 5.654 29.146 3.213 1.00 37.59 650 SER A O 1
ATOM 4922 N N . THR A 1 651 ? 7.512 30.361 3.443 1.00 37.94 651 THR A N 1
ATOM 4923 C CA . THR A 1 651 ? 7.216 31.268 2.313 1.00 37.94 651 THR A CA 1
ATOM 4924 C C . THR A 1 651 ? 7.941 30.867 1.024 1.00 37.94 651 THR A C 1
ATOM 4926 O O . THR A 1 651 ? 7.619 31.364 -0.048 1.00 37.94 651 THR A O 1
ATOM 4929 N N . VAL A 1 652 ? 8.923 29.966 1.115 1.00 38.97 652 VAL A N 1
ATOM 4930 C CA . VAL A 1 652 ? 9.845 29.632 0.014 1.00 38.97 652 VAL A CA 1
ATOM 4931 C C . VAL A 1 652 ? 9.310 28.511 -0.898 1.00 38.97 652 VAL A C 1
ATOM 4933 O O . VAL A 1 652 ? 9.860 28.299 -1.973 1.00 38.97 652 VAL A O 1
ATOM 4936 N N . LEU A 1 653 ? 8.252 27.780 -0.514 1.00 41.41 653 LEU A N 1
ATOM 4937 C CA . LEU A 1 653 ? 8.011 26.429 -1.057 1.00 41.41 653 LEU A CA 1
ATOM 4938 C C . LEU A 1 653 ? 6.563 26.097 -1.461 1.00 41.41 653 LEU A C 1
ATOM 4940 O O . LEU A 1 653 ? 6.181 24.932 -1.470 1.00 41.41 653 LEU A O 1
ATOM 4944 N N . SER A 1 654 ? 5.768 27.084 -1.874 1.00 35.84 654 SER A N 1
ATOM 4945 C CA . SER A 1 654 ? 4.537 26.809 -2.630 1.00 35.84 654 SER A CA 1
ATOM 4946 C C . SER A 1 654 ? 4.685 27.327 -4.056 1.00 35.84 654 SER A C 1
ATOM 4948 O O . SER A 1 654 ? 5.041 28.497 -4.216 1.00 35.84 654 SER A O 1
ATOM 4950 N N . LEU A 1 655 ? 4.349 26.525 -5.078 1.00 35.69 655 LEU A N 1
ATOM 4951 C CA . LEU A 1 655 ? 4.054 27.076 -6.409 1.00 35.69 655 LEU A CA 1
ATOM 4952 C C . LEU A 1 655 ? 3.100 28.272 -6.223 1.00 35.69 655 LEU A C 1
ATOM 4954 O O . LEU A 1 655 ? 2.054 28.093 -5.575 1.00 35.69 655 LEU A O 1
ATOM 4958 N N . PRO A 1 656 ? 3.446 29.480 -6.715 1.00 40.59 656 PRO A N 1
ATOM 4959 C CA . PRO A 1 656 ? 2.648 30.665 -6.437 1.00 40.59 656 PRO A CA 1
ATOM 4960 C C . PRO A 1 656 ? 1.197 30.477 -6.910 1.00 40.59 656 PRO A C 1
ATOM 4962 O O . PRO A 1 656 ? 0.916 29.711 -7.835 1.00 40.59 656 PRO A O 1
ATOM 4965 N N . GLU A 1 657 ? 0.256 31.187 -6.286 1.00 38.81 657 GLU A N 1
ATOM 4966 C CA . GLU A 1 657 ? -1.189 31.150 -6.591 1.00 38.81 657 GLU A CA 1
ATOM 4967 C C . GLU A 1 657 ? -1.522 31.433 -8.076 1.00 38.81 657 GLU A C 1
ATOM 4969 O O . GLU A 1 657 ? -2.593 31.112 -8.579 1.00 38.81 657 GLU A O 1
ATOM 4974 N N . ILE A 1 658 ? -0.529 31.933 -8.803 1.00 38.06 658 ILE A N 1
ATOM 4975 C CA . ILE A 1 658 ? -0.482 32.309 -10.216 1.00 38.06 658 ILE A CA 1
ATOM 4976 C C . ILE A 1 658 ? -0.760 31.166 -11.202 1.00 38.06 658 ILE A C 1
ATOM 4978 O O . ILE A 1 658 ? -1.139 31.426 -12.339 1.00 38.06 658 ILE A O 1
ATOM 4982 N N . PHE A 1 659 ? -0.580 29.911 -10.780 1.00 38.88 659 PHE A N 1
ATOM 4983 C CA . PHE A 1 659 ? -0.867 28.715 -11.581 1.00 38.88 659 PHE A CA 1
ATOM 4984 C C . PHE A 1 659 ? -2.286 28.162 -11.343 1.00 38.88 659 PHE A C 1
ATOM 4986 O O . PHE A 1 659 ? -2.597 27.079 -11.833 1.00 38.88 659 PHE A O 1
ATOM 4993 N N . ARG A 1 660 ? -3.126 28.848 -10.546 1.00 46.44 660 ARG A N 1
ATOM 4994 C CA . ARG A 1 660 ? -4.348 28.279 -9.941 1.00 46.44 660 ARG A CA 1
ATOM 4995 C C . ARG A 1 660 ? -5.678 28.766 -10.542 1.00 46.44 660 ARG A C 1
ATOM 4997 O O . ARG A 1 660 ? -6.727 28.324 -10.078 1.00 46.44 660 ARG A O 1
ATOM 5004 N N . HIS A 1 661 ? -5.683 29.629 -11.566 1.00 41.81 661 HIS A N 1
ATOM 5005 C CA . HIS A 1 661 ? -6.928 30.159 -12.149 1.00 41.81 661 HIS A CA 1
ATOM 5006 C C . HIS A 1 661 ? -6.989 30.068 -13.679 1.00 41.81 661 HIS A C 1
ATOM 5008 O O . HIS A 1 661 ? -6.175 30.660 -14.379 1.00 41.81 661 HIS A O 1
ATOM 5014 N N . VAL A 1 662 ? -8.027 29.396 -14.188 1.00 44.69 662 VAL A N 1
ATOM 5015 C CA . VAL A 1 662 ? -8.434 29.437 -15.599 1.00 44.69 662 VAL A CA 1
ATOM 5016 C C . VAL A 1 662 ? -9.279 30.700 -15.799 1.00 44.69 662 VAL A C 1
ATOM 5018 O O . VAL A 1 662 ? -10.465 30.717 -15.471 1.00 44.69 662 VAL A O 1
ATOM 5021 N N . ARG A 1 663 ? -8.666 31.795 -16.260 1.00 56.78 663 ARG A N 1
ATOM 5022 C CA . ARG A 1 663 ? -9.403 32.912 -16.875 1.00 56.78 663 ARG A CA 1
ATOM 5023 C C . ARG A 1 663 ? -9.434 32.709 -18.389 1.00 56.78 663 ARG A C 1
ATOM 5025 O O . ARG A 1 663 ? -8.499 32.147 -18.949 1.00 56.78 663 ARG A O 1
ATOM 5032 N N . ASP A 1 664 ? -10.468 33.224 -19.047 1.00 66.00 664 ASP A N 1
ATOM 5033 C CA . ASP A 1 664 ? -10.455 33.396 -20.500 1.00 66.00 664 ASP A CA 1
ATOM 5034 C C . ASP A 1 664 ? -9.471 34.523 -20.845 1.00 66.00 664 ASP A C 1
ATOM 5036 O O . ASP A 1 664 ? -9.772 35.710 -20.685 1.00 66.00 664 ASP A O 1
ATOM 5040 N N . TYR A 1 665 ? -8.261 34.149 -21.258 1.00 81.06 665 TYR A N 1
ATOM 5041 C CA . TYR A 1 665 ? -7.229 35.089 -21.685 1.00 81.06 665 TYR A CA 1
ATOM 5042 C C . TYR A 1 665 ? -7.383 35.405 -23.177 1.00 81.06 665 TYR A C 1
ATOM 5044 O O . TYR A 1 665 ? -7.702 34.534 -23.982 1.00 81.06 665 TYR A O 1
ATOM 5052 N N . GLN A 1 666 ? -7.146 36.661 -23.557 1.00 86.12 666 GLN A N 1
ATOM 5053 C CA . GLN A 1 666 ? -7.149 37.082 -24.965 1.00 86.12 666 GLN A CA 1
ATOM 5054 C C . GLN A 1 666 ? -5.826 36.761 -25.664 1.00 86.12 666 GLN A C 1
ATOM 5056 O O . GLN A 1 666 ? -5.805 36.567 -26.877 1.00 86.12 666 GLN A O 1
ATOM 5061 N N . PHE A 1 667 ? -4.738 36.727 -24.893 1.00 87.38 667 PHE A N 1
ATOM 5062 C CA . PHE A 1 667 ? -3.386 36.457 -25.364 1.00 87.38 667 PHE A CA 1
ATOM 5063 C C . PHE A 1 667 ? -2.649 35.611 -24.327 1.00 87.38 667 PHE A C 1
ATOM 5065 O O . PHE A 1 667 ? -2.854 35.773 -23.120 1.00 87.38 667 PHE A O 1
ATOM 5072 N N . ASP A 1 668 ? -1.741 34.756 -24.779 1.00 84.31 668 ASP A N 1
ATOM 5073 C CA . ASP A 1 668 ? -0.833 34.032 -23.895 1.00 84.31 668 ASP A CA 1
ATOM 5074 C C . ASP A 1 668 ? 0.186 34.994 -23.274 1.00 84.31 668 ASP A C 1
ATOM 5076 O O . ASP A 1 668 ? 0.478 34.911 -22.083 1.00 84.31 668 ASP A O 1
ATOM 5080 N N . VAL A 1 669 ? 0.691 35.953 -24.055 1.00 89.19 669 VAL A N 1
ATOM 5081 C CA . VAL A 1 669 ? 1.755 36.867 -23.619 1.00 89.19 669 VAL A CA 1
ATOM 5082 C C . VAL A 1 669 ? 1.418 38.309 -23.945 1.00 89.19 669 VAL A C 1
ATOM 5084 O O . VAL A 1 669 ? 1.174 38.655 -25.096 1.00 89.19 669 VAL A O 1
ATOM 5087 N N . PHE A 1 670 ? 1.494 39.180 -22.947 1.00 94.25 670 PHE A N 1
ATOM 5088 C CA . PHE A 1 670 ? 1.580 40.619 -23.138 1.00 94.25 670 PHE A CA 1
ATOM 5089 C C . PHE A 1 670 ? 3.046 41.026 -23.302 1.00 94.25 670 PHE A C 1
ATOM 5091 O O . PHE A 1 670 ? 3.820 40.895 -22.353 1.00 94.25 670 PHE A O 1
ATOM 5098 N N . LEU A 1 671 ? 3.425 41.505 -24.491 1.00 93.94 671 LEU A N 1
ATOM 5099 C CA . LEU A 1 671 ? 4.792 41.914 -24.823 1.00 93.94 671 LEU A CA 1
ATOM 5100 C C . LEU A 1 671 ? 4.794 43.368 -25.335 1.00 93.94 671 LEU A C 1
ATOM 5102 O O . LEU A 1 671 ? 4.672 43.605 -26.542 1.00 93.94 671 LEU A O 1
ATOM 5106 N N . PRO A 1 672 ? 4.881 44.365 -24.436 1.00 93.69 672 PRO A N 1
ATOM 5107 C CA . PRO A 1 672 ? 4.924 45.767 -24.826 1.00 93.69 672 PRO A CA 1
ATOM 5108 C C . PRO A 1 672 ? 6.309 46.130 -25.377 1.00 93.69 672 PRO A C 1
ATOM 5110 O O . PRO A 1 672 ? 7.308 45.524 -25.001 1.00 93.69 672 PRO A O 1
ATOM 5113 N N . CYS A 1 673 ? 6.389 47.139 -26.244 1.00 90.00 673 CYS A N 1
ATOM 5114 C CA . CYS A 1 673 ? 7.669 47.687 -26.699 1.00 90.00 673 CYS A CA 1
ATOM 5115 C C . CYS A 1 673 ? 7.556 49.179 -27.024 1.00 90.00 673 CYS A C 1
ATOM 5117 O O . CYS A 1 673 ? 6.506 49.640 -27.484 1.00 90.00 673 CYS A O 1
ATOM 5119 N N . ASP A 1 674 ? 8.643 49.926 -26.840 1.00 88.25 674 ASP A N 1
ATOM 5120 C CA . ASP A 1 674 ? 8.778 51.274 -27.396 1.00 88.25 674 ASP A CA 1
ATOM 5121 C C . ASP A 1 674 ? 9.150 51.215 -28.890 1.00 88.25 674 ASP A C 1
ATOM 5123 O O . ASP A 1 674 ? 9.598 50.186 -29.404 1.00 88.25 674 ASP A O 1
ATOM 5127 N N . ALA A 1 675 ? 8.941 52.316 -29.618 1.00 85.06 675 ALA A N 1
ATOM 5128 C CA . ALA A 1 675 ? 9.162 52.363 -31.066 1.00 85.06 675 ALA A CA 1
ATOM 5129 C C . ALA A 1 675 ? 10.624 52.085 -31.463 1.00 85.06 675 ALA A C 1
ATOM 5131 O O . ALA A 1 675 ? 10.872 51.464 -32.494 1.00 85.06 675 ALA A O 1
ATOM 5132 N N . ASP A 1 676 ? 11.593 52.500 -30.645 1.00 83.75 676 ASP A N 1
ATOM 5133 C CA . ASP A 1 676 ? 13.019 52.266 -30.894 1.00 83.75 676 ASP A CA 1
ATOM 5134 C C . ASP A 1 676 ? 13.518 50.883 -30.450 1.00 83.75 676 ASP A C 1
ATOM 5136 O O . ASP A 1 676 ? 14.624 50.486 -30.810 1.00 83.75 676 ASP A O 1
ATOM 5140 N N . GLU A 1 677 ? 12.689 50.126 -29.732 1.00 87.31 677 GLU A N 1
ATOM 5141 C CA . GLU A 1 677 ? 12.949 48.740 -29.322 1.00 87.31 677 GLU A CA 1
ATOM 5142 C C . GLU A 1 677 ? 12.174 47.730 -30.184 1.00 87.31 677 GLU A C 1
ATOM 5144 O O . GLU A 1 677 ? 12.422 46.523 -30.116 1.00 87.31 677 GLU A O 1
ATOM 5149 N N . ALA A 1 678 ? 11.242 48.215 -31.013 1.00 86.38 678 ALA A N 1
ATOM 5150 C CA . ALA A 1 678 ? 10.271 47.401 -31.732 1.00 86.38 678 ALA A CA 1
ATOM 5151 C C . ALA A 1 678 ? 10.920 46.329 -32.610 1.00 86.38 678 ALA A C 1
ATOM 5153 O O . ALA A 1 678 ? 10.427 45.208 -32.642 1.00 86.38 678 ALA A O 1
ATOM 5154 N N . ASP A 1 679 ? 12.030 46.629 -33.290 1.00 84.25 679 ASP A N 1
ATOM 5155 C CA . ASP A 1 679 ? 12.714 45.644 -34.131 1.00 84.25 679 ASP A CA 1
ATOM 5156 C C . ASP A 1 679 ? 13.295 44.491 -33.306 1.00 84.25 679 ASP A C 1
ATOM 5158 O O . ASP A 1 679 ? 13.139 43.334 -33.687 1.00 84.25 679 ASP A O 1
ATOM 5162 N N . TYR A 1 680 ? 13.900 44.778 -32.151 1.00 84.75 680 TYR A N 1
ATOM 5163 C CA . TYR A 1 680 ? 14.475 43.755 -31.277 1.00 84.75 680 TYR A CA 1
ATOM 5164 C C . TYR A 1 680 ? 13.380 42.903 -30.625 1.00 84.75 680 TYR A C 1
ATOM 5166 O O . TYR A 1 680 ? 13.410 41.675 -30.695 1.00 84.75 680 TYR A O 1
ATOM 5174 N N . VAL A 1 681 ? 12.356 43.547 -30.058 1.00 87.25 681 VAL A N 1
ATOM 5175 C CA . VAL A 1 681 ? 11.241 42.850 -29.402 1.00 87.25 681 VAL A CA 1
ATOM 5176 C C . VAL A 1 681 ? 10.397 42.060 -30.412 1.00 87.25 681 VAL A C 1
ATOM 5178 O O . VAL A 1 681 ? 9.872 41.003 -30.067 1.00 87.25 681 VAL A O 1
ATOM 5181 N N . ARG A 1 682 ? 10.339 42.481 -31.685 1.00 87.31 682 ARG A N 1
ATOM 5182 C CA . ARG A 1 682 ? 9.689 41.718 -32.765 1.00 87.31 682 ARG A CA 1
ATOM 5183 C C . ARG A 1 682 ? 10.293 40.324 -32.937 1.00 87.31 682 ARG A C 1
ATOM 5185 O O . ARG A 1 682 ? 9.540 39.381 -33.129 1.00 87.31 682 ARG A O 1
ATOM 5192 N N . HIS A 1 683 ? 11.610 40.175 -32.793 1.00 84.69 683 HIS A N 1
ATOM 5193 C CA . HIS A 1 683 ? 12.260 38.862 -32.890 1.00 84.69 683 HIS A CA 1
ATOM 5194 C C . HIS A 1 683 ? 11.880 37.955 -31.711 1.00 84.69 683 HIS A C 1
ATOM 5196 O O . HIS A 1 683 ? 11.678 36.754 -31.882 1.00 84.69 683 HIS A O 1
ATOM 5202 N N . ILE A 1 684 ? 11.734 38.535 -30.515 1.00 84.69 684 ILE A N 1
ATOM 5203 C CA . ILE A 1 684 ? 11.253 37.818 -29.327 1.00 84.69 684 ILE A CA 1
ATOM 5204 C C . ILE A 1 684 ? 9.806 37.369 -29.543 1.00 84.69 684 ILE A C 1
ATOM 5206 O O . ILE A 1 684 ? 9.487 36.213 -29.280 1.00 84.69 684 ILE A O 1
ATOM 5210 N N . ARG A 1 685 ? 8.949 38.257 -30.066 1.00 89.31 685 ARG A N 1
ATOM 5211 C CA . ARG A 1 685 ? 7.574 37.918 -30.453 1.00 89.31 685 ARG A CA 1
ATOM 5212 C C . ARG A 1 685 ? 7.563 36.750 -31.433 1.00 89.31 685 ARG A C 1
ATOM 5214 O O . ARG A 1 685 ? 6.893 35.770 -31.145 1.00 89.31 685 ARG A O 1
ATOM 5221 N N . ASP A 1 686 ? 8.304 36.843 -32.536 1.00 86.25 686 ASP A N 1
ATOM 5222 C CA . ASP A 1 686 ? 8.348 35.793 -33.565 1.00 86.25 686 ASP A CA 1
ATOM 5223 C C . ASP A 1 686 ? 8.768 34.448 -32.973 1.00 86.25 686 ASP A C 1
ATOM 5225 O O . ASP A 1 686 ? 8.115 33.441 -33.205 1.00 86.25 686 ASP A O 1
ATOM 5229 N N . THR A 1 687 ? 9.761 34.450 -32.081 1.00 78.31 687 THR A N 1
ATOM 5230 C CA . THR A 1 687 ? 10.188 33.235 -31.368 1.00 78.31 687 THR A CA 1
ATOM 5231 C C . THR A 1 687 ? 9.071 32.648 -30.493 1.00 78.31 687 THR A C 1
ATOM 5233 O O . THR A 1 687 ? 8.912 31.432 -30.410 1.00 78.31 687 THR A O 1
ATOM 5236 N N . ILE A 1 688 ? 8.290 33.491 -29.813 1.00 78.62 688 ILE A N 1
ATOM 5237 C CA . ILE A 1 688 ? 7.167 33.048 -28.973 1.00 78.62 688 ILE A CA 1
ATOM 5238 C C . ILE A 1 688 ? 6.000 32.545 -29.842 1.00 78.62 688 ILE A C 1
ATOM 5240 O O . ILE A 1 688 ? 5.375 31.534 -29.515 1.00 78.62 688 ILE A O 1
ATOM 5244 N N . GLU A 1 689 ? 5.718 33.207 -30.963 1.00 83.62 689 GLU A N 1
ATOM 5245 C CA . GLU A 1 689 ? 4.684 32.803 -31.924 1.00 83.62 689 GLU A CA 1
ATOM 5246 C C . GLU A 1 689 ? 5.056 31.508 -32.661 1.00 83.62 689 GLU A C 1
ATOM 5248 O O . GLU A 1 689 ? 4.184 30.668 -32.873 1.00 83.62 689 GLU A O 1
ATOM 5253 N N . ASP A 1 690 ? 6.339 31.272 -32.946 1.00 78.31 690 ASP A N 1
ATOM 5254 C CA . ASP A 1 690 ? 6.854 30.009 -33.499 1.00 78.31 690 ASP A CA 1
ATOM 5255 C C . ASP A 1 690 ? 6.654 28.829 -32.529 1.00 78.31 690 ASP A C 1
ATOM 5257 O O . ASP A 1 690 ? 6.524 27.671 -32.937 1.00 78.31 690 ASP A O 1
ATOM 5261 N N . LEU A 1 691 ? 6.535 29.112 -31.227 1.00 67.25 691 LEU A N 1
ATOM 5262 C CA . LEU A 1 691 ? 6.116 28.148 -30.203 1.00 67.25 691 LEU A CA 1
ATOM 5263 C C . LEU A 1 691 ? 4.581 28.004 -30.118 1.00 67.25 691 LEU A C 1
ATOM 5265 O O . LEU A 1 691 ? 4.053 27.264 -29.277 1.00 67.25 691 LEU A O 1
ATOM 5269 N N . ASN A 1 692 ? 3.857 28.631 -31.049 1.00 74.62 692 ASN A N 1
ATOM 5270 C CA . ASN A 1 692 ? 2.406 28.634 -31.225 1.00 74.62 692 ASN A CA 1
ATOM 5271 C C . ASN A 1 692 ? 1.664 29.286 -30.035 1.00 74.62 692 ASN A C 1
ATOM 5273 O O . ASN A 1 692 ? 0.591 28.842 -29.618 1.00 74.62 692 ASN A O 1
ATOM 5277 N N . CYS A 1 693 ? 2.269 30.319 -29.449 1.00 75.06 693 CYS A N 1
ATOM 5278 C CA . CYS A 1 693 ? 1.655 31.175 -28.437 1.00 75.06 693 CYS A CA 1
ATOM 5279 C C . CYS A 1 693 ? 1.119 32.459 -29.071 1.00 75.06 693 CYS A C 1
ATOM 5281 O O . CYS A 1 693 ? 1.722 33.029 -29.975 1.00 75.06 693 CYS A O 1
ATOM 5283 N N . THR A 1 694 ? -0.015 32.933 -28.570 1.00 86.62 694 THR A N 1
ATOM 5284 C CA . THR A 1 694 ? -0.614 34.203 -28.976 1.00 86.62 694 THR A CA 1
ATOM 5285 C C . THR A 1 694 ? 0.032 35.352 -28.209 1.00 86.62 694 THR A C 1
ATOM 5287 O O . THR A 1 694 ? 0.010 35.396 -26.978 1.00 86.62 694 THR A O 1
ATOM 5290 N N . VAL A 1 695 ? 0.619 36.305 -28.929 1.00 89.88 695 VAL A N 1
ATOM 5291 C CA . VAL A 1 695 ? 1.323 37.439 -28.322 1.00 89.88 695 VAL A CA 1
ATOM 5292 C C . VAL A 1 695 ? 0.572 38.728 -28.617 1.00 89.88 695 VAL A C 1
ATOM 5294 O O . VAL A 1 695 ? 0.324 39.079 -29.770 1.00 89.88 695 VAL A O 1
ATOM 5297 N N . TRP A 1 696 ? 0.239 39.484 -27.576 1.00 93.50 696 TRP A N 1
ATOM 5298 C CA . TRP A 1 696 ? -0.105 40.884 -27.751 1.00 93.50 696 TRP A CA 1
ATOM 5299 C C . TRP A 1 696 ? 1.175 41.666 -28.041 1.00 93.50 696 TRP A C 1
ATOM 5301 O O . TRP A 1 696 ? 2.008 41.859 -27.155 1.00 93.50 696 TRP A O 1
ATOM 5311 N N . PHE A 1 697 ? 1.318 42.106 -29.289 1.00 87.69 697 PHE A N 1
ATOM 5312 C CA . PHE A 1 697 ? 2.418 42.937 -29.765 1.00 87.69 697 PHE A CA 1
ATOM 5313 C C . PHE A 1 697 ? 1.898 43.927 -30.814 1.00 87.69 697 PHE A C 1
ATOM 5315 O O . PHE A 1 697 ? 1.145 43.558 -31.718 1.00 87.69 697 PHE A O 1
ATOM 5322 N N . LYS A 1 698 ? 2.300 45.198 -30.731 1.00 83.06 698 LYS A N 1
ATOM 5323 C CA . LYS A 1 698 ? 1.899 46.241 -31.690 1.00 83.06 698 LYS A CA 1
ATOM 5324 C C . LYS A 1 698 ? 3.145 46.840 -32.334 1.00 83.06 698 LYS A C 1
ATOM 5326 O O . LYS A 1 698 ? 3.916 47.537 -31.689 1.00 83.06 698 LYS A O 1
ATOM 5331 N N . GLY A 1 699 ? 3.333 46.552 -33.625 1.00 61.03 699 GLY A N 1
ATOM 5332 C CA . GLY A 1 699 ? 4.596 46.770 -34.343 1.00 61.03 699 GLY A CA 1
ATOM 5333 C C . GLY A 1 699 ? 5.069 48.220 -34.501 1.00 61.03 699 GLY A C 1
ATOM 5334 O O . GLY A 1 699 ? 6.246 48.414 -34.786 1.00 61.03 699 GLY A O 1
ATOM 5335 N N . GLY A 1 700 ? 4.202 49.218 -34.289 1.00 66.38 700 GLY A N 1
ATOM 5336 C CA . GLY A 1 700 ? 4.591 50.636 -34.200 1.00 66.38 700 GLY A CA 1
ATOM 5337 C C . GLY A 1 700 ? 5.139 51.046 -32.825 1.00 66.38 700 GLY A C 1
ATOM 5338 O O . GLY A 1 700 ? 5.402 52.224 -32.594 1.00 66.38 700 GLY A O 1
ATOM 5339 N N . GLY A 1 701 ? 5.269 50.086 -31.906 1.00 64.44 701 GLY A N 1
ATOM 5340 C CA . GLY A 1 701 ? 5.453 50.333 -30.487 1.00 64.44 701 GLY A CA 1
ATOM 5341 C C . GLY A 1 701 ? 4.154 50.783 -29.822 1.00 64.44 701 GLY A C 1
ATOM 5342 O O . GLY A 1 701 ? 3.196 51.226 -30.460 1.00 64.44 701 GLY A O 1
ATOM 5343 N N . ALA A 1 702 ? 4.131 50.744 -28.499 1.00 59.81 702 ALA A N 1
ATOM 5344 C CA . ALA A 1 702 ? 3.067 51.331 -27.701 1.00 59.81 702 ALA A CA 1
ATOM 5345 C C . ALA A 1 702 ? 3.149 52.874 -27.659 1.00 59.81 702 ALA A C 1
ATOM 5347 O O . ALA A 1 702 ? 2.559 53.491 -26.780 1.00 59.81 702 ALA A O 1
ATOM 5348 N N . GLU A 1 703 ? 3.839 53.501 -28.622 1.00 62.91 703 GLU A N 1
ATOM 5349 C CA . GLU A 1 703 ? 3.819 54.939 -28.916 1.00 62.91 703 GLU A CA 1
ATOM 5350 C C . GLU A 1 703 ? 2.847 55.312 -30.041 1.00 62.91 703 GLU A C 1
ATOM 5352 O O . GLU A 1 703 ? 2.589 56.499 -30.234 1.00 62.91 703 GLU A O 1
ATOM 5357 N N . ASP A 1 704 ? 2.266 54.331 -30.741 1.00 76.50 704 ASP A N 1
ATOM 5358 C CA . ASP A 1 704 ? 1.261 54.580 -31.773 1.00 76.50 704 ASP A CA 1
ATOM 5359 C C . ASP A 1 704 ? 0.138 55.479 -31.201 1.00 76.50 704 ASP A C 1
ATOM 5361 O O . ASP A 1 704 ? -0.511 55.108 -30.210 1.00 76.50 704 ASP A O 1
ATOM 5365 N N . PRO A 1 705 ? -0.086 56.681 -31.769 1.00 73.06 705 PRO A N 1
ATOM 5366 C CA . PRO A 1 705 ? -1.083 57.623 -31.267 1.00 73.06 705 PRO A CA 1
ATOM 5367 C C . PRO A 1 705 ? -2.521 57.101 -31.406 1.00 73.06 705 PRO A C 1
ATOM 5369 O O . PRO A 1 705 ? -3.430 57.661 -30.792 1.00 73.06 705 PRO A O 1
ATOM 5372 N N . SER A 1 706 ? -2.746 56.032 -32.177 1.00 77.81 706 SER A N 1
ATOM 5373 C CA . SER A 1 706 ? -4.043 55.357 -32.270 1.00 77.81 706 SER A CA 1
ATOM 5374 C C . SER A 1 706 ? -4.344 54.436 -31.079 1.00 77.81 706 SER A C 1
ATOM 5376 O O . SER A 1 706 ? -5.515 54.184 -30.785 1.00 77.81 706 SER A O 1
ATOM 5378 N N . LEU A 1 707 ? -3.319 53.981 -30.349 1.00 80.75 707 LEU A N 1
ATOM 5379 C CA . LEU A 1 707 ? -3.463 53.092 -29.197 1.00 80.75 707 LEU A CA 1
ATOM 5380 C C . LEU A 1 707 ? -3.844 53.890 -27.950 1.00 80.75 707 LEU A C 1
ATOM 5382 O O . LEU A 1 707 ? -3.041 54.649 -27.404 1.00 80.75 707 LEU A O 1
ATOM 5386 N N . LYS A 1 708 ? -5.068 53.693 -27.458 1.00 88.38 708 LYS A N 1
ATOM 5387 C CA . LYS A 1 708 ? -5.538 54.311 -26.208 1.00 88.38 708 LYS A CA 1
ATOM 5388 C C . LYS A 1 708 ? -4.933 53.600 -24.993 1.00 88.38 708 LYS A C 1
ATOM 5390 O O . LYS A 1 708 ? -4.782 52.381 -25.003 1.00 88.38 708 LYS A O 1
ATOM 5395 N N . ALA A 1 709 ? -4.643 54.345 -23.922 1.00 88.75 709 ALA A N 1
ATOM 5396 C CA . ALA A 1 709 ? -4.119 53.792 -22.664 1.00 88.75 709 ALA A CA 1
ATOM 5397 C C . ALA A 1 709 ? -4.984 52.634 -22.119 1.00 88.75 709 ALA A C 1
ATOM 5399 O O . ALA A 1 709 ? -4.455 51.592 -21.737 1.00 88.75 709 ALA A O 1
ATOM 5400 N N . ASP A 1 710 ? -6.311 52.763 -22.208 1.00 90.31 710 ASP A N 1
ATOM 5401 C CA . ASP A 1 710 ? -7.270 51.734 -21.778 1.00 90.31 710 ASP A CA 1
ATOM 5402 C C . ASP A 1 710 ? -7.195 50.430 -22.587 1.00 90.31 710 ASP A C 1
ATOM 5404 O O . ASP A 1 710 ? -7.606 49.372 -22.115 1.00 90.31 710 ASP A O 1
ATOM 5408 N N . GLU A 1 711 ? -6.732 50.475 -23.838 1.00 91.81 711 GLU A N 1
ATOM 5409 C CA . GLU A 1 711 ? -6.546 49.271 -24.655 1.00 91.81 711 GLU A CA 1
ATOM 5410 C C . GLU A 1 711 ? -5.305 48.498 -24.208 1.00 91.81 711 GLU A C 1
ATOM 5412 O O . GLU A 1 711 ? -5.369 47.280 -24.047 1.00 91.81 711 GLU A O 1
ATOM 5417 N N . VAL A 1 712 ? -4.209 49.209 -23.928 1.00 90.69 712 VAL A N 1
ATOM 5418 C CA . VAL A 1 712 ? -2.965 48.619 -23.414 1.00 90.69 712 VAL A CA 1
ATOM 5419 C C . VAL A 1 712 ? -3.196 48.015 -22.026 1.00 90.69 712 VAL A C 1
ATOM 5421 O O . VAL A 1 712 ? -2.852 46.859 -21.799 1.00 90.69 712 VAL A O 1
ATOM 5424 N N . ALA A 1 713 ? -3.866 48.747 -21.128 1.00 92.88 713 ALA A N 1
ATOM 5425 C CA . ALA A 1 713 ? -4.216 48.262 -19.792 1.00 92.88 713 ALA A CA 1
ATOM 5426 C C . ALA A 1 713 ? -5.121 47.016 -19.833 1.00 92.88 713 ALA A C 1
ATOM 5428 O O . ALA A 1 713 ? -4.855 46.035 -19.140 1.00 92.88 713 ALA A O 1
ATOM 5429 N N . ARG A 1 714 ? -6.162 47.011 -20.683 1.00 92.75 714 ARG A N 1
ATOM 5430 C CA . ARG A 1 714 ? -7.029 45.831 -20.859 1.00 92.75 714 ARG A CA 1
ATOM 5431 C C . ARG A 1 714 ? -6.279 44.636 -21.431 1.00 92.75 714 ARG A C 1
ATOM 5433 O O . ARG A 1 714 ? -6.531 43.520 -20.994 1.00 92.75 714 ARG A O 1
ATOM 5440 N N . SER A 1 715 ? -5.369 44.865 -22.373 1.00 93.06 715 SER A N 1
ATOM 5441 C CA . SER A 1 715 ? -4.576 43.791 -22.978 1.00 93.06 715 SER A CA 1
ATOM 5442 C C . SER A 1 715 ? -3.600 43.182 -21.971 1.00 93.06 715 SER A C 1
ATOM 5444 O O . SER A 1 715 ? -3.475 41.965 -21.925 1.00 93.06 715 SER A O 1
ATOM 5446 N N . LEU A 1 716 ? -2.989 44.002 -21.105 1.00 93.88 716 LEU A N 1
ATOM 5447 C CA . LEU A 1 716 ? -2.159 43.532 -19.993 1.00 93.88 716 LEU A CA 1
ATOM 5448 C C . LEU A 1 716 ? -2.962 42.659 -19.020 1.00 93.88 716 LEU A C 1
ATOM 5450 O O . LEU A 1 716 ? -2.563 41.541 -18.718 1.00 93.88 716 LEU A O 1
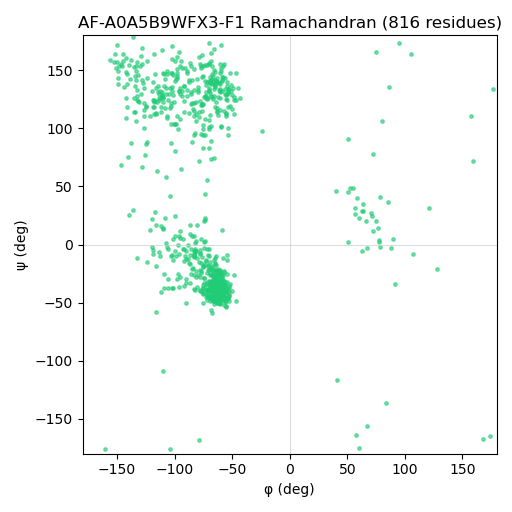ATOM 5454 N N . CYS A 1 717 ? -4.118 43.138 -18.555 1.00 91.56 717 CYS A N 1
ATOM 5455 C CA . CYS A 1 717 ? -4.960 42.373 -17.630 1.00 91.56 717 CYS A CA 1
ATOM 5456 C C . CYS A 1 717 ? -5.639 41.153 -18.278 1.00 91.56 717 CYS A C 1
ATOM 5458 O O . CYS A 1 717 ? -6.077 40.252 -17.563 1.00 91.56 717 CYS A O 1
ATOM 5460 N N . GLY A 1 718 ? -5.766 41.150 -19.607 1.00 90.00 718 GLY A N 1
ATOM 5461 C CA . GLY A 1 718 ? -6.342 40.067 -20.400 1.00 90.00 718 GLY A CA 1
ATOM 5462 C C . GLY A 1 718 ? -5.324 39.040 -20.892 1.00 90.00 718 GLY A C 1
ATOM 5463 O O . GLY A 1 718 ? -5.734 38.059 -21.511 1.00 90.00 718 GLY A O 1
ATOM 5464 N N . ALA A 1 719 ? -4.029 39.244 -20.646 1.00 90.50 719 ALA A N 1
ATOM 5465 C CA . ALA A 1 719 ? -2.994 38.285 -21.003 1.00 90.50 719 ALA A CA 1
ATOM 5466 C C . ALA A 1 719 ? -2.722 37.296 -19.866 1.00 90.50 719 ALA A C 1
ATOM 5468 O O . ALA A 1 719 ? -2.891 37.617 -18.686 1.00 90.50 719 ALA A O 1
ATOM 5469 N N . ARG A 1 720 ? -2.284 36.088 -20.225 1.00 83.81 720 ARG A N 1
ATOM 5470 C CA . ARG A 1 720 ? -1.937 35.040 -19.257 1.00 83.81 720 ARG A CA 1
ATOM 5471 C C . ARG A 1 720 ? -0.637 35.337 -18.512 1.00 83.81 720 ARG A C 1
ATOM 5473 O O . ARG A 1 720 ? -0.529 35.036 -17.324 1.00 83.81 720 ARG A O 1
ATOM 5480 N N . MET A 1 721 ? 0.331 35.937 -19.199 1.00 89.06 721 MET A N 1
ATOM 5481 C CA . MET A 1 721 ? 1.558 36.454 -18.601 1.00 89.06 721 MET A CA 1
ATOM 5482 C C . MET A 1 721 ? 1.996 37.772 -19.243 1.00 89.06 721 MET A C 1
ATOM 5484 O O . MET A 1 721 ? 1.637 38.063 -20.382 1.00 89.06 721 MET A O 1
ATOM 5488 N N . ALA A 1 722 ? 2.836 38.535 -18.545 1.00 92.06 722 ALA A N 1
ATOM 5489 C CA . ALA A 1 722 ? 3.478 39.734 -19.079 1.00 92.06 722 ALA A CA 1
ATOM 5490 C C . ALA A 1 722 ? 4.989 39.520 -19.242 1.00 92.06 722 ALA A C 1
ATOM 5492 O O . ALA A 1 722 ? 5.699 39.299 -18.266 1.00 92.06 722 ALA A O 1
ATOM 5493 N N . ALA A 1 723 ? 5.498 39.603 -20.466 1.00 92.50 723 ALA A N 1
ATOM 5494 C CA . ALA A 1 723 ? 6.929 39.629 -20.746 1.00 92.50 723 ALA A CA 1
ATOM 5495 C C . ALA A 1 723 ? 7.330 41.090 -20.972 1.00 92.50 723 ALA A C 1
ATOM 5497 O O . ALA A 1 723 ? 6.992 41.668 -21.996 1.00 92.50 723 ALA A O 1
ATOM 5498 N N . ILE A 1 724 ? 7.975 41.713 -19.988 1.00 94.56 724 ILE A N 1
ATOM 5499 C CA . ILE A 1 724 ? 8.147 43.166 -19.903 1.00 94.56 724 ILE A CA 1
ATOM 5500 C C . ILE A 1 724 ? 9.602 43.534 -20.225 1.00 94.56 724 ILE A C 1
ATOM 5502 O O . ILE A 1 724 ? 10.479 43.259 -19.400 1.00 94.56 724 ILE A O 1
ATOM 5506 N N . PRO A 1 725 ? 9.889 44.155 -21.383 1.00 94.12 725 PRO A N 1
ATOM 5507 C CA . PRO A 1 725 ? 11.231 44.626 -21.701 1.00 94.12 725 PRO A CA 1
ATOM 5508 C C . PRO A 1 725 ? 11.695 45.736 -20.763 1.00 94.12 725 PRO A C 1
ATOM 5510 O O . PRO A 1 725 ? 10.919 46.613 -20.383 1.00 94.12 725 PRO A O 1
ATOM 5513 N N . ILE A 1 726 ? 12.976 45.690 -20.403 1.00 94.38 726 ILE A N 1
ATOM 5514 C CA . ILE A 1 726 ? 13.665 46.740 -19.657 1.00 94.38 726 ILE A CA 1
ATOM 5515 C C . ILE A 1 726 ? 14.916 47.125 -20.422 1.00 94.38 726 ILE A C 1
ATOM 5517 O O . ILE A 1 726 ? 15.836 46.320 -20.553 1.00 94.38 726 ILE A O 1
ATOM 5521 N N . SER A 1 727 ? 14.961 48.368 -20.880 1.00 94.38 727 SER A N 1
ATOM 5522 C CA . SER A 1 727 ? 16.143 48.965 -21.496 1.00 94.38 727 SER A CA 1
ATOM 5523 C C . SER A 1 727 ? 16.833 49.920 -20.538 1.00 94.38 727 SER A C 1
ATOM 5525 O O . SER A 1 727 ? 16.391 50.137 -19.405 1.00 94.38 727 SER A O 1
ATOM 5527 N N . ARG A 1 728 ? 17.890 50.597 -20.996 1.00 94.31 728 ARG A N 1
ATOM 5528 C CA . ARG A 1 728 ? 18.524 51.687 -20.228 1.00 94.31 728 ARG A CA 1
ATOM 5529 C C . ARG A 1 728 ? 17.570 52.839 -19.877 1.00 94.31 728 ARG A C 1
ATOM 5531 O O . ARG A 1 728 ? 17.941 53.716 -19.102 1.00 94.31 728 ARG A O 1
ATOM 5538 N N . ARG A 1 729 ? 16.371 52.880 -20.476 1.00 92.94 729 ARG A N 1
ATOM 5539 C CA . ARG A 1 729 ? 15.309 53.856 -20.185 1.00 92.94 729 ARG A CA 1
ATOM 5540 C C . ARG A 1 729 ? 14.269 53.347 -19.178 1.00 92.94 729 ARG A C 1
ATOM 5542 O O . ARG A 1 729 ? 13.287 54.047 -18.935 1.00 92.94 729 ARG A O 1
ATOM 5549 N N . GLY A 1 730 ? 14.470 52.166 -18.597 1.00 94.06 730 GLY A N 1
ATOM 5550 C CA . GLY A 1 730 ? 13.510 51.526 -17.703 1.00 94.06 730 GLY A CA 1
ATOM 5551 C C . GLY A 1 730 ? 12.449 50.749 -18.479 1.00 94.06 730 GLY A C 1
ATOM 5552 O O . GLY A 1 730 ? 12.776 50.045 -19.427 1.00 94.06 730 GLY A O 1
ATOM 5553 N N . LEU A 1 731 ? 11.183 50.879 -18.072 1.00 92.75 731 LEU A N 1
ATOM 5554 C CA . LEU A 1 731 ? 10.052 50.143 -18.658 1.00 92.75 731 LEU A CA 1
ATOM 5555 C C . LEU A 1 731 ? 9.596 50.677 -20.022 1.00 92.75 731 LEU A C 1
ATOM 5557 O O . LEU A 1 731 ? 8.786 50.026 -20.662 1.00 92.75 731 LEU A O 1
ATOM 5561 N N . GLY A 1 732 ? 10.077 51.843 -20.458 1.00 90.56 732 GLY A N 1
ATOM 5562 C CA . GLY A 1 732 ? 9.654 52.491 -21.703 1.00 90.56 732 GLY A CA 1
ATOM 5563 C C . GLY A 1 732 ? 8.535 53.530 -21.532 1.00 90.56 732 GLY A C 1
ATOM 5564 O O . GLY A 1 732 ? 7.985 53.731 -20.444 1.00 90.56 732 GLY A O 1
ATOM 5565 N N . ARG A 1 733 ? 8.208 54.254 -22.607 1.00 90.06 733 ARG A N 1
ATOM 5566 C CA . ARG A 1 733 ? 7.217 55.348 -22.613 1.00 90.06 733 ARG A CA 1
ATOM 5567 C C . ARG A 1 733 ? 5.782 54.849 -22.493 1.00 90.06 733 ARG A C 1
ATOM 5569 O O . ARG A 1 733 ? 4.922 55.592 -22.019 1.00 90.06 733 ARG A O 1
ATOM 5576 N N . TRP A 1 734 ? 5.508 53.610 -22.894 1.00 89.56 734 TRP A N 1
ATOM 5577 C CA . TRP A 1 734 ? 4.170 53.018 -22.794 1.00 89.56 734 TRP A CA 1
ATOM 5578 C C . TRP A 1 734 ? 3.663 52.922 -21.353 1.00 89.56 734 TRP A C 1
ATOM 5580 O O . TRP A 1 734 ? 2.479 53.152 -21.107 1.00 89.56 734 TRP A O 1
ATOM 5590 N N . GLU A 1 735 ? 4.564 52.661 -20.405 1.00 93.62 735 GLU A N 1
ATOM 5591 C CA . GLU A 1 735 ? 4.262 52.608 -18.974 1.00 93.62 735 GLU A CA 1
ATOM 5592 C C . GLU A 1 735 ? 3.857 53.980 -18.427 1.00 93.62 735 GLU A C 1
ATOM 5594 O O . GLU A 1 735 ? 2.977 54.069 -17.577 1.00 93.62 735 GLU A O 1
ATOM 5599 N N . GLN A 1 736 ? 4.430 55.065 -18.958 1.00 91.38 736 GLN A N 1
ATOM 5600 C CA . GLN A 1 736 ? 4.198 56.432 -18.476 1.00 91.38 736 GLN A CA 1
ATOM 5601 C C . GLN A 1 736 ? 2.797 56.965 -18.810 1.00 91.38 736 GLN A C 1
ATOM 5603 O O . GLN A 1 736 ? 2.408 58.038 -18.342 1.00 91.38 736 GLN A O 1
ATOM 5608 N N . ARG A 1 737 ? 2.027 56.239 -19.628 1.00 89.19 737 ARG A N 1
ATOM 5609 C CA . ARG A 1 737 ? 0.659 56.610 -19.988 1.00 89.19 737 ARG A CA 1
ATOM 5610 C C . ARG A 1 737 ? -0.253 56.489 -18.755 1.00 89.19 737 ARG A C 1
ATOM 5612 O O . ARG A 1 737 ? -0.290 55.423 -18.133 1.00 89.19 737 ARG A O 1
ATOM 5619 N N . PRO A 1 738 ? -1.027 57.539 -18.414 1.00 80.69 738 PRO A N 1
ATOM 5620 C CA . PRO A 1 738 ? -1.988 57.477 -17.313 1.00 80.69 738 PRO A CA 1
ATOM 5621 C C . PRO A 1 738 ? -2.937 56.280 -17.480 1.00 80.69 738 PRO A C 1
ATOM 5623 O O . PRO A 1 738 ? -3.459 56.063 -18.571 1.00 80.69 738 PRO A O 1
ATOM 5626 N N . GLY A 1 739 ? -3.122 55.480 -16.426 1.00 89.69 739 GLY A N 1
ATOM 5627 C CA . GLY A 1 739 ? -3.917 54.243 -16.443 1.00 89.69 739 GLY A CA 1
ATOM 5628 C C . GLY A 1 739 ? -3.131 52.965 -16.768 1.00 89.69 739 GLY A C 1
ATOM 5629 O O . GLY A 1 739 ? -3.402 51.928 -16.168 1.00 89.69 739 GLY A O 1
ATOM 5630 N N . VAL A 1 740 ? -2.107 53.023 -17.629 1.00 93.44 740 VAL A N 1
ATOM 5631 C CA . VAL A 1 740 ? -1.246 51.854 -17.909 1.00 93.44 740 VAL A CA 1
ATOM 5632 C C . VAL A 1 740 ? -0.324 51.569 -16.728 1.00 93.44 740 VAL A C 1
ATOM 5634 O O . VAL A 1 740 ? -0.245 50.425 -16.290 1.00 93.44 740 VAL A O 1
ATOM 5637 N N . ARG A 1 741 ? 0.301 52.608 -16.156 1.00 94.62 741 ARG A N 1
ATOM 5638 C CA . ARG A 1 741 ? 1.080 52.513 -14.909 1.00 94.62 741 ARG A CA 1
ATOM 5639 C C . ARG A 1 741 ? 0.278 51.880 -13.773 1.00 94.62 741 ARG A C 1
ATOM 5641 O O . ARG A 1 741 ? 0.774 50.993 -13.085 1.00 94.62 741 ARG A O 1
ATOM 5648 N N . ASP A 1 742 ? -0.964 52.318 -13.579 1.00 94.69 742 ASP A N 1
ATOM 5649 C CA . ASP A 1 742 ? -1.810 51.816 -12.491 1.00 94.69 742 ASP A CA 1
ATOM 5650 C C . ASP A 1 742 ? -2.234 50.364 -12.739 1.00 94.69 742 ASP A C 1
ATOM 5652 O O . ASP A 1 742 ? -2.187 49.544 -11.821 1.00 94.69 742 ASP A O 1
ATOM 5656 N N . ALA A 1 743 ? -2.566 50.018 -13.988 1.00 95.19 743 ALA A N 1
ATOM 5657 C CA . ALA A 1 743 ? -2.851 48.643 -14.384 1.00 95.19 743 ALA A CA 1
ATOM 5658 C C . ALA A 1 743 ? -1.630 47.733 -14.206 1.00 95.19 743 ALA A C 1
ATOM 5660 O O . ALA A 1 743 ? -1.775 46.629 -13.690 1.00 95.19 743 ALA A O 1
ATOM 5661 N N . LEU A 1 744 ? -0.426 48.197 -14.558 1.00 95.31 744 LEU A N 1
ATOM 5662 C CA . LEU A 1 744 ? 0.807 47.436 -14.378 1.00 95.31 744 LEU A CA 1
ATOM 5663 C C . LEU A 1 744 ? 1.142 47.227 -12.905 1.00 95.31 744 LEU A C 1
ATOM 5665 O O . LEU A 1 744 ? 1.417 46.102 -12.499 1.00 95.31 744 LEU A O 1
ATOM 5669 N N . LYS A 1 745 ? 1.044 48.265 -12.075 1.00 95.12 745 LYS A N 1
ATOM 5670 C CA . LYS A 1 745 ? 1.209 48.112 -10.625 1.00 95.12 745 LYS A CA 1
ATOM 5671 C C . LYS A 1 745 ? 0.183 47.161 -10.034 1.00 95.12 745 LYS A C 1
ATOM 5673 O O . LYS A 1 745 ? 0.549 46.314 -9.230 1.00 95.12 745 LYS A O 1
ATOM 5678 N N . SER A 1 746 ? -1.081 47.273 -10.440 1.00 93.62 746 SER A N 1
ATOM 5679 C CA . SER A 1 746 ? -2.133 46.352 -10.010 1.00 93.62 746 SER A CA 1
ATOM 5680 C C . SER A 1 746 ? -1.827 44.918 -10.445 1.00 93.62 746 SER A C 1
ATOM 5682 O O . SER A 1 746 ? -1.966 44.002 -9.637 1.00 93.62 746 SER A O 1
ATOM 5684 N N . TYR A 1 747 ? -1.341 44.733 -11.675 1.00 93.06 747 TYR A N 1
ATOM 5685 C CA . TYR A 1 747 ? -0.959 43.436 -12.221 1.00 93.06 747 TYR A CA 1
ATOM 5686 C C . TYR A 1 747 ? 0.189 42.799 -11.422 1.00 93.06 747 TYR A C 1
ATOM 5688 O O . TYR A 1 747 ? 0.086 41.649 -10.998 1.00 93.06 747 TYR A O 1
ATOM 5696 N N . LEU A 1 748 ? 1.253 43.565 -11.158 1.00 91.81 748 LEU A N 1
ATOM 5697 C CA . LEU A 1 748 ? 2.414 43.116 -10.382 1.00 91.81 748 LEU A CA 1
ATOM 5698 C C . LEU A 1 748 ? 2.063 42.877 -8.905 1.00 91.81 748 LEU A C 1
ATOM 5700 O O . LEU A 1 748 ? 2.492 41.886 -8.323 1.00 91.81 748 LEU A O 1
ATOM 5704 N N . ASN A 1 749 ? 1.238 43.737 -8.302 1.00 90.19 749 ASN A N 1
ATOM 5705 C CA . ASN A 1 749 ? 0.805 43.611 -6.908 1.00 90.19 749 ASN A CA 1
ATOM 5706 C C . ASN A 1 749 ? -0.129 42.414 -6.680 1.00 90.19 749 ASN A C 1
ATOM 5708 O O . ASN A 1 749 ? -0.102 41.809 -5.616 1.00 90.19 749 ASN A O 1
ATOM 5712 N N . ALA A 1 750 ? -0.937 42.053 -7.680 1.00 82.50 750 ALA A N 1
ATOM 5713 C CA . ALA A 1 750 ? -1.709 40.810 -7.689 1.00 82.50 750 ALA A CA 1
ATOM 5714 C C . ALA A 1 750 ? -0.836 39.568 -7.962 1.00 82.50 750 ALA A C 1
ATOM 5716 O O . ALA A 1 750 ? -1.357 38.460 -8.070 1.00 82.50 750 ALA A O 1
ATOM 5717 N N . SER A 1 751 ? 0.479 39.763 -8.101 1.00 79.06 751 SER A N 1
ATOM 5718 C CA . SER A 1 751 ? 1.474 38.731 -8.364 1.00 79.06 751 SER A CA 1
ATOM 5719 C C . SER A 1 751 ? 1.197 37.909 -9.622 1.00 79.06 751 SER A C 1
ATOM 5721 O O . SER A 1 751 ? 1.650 36.778 -9.693 1.00 79.06 751 SER A O 1
ATOM 5723 N N . TYR A 1 752 ? 0.492 38.430 -10.634 1.00 81.88 752 TYR A N 1
ATOM 5724 C CA . TYR A 1 752 ? 0.249 37.669 -11.867 1.00 81.88 752 TYR A CA 1
ATOM 5725 C C . TYR A 1 752 ? 1.561 37.291 -12.580 1.00 81.88 752 TYR A C 1
ATOM 5727 O O . TYR A 1 752 ? 2.561 37.996 -12.414 1.00 81.88 752 TYR A O 1
ATOM 5735 N N . PRO A 1 753 ? 1.584 36.222 -13.406 1.00 80.62 753 PRO A N 1
ATOM 5736 C CA . PRO A 1 753 ? 2.799 35.781 -14.085 1.00 80.62 753 PRO A CA 1
ATOM 5737 C C . PRO A 1 753 ? 3.448 36.905 -14.898 1.00 80.62 753 PRO A C 1
ATOM 5739 O O . PRO A 1 753 ? 2.814 37.511 -15.767 1.00 80.62 753 PRO A O 1
ATOM 5742 N N . HIS A 1 754 ? 4.719 37.186 -14.626 1.00 89.19 754 HIS A N 1
ATOM 5743 C CA . HIS A 1 754 ? 5.496 38.149 -15.393 1.00 89.19 754 HIS A CA 1
ATOM 5744 C C . HIS A 1 754 ? 6.978 37.775 -15.444 1.00 89.19 754 HIS A C 1
ATOM 5746 O O . HIS A 1 754 ? 7.498 37.099 -14.558 1.00 89.19 754 HIS A O 1
ATOM 5752 N N . LEU A 1 755 ? 7.646 38.229 -16.500 1.00 87.44 755 LEU A N 1
ATOM 5753 C CA . LEU A 1 755 ? 9.069 38.050 -16.745 1.00 87.44 755 LEU A CA 1
ATOM 5754 C C . LEU A 1 755 ? 9.655 39.378 -17.217 1.00 87.44 755 LEU A C 1
ATOM 5756 O O . LEU A 1 755 ? 9.177 39.937 -18.203 1.00 87.44 755 LEU A O 1
ATOM 5760 N N . PHE A 1 756 ? 10.700 39.867 -16.556 1.00 91.31 756 PHE A N 1
ATOM 5761 C CA . PHE A 1 756 ? 11.428 41.046 -17.020 1.00 91.31 756 PHE A CA 1
ATOM 5762 C C . PHE A 1 756 ? 12.508 40.655 -18.029 1.00 91.31 756 PHE A C 1
ATOM 5764 O O . PHE A 1 756 ? 13.400 39.867 -17.727 1.00 91.31 756 PHE A O 1
ATOM 5771 N N . LEU A 1 757 ? 12.430 41.201 -19.238 1.00 90.00 757 LEU A N 1
ATOM 5772 C CA . LEU A 1 757 ? 13.370 40.942 -20.324 1.00 90.00 757 LEU A CA 1
ATOM 5773 C C . LEU A 1 757 ? 14.411 42.064 -20.357 1.00 90.00 757 LEU A C 1
ATOM 5775 O O . LEU A 1 757 ? 14.137 43.150 -20.866 1.00 90.00 757 LEU A O 1
ATOM 5779 N N . ILE A 1 758 ? 15.594 41.827 -19.792 1.00 92.25 758 ILE A N 1
ATOM 5780 C CA . ILE A 1 758 ? 16.632 42.858 -19.687 1.00 92.25 758 ILE A CA 1
ATOM 5781 C C . ILE A 1 758 ? 17.327 42.980 -21.041 1.00 92.25 758 ILE A C 1
ATOM 5783 O O . ILE A 1 758 ? 18.018 42.057 -21.477 1.00 92.25 758 ILE A O 1
ATOM 5787 N N . LEU A 1 759 ? 17.096 44.096 -21.730 1.00 91.69 759 LEU A N 1
ATOM 5788 C CA . LEU A 1 759 ? 17.595 44.319 -23.079 1.00 91.69 759 LEU A CA 1
ATOM 5789 C C . LEU A 1 759 ? 19.122 44.519 -23.083 1.00 91.69 759 LEU A C 1
ATOM 5791 O O . LEU A 1 759 ? 19.700 44.969 -22.090 1.00 91.69 759 LEU A O 1
ATOM 5795 N N . PRO A 1 760 ? 19.799 44.236 -24.212 1.00 89.00 760 PRO A N 1
ATOM 5796 C CA . PRO A 1 760 ? 21.264 44.259 -24.286 1.00 89.00 760 PRO A CA 1
ATOM 5797 C C . PRO A 1 760 ? 21.909 45.634 -24.068 1.00 89.00 760 PRO A C 1
ATOM 5799 O O . PRO A 1 760 ? 23.131 45.735 -23.991 1.00 89.00 760 PRO A O 1
ATOM 5802 N N . ASP A 1 761 ? 21.120 46.708 -24.061 1.00 90.44 761 ASP A N 1
ATOM 5803 C CA . ASP A 1 761 ? 21.595 48.069 -23.828 1.00 90.44 761 ASP A CA 1
ATOM 5804 C C . ASP A 1 761 ? 21.675 48.436 -22.335 1.00 90.44 761 ASP A C 1
ATOM 5806 O O . ASP A 1 761 ? 22.161 49.521 -22.006 1.00 90.44 761 ASP A O 1
ATOM 5810 N N . VAL A 1 762 ? 21.249 47.537 -21.440 1.00 91.69 762 VAL A N 1
ATOM 5811 C CA . VAL A 1 762 ? 21.432 47.643 -19.990 1.00 91.69 762 VAL A CA 1
ATOM 5812 C C . VAL A 1 762 ? 22.871 47.231 -19.627 1.00 91.69 762 VAL A C 1
ATOM 5814 O O . VAL A 1 762 ? 23.227 46.066 -19.796 1.00 91.69 762 VAL A O 1
ATOM 5817 N N . PRO A 1 763 ? 23.723 48.154 -19.129 1.00 82.88 763 PRO A N 1
ATOM 5818 C CA . PRO A 1 763 ? 25.153 47.883 -18.926 1.00 82.88 763 PRO A CA 1
ATOM 5819 C C . PRO A 1 763 ? 25.447 46.847 -17.838 1.00 82.88 763 PRO A C 1
ATOM 5821 O O . PRO A 1 763 ? 26.441 46.131 -17.922 1.00 82.88 763 PRO A O 1
ATOM 5824 N N . ASP A 1 764 ? 24.596 46.808 -16.814 1.00 89.00 764 ASP A N 1
ATOM 5825 C CA . ASP A 1 764 ? 24.666 45.881 -15.690 1.00 89.00 764 ASP A CA 1
ATOM 5826 C C . ASP A 1 764 ? 23.310 45.174 -15.569 1.00 89.00 764 ASP A C 1
ATOM 5828 O O . ASP A 1 764 ? 22.352 45.775 -15.064 1.00 89.00 764 ASP A O 1
ATOM 5832 N N . PRO A 1 765 ? 23.195 43.928 -16.062 1.00 75.62 765 PRO A N 1
ATOM 5833 C CA . PRO A 1 765 ? 21.945 43.192 -16.023 1.00 75.62 765 PRO A CA 1
ATOM 5834 C C . PRO A 1 765 ? 21.436 42.919 -14.612 1.00 75.62 765 PRO A C 1
ATOM 5836 O O . PRO A 1 765 ? 20.240 42.704 -14.479 1.00 75.62 765 PRO A O 1
ATOM 5839 N N . ASP A 1 766 ? 22.288 42.962 -13.582 1.00 80.12 766 ASP A N 1
ATOM 5840 C CA . ASP A 1 766 ? 21.886 42.811 -12.178 1.00 80.12 766 ASP A CA 1
ATOM 5841 C C . ASP A 1 766 ? 21.412 44.148 -11.572 1.00 80.12 766 ASP A C 1
ATOM 5843 O O . ASP A 1 766 ? 20.630 44.181 -10.618 1.00 80.12 766 ASP A O 1
ATOM 5847 N N . GLY A 1 767 ? 21.808 45.268 -12.182 1.00 86.38 767 GLY A N 1
ATOM 5848 C CA . GLY A 1 767 ? 21.413 46.630 -11.823 1.00 86.38 767 GLY A CA 1
ATOM 5849 C C . GLY A 1 767 ? 20.054 47.079 -12.376 1.00 86.38 767 GLY A C 1
ATOM 5850 O O . GLY A 1 767 ? 19.643 48.215 -12.132 1.00 86.38 767 GLY A O 1
ATOM 5851 N N . TRP A 1 768 ? 19.323 46.221 -13.097 1.00 90.81 768 TRP A N 1
ATOM 5852 C CA . TRP A 1 768 ? 18.086 46.589 -13.804 1.00 90.81 768 TRP A CA 1
ATOM 5853 C C . TRP A 1 768 ? 16.999 47.195 -12.906 1.00 90.81 768 TRP A C 1
ATOM 5855 O O . TRP A 1 768 ? 16.252 48.073 -13.339 1.00 90.81 768 TRP A O 1
ATOM 5865 N N . LYS A 1 769 ? 16.930 46.783 -11.633 1.00 92.06 769 LYS A N 1
ATOM 5866 C CA . LYS A 1 769 ? 15.963 47.316 -10.657 1.00 92.06 769 LYS A CA 1
ATOM 5867 C C . LYS A 1 769 ? 16.146 48.818 -10.418 1.00 92.06 769 LYS A C 1
ATOM 5869 O O . LYS A 1 769 ? 15.171 49.503 -10.130 1.00 92.06 769 LYS A O 1
ATOM 5874 N N . ALA A 1 770 ? 17.364 49.344 -10.581 1.00 93.88 770 ALA A N 1
ATOM 5875 C CA . ALA A 1 770 ? 17.646 50.776 -10.465 1.00 93.88 770 ALA A CA 1
ATOM 5876 C C . ALA A 1 770 ? 17.110 51.597 -11.654 1.00 93.88 770 ALA A C 1
ATOM 5878 O O . ALA A 1 770 ? 17.031 52.820 -11.563 1.00 93.88 770 ALA A O 1
ATOM 5879 N N . LEU A 1 771 ? 16.738 50.935 -12.756 1.00 94.12 771 LEU A N 1
ATOM 5880 C CA . LEU A 1 771 ? 16.133 51.558 -13.937 1.00 94.12 771 LEU A CA 1
ATOM 5881 C C . LEU A 1 771 ? 14.606 51.672 -13.818 1.00 94.12 771 LEU A C 1
ATOM 5883 O O . LEU A 1 771 ? 13.971 52.320 -14.650 1.00 94.12 771 LEU A O 1
ATOM 5887 N N . LEU A 1 772 ? 14.006 51.051 -12.799 1.00 94.06 772 LEU A N 1
ATOM 5888 C CA . LEU A 1 772 ? 12.577 51.147 -12.539 1.00 94.06 772 LEU A CA 1
ATOM 5889 C C . LEU A 1 772 ? 12.227 52.412 -11.742 1.00 94.06 772 LEU A C 1
ATOM 5891 O O . LEU A 1 772 ? 13.021 52.867 -10.914 1.00 94.06 772 LEU A O 1
ATOM 5895 N N . PRO A 1 773 ? 11.011 52.963 -11.914 1.00 94.00 773 PRO A N 1
ATOM 5896 C CA . PRO A 1 773 ? 10.516 54.005 -11.025 1.00 94.00 773 PRO A CA 1
ATOM 5897 C C . PRO A 1 773 ? 10.487 53.521 -9.562 1.00 94.00 773 PRO A C 1
ATOM 5899 O O . PRO A 1 773 ? 10.208 52.355 -9.281 1.00 94.00 773 PRO A O 1
ATOM 5902 N N . ALA A 1 774 ? 10.777 54.421 -8.614 1.00 93.19 774 ALA A N 1
ATOM 5903 C CA . ALA A 1 774 ? 10.992 54.071 -7.202 1.00 93.19 774 ALA A CA 1
ATOM 5904 C C . ALA A 1 774 ? 9.802 53.350 -6.537 1.00 93.19 774 ALA A C 1
ATOM 5906 O O . ALA A 1 774 ? 9.978 52.582 -5.594 1.00 93.19 774 ALA A O 1
ATOM 5907 N N . ASP A 1 775 ? 8.592 53.571 -7.041 1.00 93.44 775 ASP A N 1
ATOM 5908 C CA . ASP A 1 775 ? 7.356 52.952 -6.566 1.00 93.44 775 ASP A CA 1
ATOM 5909 C C . ASP A 1 775 ? 7.148 51.501 -7.048 1.00 93.44 775 ASP A C 1
ATOM 5911 O O . ASP A 1 775 ? 6.218 50.845 -6.581 1.00 93.44 775 ASP A O 1
ATOM 5915 N N . TYR A 1 776 ? 8.025 50.960 -7.903 1.00 93.81 776 TYR A N 1
ATOM 5916 C CA . TYR A 1 776 ? 8.045 49.539 -8.280 1.00 93.81 776 TYR A CA 1
ATOM 5917 C C . TYR A 1 776 ? 8.959 48.684 -7.394 1.00 93.81 776 TYR A C 1
ATOM 5919 O O . TYR A 1 776 ? 8.840 47.460 -7.415 1.00 93.81 776 TYR A O 1
ATOM 5927 N N . ALA A 1 777 ? 9.846 49.289 -6.594 1.00 88.62 777 ALA A N 1
ATOM 5928 C CA . ALA A 1 777 ? 10.892 48.567 -5.860 1.00 88.62 777 ALA A CA 1
ATOM 5929 C C . ALA A 1 777 ? 10.349 47.444 -4.953 1.00 88.62 777 ALA A C 1
ATOM 5931 O O . ALA A 1 777 ? 10.944 46.371 -4.879 1.00 88.62 777 ALA A O 1
ATOM 5932 N N . GLY A 1 778 ? 9.201 47.669 -4.302 1.00 85.62 778 GLY A N 1
ATOM 5933 C CA . GLY A 1 778 ? 8.531 46.655 -3.480 1.00 85.62 778 GLY A CA 1
ATOM 5934 C C . GLY A 1 778 ? 7.724 45.626 -4.279 1.00 85.62 778 GLY A C 1
ATOM 5935 O O . GLY A 1 778 ? 7.567 44.500 -3.823 1.00 85.62 778 GLY A O 1
ATOM 5936 N N . LEU A 1 779 ? 7.244 45.989 -5.473 1.00 87.50 779 LEU A N 1
ATOM 5937 C CA . LEU A 1 779 ? 6.414 45.123 -6.321 1.00 87.50 779 LEU A CA 1
ATOM 5938 C C . LEU A 1 779 ? 7.238 44.076 -7.072 1.00 87.50 779 LEU A C 1
ATOM 5940 O O . LEU A 1 779 ? 6.729 43.009 -7.393 1.00 87.50 779 LEU A O 1
ATOM 5944 N N . VAL A 1 780 ? 8.504 44.392 -7.357 1.00 86.00 780 VAL A N 1
ATOM 5945 C CA . VAL A 1 780 ? 9.389 43.571 -8.199 1.00 86.00 780 VAL A CA 1
ATOM 5946 C C . VAL A 1 780 ? 10.520 42.893 -7.425 1.00 86.00 780 VAL A C 1
ATOM 5948 O O . VAL A 1 780 ? 11.501 42.421 -8.005 1.00 86.00 780 VAL A O 1
ATOM 5951 N N . ALA A 1 781 ? 10.426 42.883 -6.091 1.00 79.00 781 ALA A N 1
ATOM 5952 C CA . ALA A 1 781 ? 11.466 42.337 -5.225 1.00 79.00 781 ALA A CA 1
ATOM 5953 C C . ALA A 1 781 ? 11.777 40.869 -5.572 1.00 79.00 781 ALA A C 1
ATOM 5955 O O . ALA A 1 781 ? 12.955 40.514 -5.672 1.00 79.00 781 ALA A O 1
ATOM 5956 N N . ASP A 1 782 ? 10.727 40.095 -5.866 1.00 70.31 782 ASP A N 1
ATOM 5957 C CA . ASP A 1 782 ? 10.752 38.646 -6.104 1.00 70.31 782 ASP A CA 1
ATOM 5958 C C . ASP A 1 782 ? 10.484 38.254 -7.571 1.00 70.31 782 ASP A C 1
ATOM 5960 O O . ASP A 1 782 ? 10.207 37.095 -7.874 1.00 70.31 782 ASP A O 1
ATOM 5964 N N . SER A 1 783 ? 10.552 39.209 -8.501 1.00 75.12 783 SER A N 1
ATOM 5965 C CA . SER A 1 783 ? 10.256 38.967 -9.915 1.00 75.12 783 SER A CA 1
ATOM 5966 C C . SER A 1 783 ? 11.378 38.237 -10.650 1.00 75.12 783 SER A C 1
ATOM 5968 O O . SER A 1 783 ? 12.562 38.515 -10.446 1.00 75.12 783 SER A O 1
ATOM 5970 N N . LEU A 1 784 ? 10.994 37.365 -11.586 1.00 74.06 784 LEU A N 1
ATOM 5971 C CA . LEU A 1 784 ? 11.919 36.735 -12.526 1.00 74.06 784 LEU A CA 1
ATOM 5972 C C . LEU A 1 784 ? 12.411 37.753 -13.561 1.00 74.06 784 LEU A C 1
ATOM 5974 O O . LEU A 1 784 ? 11.628 38.550 -14.085 1.00 74.06 784 LEU A O 1
ATOM 5978 N N . PHE A 1 785 ? 13.697 37.684 -13.897 1.00 80.94 785 PHE A N 1
ATOM 5979 C CA . PHE A 1 785 ? 14.289 38.463 -14.978 1.00 80.94 785 PHE A CA 1
ATOM 5980 C C . PHE A 1 785 ? 15.199 37.593 -15.847 1.00 80.94 785 PHE A C 1
ATOM 5982 O O . PHE A 1 785 ? 15.741 36.587 -15.390 1.00 80.94 785 PHE A O 1
ATOM 5989 N N . LEU A 1 786 ? 15.348 37.981 -17.110 1.00 78.69 786 LEU A N 1
ATOM 5990 C CA . LEU A 1 786 ? 16.140 37.279 -18.108 1.00 78.69 786 LEU A CA 1
ATOM 5991 C C . LEU A 1 786 ? 17.006 38.282 -18.884 1.00 78.69 786 LEU A C 1
ATOM 5993 O O . LEU A 1 786 ? 16.452 39.101 -19.621 1.00 78.69 786 LEU A O 1
ATOM 5997 N N . PRO A 1 787 ? 18.343 38.229 -18.755 1.00 79.19 787 PRO A N 1
ATOM 5998 C CA . PRO A 1 787 ? 19.238 39.035 -19.572 1.00 79.19 787 PRO A CA 1
ATOM 5999 C C . PRO A 1 787 ? 19.273 38.538 -21.015 1.00 79.19 787 PRO A C 1
ATOM 6001 O O . PRO A 1 787 ? 19.538 37.363 -21.278 1.00 79.19 787 PRO A O 1
ATOM 6004 N N . LEU A 1 788 ? 19.020 39.443 -21.958 1.00 80.00 788 LEU A N 1
ATOM 6005 C CA . LEU A 1 788 ? 19.036 39.151 -23.383 1.00 80.00 788 LEU A CA 1
ATOM 6006 C C . LEU A 1 788 ? 20.363 39.565 -24.023 1.00 80.00 788 LEU A C 1
ATOM 6008 O O . LEU A 1 788 ? 20.990 40.556 -23.650 1.00 80.00 788 LEU A O 1
ATOM 6012 N N . GLN A 1 789 ? 20.802 38.785 -25.010 1.00 78.25 789 GLN A N 1
ATOM 6013 C CA . GLN A 1 789 ? 22.058 39.024 -25.719 1.00 78.25 789 GLN A CA 1
ATOM 6014 C C . GLN A 1 789 ? 21.855 39.937 -26.929 1.00 78.25 789 GLN A C 1
ATOM 6016 O O . GLN A 1 789 ? 20.797 39.953 -27.562 1.00 78.25 789 GLN A O 1
ATOM 6021 N N . LYS A 1 790 ? 22.886 40.715 -27.268 1.00 77.38 790 LYS A N 1
ATOM 6022 C CA . LYS A 1 790 ? 22.854 41.614 -28.424 1.00 77.38 790 LYS A CA 1
ATOM 6023 C C . LYS A 1 790 ? 22.683 40.802 -29.710 1.00 77.38 790 LYS A C 1
ATOM 6025 O O . LYS A 1 790 ? 23.465 39.897 -29.976 1.00 77.38 790 LYS A O 1
ATOM 6030 N N . LEU A 1 791 ? 21.682 41.153 -30.518 1.00 67.81 791 LEU A N 1
ATOM 6031 C CA . LEU A 1 791 ? 21.527 40.598 -31.862 1.00 67.81 791 LEU A CA 1
ATOM 6032 C C . LEU A 1 791 ? 22.574 41.271 -32.761 1.00 67.81 791 LEU A C 1
ATOM 6034 O O . LEU A 1 791 ? 22.422 42.426 -33.163 1.00 67.81 791 LEU A O 1
ATOM 6038 N N . GLU A 1 792 ? 23.696 40.599 -33.006 1.00 56.59 792 GLU A N 1
ATOM 6039 C CA . GLU A 1 792 ? 24.757 41.122 -33.867 1.00 56.59 792 GLU A CA 1
ATOM 6040 C C . GLU A 1 792 ? 24.355 41.022 -35.344 1.00 56.59 792 GLU A C 1
ATOM 6042 O O . GLU A 1 792 ? 24.548 39.985 -35.963 1.00 56.59 792 GLU A O 1
ATOM 6047 N N . GLY A 1 793 ? 23.793 42.106 -35.897 1.00 50.22 793 GLY A N 1
ATOM 6048 C CA . GLY A 1 793 ? 23.920 42.579 -37.293 1.00 50.22 793 GLY A CA 1
ATOM 6049 C C . GLY A 1 793 ? 23.679 41.634 -38.485 1.00 50.22 793 GLY A C 1
ATOM 6050 O O . GLY A 1 793 ? 23.842 42.066 -39.623 1.00 50.22 793 GLY A O 1
ATOM 6051 N N . SER A 1 794 ? 23.307 40.378 -38.278 1.00 42.03 794 SER A N 1
ATOM 6052 C CA . SER A 1 794 ? 23.137 39.367 -39.315 1.00 42.03 794 SER A CA 1
ATOM 6053 C C . SER A 1 794 ? 21.655 39.186 -39.630 1.00 42.03 794 SER A C 1
ATOM 6055 O O . SER A 1 794 ? 20.847 38.933 -38.744 1.00 42.03 794 SER A O 1
ATOM 6057 N N . ILE A 1 795 ? 21.317 39.262 -40.918 1.00 45.25 795 ILE A N 1
ATOM 6058 C CA . ILE A 1 795 ? 19.987 38.964 -41.480 1.00 45.25 795 ILE A CA 1
ATOM 6059 C C . ILE A 1 795 ? 19.609 37.477 -41.294 1.00 45.25 795 ILE A C 1
ATOM 6061 O O . ILE A 1 795 ? 18.459 37.102 -41.493 1.00 45.25 795 ILE A O 1
ATOM 6065 N N . ASN A 1 796 ? 20.544 36.627 -40.858 1.00 45.72 796 ASN A N 1
ATOM 6066 C CA . ASN A 1 796 ? 20.206 35.308 -40.339 1.00 45.72 796 ASN A CA 1
ATOM 6067 C C . ASN A 1 796 ? 19.949 35.396 -38.832 1.00 45.72 796 ASN A C 1
ATOM 6069 O O . ASN A 1 796 ? 20.833 35.903 -38.129 1.00 45.72 796 ASN A O 1
ATOM 6073 N N . PRO A 1 797 ? 18.801 34.887 -38.337 1.00 44.25 797 PRO A N 1
ATOM 6074 C CA . PRO A 1 797 ? 18.513 34.853 -36.914 1.00 44.25 797 PRO A CA 1
ATOM 6075 C C . PRO A 1 797 ? 19.657 34.115 -36.225 1.00 44.25 797 PRO A C 1
ATOM 6077 O O . PRO A 1 797 ? 19.878 32.925 -36.450 1.00 44.25 797 PRO A O 1
ATOM 6080 N N . VAL A 1 798 ? 20.429 34.845 -35.419 1.00 43.47 798 VAL A N 1
ATOM 6081 C CA . VAL A 1 798 ? 21.294 34.209 -34.429 1.00 43.47 798 VAL A CA 1
ATOM 6082 C C . VAL A 1 798 ? 20.351 33.339 -33.600 1.00 43.47 798 VAL A C 1
ATOM 6084 O O . VAL A 1 798 ? 19.339 33.878 -33.140 1.00 43.47 798 VAL A O 1
ATOM 6087 N N . PRO A 1 799 ? 20.606 32.025 -33.451 1.00 48.28 799 PRO A N 1
ATOM 6088 C CA . PRO A 1 799 ? 19.746 31.189 -32.639 1.00 48.28 799 PRO A CA 1
ATOM 6089 C C . PRO A 1 799 ? 19.655 31.857 -31.275 1.00 48.28 799 PRO A C 1
ATOM 6091 O O . PRO A 1 799 ? 20.677 32.057 -30.608 1.00 48.28 799 PRO A O 1
ATOM 6094 N N . VAL A 1 800 ? 18.438 32.253 -30.895 1.00 50.38 800 VAL A N 1
ATOM 6095 C CA . VAL A 1 800 ? 18.109 32.568 -29.507 1.00 50.38 800 VAL A CA 1
ATOM 6096 C C . VAL A 1 800 ? 18.770 31.471 -28.689 1.00 50.38 800 VAL A C 1
ATOM 6098 O O . V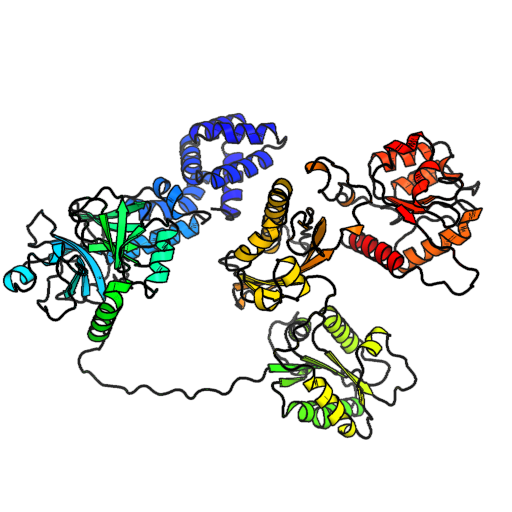AL A 1 800 ? 18.636 30.301 -29.052 1.00 50.38 800 VAL A O 1
ATOM 6101 N N . SER A 1 801 ? 19.594 31.832 -27.695 1.00 52.09 801 SER A N 1
ATOM 6102 C CA . SER A 1 801 ? 20.427 30.824 -27.037 1.00 52.09 801 SER A CA 1
ATOM 6103 C C . SER A 1 801 ? 19.536 29.644 -26.654 1.00 52.09 801 SER A C 1
ATOM 6105 O O . SER A 1 801 ? 18.425 29.850 -26.160 1.00 52.09 801 SER A O 1
ATOM 6107 N N . VAL A 1 802 ? 19.989 28.416 -26.926 1.00 49.66 802 VAL A N 1
ATOM 6108 C CA . VAL A 1 802 ? 19.210 27.186 -26.681 1.00 49.66 802 VAL A CA 1
ATOM 6109 C C . VAL A 1 802 ? 18.606 27.188 -25.268 1.00 49.66 802 VAL A C 1
ATOM 6111 O O . VAL A 1 802 ? 17.563 26.601 -25.028 1.00 49.66 802 VAL A O 1
ATOM 6114 N N . PHE A 1 803 ? 19.234 27.902 -24.332 1.00 41.44 803 PHE A N 1
ATOM 6115 C CA . PHE A 1 803 ? 18.751 28.177 -22.986 1.00 41.44 803 PHE A CA 1
ATOM 6116 C C . PHE A 1 803 ? 17.503 29.078 -22.913 1.00 41.44 803 PHE A C 1
ATOM 6118 O O . PHE A 1 803 ? 16.548 28.712 -22.235 1.00 41.44 803 PHE A O 1
ATOM 6125 N N . VAL A 1 804 ? 17.472 30.219 -23.608 1.00 47.94 804 VAL A N 1
ATOM 6126 C CA . VAL A 1 804 ? 16.296 31.106 -23.664 1.00 47.94 804 VAL A CA 1
ATOM 6127 C C . VAL A 1 804 ? 15.154 30.423 -24.405 1.00 47.94 804 VAL A C 1
ATOM 6129 O O . VAL A 1 804 ? 14.041 30.401 -23.892 1.00 47.94 804 VAL A O 1
ATOM 6132 N N . GLU A 1 805 ? 15.432 29.781 -25.543 1.00 54.00 805 GLU A N 1
ATOM 6133 C CA . GLU A 1 805 ? 14.428 28.998 -26.271 1.00 54.00 805 GLU A CA 1
ATOM 6134 C C . GLU A 1 805 ? 13.851 27.887 -25.382 1.00 54.00 805 GLU A C 1
ATOM 6136 O O . GLU A 1 805 ? 12.641 27.691 -25.335 1.00 54.00 805 GLU A O 1
ATOM 6141 N N . ARG A 1 806 ? 14.694 27.208 -24.595 1.00 50.72 806 ARG A N 1
ATOM 6142 C CA . ARG A 1 806 ? 14.275 26.150 -23.669 1.00 50.72 806 ARG A CA 1
ATOM 6143 C C . ARG A 1 806 ? 13.500 26.684 -22.466 1.00 50.72 806 ARG A C 1
ATOM 6145 O O . ARG A 1 806 ? 12.512 26.064 -22.103 1.00 50.72 806 ARG A O 1
ATOM 6152 N N . ILE A 1 807 ? 13.867 27.825 -21.885 1.00 49.94 807 ILE A N 1
ATOM 6153 C CA . ILE A 1 807 ? 13.101 28.456 -20.793 1.00 49.94 807 ILE A CA 1
ATOM 6154 C C . ILE A 1 807 ? 11.723 28.891 -21.285 1.00 49.94 807 ILE A C 1
ATOM 6156 O O . ILE A 1 807 ? 10.715 28.577 -20.660 1.00 49.94 807 ILE A O 1
ATOM 6160 N N . VAL A 1 808 ? 11.679 29.566 -22.431 1.00 54.50 808 VAL A N 1
ATOM 6161 C CA . VAL A 1 808 ? 10.450 30.031 -23.080 1.00 54.50 808 VAL A CA 1
ATOM 6162 C C . VAL A 1 808 ? 9.577 28.819 -23.435 1.00 54.50 808 VAL A C 1
ATOM 6164 O O . VAL A 1 808 ? 8.410 28.764 -23.058 1.00 54.50 808 VAL A O 1
ATOM 6167 N N . ARG A 1 809 ? 10.151 27.774 -24.040 1.00 55.47 809 ARG A N 1
ATOM 6168 C CA . ARG A 1 809 ? 9.452 26.529 -24.389 1.00 55.47 809 ARG A CA 1
ATOM 6169 C C . ARG A 1 809 ? 8.923 25.773 -23.171 1.00 55.47 809 ARG A C 1
ATOM 6171 O O . ARG A 1 809 ? 7.807 25.268 -23.235 1.00 55.47 809 ARG A O 1
ATOM 6178 N N . GLU A 1 810 ? 9.684 25.666 -22.087 1.00 48.84 810 GLU A N 1
ATOM 6179 C CA . GLU A 1 810 ? 9.236 24.959 -20.881 1.00 48.84 810 GLU A CA 1
ATOM 6180 C C . GLU A 1 810 ? 8.178 25.759 -20.109 1.00 48.84 810 GLU A C 1
ATOM 6182 O O . GLU A 1 810 ? 7.167 25.183 -19.711 1.00 48.84 810 GLU A O 1
ATOM 6187 N N . LEU A 1 811 ? 8.310 27.087 -20.007 1.00 52.91 811 LEU A N 1
ATOM 6188 C CA . LEU A 1 811 ? 7.256 27.947 -19.453 1.00 52.91 811 LEU A CA 1
ATOM 6189 C C . LEU A 1 811 ? 5.953 27.820 -20.259 1.00 52.91 811 LEU A C 1
ATOM 6191 O O . LEU A 1 811 ? 4.886 27.617 -19.680 1.00 52.91 811 LEU A O 1
ATOM 6195 N N . PHE A 1 812 ? 6.021 27.844 -21.594 1.00 53.50 812 PHE A N 1
ATOM 6196 C CA . PHE A 1 812 ? 4.827 27.731 -22.442 1.00 53.50 812 PHE A CA 1
ATOM 6197 C C . PHE A 1 812 ? 4.230 26.323 -22.518 1.00 53.50 812 PHE A C 1
ATOM 6199 O O . PHE A 1 812 ? 3.012 26.186 -22.655 1.00 53.50 812 PHE A O 1
ATOM 6206 N N . LYS A 1 813 ? 5.034 25.265 -22.363 1.00 48.34 813 LYS A N 1
ATOM 6207 C CA . LYS A 1 813 ? 4.519 23.896 -22.194 1.00 48.34 813 LYS A CA 1
ATOM 6208 C C . LYS A 1 813 ? 3.725 23.745 -20.901 1.00 48.34 813 LYS A C 1
ATOM 6210 O O . LYS A 1 813 ? 2.643 23.165 -20.943 1.00 48.34 813 LYS A O 1
ATOM 6215 N N . VAL A 1 814 ? 4.227 24.296 -19.793 1.00 43.66 814 VAL A N 1
ATOM 6216 C CA . VAL A 1 814 ? 3.521 24.309 -18.501 1.00 43.66 814 VAL A CA 1
ATOM 6217 C C . VAL A 1 814 ? 2.187 25.044 -18.630 1.00 43.66 814 VAL A C 1
ATOM 6219 O O . VAL A 1 814 ? 1.174 24.572 -18.120 1.00 43.66 814 VAL A O 1
ATOM 6222 N N . PHE A 1 815 ? 2.142 26.141 -19.389 1.00 49.31 815 PHE A N 1
ATOM 6223 C CA . PHE A 1 815 ? 0.894 26.854 -19.643 1.00 49.31 815 PHE A CA 1
ATOM 6224 C C . PHE A 1 815 ? -0.098 26.059 -20.514 1.00 49.31 815 PHE A C 1
ATOM 6226 O O . PHE A 1 815 ? -1.289 26.068 -20.228 1.00 49.31 815 PHE A O 1
ATOM 6233 N N . ARG A 1 816 ? 0.327 25.301 -21.528 1.00 46.69 816 ARG A N 1
ATOM 6234 C CA . ARG A 1 816 ? -0.614 24.513 -22.356 1.00 46.69 816 ARG A CA 1
ATOM 6235 C C . ARG A 1 816 ? -1.251 23.299 -21.676 1.00 46.69 816 ARG A C 1
ATOM 6237 O O . ARG A 1 816 ? -2.212 22.759 -22.215 1.00 46.69 816 ARG A O 1
ATOM 6244 N N . GLN A 1 817 ? -0.678 22.819 -20.576 1.00 39.81 817 GLN A N 1
ATOM 6245 C CA . GLN A 1 817 ? -1.153 21.620 -19.874 1.00 39.81 817 GLN A CA 1
ATOM 6246 C C . GLN A 1 817 ? -2.183 21.924 -18.773 1.00 39.81 817 GLN A C 1
ATOM 6248 O O . GLN A 1 817 ? -2.807 20.997 -18.255 1.00 39.81 817 GLN A O 1
ATOM 6253 N N . GLN A 1 818 ? -2.367 23.206 -18.440 1.00 39.50 818 GLN A N 1
ATOM 6254 C CA . GLN A 1 818 ? -3.474 23.716 -17.624 1.00 39.50 818 GLN A CA 1
ATOM 6255 C C . GLN A 1 818 ? -4.573 24.249 -18.532 1.00 39.50 818 GLN A C 1
ATOM 6257 O O . GLN A 1 818 ? -5.752 24.026 -18.187 1.00 39.50 818 GLN A O 1
#

Solvent-accessible surface area (backbone atoms only — not comparable to full-atom values): 45217 Å² total; per-residue (Å²): 51,73,86,50,65,66,60,52,51,50,49,50,54,36,42,53,69,73,37,75,45,71,70,48,48,50,53,42,27,46,68,46,74,38,40,69,59,46,54,59,34,52,77,75,34,99,44,68,68,63,19,47,54,54,35,52,54,49,35,42,76,66,65,37,47,68,56,38,52,53,32,46,27,64,73,58,72,57,40,66,60,48,45,52,49,37,61,69,42,46,44,56,27,32,53,44,30,46,68,22,69,33,57,54,75,73,42,45,76,70,67,37,77,58,55,33,49,68,58,44,16,59,47,26,49,49,50,48,49,56,50,42,21,31,21,32,32,23,62,33,80,84,50,85,61,56,45,10,10,23,27,25,56,29,54,33,31,33,39,26,11,20,71,40,42,57,88,29,62,94,34,61,76,44,25,62,42,19,28,41,38,43,56,31,74,76,38,92,83,59,58,66,78,64,40,37,45,36,88,56,80,90,44,63,66,30,59,88,88,73,70,25,27,30,46,43,38,40,70,53,54,60,20,67,40,76,53,95,92,37,61,32,42,53,49,66,66,37,84,56,52,52,63,60,52,33,53,48,23,63,73,43,47,46,37,35,36,54,29,40,41,88,87,37,39,49,33,53,45,71,28,51,59,29,35,62,38,92,76,38,30,27,34,28,53,60,89,82,56,92,34,43,25,7,11,48,24,22,42,81,87,68,42,27,50,22,28,29,27,66,83,83,50,89,68,36,47,33,30,30,17,54,68,51,34,68,62,48,52,56,51,37,56,62,69,65,54,72,74,98,69,80,92,75,83,83,82,83,79,80,86,75,77,84,79,64,43,59,23,42,35,43,62,59,84,56,76,55,71,66,46,37,52,50,54,52,45,46,42,64,53,27,52,54,65,44,33,72,93,49,69,44,42,80,41,50,62,90,72,66,84,68,87,64,100,83,52,70,62,67,51,52,61,69,68,41,65,34,35,39,37,38,48,49,49,77,84,59,44,68,66,50,53,51,54,51,51,52,29,56,75,63,37,50,53,67,47,43,35,31,39,47,88,40,80,82,66,81,68,64,67,79,55,57,78,65,57,60,44,62,29,43,89,93,46,49,55,76,36,29,66,59,52,34,54,56,55,64,73,55,42,93,91,80,53,86,60,60,82,60,97,48,25,30,40,28,34,40,25,35,71,89,45,59,81,67,16,25,23,71,41,47,39,46,57,27,18,42,68,51,73,42,83,40,21,75,80,44,38,75,34,51,44,66,72,46,49,55,50,40,47,67,15,30,54,68,76,57,38,55,56,37,52,54,48,51,53,53,43,51,48,47,69,77,52,62,75,84,71,86,66,99,82,71,93,67,77,81,85,77,76,82,52,51,61,50,47,24,63,60,36,89,51,75,94,43,42,64,34,29,27,40,69,39,79,81,43,75,47,78,40,73,95,76,45,29,32,41,37,31,39,37,37,45,79,44,47,85,73,52,72,93,75,86,66,92,70,67,78,87,76,79,54,62,66,61,77,64,82,73,70,93,68,93,54,82,22,50,29,22,40,68,40,35,56,91,44,25,72,65,53,47,54,55,47,52,58,44,40,76,72,74,42,49,64,45,68,59,85,63,10,61,64,39,87,85,65,52,42,70,54,56,28,50,46,51,76,29,22,62,25,36,43,41,47,31,41,74,76,12,70,42,69,48,44,72,35,77,58,23,41,57,42,49,52,51,42,41,68,70,54,48,49,56,36,36,36,33,35,60,71,34,92,49,74,87,53,51,73,76,42,45,65,81,88,44,58,80,58,51,72,86,59,53,72,43,80,44,76,74,83,78,92,53,97,60,82,72,75,66,53,71,64,57,50,45,51,53,49,52,56,52,51,59,58,72,77,107

Mean predicted aligned error: 18.48 Å

Sequence (818 aa):
MKNDPALFAGLNEAILSVFAVEGDVDNLAYAAGLQREWVEFKTTSAQLELALNRFLQRVEAKRALVGFIDAALKKSGGAPEFQAIADHYVRPAREPLEALGAKLEDLEKVLFGDVGLPAVAAWADRLLAMSRAVCLIRPDPGSTQAAGTGFLVGPDLVLTSWGAAAPFWGKDDLAARASVEFDGEAAAGGAAPPCRLKPEWALPSSPAGESAFALLRLDRRAAEDPVGGKTRDYLKLSERSVGDLADLLAKGEAVLFLLHGQARSSRLRLAQSPRPDGGRFFRYEADAADGSAGAPCFSQTLEVIGLNGDGGASPDRGILASAVGPSIRDAVRRSQVPGPAAAIAPLQTPTAAPARKRALFIQPAARGLMARARADAIWAELITPAFEDTDYEPARSNDVKDGDDLEPLVSPLSVDPLVVADLGGPPWDPRVMMEVGFRIANAKPLILIADANGAGTAYPGMLEDLGVIRIDPDDIAASLPHLRSKIAEYRPGTADFWSSQYPYVDFQMPLDDPSQAVYIHANDAAARLYGLDRADDLVGKRVDEYDDRLYQFMPEPQRAEFVDEQVLLLGTILWPQKLQTGKSNGAVNASVRIPLWLANHAKPEFQGKIYLPLLVQHKIQKSRGVVLMRSVFVDISSWAAPGLSSRSTSTVLSLPEIFRHVRDYQFDVFLPCDADEADYVRHIRDTIEDLNCTVWFKGGGAEDPSLKADEVARSLCGARMAAIPISRRGLGRWEQRPGVRDALKSYLNASYPHLFLILPDVPDPDGWKALLPADYAGLVADSLFLPLQKLEGSINPVPVSVFVERIVRELFKVFRQQ

Radius of gyration: 36.69 Å; Cα contacts (8 Å, |Δi|>4): 1399; chains: 1; bounding box: 58×106×92 Å

Nearest PDB structures (foldseek):
  5y28-assembly1_C  TM=8.163E-01  e=1.846E-07  Helicobacter pylori 26695
  2w7u-assembly1_A  TM=7.267E-01  e=2.564E-08  Staphylococcus aureus
  2vid-assembly2_A  TM=6.851E-01  e=1.191E-07  Staphylococcus aureus
  5jd8-assembly1_A  TM=7.031E-01  e=3.767E-06  Yersinia pestis CO92
  2qf3-assembly1_C  TM=6.325E-01  e=4.203E-06  Escherichia coli K-12

Foldseek 3Di:
DPDPVVLLVLVLVLCCVQVVDPVSVCVLCVLLVNNVLLVVLPVVDPDPSRSSSSSCVVCVVVLSNLSSLVSSCVSSVNPVSSVVSCVVFVCLLAVLQVLQVHGPSVCSVAQQNNNGRVVSSVLSVVVSLQQQQKWWKCLAPPDLATQAIWGFAAQFKIKFFLSSCVVCQPPQVSQQRMWIFGDFCPQPVDGDPTWGWDRPNVADDDPDPAQGMDMTGTPGRQQQDDGPNDGSHGAHADPDALVVLQVLLQVFFKKWWFTQDSNRGTHIDIWTRWHDDPSFKIFTADPDDRRQGHTFIATSSRHRQFGWYDQPDPRGMTTGSNNCVVSSVVVNVVVPPPDDDDDDDDDDDDDDDDQAAEEEEAEADQDDDVSVVLVVCCVVQAVCVLPPPASYDYDYLVRDDDDDPPCSLLVCLQPGQAYEYEQEAPPGRVVSVVSVVSNVVNVHHYAAEYEPVNVPDDDDVVVVVVPYQYAHSVCRNVSRVVSSVSVVVRHVPPTPDPPDPFWKWKWKAFLVHRQQIATQWTAQNNCVLLVHRGRVVRHRDGPVVSVVSNLVQADPVLSVVQVVLVVVLVSCVSCVDPPDDDDDPPPRPSDRFFWRARCRRPDPVRHRWTWRWDFPDWDDPVVVNMIMTMITTHTCRVVQDPDPDDDDPVPRTGPDCQLPDDDQAPFQEEEADAQVCLVVSVVVVVLLVVLVGGYPYDNNGLVPPVDDLVNSLCNCVRYQEYEFEQALQGRDPSCVHPNNVVSVLVCLQVVHHYEYEYEQRPPDQVCNLVNYDPVCNVSCVRHHYDYFDDQPDDPDGPPRPPVVSVVSNVVVVSVVVD

InterPro domains:
  IPR009003 Peptidase S1, PA clan [SSF50494] (119-318)

Secondary structure (DSSP, 8-state):
----HHHHHHHHHHHHHH--SHHHHHHHHHHTT-HHHHHHHHHH-S-HHHHHHHHHHHHHHTT-HHHHHHHHHHHHTS-HHHHHHIIIIIHHHHHHHHHTT--HHHHHHHH-TT--HHHHHHHHHHHHHHHTTEEEEESSTT-SS--EEEEEEETTEEEEEHHHHTTTTT-HHHHHH-EEEES-S--TT-PPPPEEB---TTS-EE-TTTT-EEEEEBSS-GGGSEETTEE---PPBP---HHHHHHHHHTT--EEEEEE-TTSSEEEEEEEEEEEETTTEEEEE--PPTT-TT-EEE-TT--EEEEE--S-SSSEEEEEHHHHHHHHHHHHHHHHS-SSS--PPPPPPP-PPPPPEEEEEE-----SHHHHHHHHHIIIIIIHHHHTTSSEEEEEGGG---S-TTSTTHHHHHH-SEEEEE--SSSPPHHHHHHHHHHHHTT--EEEEEEGGGTTSPPPHHHHTT-PEEE-TT-GGGGHHHHHHHHHHT-TTT------SS-EEEEEEESS-GGG-EEEEE-HHHHHHTT-SSGGGTTTSBHHHHHHHHHHTS-HHHHHHHHHHHHHHHHHHHS----SSSS----------S-EEETT-SSGGGTTEEEEEEEEEEEEEGGGTEEEEEEEEEE-TTTSPS------TTTSSS--GGGS-----SEEEE----TTTHHHHHHHHHHHHHTT--EE--TT-TT-TTS-HHHHHHHHHTEEEEEEEEBTTBT-TTTTSTTHHHHHHHHHHTT--EEEEE-TT-S-TTSGGGGS-GGGTTTSTT-EEEEPPP--S-SS-----HHHHHHHHHHHHHHHT-

pLDDT: mean 82.11, std 16.45, range [30.11, 98.19]